Protein AF-0000000079066100 (afdb_homodimer)

InterPro domains:
  IPR000873 AMP-dependent synthetase/ligase domain [PF00501] (44-454)
  IPR020845 AMP-binding, conserved site [PS00455] (218-229)
  IPR025110 AMP-binding enzyme, C-terminal domain [PF13193] (545-597)
  IPR045851 AMP-binding enzyme domain superfamily [G3DSA:3.30.300.30] (495-611)

Nearest PDB structures (foldseek):
  8g0v-assembly1_C  TM=8.282E-01  e=3.725E-36  Cryptococcus neoformans
  8v5g-assembly1_B  TM=8.229E-01  e=1.625E-33  Cryptococcus neoformans
  7mmz-assembly1_A  TM=7.186E-01  e=3.297E-32  Legionella pneumophila subsp. pneumophila str. Philadelphia 1
  8g0s-assembly1_B  TM=8.173E-01  e=3.471E-28  Cryptococcus neoformans
  9c8r-assembly1_A  TM=8.157E-01  e=2.088E-27  Cryptococcus neoformans H99

Sequence (1226 aa):
MSTAVTSPGERTTSAGAGATSEEHAAEYRRRGWWRDETFLDDLHRRAREHPRRLAIAGRRVAESRTDTLDYAELDRLTDRFALALLDLGVRRGDFVAVQLPNRWEMVPLIFASIRVGAVIIPISPICTEVELRHRLGLTAARVCITLPEWSGTPLAEIATRLKDELPTLEHVLVVDGPLPEGAHPFHEHFVAREREEQEGAAARLDGLALGADDPFVVLFTSGTTGLSKGVLHSQNTVHAAVRGYVDAFGAGSGDGGDGDGDGNGWVAAVSTPLVHYSGFAQGVLAGVMLGGTVAFQDVRRNEALLDLVERYGATLLYGPPATLADVAASQRAERRDTSTLRHVVIGSAPVLKELADEVHETLGARAHSLWGMSEAGPVTTTRPEDPEGWAARSNGSSIDAMETRIETSGAYGSPGGEGSEGSSEGSSGSGSPAGPAGSVGRLRIRGASIALGYHRRPEAFAAELDEDGWFDTGDLARDDGAGGIRIIGRARDAVLRDGQVAPMTELEAVIGSHPKAAEAALVGLEPAAGNAAGNAAGSAAGSAAGNVIVAVVVPRDGEGPTLAEVRARVTEAGHGARFLPDRVELVPALPKTLTGKVRKAELRERYATNTPAMSTAVTSPGERTTSAGAGATSEEHAAEYRRRGWWRDETFLDDLHRRAREHPRRLAIAGRRVAESRTDTLDYAELDRLTDRFALALLDLGVRRGDFVAVQLPNRWEMVPLIFASIRVGAVIIPISPICTEVELRHRLGLTAARVCITLPEWSGTPLAEIATRLKDELPTLEHVLVVDGPLPEGAHPFHEHFVAREREEQEGAAARLDGLALGADDPFVVLFTSGTTGLSKGVLHSQNTVHAAVRGYVDAFGAGSGDGGDGDGDGNGWVAAVSTPLVHYSGFAQGVLAGVMLGGTVAFQDVRRNEALLDLVERYGATLLYGPPATLADVAASQRAERRDTSTLRHVVIGSAPVLKELADEVHETLGARAHSLWGMSEAGPVTTTRPEDPEGWAARSNGSSIDAMETRIETSGAYGSPGGEGSEGSSEGSSGSGSPAGPAGSVGRLRIRGASIALGYHRRPEAFAAELDEDGWFDTGDLARDDGAGGIRIIGRARDAVLRDGQVAPMTELEAVIGSHPKAAEAALVGLEPAAGNAAGNAAGSAAGSAAGNVIVAVVVPRDGEGPTLAEVRARVTEAGHGARFLPDRVELVPALPKTLTGKVRKAELRERYATNTPA

pLDDT: mean 86.5, std 20.6, range [24.48, 98.94]

Solvent-accessible surface area (backbone atoms only — not comparable to full-atom values): 64581 Å² total; per-residue (Å²): 136,84,79,75,79,76,75,80,78,79,79,71,76,68,79,52,89,48,52,76,48,69,67,54,48,51,50,32,40,74,71,61,39,28,58,80,66,39,72,62,54,31,39,54,50,32,23,69,75,40,32,59,43,58,32,39,35,25,26,38,66,65,61,48,36,30,44,32,27,27,25,36,33,42,49,49,44,15,48,16,35,21,53,36,41,45,76,72,65,57,41,70,74,36,26,40,34,39,29,51,61,35,44,65,71,55,56,32,49,57,46,9,25,35,42,40,16,18,24,34,30,47,30,55,63,79,58,46,70,70,56,46,52,48,54,42,60,76,60,46,20,34,37,39,36,30,32,32,59,50,95,86,41,54,43,37,55,52,52,42,53,46,34,77,70,35,88,51,30,75,43,36,29,24,51,68,74,66,76,53,86,84,48,42,58,30,52,68,60,39,36,58,50,64,51,56,76,40,89,61,37,67,65,72,48,58,90,36,46,53,57,17,79,35,70,41,38,36,43,67,42,64,47,82,88,54,81,56,49,33,32,25,27,22,48,23,20,48,42,18,20,34,49,36,52,36,67,60,67,58,70,61,45,44,65,72,67,77,74,68,84,62,29,61,60,44,17,36,33,42,71,50,52,47,46,39,61,60,25,36,39,64,32,51,49,38,19,40,66,42,47,16,27,33,34,35,46,42,57,95,43,53,65,59,52,46,48,50,30,38,56,65,42,17,28,32,38,39,39,40,58,71,58,48,54,50,34,40,52,41,37,72,75,54,74,63,65,38,83,51,24,51,38,33,42,26,30,96,53,74,44,48,57,68,56,40,50,41,38,33,73,62,45,60,20,45,52,29,14,37,38,61,44,83,55,32,37,60,39,22,31,40,51,84,85,49,63,88,70,43,22,44,64,24,28,19,30,57,32,86,48,37,46,76,44,69,49,67,42,74,89,41,22,68,82,71,76,75,67,87,78,69,81,81,73,75,83,77,68,87,70,70,74,75,62,84,77,45,63,38,14,44,31,27,36,38,53,53,19,48,35,53,32,30,66,98,33,58,66,66,41,39,70,38,36,50,96,86,54,40,32,58,67,56,31,24,23,23,53,48,82,76,80,25,31,25,76,29,37,45,55,92,63,63,33,52,35,95,62,34,59,47,48,50,47,51,50,20,51,56,50,18,65,35,89,31,25,65,37,42,45,68,40,57,34,78,56,76,76,68,86,74,72,72,90,78,78,80,72,86,72,61,79,76,74,48,53,40,34,36,35,40,29,21,38,34,94,79,54,52,68,50,59,68,52,46,40,48,51,45,43,72,72,66,47,60,78,76,65,48,59,74,42,66,43,80,39,94,65,79,59,55,42,91,78,65,48,69,35,55,69,60,53,37,60,67,58,54,77,73,59,81,134,137,82,79,74,79,77,75,81,77,78,80,71,77,67,80,53,89,49,51,74,49,69,66,56,49,52,49,32,40,74,70,62,39,29,58,80,68,39,71,62,52,31,39,54,49,33,24,71,75,41,31,61,42,58,32,38,35,23,27,37,67,65,61,48,35,32,43,33,26,27,25,37,33,42,49,50,43,15,48,17,34,22,52,36,40,44,75,72,65,56,39,69,73,36,28,40,34,38,29,50,60,35,46,64,69,55,57,33,48,56,45,9,26,35,40,39,17,18,24,33,30,45,31,55,62,82,57,46,70,71,56,46,52,48,54,42,59,77,59,47,19,33,36,38,36,29,31,34,58,52,96,87,41,54,45,37,56,52,52,43,53,45,33,75,70,35,87,50,30,74,44,35,29,23,51,67,74,68,76,53,86,83,48,42,58,30,53,67,61,40,36,59,50,65,49,55,78,41,90,61,35,67,66,74,46,59,90,35,45,53,56,18,79,37,70,39,36,36,44,68,42,64,47,82,86,53,81,56,49,36,31,25,26,22,48,24,20,50,43,18,20,35,49,36,51,39,67,59,67,58,70,64,46,42,67,70,68,77,73,69,85,59,30,59,58,43,18,36,33,41,72,50,54,47,47,38,64,59,24,37,38,64,33,52,49,37,20,40,66,41,47,15,26,33,34,35,46,43,58,96,44,52,64,59,51,46,47,50,29,38,56,64,42,17,27,30,38,40,38,40,57,71,57,49,52,49,34,40,51,42,37,71,74,55,76,63,64,39,83,51,26,50,37,33,41,26,30,98,54,74,45,48,58,68,55,40,51,42,38,33,73,63,43,59,20,45,52,28,15,36,39,61,45,83,54,32,38,60,40,22,32,39,52,85,86,48,64,87,71,44,21,44,64,23,29,18,31,58,31,86,47,38,46,76,43,68,48,66,43,75,89,42,23,68,80,71,76,73,69,86,78,69,80,81,73,75,82,75,66,87,70,73,75,74,60,84,76,44,63,40,13,44,30,29,36,38,53,52,19,48,35,54,32,30,66,98,33,59,65,66,41,39,71,38,37,50,96,86,54,41,32,57,69,55,31,23,23,23,54,48,83,75,77,23,30,25,77,28,35,46,54,93,64,62,34,52,36,94,60,34,60,47,49,50,46,53,50,21,51,55,51,18,65,34,88,31,26,65,36,42,44,66,40,58,34,78,54,77,77,68,86,74,72,72,91,76,77,78,75,86,72,62,79,75,73,49,52,40,33,35,34,39,30,20,39,34,91,79,54,53,68,50,60,68,54,48,41,48,53,44,45,71,71,69,50,61,78,77,65,47,60,75,42,64,44,81,38,94,64,78,60,56,44,91,79,66,49,69,32,54,70,60,52,38,61,65,58,55,76,72,59,81,134

Secondary structure (DSSP, 8-state):
----------------TTS--HHHHHHHHHTTSS-S--HHHHHHHHHHH-TTSEEEEEEEGGGTEEEEEEHHHHHHHHHHHHHHHHHTT--TT-EEEEE-SS-TTHHHHHHHHHHHTPEEEEE-TT--HHHHHHHHHHHT-SEEEE-S-BTTB-HHHHHHHHHHH-TT--EEEESSS---TT-EEHIIIIISS-GGGSTTHHHHHTT-S--TTSEEEEEEE--SSSSPEEEEEEHHHHHHHHHHHHHHHSTTTT-SS----S-TT-EEEE-S-TTSHIIIIIIIIHHHHHT-EEEEESS--HHHHHHHHHHHT-SEEEE-HHHHHHHHHHHHHS----TT--EEEE-SS---HHHHHHIIIII--EEEEEEEETTTEEEEE--TTSPTTGGGT--BEEPTTEEEEEEE-GGG--TT------------------------EEEEEEETT--SEETT-HHHHHTTB-TT--EEEEEEEEE-SSS-EEEEEEGGG--EETTEE--HHHHHHHHHTSTTEEEEEEEEE--------S---S-S-------EEEEEEEESTTPPPPHHHHHHHHHHTT--GGG--SEEEE-SS--B-TTS-B-HHHHHHHHHTT---/----------------TTS--HHHHHHHHHTTSS-S--HHHHHHHHHHH-TTSEEEEEEEGGGTEEEEEEHHHHHHHHHHHHHHHHHTT--TT-EEEEE-SS-TTHHHHHHHHHHHTPEEEEE-TT--HHHHHHHHHHHT-SEEEE-S-BTTB-HHHHHHHHHHH-TT--EEEESSS---TT-EEHIIIIISS-GGGSTTHHHHHTT-S--TTSEEEEEEE--SSSSPEEEEEEHHHHHHHHHHHHHHHSTTTT-SS----S-TT-EEEE-S-TTSHIIIIIIIIHHHHHT-EEEEESS--HHHHHHHHHHHT-SEEEE-HHHHHHHHHHHHHS----TT--EEEE-SS---HHHHHHIIIII--EEEEEEEETTTEEEEE--TTSPTTGGGT--BEEPTTEEEEEEE-GGG--TT------------------------EEEEEEETT--SEETT-HHHHHTTB-TT--EEEEEEEEE-SSS-EEEEEEGGG--EETTEE--HHHHHHHHHTSTTEEEEEEEEE--------S---S-S-------EEEEEEEESTTPPPPHHHHHHHHHHTT--GGG--SEEEE-SS--B-TTS-B-HHHHHHHHHTT---

Organism: Streptomyces microflavus (NCBI:txid1919)

Structure (mmCIF, N/CA/C/O backbone):
data_AF-0000000079066100-model_v1
#
loop_
_entity.id
_entity.type
_entity.pdbx_description
1 polymer 'AMP-binding protein'
#
loop_
_atom_site.group_PDB
_atom_site.id
_atom_site.type_symbol
_atom_site.label_atom_id
_atom_site.label_alt_id
_atom_site.label_comp_id
_atom_site.label_asym_id
_atom_site.label_entity_id
_atom_site.label_seq_id
_atom_site.pdbx_PDB_ins_code
_atom_site.Cartn_x
_atom_site.Cartn_y
_atom_site.Cartn_z
_atom_site.occupancy
_atom_site.B_iso_or_equiv
_atom_site.auth_seq_id
_atom_site.auth_comp_id
_atom_site.auth_asym_id
_atom_site.auth_atom_id
_atom_site.pdbx_PDB_model_num
ATOM 1 N N . MET A 1 1 ? 23.469 46.625 -40.281 1 27.25 1 MET A N 1
ATOM 2 C CA . MET A 1 1 ? 22.766 47.25 -39.156 1 27.25 1 MET A CA 1
ATOM 3 C C . MET A 1 1 ? 22.516 46.25 -38.031 1 27.25 1 MET A C 1
ATOM 5 O O . MET A 1 1 ? 21.719 45.312 -38.219 1 27.25 1 MET A O 1
ATOM 9 N N . SER A 1 2 ? 23.531 45.875 -37.188 1 26.66 2 SER A N 1
ATOM 10 C CA . SER A 1 2 ? 23.891 44.75 -36.344 1 26.66 2 SER A CA 1
ATOM 11 C C . SER A 1 2 ? 23.094 44.75 -35.031 1 26.66 2 SER A C 1
ATOM 13 O O . SER A 1 2 ? 23.297 45.625 -34.188 1 26.66 2 SER A O 1
ATOM 15 N N . THR A 1 3 ? 21.75 44.5 -35.094 1 25.28 3 THR A N 1
ATOM 16 C CA . THR A 1 3 ? 20.812 44.719 -34 1 25.28 3 THR A CA 1
ATOM 17 C C . THR A 1 3 ? 21.219 43.875 -32.781 1 25.28 3 THR A C 1
ATOM 19 O O . THR A 1 3 ? 21.234 42.625 -32.875 1 25.28 3 THR A O 1
ATOM 22 N N . ALA A 1 4 ? 22.094 44.375 -31.938 1 26.08 4 ALA A N 1
ATOM 23 C CA . ALA A 1 4 ? 22.641 43.781 -30.703 1 26.08 4 ALA A CA 1
ATOM 24 C C . ALA A 1 4 ? 21.531 43.281 -29.797 1 26.08 4 ALA A C 1
ATOM 26 O O . ALA A 1 4 ? 20.625 44.031 -29.438 1 26.08 4 ALA A O 1
ATOM 27 N N . VAL A 1 5 ? 21.266 41.969 -29.859 1 29.09 5 VAL A N 1
ATOM 28 C CA . VAL A 1 5 ? 20.328 41.188 -29.062 1 29.09 5 VAL A CA 1
ATOM 29 C C . VAL A 1 5 ? 20.547 41.469 -27.578 1 29.09 5 VAL A C 1
ATOM 31 O O . VAL A 1 5 ? 21.656 41.219 -27.062 1 29.09 5 VAL A O 1
ATOM 34 N N . THR A 1 6 ? 19.953 42.531 -27.016 1 28.02 6 THR A N 1
ATOM 35 C CA . THR A 1 6 ? 20.047 42.969 -25.625 1 28.02 6 THR A CA 1
ATOM 36 C C . THR A 1 6 ? 19.844 41.781 -24.688 1 28.02 6 THR A C 1
ATOM 38 O O . THR A 1 6 ? 18.969 40.938 -24.922 1 28.02 6 THR A O 1
ATOM 41 N N . SER A 1 7 ? 20.875 41.406 -23.938 1 29.34 7 SER A N 1
ATOM 42 C CA . SER A 1 7 ? 21.109 40.344 -22.969 1 29.34 7 SER A CA 1
ATOM 43 C C . SER A 1 7 ? 20.016 40.344 -21.891 1 29.34 7 SER A C 1
ATOM 45 O O . SER A 1 7 ? 19.562 41.406 -21.453 1 29.34 7 SER A O 1
ATOM 47 N N . PRO A 1 8 ? 19.203 39.25 -21.859 1 32.31 8 PRO A N 1
ATOM 48 C CA . PRO A 1 8 ? 18.109 39.062 -20.906 1 32.31 8 PRO A CA 1
ATOM 49 C C . PRO A 1 8 ? 18.484 39.531 -19.5 1 32.31 8 PRO A C 1
ATOM 51 O O . PRO A 1 8 ? 19.672 39.531 -19.141 1 32.31 8 PRO A O 1
ATOM 54 N N . GLY A 1 9 ? 17.656 40.375 -18.844 1 27.77 9 GLY A N 1
ATOM 55 C CA . GLY A 1 9 ? 17.641 41.094 -17.578 1 27.77 9 GLY A CA 1
ATOM 56 C C . GLY A 1 9 ? 18.094 40.219 -16.406 1 27.77 9 GLY A C 1
ATOM 57 O O . GLY A 1 9 ? 17.859 39.031 -16.391 1 27.77 9 GLY A O 1
ATOM 58 N N . GLU A 1 10 ? 19.219 40.594 -15.781 1 28.84 10 GLU A N 1
ATOM 59 C CA . GLU A 1 10 ? 19.766 40.156 -14.5 1 28.84 10 GLU A CA 1
ATOM 60 C C . GLU A 1 10 ? 18.672 40 -13.445 1 28.84 10 GLU A C 1
ATOM 62 O O . GLU A 1 10 ? 18 41 -13.109 1 28.84 10 GLU A O 1
ATOM 67 N N . ARG A 1 11 ? 17.906 38.875 -13.383 1 30.98 11 ARG A N 1
ATOM 68 C CA . ARG A 1 11 ? 16.984 38.562 -12.289 1 30.98 11 ARG A CA 1
ATOM 69 C C . ARG A 1 11 ? 17.609 38.906 -10.938 1 30.98 11 ARG A C 1
ATOM 71 O O . ARG A 1 11 ? 18.531 38.188 -10.492 1 30.98 11 ARG A O 1
ATOM 78 N N . THR A 1 12 ? 17.891 40.188 -10.656 1 28.59 12 THR A N 1
ATOM 79 C CA . THR A 1 12 ? 18.297 40.625 -9.328 1 28.59 12 THR A CA 1
ATOM 80 C C . THR A 1 12 ? 17.5 39.906 -8.242 1 28.59 12 THR A C 1
ATOM 82 O O . THR A 1 12 ? 16.281 40.031 -8.156 1 28.59 12 THR A O 1
ATOM 85 N N . THR A 1 13 ? 17.875 38.781 -7.844 1 36 13 THR A N 1
ATOM 86 C CA . THR A 1 13 ? 17.406 38.188 -6.59 1 36 13 THR A CA 1
ATOM 87 C C . THR A 1 13 ? 17.562 39.188 -5.441 1 36 13 THR A C 1
ATOM 89 O O . THR A 1 13 ? 18.688 39.469 -5 1 36 13 THR A O 1
ATOM 92 N N . SER A 1 14 ? 16.984 40.344 -5.473 1 31.92 14 SER A N 1
ATOM 93 C CA . SER A 1 14 ? 16.984 41.281 -4.359 1 31.92 14 SER A CA 1
ATOM 94 C C . SER A 1 14 ? 16.844 40.562 -3.023 1 31.92 14 SER A C 1
ATOM 96 O O . SER A 1 14 ? 15.906 39.781 -2.838 1 31.92 14 SER A O 1
ATOM 98 N N . ALA A 1 15 ? 17.812 40.344 -2.33 1 41.59 15 ALA A N 1
ATOM 99 C CA . ALA A 1 15 ? 17.781 40 -0.912 1 41.59 15 ALA A CA 1
ATOM 100 C C . ALA A 1 15 ? 16.797 40.875 -0.151 1 41.59 15 ALA A C 1
ATOM 102 O O . ALA A 1 15 ? 17.016 42.062 0.024 1 41.59 15 ALA A O 1
ATOM 103 N N . GLY A 1 16 ? 15.641 40.656 -0.277 1 41.12 16 GLY A N 1
ATOM 104 C CA . GLY A 1 16 ? 14.586 41.406 0.35 1 41.12 16 GLY A CA 1
ATOM 105 C C . GLY A 1 16 ? 14.812 41.656 1.829 1 41.12 16 GLY A C 1
ATOM 106 O O . GLY A 1 16 ? 15.672 41.031 2.441 1 41.12 16 GLY A O 1
ATOM 107 N N . ALA A 1 17 ? 14.391 42.688 2.535 1 44.94 17 ALA A N 1
ATOM 108 C CA . ALA A 1 17 ? 14.445 43.219 3.889 1 44.94 17 ALA A CA 1
ATOM 109 C C . ALA A 1 17 ? 14.32 42.125 4.934 1 44.94 17 ALA A C 1
ATOM 111 O O . ALA A 1 17 ? 14.812 42.25 6.055 1 44.94 17 ALA A O 1
ATOM 112 N N . GLY A 1 18 ? 13.75 41 4.719 1 52.62 18 GLY A N 1
ATOM 113 C CA . GLY A 1 18 ? 13.523 39.938 5.699 1 52.62 18 GLY A CA 1
ATOM 114 C C . GLY A 1 18 ? 14.609 38.875 5.691 1 52.62 18 GLY A C 1
ATOM 115 O O . GLY A 1 18 ? 14.5 37.875 6.402 1 52.62 18 GLY A O 1
ATOM 116 N N . ALA A 1 19 ? 15.68 39.125 4.902 1 61.97 19 ALA A N 1
ATOM 117 C CA . ALA A 1 19 ? 16.734 38.125 4.75 1 61.97 19 ALA A CA 1
ATOM 118 C C . ALA A 1 19 ? 17.656 38.125 5.965 1 61.97 19 ALA A C 1
ATOM 120 O O . ALA A 1 19 ? 18.016 39.188 6.484 1 61.97 19 ALA A O 1
ATOM 121 N N . THR A 1 20 ? 17.781 36.969 6.551 1 74.5 20 THR A N 1
ATOM 122 C CA . THR A 1 20 ? 18.75 36.719 7.613 1 74.5 20 THR A CA 1
ATOM 123 C C . THR A 1 20 ? 20.094 37.375 7.258 1 74.5 20 THR A C 1
ATOM 125 O O . THR A 1 20 ? 20.609 37.156 6.156 1 74.5 20 THR A O 1
ATOM 128 N N . SER A 1 21 ? 20.562 38.281 8.094 1 81.06 21 SER A N 1
ATOM 129 C CA . SER A 1 21 ? 21.875 38.875 7.855 1 81.06 21 SER A CA 1
ATOM 130 C C . SER A 1 21 ? 22.953 37.812 7.672 1 81.06 21 SER A C 1
ATOM 132 O O . SER A 1 21 ? 22.812 36.688 8.133 1 81.06 21 SER A O 1
ATOM 134 N N . GLU A 1 22 ? 23.969 38.156 6.973 1 85.69 22 GLU A N 1
ATOM 135 C CA . GLU A 1 22 ? 25.094 37.25 6.762 1 85.69 22 GLU A CA 1
ATOM 136 C C . GLU A 1 22 ? 25.688 36.781 8.094 1 85.69 22 GLU A C 1
ATOM 138 O O . GLU A 1 22 ? 26.109 35.656 8.227 1 85.69 22 GLU A O 1
ATOM 143 N N . GLU A 1 23 ? 25.719 37.719 8.938 1 87.06 23 GLU A N 1
ATOM 144 C CA . GLU A 1 23 ? 26.25 37.406 10.258 1 87.06 23 GLU A CA 1
ATOM 145 C C . GLU A 1 23 ? 25.391 36.375 10.969 1 87.06 23 GLU A C 1
ATOM 147 O O . GLU A 1 23 ? 25.906 35.406 11.539 1 87.06 23 GLU A O 1
ATOM 152 N N . HIS A 1 24 ? 24.156 36.562 10.961 1 90.56 24 HIS A N 1
ATOM 153 C CA . HIS A 1 24 ? 23.234 35.625 11.586 1 90.56 24 HIS A CA 1
ATOM 154 C C . HIS A 1 24 ? 23.281 34.281 10.875 1 90.56 24 HIS A C 1
ATOM 156 O O . HIS A 1 24 ? 23.281 33.219 11.523 1 90.56 24 HIS A O 1
ATOM 162 N N . ALA A 1 25 ? 23.375 34.312 9.586 1 93.31 25 ALA A N 1
ATOM 163 C CA . ALA A 1 25 ? 23.453 33.062 8.805 1 93.31 25 ALA A CA 1
ATOM 164 C C . ALA A 1 25 ? 24.703 32.281 9.172 1 93.31 25 ALA A C 1
ATOM 166 O O . ALA A 1 25 ? 24.641 31.047 9.305 1 93.31 25 ALA A O 1
ATOM 167 N N . ALA A 1 26 ? 25.812 32.969 9.281 1 94.62 26 ALA A N 1
ATOM 168 C CA . ALA A 1 26 ? 27.062 32.312 9.664 1 94.62 26 ALA A CA 1
ATOM 169 C C . ALA A 1 26 ? 26.953 31.703 11.055 1 94.62 26 ALA A C 1
ATOM 171 O O . ALA A 1 26 ? 27.469 30.609 11.289 1 94.62 26 ALA A O 1
ATOM 172 N N . GLU A 1 27 ? 26.344 32.406 11.906 1 95.19 27 GLU A N 1
ATOM 173 C CA . GLU A 1 27 ? 26.156 31.891 13.258 1 95.19 27 GLU A CA 1
ATOM 174 C C . GLU A 1 27 ? 25.234 30.672 13.258 1 95.19 27 GLU A C 1
ATOM 176 O O . GLU A 1 27 ? 25.5 29.703 13.977 1 95.19 27 GLU A O 1
ATOM 181 N N . TYR A 1 28 ? 24.141 30.719 12.531 1 97.12 28 TYR A N 1
ATOM 182 C CA . TYR A 1 28 ? 23.219 29.609 12.445 1 97.12 28 TYR A CA 1
ATOM 183 C C . TYR A 1 28 ? 23.906 28.359 11.906 1 97.12 28 TYR A C 1
ATOM 185 O O . TYR A 1 28 ? 23.641 27.25 12.375 1 97.12 28 TYR A O 1
ATOM 193 N N . ARG A 1 29 ? 24.812 28.5 10.961 1 96.88 29 ARG A N 1
ATOM 194 C CA . ARG A 1 29 ? 25.562 27.391 10.414 1 96.88 29 ARG A CA 1
ATOM 195 C C . ARG A 1 29 ? 26.562 26.844 11.43 1 96.88 29 ARG A C 1
ATOM 197 O O . ARG A 1 29 ? 26.734 25.625 11.562 1 96.88 29 ARG A O 1
ATOM 204 N N . ARG A 1 30 ? 27.219 27.75 12.109 1 96.38 30 ARG A N 1
ATOM 205 C CA . ARG A 1 30 ? 28.172 27.344 13.133 1 96.38 30 ARG A CA 1
ATOM 206 C C . ARG A 1 30 ? 27.5 26.5 14.211 1 96.38 30 ARG A C 1
ATOM 208 O O . ARG A 1 30 ? 28.078 25.547 14.727 1 96.38 30 ARG A O 1
ATOM 215 N N . ARG A 1 31 ? 26.266 26.828 14.5 1 96.06 31 ARG A N 1
ATOM 216 C CA . ARG A 1 31 ? 25.516 26.172 15.555 1 96.06 31 ARG A CA 1
ATOM 217 C C . ARG A 1 31 ? 24.844 24.906 15.039 1 96.06 31 ARG A C 1
ATOM 219 O O . ARG A 1 31 ? 24.266 24.141 15.812 1 96.06 31 ARG A O 1
ATOM 226 N N . GLY A 1 32 ? 24.859 24.688 13.766 1 95.75 32 GLY A N 1
ATOM 227 C CA . GLY A 1 32 ? 24.266 23.5 13.164 1 95.75 32 GLY A CA 1
ATOM 228 C C . GLY A 1 32 ? 22.766 23.641 12.938 1 95.75 32 GLY A C 1
ATOM 229 O O . GLY A 1 32 ? 22.094 22.656 12.617 1 95.75 32 GLY A O 1
ATOM 230 N N . TRP A 1 33 ? 22.234 24.844 13.164 1 97.19 33 TRP A N 1
ATOM 231 C CA . TRP A 1 33 ? 20.828 25.094 12.906 1 97.19 33 TRP A CA 1
ATOM 232 C C . TRP A 1 33 ? 20.547 25.156 11.406 1 97.19 33 TRP A C 1
ATOM 234 O O . TRP A 1 33 ? 19.469 24.781 10.953 1 97.19 33 TRP A O 1
ATOM 244 N N . TRP A 1 34 ? 21.406 25.734 10.633 1 98 34 TRP A N 1
ATOM 245 C CA . TRP A 1 34 ? 21.438 25.703 9.18 1 98 34 TRP A CA 1
ATOM 246 C C . TRP A 1 34 ? 22.562 24.797 8.672 1 98 34 TRP A C 1
ATOM 248 O O . TRP A 1 34 ? 23.531 24.531 9.391 1 98 34 TRP A O 1
ATOM 258 N N . ARG A 1 35 ? 22.375 24.172 7.562 1 97.75 35 ARG A N 1
ATOM 259 C CA . ARG A 1 35 ? 23.359 23.266 6.996 1 97.75 35 ARG A CA 1
ATOM 260 C C . ARG A 1 35 ? 23.438 23.406 5.48 1 97.75 35 ARG A C 1
ATOM 262 O O . ARG A 1 35 ? 22.594 24.094 4.875 1 97.75 35 ARG A O 1
ATOM 269 N N . ASP A 1 36 ? 24.469 22.828 4.906 1 96.94 36 ASP A N 1
ATOM 270 C CA . ASP A 1 36 ? 24.641 22.844 3.457 1 96.94 36 ASP A CA 1
ATOM 271 C C . ASP A 1 36 ? 23.828 21.75 2.785 1 96.94 36 ASP A C 1
ATOM 273 O O . ASP A 1 36 ? 23.391 21.906 1.644 1 96.94 36 ASP A O 1
ATOM 277 N N . GLU A 1 37 ? 23.594 20.703 3.529 1 97.38 37 GLU A N 1
ATOM 278 C CA . GLU A 1 37 ? 22.797 19.609 3.002 1 97.38 37 GLU A CA 1
ATOM 279 C C . GLU A 1 37 ? 21.328 19.969 2.93 1 97.38 37 GLU A C 1
ATOM 281 O O . GLU A 1 37 ? 20.859 20.859 3.656 1 97.38 37 GLU A O 1
ATOM 286 N N . THR A 1 38 ? 20.609 19.312 2.047 1 98.31 38 THR A N 1
ATOM 287 C CA . THR A 1 38 ? 19.188 19.547 1.844 1 98.31 38 THR A CA 1
ATOM 288 C C . THR A 1 38 ? 18.375 18.344 2.309 1 98.31 38 THR A C 1
ATOM 290 O O . THR A 1 38 ? 18.938 17.297 2.646 1 98.31 38 THR A O 1
ATOM 293 N N . PHE A 1 39 ? 17.078 18.5 2.381 1 98.56 39 PHE A N 1
ATOM 294 C CA . PHE A 1 39 ? 16.219 17.375 2.689 1 98.56 39 PHE A CA 1
ATOM 295 C C . PHE A 1 39 ? 16.297 16.312 1.599 1 98.56 39 PHE A C 1
ATOM 297 O O . PHE A 1 39 ? 16.094 15.125 1.859 1 98.56 39 PHE A O 1
ATOM 304 N N . LEU A 1 40 ? 16.562 16.719 0.375 1 98.75 40 LEU A N 1
ATOM 305 C CA . LEU A 1 40 ? 16.812 15.773 -0.704 1 98.75 40 LEU A CA 1
ATOM 306 C C . LEU A 1 40 ? 18.031 14.922 -0.409 1 98.75 40 LEU A C 1
ATOM 308 O O . LEU A 1 40 ? 18.047 13.711 -0.667 1 98.75 40 LEU A O 1
ATOM 312 N N . ASP A 1 41 ? 19.109 15.562 0.12 1 98.69 41 ASP A N 1
ATOM 313 C CA . ASP A 1 41 ? 20.281 14.812 0.532 1 98.69 41 ASP A CA 1
ATOM 314 C C . ASP A 1 41 ? 19.938 13.789 1.609 1 98.69 41 ASP A C 1
ATOM 316 O O . ASP A 1 41 ? 20.484 12.68 1.61 1 98.69 41 ASP A O 1
ATOM 320 N N . ASP A 1 42 ? 19.078 14.188 2.557 1 98.25 42 ASP A N 1
ATOM 321 C CA . ASP A 1 42 ? 18.625 13.258 3.582 1 98.25 42 ASP A CA 1
ATOM 322 C C . ASP A 1 42 ? 17.953 12.039 2.953 1 98.25 42 ASP A C 1
ATOM 324 O O . ASP A 1 42 ? 18.203 10.898 3.355 1 98.25 42 ASP A O 1
ATOM 328 N N . LEU A 1 43 ? 17.047 12.289 1.997 1 98.62 43 LEU A N 1
ATOM 329 C CA . LEU A 1 43 ? 16.344 11.203 1.326 1 98.62 43 LEU A CA 1
ATOM 330 C C . LEU A 1 43 ? 17.328 10.266 0.635 1 98.62 43 LEU A C 1
ATOM 332 O O . LEU A 1 43 ? 17.234 9.047 0.773 1 98.62 43 LEU A O 1
ATOM 336 N N . HIS A 1 44 ? 18.281 10.836 -0.127 1 98.5 44 HIS A N 1
ATOM 337 C CA . HIS A 1 44 ? 19.281 10.016 -0.812 1 98.5 44 HIS A CA 1
ATOM 338 C C . HIS A 1 44 ? 20.078 9.18 0.179 1 98.5 44 HIS A C 1
ATOM 340 O O . HIS A 1 44 ? 20.359 8.008 -0.08 1 98.5 44 HIS A O 1
ATOM 346 N N . ARG A 1 45 ? 20.422 9.789 1.257 1 98 45 ARG A N 1
ATOM 347 C CA . ARG A 1 45 ? 21.188 9.094 2.283 1 98 45 ARG A CA 1
ATOM 348 C C . ARG A 1 45 ? 20.406 7.93 2.863 1 98 45 ARG A C 1
ATOM 350 O O . ARG A 1 45 ? 20.922 6.82 3 1 98 45 ARG A O 1
ATOM 357 N N . ARG A 1 46 ? 19.125 8.164 3.205 1 97 46 ARG A N 1
ATOM 358 C CA . ARG A 1 46 ? 18.281 7.105 3.766 1 97 46 ARG A CA 1
ATOM 359 C C . ARG A 1 46 ? 18.078 5.98 2.758 1 97 46 ARG A C 1
ATOM 361 O O . ARG A 1 46 ? 18.078 4.801 3.125 1 97 46 ARG A O 1
ATOM 368 N N . ALA A 1 47 ? 17.844 6.309 1.495 1 97.69 47 ALA A N 1
ATOM 369 C CA . ALA A 1 47 ? 17.641 5.316 0.442 1 97.69 47 ALA A CA 1
ATOM 370 C C . ALA A 1 47 ? 18.875 4.434 0.273 1 97.69 47 ALA A C 1
ATOM 372 O O . ALA A 1 47 ? 18.766 3.26 -0.087 1 97.69 47 ALA A O 1
ATOM 373 N N . ARG A 1 48 ? 20.047 4.984 0.515 1 96.5 48 ARG A N 1
ATOM 374 C CA . ARG A 1 48 ? 21.281 4.219 0.428 1 96.5 48 ARG A CA 1
ATOM 375 C C . ARG A 1 48 ? 21.484 3.346 1.662 1 96.5 48 ARG A C 1
ATOM 377 O O . ARG A 1 48 ? 21.859 2.178 1.549 1 96.5 48 ARG A O 1
ATOM 384 N N . GLU A 1 49 ? 21.172 3.912 2.822 1 94.75 49 GLU A N 1
ATOM 385 C CA . GLU A 1 49 ? 21.484 3.244 4.086 1 94.75 49 GLU A CA 1
ATOM 386 C C . GLU A 1 49 ? 20.422 2.193 4.418 1 94.75 49 GLU A C 1
ATOM 388 O O . GLU A 1 49 ? 20.75 1.116 4.922 1 94.75 49 GLU A O 1
ATOM 393 N N . HIS A 1 50 ? 19.25 2.547 4.172 1 93.06 50 HIS A N 1
ATOM 394 C CA . HIS A 1 50 ? 18.141 1.674 4.512 1 93.06 50 HIS A CA 1
ATOM 395 C C . HIS A 1 50 ? 17.094 1.648 3.395 1 93.06 50 HIS A C 1
ATOM 397 O O . HIS A 1 50 ? 15.945 2.047 3.6 1 93.06 50 HIS A O 1
ATOM 403 N N . PRO A 1 51 ? 17.438 1.104 2.264 1 95.94 51 PRO A N 1
ATOM 404 C CA . PRO A 1 51 ? 16.594 1.199 1.072 1 95.94 51 PRO A CA 1
ATOM 405 C C . PRO A 1 51 ? 15.219 0.552 1.271 1 95.94 51 PRO A C 1
ATOM 407 O O . PRO A 1 51 ? 14.227 1.027 0.722 1 95.94 51 PRO A O 1
ATOM 410 N N . ARG A 1 52 ? 15.102 -0.483 2.113 1 94.81 52 ARG A N 1
ATOM 411 C CA . ARG A 1 52 ? 13.867 -1.251 2.193 1 94.81 52 ARG A CA 1
ATOM 412 C C . ARG A 1 52 ? 13.062 -0.873 3.434 1 94.81 52 ARG A C 1
ATOM 414 O O . ARG A 1 52 ? 11.984 -1.424 3.678 1 94.81 52 ARG A O 1
ATOM 421 N N . ARG A 1 53 ? 13.539 0.061 4.16 1 95.5 53 ARG A N 1
ATOM 422 C CA . ARG A 1 53 ? 12.758 0.565 5.289 1 95.5 53 ARG A CA 1
ATOM 423 C C . ARG A 1 53 ? 11.547 1.354 4.809 1 95.5 53 ARG A C 1
ATOM 425 O O . ARG A 1 53 ? 11.641 2.121 3.85 1 95.5 53 ARG A O 1
ATOM 432 N N . LEU A 1 54 ? 10.43 1.114 5.504 1 96.88 54 LEU A N 1
ATOM 433 C CA . LEU A 1 54 ? 9.195 1.811 5.164 1 96.88 54 LEU A CA 1
ATOM 434 C C . LEU A 1 54 ? 9.32 3.307 5.43 1 96.88 54 LEU A C 1
ATOM 436 O O . LEU A 1 54 ? 9.664 3.717 6.543 1 96.88 54 LEU A O 1
ATOM 440 N N . ALA A 1 55 ? 9.078 4.117 4.41 1 98.12 55 ALA A N 1
ATOM 441 C CA . ALA A 1 55 ? 9.133 5.57 4.559 1 98.12 55 ALA A CA 1
ATOM 442 C C . ALA A 1 55 ? 7.738 6.156 4.738 1 98.12 55 ALA A C 1
ATOM 444 O O . ALA A 1 55 ? 7.512 6.977 5.633 1 98.12 55 ALA A O 1
ATOM 445 N N . ILE A 1 56 ? 6.828 5.641 3.855 1 98.38 56 ILE A N 1
ATOM 446 C CA . ILE A 1 56 ? 5.504 6.242 3.789 1 98.38 56 ILE A CA 1
ATOM 447 C C . ILE A 1 56 ? 4.438 5.148 3.826 1 98.38 56 ILE A C 1
ATOM 449 O O . ILE A 1 56 ? 4.559 4.133 3.143 1 98.38 56 ILE A O 1
ATOM 453 N N . ALA A 1 57 ? 3.461 5.344 4.633 1 98.5 57 ALA A N 1
ATOM 454 C CA . ALA A 1 57 ? 2.219 4.574 4.621 1 98.5 57 ALA A CA 1
ATOM 455 C C . ALA A 1 57 ? 1.006 5.492 4.504 1 98.5 57 ALA A C 1
ATOM 457 O O . ALA A 1 57 ? 0.593 6.113 5.484 1 98.5 57 ALA A O 1
ATOM 458 N N . GLY A 1 58 ? 0.44 5.594 3.305 1 98.44 58 GLY A N 1
ATOM 459 C CA . GLY A 1 58 ? -0.717 6.438 3.051 1 98.44 58 GLY A CA 1
ATOM 460 C C . GLY A 1 58 ? -2.016 5.656 2.961 1 98.44 58 GLY A C 1
ATOM 461 O O . GLY A 1 58 ? -2.314 5.059 1.927 1 98.44 58 GLY A O 1
ATOM 462 N N . ARG A 1 59 ? -2.801 5.77 4.008 1 97.75 59 ARG A N 1
ATOM 463 C CA . ARG A 1 59 ? -4.059 5.035 4.102 1 97.75 59 ARG A CA 1
ATOM 464 C C . ARG A 1 59 ? -5.145 5.703 3.268 1 97.75 59 ARG A C 1
ATOM 466 O O . ARG A 1 59 ? -5.355 6.914 3.367 1 97.75 59 ARG A O 1
ATOM 473 N N . ARG A 1 60 ? -5.762 4.926 2.395 1 96.38 60 ARG A N 1
ATOM 474 C CA . ARG A 1 60 ? -7.008 5.301 1.729 1 96.38 60 ARG A CA 1
ATOM 475 C C . ARG A 1 60 ? -8.219 4.777 2.494 1 96.38 60 ARG A C 1
ATOM 477 O O . ARG A 1 60 ? -8.625 3.627 2.314 1 96.38 60 ARG A O 1
ATOM 484 N N . VAL A 1 61 ? -8.836 5.656 3.207 1 95.38 61 VAL A N 1
ATOM 485 C CA . VAL A 1 61 ? -9.836 5.238 4.188 1 95.38 61 VAL A CA 1
ATOM 486 C C . VAL A 1 61 ? -11.023 4.594 3.473 1 95.38 61 VAL A C 1
ATOM 488 O O . VAL A 1 61 ? -11.43 3.479 3.811 1 95.38 61 VAL A O 1
ATOM 491 N N . ALA A 1 62 ? -11.5 5.219 2.436 1 92 62 ALA A N 1
ATOM 492 C CA . ALA A 1 62 ? -12.695 4.742 1.746 1 92 62 ALA A CA 1
ATOM 493 C C . ALA A 1 62 ? -12.414 3.445 0.991 1 92 62 ALA A C 1
ATOM 495 O O . ALA A 1 62 ? -13.32 2.645 0.753 1 92 62 ALA A O 1
ATOM 496 N N . GLU A 1 63 ? -11.172 3.158 0.663 1 94.38 63 GLU A N 1
ATOM 497 C CA . GLU A 1 63 ? -10.82 1.999 -0.15 1 94.38 63 GLU A CA 1
ATOM 498 C C . GLU A 1 63 ? -10.328 0.845 0.72 1 94.38 63 GLU A C 1
ATOM 500 O O . GLU A 1 63 ? -10.039 -0.24 0.213 1 94.38 63 GLU A O 1
ATOM 505 N N . SER A 1 64 ? -10.18 1.069 2 1 95.81 64 SER A N 1
ATOM 506 C CA . SER A 1 64 ? -9.75 0.057 2.959 1 95.81 64 SER A CA 1
ATOM 507 C C . SER A 1 64 ? -8.422 -0.563 2.547 1 95.81 64 SER A C 1
ATOM 509 O O . SER A 1 64 ? -8.281 -1.788 2.527 1 95.81 64 SER A O 1
ATOM 511 N N . ARG A 1 65 ? -7.48 0.292 2.207 1 95.75 65 ARG A N 1
ATOM 512 C CA . ARG A 1 65 ? -6.137 -0.149 1.845 1 95.75 65 ARG A CA 1
ATOM 513 C C . ARG A 1 65 ? -5.105 0.933 2.146 1 95.75 65 ARG A C 1
ATOM 515 O O . ARG A 1 65 ? -5.465 2.08 2.424 1 95.75 65 ARG A O 1
ATOM 522 N N . THR A 1 66 ? -3.822 0.555 2.127 1 97.94 66 THR A N 1
ATOM 523 C CA . THR A 1 66 ? -2.734 1.484 2.406 1 97.94 66 THR A CA 1
ATOM 524 C C . THR A 1 66 ? -1.657 1.396 1.329 1 97.94 66 THR A C 1
ATOM 526 O O . THR A 1 66 ? -1.14 0.314 1.047 1 97.94 66 THR A O 1
ATOM 529 N N . ASP A 1 67 ? -1.365 2.527 0.701 1 97.31 67 ASP A N 1
ATOM 530 C CA . ASP A 1 67 ? -0.224 2.645 -0.202 1 97.31 67 ASP A CA 1
ATOM 531 C C . ASP A 1 67 ? 1.076 2.83 0.577 1 97.31 67 ASP A C 1
ATOM 533 O O . ASP A 1 67 ? 1.14 3.639 1.506 1 97.31 67 ASP A O 1
ATOM 537 N N . THR A 1 68 ? 2.107 2.049 0.189 1 98.44 68 THR A N 1
ATOM 538 C CA . THR A 1 68 ? 3.348 2.188 0.946 1 98.44 68 THR A CA 1
ATOM 539 C C . THR A 1 68 ? 4.527 2.424 0.009 1 98.44 68 THR A C 1
ATOM 541 O O . THR A 1 68 ? 4.531 1.95 -1.129 1 98.44 68 THR A O 1
ATOM 544 N N . LEU A 1 69 ? 5.488 3.188 0.441 1 98.44 69 LEU A N 1
ATOM 545 C CA . LEU A 1 69 ? 6.785 3.426 -0.182 1 98.44 69 LEU A CA 1
ATOM 546 C C . LEU A 1 69 ? 7.918 3.162 0.803 1 98.44 69 LEU A C 1
ATOM 548 O O . LEU A 1 69 ? 7.883 3.639 1.939 1 98.44 69 LEU A O 1
ATOM 552 N N . ASP A 1 70 ? 8.883 2.363 0.408 1 97.88 70 ASP A N 1
ATOM 553 C CA . ASP A 1 70 ? 10.125 2.357 1.165 1 97.88 70 ASP A CA 1
ATOM 554 C C . ASP A 1 70 ? 11.07 3.461 0.683 1 97.88 70 ASP A C 1
ATOM 556 O O . ASP A 1 70 ? 10.719 4.23 -0.217 1 97.88 70 ASP A O 1
ATOM 560 N N . TYR A 1 71 ? 12.195 3.643 1.271 1 98.06 71 TYR A N 1
ATOM 561 C CA . TYR A 1 71 ? 13.055 4.781 0.973 1 98.06 71 TYR A CA 1
ATOM 562 C C . TYR A 1 71 ? 13.625 4.68 -0.437 1 98.06 71 TYR A C 1
ATOM 564 O O . TYR A 1 71 ? 13.789 5.688 -1.125 1 98.06 71 TYR A O 1
ATOM 572 N N . ALA A 1 72 ? 13.969 3.48 -0.92 1 98.06 72 ALA A N 1
ATOM 573 C CA . ALA A 1 72 ? 14.461 3.328 -2.285 1 98.06 72 ALA A CA 1
ATOM 574 C C . ALA A 1 72 ? 13.391 3.699 -3.305 1 98.06 72 ALA A C 1
ATOM 576 O O . ALA A 1 72 ? 13.688 4.336 -4.316 1 98.06 72 ALA A O 1
ATOM 577 N N . GLU A 1 73 ? 12.203 3.221 -3.039 1 98.19 73 GLU A N 1
ATOM 578 C CA . GLU A 1 73 ? 11.086 3.547 -3.92 1 98.19 73 GLU A CA 1
ATOM 579 C C . GLU A 1 73 ? 10.812 5.047 -3.936 1 98.19 73 GLU A C 1
ATOM 581 O O . GLU A 1 73 ? 10.594 5.633 -4.996 1 98.19 73 GLU A O 1
ATOM 586 N N . LEU A 1 74 ? 10.781 5.68 -2.762 1 98.69 74 LEU A N 1
ATOM 587 C CA . LEU A 1 74 ? 10.57 7.121 -2.674 1 98.69 74 LEU A CA 1
ATOM 588 C C . LEU A 1 74 ? 11.656 7.871 -3.447 1 98.69 74 LEU A C 1
ATOM 590 O O . LEU A 1 74 ? 11.359 8.844 -4.148 1 98.69 74 LEU A O 1
ATOM 594 N N . ASP A 1 75 ? 12.852 7.449 -3.344 1 98.62 75 ASP A N 1
ATOM 595 C CA . ASP A 1 75 ? 13.977 8.062 -4.047 1 98.62 75 ASP A CA 1
ATOM 596 C C . ASP A 1 75 ? 13.82 7.922 -5.559 1 98.62 75 ASP A C 1
ATOM 598 O O . ASP A 1 75 ? 14.023 8.891 -6.301 1 98.62 75 ASP A O 1
ATOM 602 N N . ARG A 1 76 ? 13.453 6.734 -6 1 97.75 76 ARG A N 1
ATOM 603 C CA . ARG A 1 76 ? 13.211 6.492 -7.418 1 97.75 76 ARG A CA 1
ATOM 604 C C . ARG A 1 76 ? 12.094 7.383 -7.949 1 97.75 76 ARG A C 1
ATOM 606 O O . ARG A 1 76 ? 12.234 7.988 -9.016 1 97.75 76 ARG A O 1
ATOM 613 N N . LEU A 1 77 ? 11.031 7.426 -7.242 1 98.62 77 LEU A N 1
ATOM 614 C CA . LEU A 1 77 ? 9.883 8.211 -7.668 1 98.62 77 LEU A CA 1
ATOM 615 C C . LEU A 1 77 ? 10.219 9.703 -7.672 1 98.62 77 LEU A C 1
ATOM 617 O O . LEU A 1 77 ? 9.688 10.461 -8.492 1 98.62 77 LEU A O 1
ATOM 621 N N . THR A 1 78 ? 11.062 10.117 -6.715 1 98.75 78 THR A N 1
ATOM 622 C CA . THR A 1 78 ? 11.5 11.508 -6.684 1 98.75 78 THR A CA 1
ATOM 623 C C . THR A 1 78 ? 12.156 11.898 -8.008 1 98.75 78 THR A C 1
ATOM 625 O O . THR A 1 78 ? 11.789 12.914 -8.609 1 98.75 78 THR A O 1
ATOM 628 N N . ASP A 1 79 ? 13.109 11.07 -8.492 1 98.69 79 ASP A N 1
ATOM 629 C CA . ASP A 1 79 ? 13.75 11.336 -9.773 1 98.69 79 ASP A CA 1
ATOM 630 C C . ASP A 1 79 ? 12.758 11.219 -10.93 1 98.69 79 ASP A C 1
ATOM 632 O O . ASP A 1 79 ? 12.781 12.023 -11.859 1 98.69 79 ASP A O 1
ATOM 636 N N . ARG A 1 80 ? 11.938 10.227 -10.875 1 98.62 80 ARG A N 1
ATOM 637 C CA . ARG A 1 80 ? 10.922 10.016 -11.914 1 98.62 80 ARG A CA 1
ATOM 638 C C . ARG A 1 80 ? 10.016 11.234 -12.039 1 98.62 80 ARG A C 1
ATOM 640 O O . ARG A 1 80 ? 9.75 11.703 -13.148 1 98.62 80 ARG A O 1
ATOM 647 N N . PHE A 1 81 ? 9.492 11.742 -10.922 1 98.81 81 PHE A N 1
ATOM 648 C CA . PHE A 1 81 ? 8.609 12.898 -10.906 1 98.81 81 PHE A CA 1
ATOM 649 C C . PHE A 1 81 ? 9.352 14.156 -11.336 1 98.81 81 PHE A C 1
ATOM 651 O O . PHE A 1 81 ? 8.781 15.031 -11.992 1 98.81 81 PHE A O 1
ATOM 658 N N . ALA A 1 82 ? 10.617 14.266 -10.898 1 98.81 82 ALA A N 1
ATOM 659 C CA . ALA A 1 82 ? 11.43 15.406 -11.32 1 98.81 82 ALA A CA 1
ATOM 660 C C . ALA A 1 82 ? 11.547 15.461 -12.844 1 98.81 82 ALA A C 1
ATOM 662 O O . ALA A 1 82 ? 11.352 16.516 -13.453 1 98.81 82 ALA A O 1
ATOM 663 N N . LEU A 1 83 ? 11.875 14.305 -13.445 1 98.81 83 LEU A N 1
ATOM 664 C CA . LEU A 1 83 ? 11.984 14.234 -14.898 1 98.81 83 LEU A CA 1
ATOM 665 C C . LEU A 1 83 ? 10.648 14.539 -15.562 1 98.81 83 LEU A C 1
ATOM 667 O O . LEU A 1 83 ? 10.602 15.188 -16.609 1 98.81 83 LEU A O 1
ATOM 671 N N . ALA A 1 84 ? 9.57 14.078 -14.945 1 98.69 84 ALA A N 1
ATOM 672 C CA . ALA A 1 84 ? 8.234 14.375 -15.453 1 98.69 84 ALA A CA 1
ATOM 673 C C . ALA A 1 84 ? 7.953 15.875 -15.414 1 98.69 84 ALA A C 1
ATOM 675 O O . ALA A 1 84 ? 7.324 16.422 -16.328 1 98.69 84 ALA A O 1
ATOM 676 N N . LEU A 1 85 ? 8.336 16.547 -14.344 1 98.81 85 LEU A N 1
ATOM 677 C CA . LEU A 1 85 ? 8.18 17.984 -14.234 1 98.81 85 LEU A CA 1
ATOM 678 C C . LEU A 1 85 ? 8.977 18.703 -15.32 1 98.81 85 LEU A C 1
ATOM 680 O O . LEU A 1 85 ? 8.5 19.672 -15.922 1 98.81 85 LEU A O 1
ATOM 684 N N . LEU A 1 86 ? 10.227 18.25 -15.578 1 98.56 86 LEU A N 1
ATOM 685 C CA . LEU A 1 86 ? 11.039 18.828 -16.641 1 98.56 86 LEU A CA 1
ATOM 686 C C . LEU A 1 86 ? 10.336 18.703 -17.984 1 98.56 86 LEU A C 1
ATOM 688 O O . LEU A 1 86 ? 10.352 19.641 -18.797 1 98.56 86 LEU A O 1
ATOM 692 N N . ASP A 1 87 ? 9.727 17.547 -18.234 1 98.12 87 ASP A N 1
ATOM 693 C CA . ASP A 1 87 ? 9.023 17.297 -19.484 1 98.12 87 ASP A CA 1
ATOM 694 C C . ASP A 1 87 ? 7.832 18.234 -19.641 1 98.12 87 ASP A C 1
ATOM 696 O O . ASP A 1 87 ? 7.363 18.469 -20.75 1 98.12 87 ASP A O 1
ATOM 700 N N . LEU A 1 88 ? 7.332 18.75 -18.562 1 98.19 88 LEU A N 1
ATOM 701 C CA . LEU A 1 88 ? 6.227 19.703 -18.594 1 98.19 88 LEU A CA 1
ATOM 702 C C . LEU A 1 88 ? 6.746 21.125 -18.75 1 98.19 88 LEU A C 1
ATOM 704 O O . LEU A 1 88 ? 5.965 22.078 -18.75 1 98.19 88 LEU A O 1
ATOM 708 N N . GLY A 1 89 ? 8.047 21.328 -18.734 1 98.12 89 GLY A N 1
ATOM 709 C CA . GLY A 1 89 ? 8.648 22.625 -18.953 1 98.12 89 GLY A CA 1
ATOM 710 C C . GLY A 1 89 ? 9.023 23.344 -17.672 1 98.12 89 GLY A C 1
ATOM 711 O O . GLY A 1 89 ? 9.406 24.516 -17.688 1 98.12 89 GLY A O 1
ATOM 712 N N . VAL A 1 90 ? 8.938 22.688 -16.547 1 98.62 90 VAL A N 1
ATOM 713 C CA . VAL A 1 90 ? 9.297 23.297 -15.273 1 98.62 90 VAL A CA 1
ATOM 714 C C . VAL A 1 90 ? 10.797 23.594 -15.25 1 98.62 90 VAL A C 1
ATOM 716 O O . VAL A 1 90 ? 11.609 22.766 -15.672 1 98.62 90 VAL A O 1
ATOM 719 N N . ARG A 1 91 ? 11.156 24.734 -14.797 1 96.81 91 ARG A N 1
ATOM 720 C CA . ARG A 1 91 ? 12.531 25.188 -14.672 1 96.81 91 ARG A CA 1
ATOM 721 C C . ARG A 1 91 ? 12.805 25.719 -13.266 1 96.81 91 ARG A C 1
ATOM 723 O O . ARG A 1 91 ? 11.875 25.906 -12.477 1 96.81 91 ARG A O 1
ATOM 730 N N . ARG A 1 92 ? 14.086 25.938 -13.062 1 96.69 92 ARG A N 1
ATOM 731 C CA . ARG A 1 92 ? 14.484 26.484 -11.766 1 96.69 92 ARG A CA 1
ATOM 732 C C . ARG A 1 92 ? 13.742 27.781 -11.469 1 96.69 92 ARG A C 1
ATOM 734 O O . ARG A 1 92 ? 13.664 28.672 -12.32 1 96.69 92 ARG A O 1
ATOM 741 N N . GLY A 1 93 ? 13.133 27.797 -10.273 1 95.88 93 GLY A N 1
ATOM 742 C CA . GLY A 1 93 ? 12.422 29 -9.859 1 95.88 93 GLY A CA 1
ATOM 743 C C . GLY A 1 93 ? 10.93 28.938 -10.117 1 95.88 93 GLY A C 1
ATOM 744 O O . GLY A 1 93 ? 10.164 29.734 -9.57 1 95.88 93 GLY A O 1
ATOM 745 N N . ASP A 1 94 ? 10.477 28 -10.969 1 98.19 94 ASP A N 1
ATOM 746 C CA . ASP A 1 94 ? 9.055 27.844 -11.227 1 98.19 94 ASP A CA 1
ATOM 747 C C . ASP A 1 94 ? 8.328 27.328 -9.984 1 98.19 94 ASP A C 1
ATOM 749 O O . ASP A 1 94 ? 8.953 26.781 -9.078 1 98.19 94 ASP A O 1
ATOM 753 N N . PHE A 1 95 ? 7.051 27.641 -9.953 1 98.69 95 PHE A N 1
ATOM 754 C CA . PHE A 1 95 ? 6.207 27.172 -8.859 1 98.69 95 PHE A CA 1
ATOM 755 C C . PHE A 1 95 ? 5.316 26.016 -9.32 1 98.69 95 PHE A C 1
ATOM 757 O O . PHE A 1 95 ? 4.801 26.047 -10.445 1 98.69 95 PHE A O 1
ATOM 764 N N . VAL A 1 96 ? 5.203 24.969 -8.523 1 98.88 96 VAL A N 1
ATOM 765 C CA . VAL A 1 96 ? 4.359 23.812 -8.773 1 98.88 96 VAL A CA 1
ATOM 766 C C . VAL A 1 96 ? 3.289 23.703 -7.688 1 98.88 96 VAL A C 1
ATOM 768 O O . VAL A 1 96 ? 3.6 23.453 -6.52 1 98.88 96 VAL A O 1
ATOM 771 N N . ALA A 1 97 ? 2.008 23.875 -8.07 1 98.88 97 ALA A N 1
ATOM 772 C CA . ALA A 1 97 ? 0.89 23.797 -7.133 1 98.88 97 ALA A CA 1
ATOM 773 C C . ALA A 1 97 ? 0.382 22.359 -7.012 1 98.88 97 ALA A C 1
ATOM 775 O O . ALA A 1 97 ? 0.181 21.672 -8.023 1 98.88 97 ALA A O 1
ATOM 776 N N . VAL A 1 98 ? 0.241 21.891 -5.801 1 98.81 98 VAL A N 1
ATOM 777 C CA . VAL A 1 98 ? -0.238 20.531 -5.531 1 98.81 98 VAL A CA 1
ATOM 778 C C . VAL A 1 98 ? -1.439 20.578 -4.594 1 98.81 98 VAL A C 1
ATOM 780 O O . VAL A 1 98 ? -1.283 20.781 -3.385 1 98.81 98 VAL A O 1
ATOM 783 N N . GLN A 1 99 ? -2.609 20.406 -5.141 1 98.31 99 GLN A N 1
ATOM 784 C CA . GLN A 1 99 ? -3.865 20.375 -4.398 1 98.31 99 GLN A CA 1
ATOM 785 C C . GLN A 1 99 ? -4.344 18.953 -4.172 1 98.31 99 GLN A C 1
ATOM 787 O O . GLN A 1 99 ? -5.164 18.438 -4.934 1 98.31 99 GLN A O 1
ATOM 792 N N . LEU A 1 100 ? -3.846 18.359 -3.086 1 97.88 100 LEU A N 1
ATOM 793 C CA . LEU A 1 100 ? -4.152 16.984 -2.746 1 97.88 100 LEU A CA 1
ATOM 794 C C . LEU A 1 100 ? -4.402 16.828 -1.249 1 97.88 100 LEU A C 1
ATOM 796 O O . LEU A 1 100 ? -3.834 17.562 -0.442 1 97.88 100 LEU A O 1
ATOM 800 N N . PRO A 1 101 ? -5.352 15.922 -0.853 1 96.44 101 PRO A N 1
ATOM 801 C CA . PRO A 1 101 ? -5.332 15.492 0.546 1 96.44 101 PRO A CA 1
ATOM 802 C C . PRO A 1 101 ? -4.078 14.695 0.899 1 96.44 101 PRO A C 1
ATOM 804 O O . PRO A 1 101 ? -3.111 14.688 0.134 1 96.44 101 PRO A O 1
ATOM 807 N N . ASN A 1 102 ? -4.047 14.102 2.137 1 97.44 102 ASN A N 1
ATOM 808 C CA . ASN A 1 102 ? -2.9 13.273 2.5 1 97.44 102 ASN A CA 1
ATOM 809 C C . ASN A 1 102 ? -2.818 12.016 1.639 1 97.44 102 ASN A C 1
ATOM 811 O O . ASN A 1 102 ? -3.453 11 1.947 1 97.44 102 ASN A O 1
ATOM 815 N N . ARG A 1 103 ? -2.021 12.164 0.588 1 97 103 ARG A N 1
ATOM 816 C CA . ARG A 1 103 ? -1.805 11.07 -0.355 1 97 103 ARG A CA 1
ATOM 817 C C . ARG A 1 103 ? -0.316 10.82 -0.571 1 97 103 ARG A C 1
ATOM 819 O O . ARG A 1 103 ? 0.501 11.727 -0.412 1 97 103 ARG A O 1
ATOM 826 N N . TRP A 1 104 ? -0.022 9.523 -0.979 1 97.69 104 TRP A N 1
ATOM 827 C CA . TRP A 1 104 ? 1.388 9.188 -1.147 1 97.69 104 TRP A CA 1
ATOM 828 C C . TRP A 1 104 ? 2.02 10.023 -2.252 1 97.69 104 TRP A C 1
ATOM 830 O O . TRP A 1 104 ? 3.211 10.344 -2.195 1 97.69 104 TRP A O 1
ATOM 840 N N . GLU A 1 105 ? 1.232 10.5 -3.262 1 98.44 105 GLU A N 1
ATOM 841 C CA . GLU A 1 105 ? 1.725 11.25 -4.41 1 98.44 105 GLU A CA 1
ATOM 842 C C . GLU A 1 105 ? 2.354 12.57 -3.979 1 98.44 105 GLU A C 1
ATOM 844 O O . GLU A 1 105 ? 3.309 13.047 -4.598 1 98.44 105 GLU A O 1
ATOM 849 N N . MET A 1 106 ? 1.844 13.07 -2.885 1 98.06 106 MET A N 1
ATOM 850 C CA . MET A 1 106 ? 2.326 14.352 -2.385 1 98.06 106 MET A CA 1
ATOM 851 C C . MET A 1 106 ? 3.795 14.266 -1.988 1 98.06 106 MET A C 1
ATOM 853 O O . MET A 1 106 ? 4.559 15.211 -2.199 1 98.06 106 MET A O 1
ATOM 857 N N . VAL A 1 107 ? 4.223 13.18 -1.513 1 98.75 107 VAL A N 1
ATOM 858 C CA . VAL A 1 107 ? 5.52 13.078 -0.853 1 98.75 107 VAL A CA 1
ATOM 859 C C . VAL A 1 107 ? 6.637 13.117 -1.896 1 98.75 107 VAL A C 1
ATOM 861 O O . VAL A 1 107 ? 7.555 13.938 -1.803 1 98.75 107 VAL A O 1
ATOM 864 N N . PRO A 1 108 ? 6.594 12.266 -2.988 1 98.81 108 PRO A N 1
ATOM 865 C CA . PRO A 1 108 ? 7.645 12.406 -4 1 98.81 108 PRO A CA 1
ATOM 866 C C . PRO A 1 108 ? 7.594 13.758 -4.711 1 98.81 108 PRO A C 1
ATOM 868 O O . PRO A 1 108 ? 8.625 14.258 -5.176 1 98.81 108 PRO A O 1
ATOM 871 N N . LEU A 1 109 ? 6.426 14.406 -4.773 1 98.88 109 LEU A N 1
ATOM 872 C CA . LEU A 1 109 ? 6.316 15.711 -5.418 1 98.88 109 LEU A CA 1
ATOM 873 C C . LEU A 1 109 ? 7.086 16.766 -4.629 1 98.88 109 LEU A C 1
ATOM 875 O O . LEU A 1 109 ? 7.645 17.688 -5.215 1 98.88 109 LEU A O 1
ATOM 879 N N . ILE A 1 110 ? 7.105 16.625 -3.287 1 98.81 110 ILE A N 1
ATOM 880 C CA . ILE A 1 110 ? 7.871 17.547 -2.449 1 98.81 110 ILE A CA 1
ATOM 881 C C . ILE A 1 110 ? 9.352 17.469 -2.826 1 98.81 110 ILE A C 1
ATOM 883 O O . ILE A 1 110 ? 9.969 18.5 -3.125 1 98.81 110 ILE A O 1
ATOM 887 N N . PHE A 1 111 ? 9.859 16.328 -2.93 1 98.88 111 PHE A N 1
ATOM 888 C CA . PHE A 1 111 ? 11.289 16.141 -3.18 1 98.88 111 PHE A CA 1
ATOM 889 C C . PHE A 1 111 ? 11.617 16.375 -4.652 1 98.88 111 PHE A C 1
ATOM 891 O O . PHE A 1 111 ? 12.695 16.859 -4.98 1 98.88 111 PHE A O 1
ATOM 898 N N . ALA A 1 112 ? 10.68 16.016 -5.527 1 98.94 112 ALA A N 1
ATOM 899 C CA . ALA A 1 112 ? 10.883 16.25 -6.953 1 98.94 112 ALA A CA 1
ATOM 900 C C . ALA A 1 112 ? 10.984 17.75 -7.25 1 98.94 112 ALA A C 1
ATOM 902 O O . ALA A 1 112 ? 11.766 18.172 -8.109 1 98.94 112 ALA A O 1
ATOM 903 N N . SER A 1 113 ? 10.164 18.562 -6.598 1 98.88 113 SER A N 1
ATOM 904 C CA . SER A 1 113 ? 10.242 20.016 -6.766 1 98.88 113 SER A CA 1
ATOM 905 C C . SER A 1 113 ? 11.609 20.547 -6.359 1 98.88 113 SER A C 1
ATOM 907 O O . SER A 1 113 ? 12.203 21.359 -7.07 1 98.88 113 SER A O 1
ATOM 909 N N . ILE A 1 114 ? 12.141 20.031 -5.246 1 98.81 114 ILE A N 1
ATOM 910 C CA . ILE A 1 114 ? 13.492 20.391 -4.832 1 98.81 114 ILE A CA 1
ATOM 911 C C . ILE A 1 114 ? 14.492 19.969 -5.902 1 98.81 114 ILE A C 1
ATOM 913 O O . ILE A 1 114 ? 15.383 20.734 -6.262 1 98.81 114 ILE A O 1
ATOM 917 N N . ARG A 1 115 ? 14.289 18.781 -6.418 1 98.81 115 ARG A N 1
ATOM 918 C CA . ARG A 1 115 ? 15.227 18.125 -7.324 1 98.81 115 ARG A CA 1
ATOM 919 C C . ARG A 1 115 ? 15.328 18.875 -8.648 1 98.81 115 ARG A C 1
ATOM 921 O O . ARG A 1 115 ? 16.391 18.891 -9.273 1 98.81 115 ARG A O 1
ATOM 928 N N . VAL A 1 116 ? 14.289 19.531 -9.109 1 98.56 116 VAL A N 1
ATOM 929 C CA . VAL A 1 116 ? 14.297 20.219 -10.398 1 98.56 116 VAL A CA 1
ATOM 930 C C . VAL A 1 116 ? 14.492 21.719 -10.188 1 98.56 116 VAL A C 1
ATOM 932 O O . VAL A 1 116 ? 14.547 22.484 -11.156 1 98.56 116 VAL A O 1
ATOM 935 N N . GLY A 1 117 ? 14.547 22.172 -8.93 1 98.69 117 GLY A N 1
ATOM 936 C CA . GLY A 1 117 ? 14.781 23.578 -8.648 1 98.69 117 GLY A CA 1
ATOM 937 C C . GLY A 1 117 ? 13.5 24.391 -8.578 1 98.69 117 GLY A C 1
ATOM 938 O O . GLY A 1 117 ? 13.531 25.609 -8.711 1 98.69 117 GLY A O 1
ATOM 939 N N . ALA A 1 118 ? 12.398 23.75 -8.344 1 98.81 118 ALA A N 1
ATOM 940 C CA . ALA A 1 118 ? 11.109 24.438 -8.297 1 98.81 118 ALA A CA 1
ATOM 941 C C . ALA A 1 118 ? 10.648 24.641 -6.855 1 98.81 118 ALA A C 1
ATOM 943 O O . ALA A 1 118 ? 11.211 24.047 -5.926 1 98.81 118 ALA A O 1
ATOM 944 N N . VAL A 1 119 ? 9.742 25.531 -6.664 1 98.81 119 VAL A N 1
ATOM 945 C CA . VAL A 1 119 ? 9.117 25.812 -5.371 1 98.81 119 VAL A CA 1
ATOM 946 C C . VAL A 1 119 ? 7.727 25.188 -5.316 1 98.81 119 VAL A C 1
ATOM 948 O O . VAL A 1 119 ? 6.898 25.422 -6.195 1 98.81 119 VAL A O 1
ATOM 951 N N . ILE A 1 120 ? 7.453 24.375 -4.316 1 98.88 120 ILE A N 1
ATOM 952 C CA . ILE A 1 120 ? 6.172 23.688 -4.227 1 98.88 120 ILE A CA 1
ATOM 953 C C . ILE A 1 120 ? 5.168 24.547 -3.469 1 98.88 120 ILE A C 1
ATOM 955 O O . ILE A 1 120 ? 5.535 25.266 -2.525 1 98.88 120 ILE A O 1
ATOM 959 N N . ILE A 1 121 ? 3.885 24.5 -3.904 1 98.56 121 ILE A N 1
ATOM 960 C CA . ILE A 1 121 ? 2.748 25.156 -3.258 1 98.56 121 ILE A CA 1
ATOM 961 C C . ILE A 1 121 ? 1.729 24.094 -2.832 1 98.56 121 ILE A C 1
ATOM 963 O O . ILE A 1 121 ? 0.788 23.797 -3.57 1 98.56 121 ILE A O 1
ATOM 967 N N . PRO A 1 122 ? 1.849 23.594 -1.596 1 97.81 122 PRO A N 1
ATOM 968 C CA . PRO A 1 122 ? 0.806 22.672 -1.127 1 97.81 122 PRO A CA 1
ATOM 969 C C . PRO A 1 122 ? -0.53 23.375 -0.889 1 97.81 122 PRO A C 1
ATOM 971 O O . PRO A 1 122 ? -0.58 24.406 -0.208 1 97.81 122 PRO A O 1
ATOM 974 N N . ILE A 1 123 ? -1.592 22.812 -1.441 1 97 123 ILE A N 1
ATOM 975 C CA . ILE A 1 123 ? -2.908 23.438 -1.339 1 97 123 ILE A CA 1
ATOM 976 C C . ILE A 1 123 ? -3.932 22.406 -0.873 1 97 123 ILE A C 1
ATOM 978 O O . ILE A 1 123 ? -3.998 21.297 -1.417 1 97 123 ILE A O 1
ATOM 982 N N . SER A 1 124 ? -4.727 22.797 0.121 1 95.06 124 SER A N 1
ATOM 983 C CA . SER A 1 124 ? -5.781 21.906 0.605 1 95.06 124 SER A CA 1
ATOM 984 C C . SER A 1 124 ? -6.875 21.734 -0.443 1 95.06 124 SER A C 1
ATOM 986 O O . SER A 1 124 ? -7.242 22.688 -1.135 1 95.06 124 SER A O 1
ATOM 988 N N . PRO A 1 125 ? -7.445 20.547 -0.496 1 95.5 125 PRO A N 1
ATOM 989 C CA . PRO A 1 125 ? -8.555 20.359 -1.431 1 95.5 125 PRO A CA 1
ATOM 990 C C . PRO A 1 125 ? -9.781 21.203 -1.064 1 95.5 125 PRO A C 1
ATOM 992 O O . PRO A 1 125 ? -10.664 21.391 -1.898 1 95.5 125 PRO A O 1
ATOM 995 N N . ILE A 1 126 ? -9.82 21.703 0.09 1 92.12 126 ILE A N 1
ATOM 996 C CA . ILE A 1 126 ? -10.992 22.469 0.509 1 92.12 126 ILE A CA 1
ATOM 997 C C . ILE A 1 126 ? -10.812 23.938 0.124 1 92.12 126 ILE A C 1
ATOM 999 O O . ILE A 1 126 ? -11.703 24.766 0.346 1 92.12 126 ILE A O 1
ATOM 1003 N N . CYS A 1 127 ? -9.719 24.219 -0.43 1 92.75 127 CYS A N 1
ATOM 1004 C CA . CYS A 1 127 ? -9.453 25.578 -0.902 1 92.75 127 CYS A CA 1
ATOM 1005 C C . CYS A 1 127 ? -10.516 26.031 -1.89 1 92.75 127 CYS A C 1
ATOM 1007 O O . CYS A 1 127 ? -10.797 25.344 -2.871 1 92.75 127 CYS A O 1
ATOM 1009 N N . THR A 1 128 ? -11.094 27.234 -1.668 1 90.38 128 THR A N 1
ATOM 1010 C CA . THR A 1 128 ? -12.148 27.75 -2.537 1 90.38 128 THR A CA 1
ATOM 1011 C C . THR A 1 128 ? -11.57 28.188 -3.881 1 90.38 128 THR A C 1
ATOM 1013 O O . THR A 1 128 ? -10.367 28.422 -4 1 90.38 128 THR A O 1
ATOM 1016 N N . GLU A 1 129 ? -12.445 28.312 -4.805 1 94.81 129 GLU A N 1
ATOM 1017 C CA . GLU A 1 129 ? -12.031 28.75 -6.129 1 94.81 129 GLU A CA 1
ATOM 1018 C C . GLU A 1 129 ? -11.359 30.125 -6.062 1 94.81 129 GLU A C 1
ATOM 1020 O O . GLU A 1 129 ? -10.352 30.359 -6.73 1 94.81 129 GLU A O 1
ATOM 1025 N N . VAL A 1 130 ? -11.898 31.062 -5.293 1 92.5 130 VAL A N 1
ATOM 1026 C CA . VAL A 1 130 ? -11.359 32.406 -5.148 1 92.5 130 VAL A CA 1
ATOM 1027 C C . VAL A 1 130 ? -9.945 32.344 -4.578 1 92.5 130 VAL A C 1
ATOM 1029 O O . VAL A 1 130 ? -9.031 33 -5.078 1 92.5 130 VAL A O 1
ATOM 1032 N N . GLU A 1 131 ? -9.773 31.547 -3.553 1 92.5 131 GLU A N 1
ATOM 1033 C CA . GLU A 1 131 ? -8.461 31.406 -2.926 1 92.5 131 GLU A CA 1
ATOM 1034 C C . GLU A 1 131 ? -7.488 30.672 -3.846 1 92.5 131 GLU A C 1
ATOM 1036 O O . GLU A 1 131 ? -6.285 30.953 -3.832 1 92.5 131 GLU A O 1
ATOM 1041 N N . LEU A 1 132 ? -8 29.688 -4.555 1 95.94 132 LEU A N 1
ATOM 1042 C CA . LEU A 1 132 ? -7.145 28.984 -5.496 1 95.94 132 LEU A CA 1
ATOM 1043 C C . LEU A 1 132 ? -6.637 29.906 -6.59 1 95.94 132 LEU A C 1
ATOM 1045 O O . LEU A 1 132 ? -5.453 29.891 -6.93 1 95.94 132 LEU A O 1
ATOM 1049 N N . ARG A 1 133 ? -7.543 30.734 -7.133 1 96.81 133 ARG A N 1
ATOM 1050 C CA . ARG A 1 133 ? -7.172 31.734 -8.133 1 96.81 133 ARG A CA 1
ATOM 1051 C C . ARG A 1 133 ? -6.098 32.656 -7.59 1 96.81 133 ARG A C 1
ATOM 1053 O O . ARG A 1 133 ? -5.121 32.969 -8.281 1 96.81 133 ARG A O 1
ATOM 1060 N N . HIS A 1 134 ? -6.297 33.094 -6.383 1 95 134 HIS A N 1
ATOM 1061 C CA . HIS A 1 134 ? -5.352 34 -5.738 1 95 134 HIS A CA 1
ATOM 1062 C C . HIS A 1 134 ? -3.979 33.344 -5.594 1 95 134 HIS A C 1
ATOM 1064 O O . HIS A 1 134 ? -2.963 33.938 -5.965 1 95 134 HIS A O 1
ATOM 1070 N N . ARG A 1 135 ? -3.916 32.125 -5.113 1 96.38 135 ARG A N 1
ATOM 1071 C CA . ARG A 1 135 ? -2.656 31.422 -4.863 1 96.38 135 ARG A CA 1
ATOM 1072 C C . ARG A 1 135 ? -1.918 31.141 -6.168 1 96.38 135 ARG A C 1
ATOM 1074 O O . ARG A 1 135 ? -0.71 31.375 -6.262 1 96.38 135 ARG A O 1
ATOM 1081 N N . LEU A 1 136 ? -2.654 30.656 -7.141 1 98.19 136 LEU A N 1
ATOM 1082 C CA . LEU A 1 136 ? -2.053 30.359 -8.438 1 98.19 136 LEU A CA 1
ATOM 1083 C C . LEU A 1 136 ? -1.575 31.641 -9.109 1 98.19 136 LEU A C 1
ATOM 1085 O O . LEU A 1 136 ? -0.497 31.672 -9.711 1 98.19 136 LEU A O 1
ATOM 1089 N N . GLY A 1 137 ? -2.387 32.688 -9.039 1 97.56 137 GLY A N 1
ATOM 1090 C CA . GLY A 1 137 ? -2.029 33.969 -9.625 1 97.56 137 GLY A CA 1
ATOM 1091 C C . GLY A 1 137 ? -0.834 34.625 -8.961 1 97.56 137 GLY A C 1
ATOM 1092 O O . GLY A 1 137 ? 0.079 35.094 -9.641 1 97.56 137 GLY A O 1
ATOM 1093 N N . LEU A 1 138 ? -0.855 34.656 -7.629 1 96.25 138 LEU A N 1
ATOM 1094 C CA . LEU A 1 138 ? 0.209 35.312 -6.863 1 96.25 138 LEU A CA 1
ATOM 1095 C C . LEU A 1 138 ? 1.55 34.625 -7.125 1 96.25 138 LEU A C 1
ATOM 1097 O O . LEU A 1 138 ? 2.578 35.312 -7.23 1 96.25 138 LEU A O 1
ATOM 1101 N N . THR A 1 139 ? 1.561 33.25 -7.293 1 97.75 139 THR A N 1
ATOM 1102 C CA . THR A 1 139 ? 2.799 32.5 -7.441 1 97.75 139 THR A CA 1
ATOM 1103 C C . THR A 1 139 ? 3.146 32.312 -8.914 1 97.75 139 THR A C 1
ATOM 1105 O O . THR A 1 139 ? 4.262 31.906 -9.25 1 97.75 139 THR A O 1
ATOM 1108 N N . ALA A 1 140 ? 2.186 32.656 -9.789 1 98.06 140 ALA A N 1
ATOM 1109 C CA . ALA A 1 140 ? 2.354 32.375 -11.211 1 98.06 140 ALA A CA 1
ATOM 1110 C C . ALA A 1 140 ? 2.744 30.938 -11.445 1 98.06 140 ALA A C 1
ATOM 1112 O O . ALA A 1 140 ? 3.691 30.641 -12.18 1 98.06 140 ALA A O 1
ATOM 1113 N N . ALA A 1 141 ? 2.051 30.031 -10.82 1 98.56 141 ALA A N 1
ATOM 1114 C CA . ALA A 1 141 ? 2.348 28.609 -10.914 1 98.56 141 ALA A CA 1
ATOM 1115 C C . ALA A 1 141 ? 2.246 28.125 -12.359 1 98.56 141 ALA A C 1
ATOM 1117 O O . ALA A 1 141 ? 1.349 28.531 -13.094 1 98.56 141 ALA A O 1
ATOM 1118 N N . ARG A 1 142 ? 3.131 27.219 -12.734 1 98.44 142 ARG A N 1
ATOM 1119 C CA . ARG A 1 142 ? 3.158 26.672 -14.086 1 98.44 142 ARG A CA 1
ATOM 1120 C C . ARG A 1 142 ? 2.35 25.391 -14.172 1 98.44 142 ARG A C 1
ATOM 1122 O O . ARG A 1 142 ? 1.766 25.078 -15.219 1 98.44 142 ARG A O 1
ATOM 1129 N N . VAL A 1 143 ? 2.395 24.625 -13.172 1 98.75 143 VAL A N 1
ATOM 1130 C CA . VAL A 1 143 ? 1.743 23.328 -13.094 1 98.75 143 VAL A CA 1
ATOM 1131 C C . VAL A 1 143 ? 0.828 23.281 -11.875 1 98.75 143 VAL A C 1
ATOM 1133 O O . VAL A 1 143 ? 1.181 23.781 -10.805 1 98.75 143 VAL A O 1
ATOM 1136 N N . CYS A 1 144 ? -0.397 22.734 -12.047 1 98.88 144 CYS A N 1
ATOM 1137 C CA . CYS A 1 144 ? -1.317 22.438 -10.953 1 98.88 144 CYS A CA 1
ATOM 1138 C C . CYS A 1 144 ? -1.729 20.984 -10.961 1 98.88 144 CYS A C 1
ATOM 1140 O O . CYS A 1 144 ? -2.254 20.484 -11.961 1 98.88 144 CYS A O 1
ATOM 1142 N N . ILE A 1 145 ? -1.432 20.25 -9.914 1 98.81 145 ILE A N 1
ATOM 1143 C CA . ILE A 1 145 ? -1.842 18.859 -9.727 1 98.81 145 ILE A CA 1
ATOM 1144 C C . ILE A 1 145 ? -3.012 18.797 -8.75 1 98.81 145 ILE A C 1
ATOM 1146 O O . ILE A 1 145 ? -2.939 19.359 -7.648 1 98.81 145 ILE A O 1
ATOM 1150 N N . THR A 1 146 ? -4.07 18.156 -9.109 1 98.56 146 THR A N 1
ATOM 1151 C CA . THR A 1 146 ? -5.273 18.156 -8.281 1 98.56 146 THR A CA 1
ATOM 1152 C C . THR A 1 146 ? -6.047 16.859 -8.438 1 98.56 146 THR A C 1
ATOM 1154 O O . THR A 1 146 ? -5.516 15.875 -8.969 1 98.56 146 THR A O 1
ATOM 1157 N N . LEU A 1 147 ? -7.211 16.75 -7.793 1 97.38 147 LEU A N 1
ATOM 1158 C CA . LEU A 1 147 ? -8.141 15.625 -7.883 1 97.38 147 LEU A CA 1
ATOM 1159 C C . LEU A 1 147 ? -9.32 15.969 -8.797 1 97.38 147 LEU A C 1
ATOM 1161 O O . LEU A 1 147 ? -9.586 17.141 -9.055 1 97.38 147 LEU A O 1
ATOM 1165 N N . PRO A 1 148 ? -9.992 14.938 -9.25 1 95.12 148 PRO A N 1
ATOM 1166 C CA . PRO A 1 148 ? -11.211 15.242 -10 1 95.12 148 PRO A CA 1
ATOM 1167 C C . PRO A 1 148 ? -12.234 16.016 -9.172 1 95.12 148 PRO A C 1
ATOM 1169 O O . PRO A 1 148 ? -12.797 17 -9.641 1 95.12 148 PRO A O 1
ATOM 1172 N N . GLU A 1 149 ? -12.391 15.516 -8 1 94.56 149 GLU A N 1
ATOM 1173 C CA . GLU A 1 149 ? -13.398 16.062 -7.105 1 94.56 149 GLU A CA 1
ATOM 1174 C C . GLU A 1 149 ? -13.031 15.828 -5.645 1 94.56 149 GLU A C 1
ATOM 1176 O O . GLU A 1 149 ? -12.289 14.898 -5.332 1 94.56 149 GLU A O 1
ATOM 1181 N N . TRP A 1 150 ? -13.555 16.703 -4.797 1 94.06 150 TRP A N 1
ATOM 1182 C CA . TRP A 1 150 ? -13.414 16.547 -3.354 1 94.06 150 TRP A CA 1
ATOM 1183 C C . TRP A 1 150 ? -14.641 17.094 -2.629 1 94.06 150 TRP A C 1
ATOM 1185 O O . TRP A 1 150 ? -14.914 18.297 -2.693 1 94.06 150 TRP A O 1
ATOM 1195 N N . SER A 1 151 ? -15.352 16.234 -1.923 1 90.81 151 SER A N 1
ATOM 1196 C CA . SER A 1 151 ? -16.531 16.609 -1.146 1 90.81 151 SER A CA 1
ATOM 1197 C C . SER A 1 151 ? -17.531 17.391 -1.996 1 90.81 151 SER A C 1
ATOM 1199 O O . SER A 1 151 ? -18 18.438 -1.584 1 90.81 151 SER A O 1
ATOM 1201 N N . GLY A 1 152 ? -17.703 17.016 -3.16 1 91.62 152 GLY A N 1
ATOM 1202 C CA . GLY A 1 152 ? -18.703 17.609 -4.031 1 91.62 152 GLY A CA 1
ATOM 1203 C C . GLY A 1 152 ? -18.172 18.75 -4.875 1 91.62 152 GLY A C 1
ATOM 1204 O O . GLY A 1 152 ? -18.844 19.219 -5.793 1 91.62 152 GLY A O 1
ATOM 1205 N N . THR A 1 153 ? -16.984 19.266 -4.59 1 95.44 153 THR A N 1
ATOM 1206 C CA . THR A 1 153 ? -16.375 20.344 -5.363 1 95.44 153 THR A CA 1
ATOM 1207 C C . THR A 1 153 ? -15.594 19.797 -6.547 1 95.44 153 THR A C 1
ATOM 1209 O O . THR A 1 153 ? -14.711 18.953 -6.375 1 95.44 153 THR A O 1
ATOM 1212 N N . PRO A 1 154 ? -15.906 20.203 -7.766 1 96.94 154 PRO A N 1
ATOM 1213 C CA . PRO A 1 154 ? -15.195 19.703 -8.953 1 96.94 154 PRO A CA 1
ATOM 1214 C C . PRO A 1 154 ? -13.828 20.359 -9.133 1 96.94 154 PRO A C 1
ATOM 1216 O O . PRO A 1 154 ? -13.656 21.203 -10.016 1 96.94 154 PRO A O 1
ATOM 1219 N N . LEU A 1 155 ? -12.859 19.906 -8.523 1 98 155 LEU A N 1
ATOM 1220 C CA . LEU A 1 155 ? -11.547 20.531 -8.414 1 98 155 LEU A CA 1
ATOM 1221 C C . LEU A 1 155 ? -10.867 20.625 -9.781 1 98 155 LEU A C 1
ATOM 1223 O O . LEU A 1 155 ? -10.336 21.672 -10.148 1 98 155 LEU A O 1
ATOM 1227 N N . ALA A 1 156 ? -10.859 19.531 -10.5 1 98.12 156 ALA A N 1
ATOM 1228 C CA . ALA A 1 156 ? -10.164 19.5 -11.789 1 98.12 156 ALA A CA 1
ATOM 1229 C C . ALA A 1 156 ? -10.789 20.469 -12.781 1 98.12 156 ALA A C 1
ATOM 1231 O O . ALA A 1 156 ? -10.078 21.141 -13.539 1 98.12 156 ALA A O 1
ATOM 1232 N N . GLU A 1 157 ? -12.047 20.516 -12.812 1 97.88 157 GLU A N 1
ATOM 1233 C CA . GLU A 1 157 ? -12.734 21.453 -13.695 1 97.88 157 GLU A CA 1
ATOM 1234 C C . GLU A 1 157 ? -12.391 22.906 -13.352 1 97.88 157 GLU A C 1
ATOM 1236 O O . GLU A 1 157 ? -12.156 23.719 -14.242 1 97.88 157 GLU A O 1
ATOM 1241 N N . ILE A 1 158 ? -12.406 23.172 -12.047 1 98.19 158 ILE A N 1
ATOM 1242 C CA . ILE A 1 158 ? -12.07 24.5 -11.57 1 98.19 158 ILE A CA 1
ATOM 1243 C C . ILE A 1 158 ? -10.648 24.859 -11.984 1 98.19 158 ILE A C 1
ATOM 1245 O O . ILE A 1 158 ? -10.398 25.922 -12.555 1 98.19 158 ILE A O 1
ATOM 1249 N N . ALA A 1 159 ? -9.703 24 -11.727 1 98.5 159 ALA A N 1
ATOM 1250 C CA . ALA A 1 159 ? -8.297 24.234 -12.055 1 98.5 159 ALA A CA 1
ATOM 1251 C C . ALA A 1 159 ? -8.117 24.438 -13.562 1 98.5 159 ALA A C 1
ATOM 1253 O O . ALA A 1 159 ? -7.316 25.281 -13.992 1 98.5 159 ALA A O 1
ATOM 1254 N N . THR A 1 160 ? -8.812 23.656 -14.375 1 98.12 160 THR A N 1
ATOM 1255 C CA . THR A 1 160 ? -8.703 23.766 -15.828 1 98.12 160 THR A CA 1
ATOM 1256 C C . THR A 1 160 ? -9.266 25.094 -16.312 1 98.12 160 THR A C 1
ATOM 1258 O O . THR A 1 160 ? -8.711 25.703 -17.234 1 98.12 160 THR A O 1
ATOM 1261 N N . ARG A 1 161 ? -10.367 25.469 -15.75 1 97.69 161 ARG A N 1
ATOM 1262 C CA . ARG A 1 161 ? -10.906 26.781 -16.094 1 97.69 161 ARG A CA 1
ATOM 1263 C C . ARG A 1 161 ? -9.914 27.891 -15.742 1 97.69 161 ARG A C 1
ATOM 1265 O O . ARG A 1 161 ? -9.734 28.828 -16.516 1 97.69 161 ARG A O 1
ATOM 1272 N N . LEU A 1 162 ? -9.328 27.812 -14.578 1 98.19 162 LEU A N 1
ATOM 1273 C CA . LEU A 1 162 ? -8.352 28.797 -14.141 1 98.19 162 LEU A CA 1
ATOM 1274 C C . LEU A 1 162 ? -7.148 28.828 -15.07 1 98.19 162 LEU A C 1
ATOM 1276 O O . LEU A 1 162 ? -6.52 29.875 -15.25 1 98.19 162 LEU A O 1
ATOM 1280 N N . LYS A 1 163 ? -6.801 27.672 -15.625 1 97.44 163 LYS A N 1
ATOM 1281 C CA . LYS A 1 163 ? -5.719 27.594 -16.609 1 97.44 163 LYS A CA 1
ATOM 1282 C C . LYS A 1 163 ? -5.988 28.516 -17.781 1 97.44 163 LYS A C 1
ATOM 1284 O O . LYS A 1 163 ? -5.059 29.109 -18.344 1 97.44 163 LYS A O 1
ATOM 1289 N N . ASP A 1 164 ? -7.184 28.656 -18.156 1 95.19 164 ASP A N 1
ATOM 1290 C CA . ASP A 1 164 ? -7.57 29.531 -19.266 1 95.19 164 ASP A CA 1
ATOM 1291 C C . ASP A 1 164 ? -7.492 31 -18.859 1 95.19 164 ASP A C 1
ATOM 1293 O O . ASP A 1 164 ? -7.363 31.891 -19.719 1 95.19 164 ASP A O 1
ATOM 1297 N N . GLU A 1 165 ? -7.539 31.234 -17.594 1 96.81 165 GLU A N 1
ATOM 1298 C CA . GLU A 1 165 ? -7.559 32.594 -17.078 1 96.81 165 GLU A CA 1
ATOM 1299 C C . GLU A 1 165 ? -6.156 33.062 -16.703 1 96.81 165 GLU A C 1
ATOM 1301 O O . GLU A 1 165 ? -5.871 34.25 -16.719 1 96.81 165 GLU A O 1
ATOM 1306 N N . LEU A 1 166 ? -5.402 32.188 -16.234 1 97.94 166 LEU A N 1
ATOM 1307 C CA . LEU A 1 166 ? -4.07 32.5 -15.727 1 97.94 166 LEU A CA 1
ATOM 1308 C C . LEU A 1 166 ? -3.002 32.094 -16.75 1 97.94 166 LEU A C 1
ATOM 1310 O O . LEU A 1 166 ? -2.691 30.922 -16.906 1 97.94 166 LEU A O 1
ATOM 1314 N N . PRO A 1 167 ? -2.322 33.031 -17.375 1 95.69 167 PRO A N 1
ATOM 1315 C CA . PRO A 1 167 ? -1.42 32.75 -18.5 1 95.69 167 PRO A CA 1
ATOM 1316 C C . PRO A 1 167 ? -0.237 31.875 -18.109 1 95.69 167 PRO A C 1
ATOM 1318 O O . PRO A 1 167 ? 0.308 31.156 -18.953 1 95.69 167 PRO A O 1
ATOM 1321 N N . THR A 1 168 ? 0.171 31.891 -16.875 1 97.06 168 THR A N 1
ATOM 1322 C CA . THR A 1 168 ? 1.359 31.156 -16.469 1 97.06 168 THR A CA 1
ATOM 1323 C C . THR A 1 168 ? 1.025 29.688 -16.219 1 97.06 168 THR A C 1
ATOM 1325 O O . THR A 1 168 ? 1.916 28.844 -16.203 1 97.06 168 THR A O 1
ATOM 1328 N N . LEU A 1 169 ? -0.22 29.375 -15.883 1 98.38 169 LEU A N 1
ATOM 1329 C CA . LEU A 1 169 ? -0.623 28 -15.625 1 98.38 169 LEU A CA 1
ATOM 1330 C C . LEU A 1 169 ? -0.74 27.203 -16.922 1 98.38 169 LEU A C 1
ATOM 1332 O O . LEU A 1 169 ? -1.792 27.203 -17.562 1 98.38 169 LEU A O 1
ATOM 1336 N N . GLU A 1 170 ? 0.21 26.422 -17.25 1 98.25 170 GLU A N 1
ATOM 1337 C CA . GLU A 1 170 ? 0.29 25.766 -18.547 1 98.25 170 GLU A CA 1
ATOM 1338 C C . GLU A 1 170 ? -0.322 24.359 -18.484 1 98.25 170 GLU A C 1
ATOM 1340 O O . GLU A 1 170 ? -0.855 23.875 -19.484 1 98.25 170 GLU A O 1
ATOM 1345 N N . HIS A 1 171 ? -0.201 23.719 -17.312 1 98.5 171 HIS A N 1
ATOM 1346 C CA . HIS A 1 171 ? -0.626 22.328 -17.234 1 98.5 171 HIS A CA 1
ATOM 1347 C C . HIS A 1 171 ? -1.474 22.078 -15.992 1 98.5 171 HIS A C 1
ATOM 1349 O O . HIS A 1 171 ? -1.161 22.578 -14.914 1 98.5 171 HIS A O 1
ATOM 1355 N N . VAL A 1 172 ? -2.545 21.375 -16.141 1 98.62 172 VAL A N 1
ATOM 1356 C CA . VAL A 1 172 ? -3.342 20.812 -15.062 1 98.62 172 VAL A CA 1
ATOM 1357 C C . VAL A 1 172 ? -3.312 19.297 -15.133 1 98.62 172 VAL A C 1
ATOM 1359 O O . VAL A 1 172 ? -3.674 18.703 -16.156 1 98.62 172 VAL A O 1
ATOM 1362 N N . LEU A 1 173 ? -2.781 18.656 -14.125 1 98.56 173 LEU A N 1
ATOM 1363 C CA . LEU A 1 173 ? -2.748 17.203 -14.023 1 98.56 173 LEU A CA 1
ATOM 1364 C C . LEU A 1 173 ? -3.725 16.703 -12.969 1 98.56 173 LEU A C 1
ATOM 1366 O O . LEU A 1 173 ? -3.842 17.297 -11.898 1 98.56 173 LEU A O 1
ATOM 1370 N N . VAL A 1 174 ? -4.445 15.648 -13.242 1 97.5 174 VAL A N 1
ATOM 1371 C CA . VAL A 1 174 ? -5.488 15.141 -12.352 1 97.5 174 VAL A CA 1
ATOM 1372 C C . VAL A 1 174 ? -5.133 13.734 -11.883 1 97.5 174 VAL A C 1
ATOM 1374 O O . VAL A 1 174 ? -4.922 12.836 -12.703 1 97.5 174 VAL A O 1
ATOM 1377 N N . VAL A 1 175 ? -4.984 13.641 -10.492 1 95.25 175 VAL A N 1
ATOM 1378 C CA . VAL A 1 175 ? -4.758 12.336 -9.883 1 95.25 175 VAL A CA 1
ATOM 1379 C C . VAL A 1 175 ? -6.043 11.508 -9.945 1 95.25 175 VAL A C 1
ATOM 1381 O O . VAL A 1 175 ? -7.09 11.938 -9.453 1 95.25 175 VAL A O 1
ATOM 1384 N N . ASP A 1 176 ? -5.996 10.336 -10.492 1 84.69 176 ASP A N 1
ATOM 1385 C CA . ASP A 1 176 ? -7.164 9.492 -10.727 1 84.69 176 ASP A CA 1
ATOM 1386 C C . ASP A 1 176 ? -8.086 10.102 -11.781 1 84.69 176 ASP A C 1
ATOM 1388 O O . ASP A 1 176 ? -7.703 11.062 -12.461 1 84.69 176 ASP A O 1
ATOM 1392 N N . GLY A 1 177 ? -9.242 9.539 -12.227 1 80.69 177 GLY A N 1
ATOM 1393 C CA . GLY A 1 177 ? -10.25 10.039 -13.156 1 80.69 177 GLY A CA 1
ATOM 1394 C C . GLY A 1 177 ? -11.609 10.25 -12.508 1 80.69 177 GLY A C 1
ATOM 1395 O O . GLY A 1 177 ? -11.789 9.953 -11.328 1 80.69 177 GLY A O 1
ATOM 1396 N N . PRO A 1 178 ? -12.359 10.898 -13.18 1 81.38 178 PRO A N 1
ATOM 1397 C CA . PRO A 1 178 ? -12.352 11.266 -14.594 1 81.38 178 PRO A CA 1
ATOM 1398 C C . PRO A 1 178 ? -11.555 12.539 -14.867 1 81.38 178 PRO A C 1
ATOM 1400 O O . PRO A 1 178 ? -11.297 13.32 -13.945 1 81.38 178 PRO A O 1
ATOM 1403 N N . LEU A 1 179 ? -11.203 12.711 -16.125 1 89 179 LEU A N 1
ATOM 1404 C CA . LEU A 1 179 ? -10.383 13.82 -16.594 1 89 179 LEU A CA 1
ATOM 1405 C C . LEU A 1 179 ? -11.227 14.82 -17.375 1 89 179 LEU A C 1
ATOM 1407 O O . LEU A 1 179 ? -11.867 14.461 -18.359 1 89 179 LEU A O 1
ATOM 1411 N N . PRO A 1 180 ? -11.273 16.109 -16.953 1 93.06 180 PRO A N 1
ATOM 1412 C CA . PRO A 1 180 ? -11.883 17.094 -17.844 1 93.06 180 PRO A CA 1
ATOM 1413 C C . PRO A 1 180 ? -11.031 17.406 -19.062 1 93.06 180 PRO A C 1
ATOM 1415 O O . PRO A 1 180 ? -9.836 17.094 -19.078 1 93.06 180 PRO A O 1
ATOM 1418 N N . GLU A 1 181 ? -11.688 17.969 -20.078 1 92.94 181 GLU A N 1
ATOM 1419 C CA . GLU A 1 181 ? -10.945 18.375 -21.266 1 92.94 181 GLU A CA 1
ATOM 1420 C C . GLU A 1 181 ? -9.891 19.422 -20.922 1 92.94 181 GLU A C 1
ATOM 1422 O O . GLU A 1 181 ? -10.148 20.359 -20.156 1 92.94 181 GLU A O 1
ATOM 1427 N N . GLY A 1 182 ? -8.75 19.25 -21.406 1 94.44 182 GLY A N 1
ATOM 1428 C CA . GLY A 1 182 ? -7.688 20.219 -21.188 1 94.44 182 GLY A CA 1
ATOM 1429 C C . GLY A 1 182 ? -6.738 19.828 -20.078 1 94.44 182 GLY A C 1
ATOM 1430 O O . GLY A 1 182 ? -5.688 20.438 -19.906 1 94.44 182 GLY A O 1
ATOM 1431 N N . ALA A 1 183 ? -7.094 18.844 -19.297 1 96.62 183 ALA A N 1
ATOM 1432 C CA . ALA A 1 183 ? -6.23 18.344 -18.234 1 96.62 183 ALA A CA 1
ATOM 1433 C C . ALA A 1 183 ? -5.512 17.062 -18.672 1 96.62 183 ALA A C 1
ATOM 1435 O O . ALA A 1 183 ? -5.859 16.469 -19.688 1 96.62 183 ALA A O 1
ATOM 1436 N N . HIS A 1 184 ? -4.473 16.688 -18.016 1 96.12 184 HIS A N 1
ATOM 1437 C CA . HIS A 1 184 ? -3.701 15.484 -18.281 1 96.12 184 HIS A CA 1
ATOM 1438 C C . HIS A 1 184 ? -3.775 14.508 -17.109 1 96.12 184 HIS A C 1
ATOM 1440 O O . HIS A 1 184 ? -3.943 14.922 -15.961 1 96.12 184 HIS A O 1
ATOM 1446 N N . PRO A 1 185 ? -3.695 13.195 -17.406 1 94.38 185 PRO A N 1
ATOM 1447 C CA . PRO A 1 185 ? -3.693 12.211 -16.312 1 94.38 185 PRO A CA 1
ATOM 1448 C C . PRO A 1 185 ? -2.367 12.18 -15.562 1 94.38 185 PRO A C 1
ATOM 1450 O O . PRO A 1 185 ? -1.318 11.922 -16.156 1 94.38 185 PRO A O 1
ATOM 1453 N N . PHE A 1 186 ? -2.426 12.32 -14.32 1 97.19 186 PHE A N 1
ATOM 1454 C CA . PHE A 1 186 ? -1.234 12.383 -13.484 1 97.19 186 PHE A CA 1
ATOM 1455 C C . PHE A 1 186 ? -0.466 11.07 -13.531 1 97.19 186 PHE A C 1
ATOM 1457 O O . PHE A 1 186 ? 0.744 11.055 -13.766 1 97.19 186 PHE A O 1
ATOM 1464 N N . HIS A 1 187 ? -1.104 9.953 -13.289 1 94.62 187 HIS A N 1
ATOM 1465 C CA . HIS A 1 187 ? -0.435 8.664 -13.141 1 94.62 187 HIS A CA 1
ATOM 1466 C C . HIS A 1 187 ? 0.208 8.227 -14.453 1 94.62 187 HIS A C 1
ATOM 1468 O O . HIS A 1 187 ? 1.268 7.594 -14.453 1 94.62 187 HIS A O 1
ATOM 1474 N N . GLU A 1 188 ? -0.37 8.555 -15.578 1 91.56 188 GLU A N 1
ATOM 1475 C CA . GLU A 1 188 ? 0.222 8.242 -16.875 1 91.56 188 GLU A CA 1
ATOM 1476 C C . GLU A 1 188 ? 1.497 9.047 -17.109 1 91.56 188 GLU A C 1
ATOM 1478 O O . GLU A 1 188 ? 2.482 8.523 -17.625 1 91.56 188 GLU A O 1
ATOM 1483 N N . HIS A 1 189 ? 1.454 10.289 -16.625 1 95 189 HIS A N 1
ATOM 1484 C CA . HIS A 1 189 ? 2.57 11.188 -16.906 1 95 189 HIS A CA 1
ATOM 1485 C C . HIS A 1 189 ? 3.689 11.008 -15.891 1 95 189 HIS A C 1
ATOM 1487 O O . HIS A 1 189 ? 4.871 11.023 -16.25 1 95 189 HIS A O 1
ATOM 1493 N N . PHE A 1 190 ? 3.322 10.891 -14.633 1 96.88 190 PHE A N 1
ATOM 1494 C CA . PHE A 1 190 ? 4.312 10.961 -13.57 1 96.88 190 PHE A CA 1
ATOM 1495 C C . PHE A 1 190 ? 4.734 9.562 -13.125 1 96.88 190 PHE A C 1
ATOM 1497 O O . PHE A 1 190 ? 5.867 9.359 -12.688 1 96.88 190 PHE A O 1
ATOM 1504 N N . VAL A 1 191 ? 3.828 8.562 -13.227 1 95.44 191 VAL A N 1
ATOM 1505 C CA . VAL A 1 191 ? 4.047 7.328 -12.477 1 95.44 191 VAL A CA 1
ATOM 1506 C C . VAL A 1 191 ? 4.348 6.184 -13.445 1 95.44 191 VAL A C 1
ATOM 1508 O O . VAL A 1 191 ? 5.281 5.406 -13.219 1 95.44 191 VAL A O 1
ATOM 1511 N N . ALA A 1 192 ? 3.672 6.062 -14.539 1 88.88 192 ALA A N 1
ATOM 1512 C CA . ALA A 1 192 ? 3.598 4.875 -15.383 1 88.88 192 ALA A CA 1
ATOM 1513 C C . ALA A 1 192 ? 4.918 4.633 -16.109 1 88.88 192 ALA A C 1
ATOM 1515 O O . ALA A 1 192 ? 5.266 3.492 -16.422 1 88.88 192 ALA A O 1
ATOM 1516 N N . ARG A 1 193 ? 5.688 5.684 -16.375 1 90.81 193 ARG A N 1
ATOM 1517 C CA . ARG A 1 193 ? 6.918 5.551 -17.156 1 90.81 193 ARG A CA 1
ATOM 1518 C C . ARG A 1 193 ? 8.148 5.652 -16.25 1 90.81 193 ARG A C 1
ATOM 1520 O O . ARG A 1 193 ? 8.32 6.648 -15.539 1 90.81 193 ARG A O 1
ATOM 1527 N N . GLU A 1 194 ? 8.969 4.672 -16.328 1 94.06 194 GLU A N 1
ATOM 1528 C CA . GLU A 1 194 ? 10.188 4.66 -15.523 1 94.06 194 GLU A CA 1
ATOM 1529 C C . GLU A 1 194 ? 11.258 5.559 -16.141 1 94.06 194 GLU A C 1
ATOM 1531 O O . GLU A 1 194 ? 12.336 5.09 -16.5 1 94.06 194 GLU A O 1
ATOM 1536 N N . ARG A 1 195 ? 11.07 6.832 -16.125 1 95.06 195 ARG A N 1
ATOM 1537 C CA . ARG A 1 195 ? 11.938 7.824 -16.75 1 95.06 195 ARG A CA 1
ATOM 1538 C C . ARG A 1 195 ? 13.328 7.816 -16.125 1 95.06 195 ARG A C 1
ATOM 1540 O O . ARG A 1 195 ? 14.32 8.07 -16.812 1 95.06 195 ARG A O 1
ATOM 1547 N N . GLU A 1 196 ? 13.367 7.547 -14.828 1 94.75 196 GLU A N 1
ATOM 1548 C CA . GLU A 1 196 ? 14.625 7.609 -14.094 1 94.75 196 GLU A CA 1
ATOM 1549 C C . GLU A 1 196 ? 15.586 6.523 -14.555 1 94.75 196 GLU A C 1
ATOM 1551 O O . GLU A 1 196 ? 16.797 6.613 -14.32 1 94.75 196 GLU A O 1
ATOM 1556 N N . GLU A 1 197 ? 15.109 5.496 -15.234 1 93.44 197 GLU A N 1
ATOM 1557 C CA . GLU A 1 197 ? 15.93 4.383 -15.703 1 93.44 197 GLU A CA 1
ATOM 1558 C C . GLU A 1 197 ? 16.391 4.609 -17.141 1 93.44 197 GLU A C 1
ATOM 1560 O O . GLU A 1 197 ? 17.25 3.871 -17.641 1 93.44 197 GLU A O 1
ATOM 1565 N N . GLN A 1 198 ? 15.883 5.66 -17.781 1 94.31 198 GLN A N 1
ATOM 1566 C CA . GLN A 1 198 ? 16.25 5.934 -19.156 1 94.31 198 GLN A CA 1
ATOM 1567 C C . GLN A 1 198 ? 17.656 6.496 -19.266 1 94.31 198 GLN A C 1
ATOM 1569 O O . GLN A 1 198 ? 18.141 7.137 -18.328 1 94.31 198 GLN A O 1
ATOM 1574 N N . GLU A 1 199 ? 18.266 6.223 -20.391 1 94.5 199 GLU A N 1
ATOM 1575 C CA . GLU A 1 199 ? 19.609 6.746 -20.641 1 94.5 199 GLU A CA 1
ATOM 1576 C C . GLU A 1 199 ? 19.625 8.273 -20.578 1 94.5 199 GLU A C 1
ATOM 1578 O O . GLU A 1 199 ? 18.781 8.93 -21.172 1 94.5 199 GLU A O 1
ATOM 1583 N N . GLY A 1 200 ? 20.516 8.781 -19.797 1 95.81 200 GLY A N 1
ATOM 1584 C CA . GLY A 1 200 ? 20.703 10.219 -19.734 1 95.81 200 GLY A CA 1
ATOM 1585 C C . GLY A 1 200 ? 19.828 10.875 -18.672 1 95.81 200 GLY A C 1
ATOM 1586 O O . GLY A 1 200 ? 19.922 12.086 -18.453 1 95.81 200 GLY A O 1
ATOM 1587 N N . ALA A 1 201 ? 18.984 10.141 -18.031 1 96.62 201 ALA A N 1
ATOM 1588 C CA . ALA A 1 201 ? 18.062 10.695 -17.047 1 96.62 201 ALA A CA 1
ATOM 1589 C C . ALA A 1 201 ? 18.812 11.438 -15.953 1 96.62 201 ALA A C 1
ATOM 1591 O O . ALA A 1 201 ? 18.453 12.562 -15.594 1 96.62 201 ALA A O 1
ATOM 1592 N N . ALA A 1 202 ? 19.875 10.859 -15.406 1 95.12 202 ALA A N 1
ATOM 1593 C CA . ALA A 1 202 ? 20.672 11.469 -14.336 1 95.12 202 ALA A CA 1
ATOM 1594 C C . ALA A 1 202 ? 21.312 12.773 -14.797 1 95.12 202 ALA A C 1
ATOM 1596 O O . ALA A 1 202 ? 21.375 13.742 -14.031 1 95.12 202 ALA A O 1
ATOM 1597 N N . ALA A 1 203 ? 21.75 12.797 -16.031 1 97.19 203 ALA A N 1
ATOM 1598 C CA . ALA A 1 203 ? 22.406 13.984 -16.578 1 97.19 203 ALA A CA 1
ATOM 1599 C C . ALA A 1 203 ? 21.422 15.141 -16.703 1 97.19 203 ALA A C 1
ATOM 1601 O O . ALA A 1 203 ? 21.781 16.297 -16.531 1 97.19 203 ALA A O 1
ATOM 1602 N N . ARG A 1 204 ? 20.234 14.781 -17.047 1 97.31 204 ARG A N 1
ATOM 1603 C CA . ARG A 1 204 ? 19.203 15.797 -17.188 1 97.31 204 ARG A CA 1
ATOM 1604 C C . ARG A 1 204 ? 18.922 16.484 -15.867 1 97.31 204 ARG A C 1
ATOM 1606 O O . ARG A 1 204 ? 18.516 17.656 -15.844 1 97.31 204 ARG A O 1
ATOM 1613 N N . LEU A 1 205 ? 19.125 15.812 -14.758 1 98.06 205 LEU A N 1
ATOM 1614 C CA . LEU A 1 205 ? 18.797 16.328 -13.43 1 98.06 205 LEU A CA 1
ATOM 1615 C C . LEU A 1 205 ? 20.016 16.984 -12.789 1 98.06 205 LEU A C 1
ATOM 1617 O O . LEU A 1 205 ? 19.875 17.672 -11.766 1 98.06 205 LEU A O 1
ATOM 1621 N N . ASP A 1 206 ? 21.172 16.859 -13.359 1 97.06 206 ASP A N 1
ATOM 1622 C CA . ASP A 1 206 ? 22.422 17.312 -12.758 1 97.06 206 ASP A CA 1
ATOM 1623 C C . ASP A 1 206 ? 22.438 18.828 -12.609 1 97.06 206 ASP A C 1
ATOM 1625 O O . ASP A 1 206 ? 22.125 19.562 -13.555 1 97.06 206 ASP A O 1
ATOM 1629 N N . GLY A 1 207 ? 22.719 19.25 -11.414 1 96.75 207 GLY A N 1
ATOM 1630 C CA . GLY A 1 207 ? 22.938 20.656 -11.148 1 96.75 207 GLY A CA 1
ATOM 1631 C C . GLY A 1 207 ? 21.656 21.453 -11.008 1 96.75 207 GLY A C 1
ATOM 1632 O O . GLY A 1 207 ? 21.688 22.672 -10.836 1 96.75 207 GLY A O 1
ATOM 1633 N N . LEU A 1 208 ? 20.5 20.859 -11.031 1 98.19 208 LEU A N 1
ATOM 1634 C CA . LEU A 1 208 ? 19.234 21.594 -11.031 1 98.19 208 LEU A CA 1
ATOM 1635 C C . LEU A 1 208 ? 18.719 21.797 -9.617 1 98.19 208 LEU A C 1
ATOM 1637 O O . LEU A 1 208 ? 17.984 22.75 -9.352 1 98.19 208 LEU A O 1
ATOM 1641 N N . ALA A 1 209 ? 19.078 20.984 -8.664 1 98.56 209 ALA A N 1
ATOM 1642 C CA . ALA A 1 209 ? 18.469 20.906 -7.336 1 98.56 209 ALA A CA 1
ATOM 1643 C C . ALA A 1 209 ? 18.656 22.219 -6.578 1 98.56 209 ALA A C 1
ATOM 1645 O O . ALA A 1 209 ? 19.688 22.891 -6.711 1 98.56 209 ALA A O 1
ATOM 1646 N N . LEU A 1 210 ? 17.641 22.547 -5.812 1 98.62 210 LEU A N 1
ATOM 1647 C CA . LEU A 1 210 ? 17.703 23.719 -4.934 1 98.62 210 LEU A CA 1
ATOM 1648 C C . LEU A 1 210 ? 18.781 23.531 -3.871 1 98.62 210 LEU A C 1
ATOM 1650 O O . LEU A 1 210 ? 18.984 22.438 -3.361 1 98.62 210 LEU A O 1
ATOM 1654 N N . GLY A 1 211 ? 19.438 24.641 -3.6 1 98 211 GLY A N 1
ATOM 1655 C CA . GLY A 1 211 ? 20.297 24.656 -2.43 1 98 211 GLY A CA 1
ATOM 1656 C C . GLY A 1 211 ? 19.547 24.844 -1.128 1 98 211 GLY A C 1
ATOM 1657 O O . GLY A 1 211 ? 18.344 25.125 -1.138 1 98 211 GLY A O 1
ATOM 1658 N N . ALA A 1 212 ? 20.234 24.781 -0.038 1 98.19 212 ALA A N 1
ATOM 1659 C CA . ALA A 1 212 ? 19.625 24.781 1.29 1 98.19 212 ALA A CA 1
ATOM 1660 C C . ALA A 1 212 ? 19.016 26.125 1.626 1 98.19 212 ALA A C 1
ATOM 1662 O O . ALA A 1 212 ? 18.094 26.219 2.439 1 98.19 212 ALA A O 1
ATOM 1663 N N . ASP A 1 213 ? 19.484 27.234 0.975 1 97.38 213 ASP A N 1
ATOM 1664 C CA . ASP A 1 213 ? 19.031 28.578 1.306 1 97.38 213 ASP A CA 1
ATOM 1665 C C . ASP A 1 213 ? 18 29.078 0.298 1 97.38 213 ASP A C 1
ATOM 1667 O O . ASP A 1 213 ? 17.422 30.156 0.473 1 97.38 213 ASP A O 1
ATOM 1671 N N . ASP A 1 214 ? 17.766 28.266 -0.763 1 97.75 214 ASP A N 1
ATOM 1672 C CA . ASP A 1 214 ? 16.812 28.656 -1.801 1 97.75 214 ASP A CA 1
ATOM 1673 C C . ASP A 1 214 ? 15.375 28.516 -1.313 1 97.75 214 ASP A C 1
ATOM 1675 O O . ASP A 1 214 ? 15.062 27.609 -0.55 1 97.75 214 ASP A O 1
ATOM 1679 N N . PRO A 1 215 ? 14.477 29.484 -1.709 1 97.94 215 PRO A N 1
ATOM 1680 C CA . PRO A 1 215 ? 13.062 29.219 -1.473 1 97.94 215 PRO A CA 1
ATOM 1681 C C . PRO A 1 215 ? 12.609 27.875 -2.045 1 97.94 215 PRO A C 1
ATOM 1683 O O . PRO A 1 215 ? 12.906 27.562 -3.199 1 97.94 215 PRO A O 1
ATOM 1686 N N . PHE A 1 216 ? 11.883 27.031 -1.218 1 98.5 216 PHE A N 1
ATOM 1687 C CA . PHE A 1 216 ? 11.547 25.719 -1.738 1 98.5 216 PHE A CA 1
ATOM 1688 C C . PHE A 1 216 ? 10.07 25.406 -1.519 1 98.5 216 PHE A C 1
ATOM 1690 O O . PHE A 1 216 ? 9.531 24.469 -2.107 1 98.5 216 PHE A O 1
ATOM 1697 N N . VAL A 1 217 ? 9.391 26.203 -0.644 1 98.69 217 VAL A N 1
ATOM 1698 C CA . VAL A 1 217 ? 7.969 25.984 -0.39 1 98.69 217 VAL A CA 1
ATOM 1699 C C . VAL A 1 217 ? 7.297 27.312 -0.046 1 98.69 217 VAL A C 1
ATOM 1701 O O . VAL A 1 217 ? 7.914 28.188 0.567 1 98.69 217 VAL A O 1
ATOM 1704 N N . VAL A 1 218 ? 6.066 27.5 -0.493 1 97.88 218 VAL A N 1
ATOM 1705 C CA . VAL A 1 218 ? 5.188 28.594 -0.072 1 97.88 218 VAL A CA 1
ATOM 1706 C C . VAL A 1 218 ? 3.969 28.031 0.649 1 97.88 218 VAL A C 1
ATOM 1708 O O . VAL A 1 218 ? 3.191 27.266 0.064 1 97.88 218 VAL A O 1
ATOM 1711 N N . LEU A 1 219 ? 3.828 28.312 1.895 1 96.19 219 LEU A N 1
ATOM 1712 C CA . LEU A 1 219 ? 2.676 27.906 2.689 1 96.19 219 LEU A CA 1
ATOM 1713 C C . LEU A 1 219 ? 1.724 29.078 2.906 1 96.19 219 LEU A C 1
ATOM 1715 O O . LEU A 1 219 ? 2.109 30.094 3.479 1 96.19 219 LEU A O 1
ATOM 1719 N N . PHE A 1 220 ? 0.517 28.906 2.455 1 92.69 220 PHE A N 1
ATOM 1720 C CA . PHE A 1 220 ? -0.437 30 2.549 1 92.69 220 PHE A CA 1
ATOM 1721 C C . PHE A 1 220 ? -1.158 29.984 3.891 1 92.69 220 PHE A C 1
ATOM 1723 O O . PHE A 1 220 ? -1.508 28.906 4.395 1 92.69 220 PHE A O 1
ATOM 1730 N N . THR A 1 221 ? -1.307 31.156 4.449 1 83.94 221 THR A N 1
ATOM 1731 C CA . THR A 1 221 ? -2.014 31.328 5.715 1 83.94 221 THR A CA 1
ATOM 1732 C C . THR A 1 221 ? -3.352 32.031 5.5 1 83.94 221 THR A C 1
ATOM 1734 O O . THR A 1 221 ? -3.494 32.844 4.582 1 83.94 221 THR A O 1
ATOM 1737 N N . SER A 1 222 ? -4.465 31.516 6.055 1 70.19 222 SER A N 1
ATOM 1738 C CA . SER A 1 222 ? -5.781 32.094 5.863 1 70.19 222 SER A CA 1
ATOM 1739 C C . SER A 1 222 ? -5.996 33.281 6.805 1 70.19 222 SER A C 1
ATOM 1741 O O . SER A 1 222 ? -5.914 33.125 8.023 1 70.19 222 SER A O 1
ATOM 1743 N N . GLY A 1 223 ? -5.516 34.5 6.461 1 60.38 223 GLY A N 1
ATOM 1744 C CA . GLY A 1 223 ? -5.781 35.625 7.336 1 60.38 223 GLY A CA 1
ATOM 1745 C C . GLY A 1 223 ? -7.262 35.906 7.52 1 60.38 223 GLY A C 1
ATOM 1746 O O . GLY A 1 223 ? -8.078 35.562 6.668 1 60.38 223 GLY A O 1
ATOM 1747 N N . THR A 1 224 ? -7.727 36.125 8.703 1 55.38 224 THR A N 1
ATOM 1748 C CA . THR A 1 224 ? -9.109 36.406 9.07 1 55.38 224 THR A CA 1
ATOM 1749 C C . THR A 1 224 ? -9.648 37.625 8.32 1 55.38 224 THR A C 1
ATOM 1751 O O . THR A 1 224 ? -10.859 37.781 8.18 1 55.38 224 THR A O 1
ATOM 1754 N N . THR A 1 225 ? -8.812 38.531 7.785 1 55.28 225 THR A N 1
ATOM 1755 C CA . THR A 1 225 ? -9.289 39.812 7.297 1 55.28 225 THR A CA 1
ATOM 1756 C C . THR A 1 225 ? -9.078 39.938 5.789 1 55.28 225 THR A C 1
ATOM 1758 O O . THR A 1 225 ? -9.625 40.812 5.148 1 55.28 225 THR A O 1
ATOM 1761 N N . GLY A 1 226 ? -8.5 38.906 5.098 1 68 226 GLY A N 1
ATOM 1762 C CA . GLY A 1 226 ? -8.195 39.094 3.691 1 68 226 GLY A CA 1
ATOM 1763 C C . GLY A 1 226 ? -7.652 37.844 3.023 1 68 226 GLY A C 1
ATOM 1764 O O . GLY A 1 226 ? -7.832 36.75 3.531 1 68 226 GLY A O 1
ATOM 1765 N N . LEU A 1 227 ? -7.129 38.125 1.749 1 79.06 227 LEU A N 1
ATOM 1766 C CA . LEU A 1 227 ? -6.551 37.031 0.996 1 79.06 227 LEU A CA 1
ATOM 1767 C C . LEU A 1 227 ? -5.289 36.5 1.68 1 79.06 227 LEU A C 1
ATOM 1769 O O . LEU A 1 227 ? -4.578 37.281 2.34 1 79.06 227 LEU A O 1
ATOM 1773 N N . SER A 1 228 ? -5.086 35.312 1.5 1 87.38 228 SER A N 1
ATOM 1774 C CA . SER A 1 228 ? -4.012 34.625 2.193 1 87.38 228 SER A CA 1
ATOM 1775 C C . SER A 1 228 ? -2.643 35.125 1.745 1 87.38 228 SER A C 1
ATOM 1777 O O . SER A 1 228 ? -2.492 35.594 0.626 1 87.38 228 SER A O 1
ATOM 1779 N N . LYS A 1 229 ? -1.722 35.156 2.686 1 91.69 229 LYS A N 1
ATOM 1780 C CA . LYS A 1 229 ? -0.323 35.469 2.4 1 91.69 229 LYS A CA 1
ATOM 1781 C C . LYS A 1 229 ? 0.483 34.188 2.182 1 91.69 229 LYS A C 1
ATOM 1783 O O . LYS A 1 229 ? 0.254 33.156 2.854 1 91.69 229 LYS A O 1
ATOM 1788 N N . GLY A 1 230 ? 1.357 34.219 1.181 1 95.62 230 GLY A N 1
ATOM 1789 C CA . GLY A 1 230 ? 2.24 33.094 0.933 1 95.62 230 GLY A CA 1
ATOM 1790 C C . GLY A 1 230 ? 3.545 33.188 1.703 1 95.62 230 GLY A C 1
ATOM 1791 O O . GLY A 1 230 ? 4.449 33.938 1.322 1 95.62 230 GLY A O 1
ATOM 1792 N N . VAL A 1 231 ? 3.695 32.375 2.762 1 97.19 231 VAL A N 1
ATOM 1793 C CA . VAL A 1 231 ? 4.906 32.344 3.576 1 97.19 231 VAL A CA 1
ATOM 1794 C C . VAL A 1 231 ? 5.992 31.547 2.867 1 97.19 231 VAL A C 1
ATOM 1796 O O . VAL A 1 231 ? 5.82 30.344 2.602 1 97.19 231 VAL A O 1
ATOM 1799 N N . LEU A 1 232 ? 7.098 32.188 2.57 1 97.88 232 LEU A N 1
ATOM 1800 C CA . LEU A 1 232 ? 8.195 31.578 1.843 1 97.88 232 LEU A CA 1
ATOM 1801 C C . LEU A 1 232 ? 9.242 31.031 2.807 1 97.88 232 LEU A C 1
ATOM 1803 O O . LEU A 1 232 ? 9.711 31.75 3.691 1 97.88 232 LEU A O 1
ATOM 1807 N N . HIS A 1 233 ? 9.586 29.75 2.611 1 98.44 233 HIS A N 1
ATOM 1808 C CA . HIS A 1 233 ? 10.625 29.125 3.42 1 98.44 233 HIS A CA 1
ATOM 1809 C C . HIS A 1 233 ? 11.742 28.562 2.545 1 98.44 233 HIS A C 1
ATOM 1811 O O . HIS A 1 233 ? 11.492 28.156 1.409 1 98.44 233 HIS A O 1
ATOM 1817 N N . SER A 1 234 ? 12.984 28.625 3.039 1 98.38 234 SER A N 1
ATOM 1818 C CA . SER A 1 234 ? 14.062 27.797 2.531 1 98.38 234 SER A CA 1
ATOM 1819 C C . SER A 1 234 ? 14.133 26.453 3.273 1 98.38 234 SER A C 1
ATOM 1821 O O . SER A 1 234 ? 13.461 26.266 4.289 1 98.38 234 SER A O 1
ATOM 1823 N N . GLN A 1 235 ? 14.914 25.562 2.732 1 98.56 235 GLN A N 1
ATOM 1824 C CA . GLN A 1 235 ? 15.102 24.297 3.439 1 98.56 235 GLN A CA 1
ATOM 1825 C C . GLN A 1 235 ? 15.766 24.516 4.797 1 98.56 235 GLN A C 1
ATOM 1827 O O . GLN A 1 235 ? 15.445 23.844 5.77 1 98.56 235 GLN A O 1
ATOM 1832 N N . ASN A 1 236 ? 16.609 25.484 4.918 1 98.5 236 ASN A N 1
ATOM 1833 C CA . ASN A 1 236 ? 17.312 25.719 6.172 1 98.5 236 ASN A CA 1
ATOM 1834 C C . ASN A 1 236 ? 16.391 26.312 7.234 1 98.5 236 ASN A C 1
ATOM 1836 O O . ASN A 1 236 ? 16.484 25.953 8.406 1 98.5 236 ASN A O 1
ATOM 1840 N N . THR A 1 237 ? 15.516 27.281 6.836 1 98.44 237 THR A N 1
ATOM 1841 C CA . THR A 1 237 ? 14.57 27.797 7.816 1 98.44 237 THR A CA 1
ATOM 1842 C C . THR A 1 237 ? 13.688 26.672 8.359 1 98.44 237 THR A C 1
ATOM 1844 O O . THR A 1 237 ? 13.406 26.609 9.555 1 98.44 237 THR A O 1
ATOM 1847 N N . VAL A 1 238 ? 13.289 25.734 7.512 1 98.62 238 VAL A N 1
ATOM 1848 C CA . VAL A 1 238 ? 12.453 24.609 7.93 1 98.62 238 VAL A CA 1
ATOM 1849 C C . VAL A 1 238 ? 13.289 23.594 8.703 1 98.62 238 VAL A C 1
ATOM 1851 O O . VAL A 1 238 ? 12.828 23.031 9.695 1 98.62 238 VAL A O 1
ATOM 1854 N N . HIS A 1 239 ? 14.508 23.375 8.25 1 98.38 239 HIS A N 1
ATOM 1855 C CA . HIS A 1 239 ? 15.398 22.453 8.93 1 98.38 239 HIS A CA 1
ATOM 1856 C C . HIS A 1 239 ? 15.602 22.844 10.391 1 98.38 239 HIS A C 1
ATOM 1858 O O . HIS A 1 239 ? 15.594 21.984 11.273 1 98.38 239 HIS A O 1
ATOM 1864 N N . ALA A 1 240 ? 15.812 24.125 10.641 1 98.31 240 ALA A N 1
ATOM 1865 C CA . ALA A 1 240 ? 16.031 24.609 12 1 98.31 240 ALA A CA 1
ATOM 1866 C C . ALA A 1 240 ? 14.844 24.266 12.898 1 98.31 240 ALA A C 1
ATOM 1868 O O . ALA A 1 240 ? 15.023 23.812 14.031 1 98.31 240 ALA A O 1
ATOM 1869 N N . ALA A 1 241 ? 13.664 24.438 12.383 1 97.88 241 ALA A N 1
ATOM 1870 C CA . ALA A 1 241 ? 12.453 24.125 13.133 1 97.88 241 ALA A CA 1
ATOM 1871 C C . ALA A 1 241 ? 12.328 22.609 13.344 1 97.88 241 ALA A C 1
ATOM 1873 O O . ALA A 1 241 ? 12.023 22.156 14.453 1 97.88 241 ALA A O 1
ATOM 1874 N N . VAL A 1 242 ? 12.539 21.859 12.32 1 96.62 242 VAL A N 1
ATOM 1875 C CA . VAL A 1 242 ? 12.391 20.406 12.359 1 96.62 242 VAL A CA 1
ATOM 1876 C C . VAL A 1 242 ? 13.43 19.797 13.305 1 96.62 242 VAL A C 1
ATOM 1878 O O . VAL A 1 242 ? 13.125 18.859 14.039 1 96.62 242 VAL A O 1
ATOM 1881 N N . ARG A 1 243 ? 14.602 20.297 13.25 1 95.38 243 ARG A N 1
ATOM 1882 C CA . ARG A 1 243 ? 15.656 19.812 14.141 1 95.38 243 ARG A CA 1
ATOM 1883 C C . ARG A 1 243 ? 15.25 19.984 15.602 1 95.38 243 ARG A C 1
ATOM 1885 O O . ARG A 1 243 ? 15.445 19.078 16.422 1 95.38 243 ARG A O 1
ATOM 1892 N N . GLY A 1 244 ? 14.75 21.188 15.891 1 94.19 244 GLY A N 1
ATOM 1893 C CA . GLY A 1 244 ? 14.258 21.406 17.234 1 94.19 244 GLY A CA 1
ATOM 1894 C C . GLY A 1 244 ? 13.18 20.422 17.656 1 94.19 244 GLY A C 1
ATOM 1895 O O . GLY A 1 244 ? 13.195 19.906 18.766 1 94.19 244 GLY A O 1
ATOM 1896 N N . TYR A 1 245 ? 12.25 20.125 16.828 1 92.38 245 TYR A N 1
ATOM 1897 C CA . TYR A 1 245 ? 11.164 19.188 17.031 1 92.38 245 TYR A CA 1
ATOM 1898 C C . TYR A 1 245 ? 11.703 17.766 17.25 1 92.38 245 TYR A C 1
ATOM 1900 O O . TYR A 1 245 ? 11.266 17.062 18.156 1 92.38 245 TYR A O 1
ATOM 1908 N N . VAL A 1 246 ? 12.648 17.344 16.438 1 91.19 246 VAL A N 1
ATOM 1909 C CA . VAL A 1 246 ? 13.25 16.016 16.484 1 91.19 246 VAL A CA 1
ATOM 1910 C C . VAL A 1 246 ? 14.07 15.867 17.766 1 91.19 246 VAL A C 1
ATOM 1912 O O . VAL A 1 246 ? 14.125 14.781 18.344 1 91.19 246 VAL A O 1
ATOM 1915 N N . ASP A 1 247 ? 14.766 16.891 18.125 1 91.06 247 ASP A N 1
ATOM 1916 C CA . ASP A 1 247 ? 15.539 16.859 19.359 1 91.06 247 ASP A CA 1
ATOM 1917 C C . ASP A 1 247 ? 14.641 16.594 20.562 1 91.06 247 ASP A C 1
ATOM 1919 O O . ASP A 1 247 ? 15.047 15.891 21.5 1 91.06 247 ASP A O 1
ATOM 1923 N N . ALA A 1 248 ? 13.484 17.125 20.469 1 89 248 ALA A N 1
ATOM 1924 C CA . ALA A 1 248 ? 12.539 16.969 21.578 1 89 248 ALA A CA 1
ATOM 1925 C C . ALA A 1 248 ? 11.883 15.586 21.547 1 89 248 ALA A C 1
ATOM 1927 O O . ALA A 1 248 ? 11.672 14.977 22.594 1 89 248 ALA A O 1
ATOM 1928 N N . PHE A 1 249 ? 11.57 15.047 20.391 1 88.25 249 PHE A N 1
ATOM 1929 C CA . PHE A 1 249 ? 10.672 13.898 20.312 1 88.25 249 PHE A CA 1
ATOM 1930 C C . PHE A 1 249 ? 11.297 12.773 19.5 1 88.25 249 PHE A C 1
ATOM 1932 O O . PHE A 1 249 ? 10.703 11.703 19.359 1 88.25 249 PHE A O 1
ATOM 1939 N N . GLY A 1 250 ? 12.406 13.016 18.938 1 72.56 250 GLY A N 1
ATOM 1940 C CA . GLY A 1 250 ? 13.016 12.047 18.047 1 72.56 250 GLY A CA 1
ATOM 1941 C C . GLY A 1 250 ? 13.82 10.984 18.766 1 72.56 250 GLY A C 1
ATOM 1942 O O . GLY A 1 250 ? 14.18 9.961 18.188 1 72.56 250 GLY A O 1
ATOM 1943 N N . ALA A 1 251 ? 14.203 11.516 20.266 1 59.22 251 ALA A N 1
ATOM 1944 C CA . ALA A 1 251 ? 15.109 10.703 21.078 1 59.22 251 ALA A CA 1
ATOM 1945 C C . ALA A 1 251 ? 14.391 9.477 21.625 1 59.22 251 ALA A C 1
ATOM 1947 O O . ALA A 1 251 ? 13.18 9.5 21.844 1 59.22 251 ALA A O 1
ATOM 1948 N N . GLY A 1 252 ? 15 8.07 21.609 1 53.78 252 GLY A N 1
ATOM 1949 C CA . GLY A 1 252 ? 14.617 6.832 22.266 1 53.78 252 GLY A CA 1
ATOM 1950 C C . GLY A 1 252 ? 14.172 5.754 21.297 1 53.78 252 GLY A C 1
ATOM 1951 O O . GLY A 1 252 ? 13.68 4.703 21.703 1 53.78 252 GLY A O 1
ATOM 1952 N N . SER A 1 253 ? 13.852 6.242 20.219 1 43.66 253 SER A N 1
ATOM 1953 C CA . SER A 1 253 ? 13.453 5.086 19.422 1 43.66 253 SER A CA 1
ATOM 1954 C C . SER A 1 253 ? 14.344 3.883 19.719 1 43.66 253 SER A C 1
ATOM 1956 O O . SER A 1 253 ? 14.172 2.814 19.125 1 43.66 253 SER A O 1
ATOM 1958 N N . GLY A 1 254 ? 15.516 4.258 20.203 1 38.62 254 GLY A N 1
ATOM 1959 C CA . GLY A 1 254 ? 16.469 3.193 20.469 1 38.62 254 GLY A CA 1
ATOM 1960 C C . GLY A 1 254 ? 16.188 2.451 21.766 1 38.62 254 GLY A C 1
ATOM 1961 O O . GLY A 1 254 ? 17.062 1.775 22.297 1 38.62 254 GLY A O 1
ATOM 1962 N N . ASP A 1 255 ? 15.266 2.658 22.641 1 34.94 255 ASP A N 1
ATOM 1963 C CA . ASP A 1 255 ? 15.586 1.765 23.75 1 34.94 255 ASP A CA 1
ATOM 1964 C C . ASP A 1 255 ? 16.062 0.406 23.25 1 34.94 255 ASP A C 1
ATOM 1966 O O . ASP A 1 255 ? 16.438 -0.464 24.031 1 34.94 255 ASP A O 1
ATOM 1970 N N . GLY A 1 256 ? 15.266 -0.547 22.688 1 33.72 256 GLY A N 1
ATOM 1971 C CA . GLY A 1 256 ? 16.156 -1.677 22.484 1 33.72 256 GLY A CA 1
ATOM 1972 C C . GLY A 1 256 ? 17.5 -1.277 21.922 1 33.72 256 GLY A C 1
ATOM 1973 O O . GLY A 1 256 ? 17.641 -0.216 21.297 1 33.72 256 GLY A O 1
ATOM 1974 N N . GLY A 1 257 ? 18.672 -1.59 22.641 1 32.75 257 GLY A N 1
ATOM 1975 C CA . GLY A 1 257 ? 20.109 -1.385 22.594 1 32.75 257 GLY A CA 1
ATOM 1976 C C . GLY A 1 257 ? 20.625 -1.096 21.203 1 32.75 257 GLY A C 1
ATOM 1977 O O . GLY A 1 257 ? 21.828 -0.919 21 1 32.75 257 GLY A O 1
ATOM 1978 N N . ASP A 1 258 ? 20.328 -1.849 20.172 1 32.81 258 ASP A N 1
ATOM 1979 C CA . ASP A 1 258 ? 21.422 -1.651 19.219 1 32.81 258 ASP A CA 1
ATOM 1980 C C . ASP A 1 258 ? 21.531 -0.186 18.812 1 32.81 258 ASP A C 1
ATOM 1982 O O . ASP A 1 258 ? 20.531 0.453 18.5 1 32.81 258 ASP A O 1
ATOM 1986 N N . GLY A 1 259 ? 22.109 0.875 19.594 1 34.25 259 GLY A N 1
ATOM 1987 C CA . GLY A 1 259 ? 22.859 2.111 19.438 1 34.25 259 GLY A CA 1
ATOM 1988 C C . GLY A 1 259 ? 22.781 2.684 18.031 1 34.25 259 GLY A C 1
ATOM 1989 O O . GLY A 1 259 ? 23.516 3.617 17.703 1 34.25 259 GLY A O 1
ATOM 1990 N N . ASP A 1 260 ? 22.641 1.921 17.062 1 35.66 260 ASP A N 1
ATOM 1991 C CA . ASP A 1 260 ? 23.031 2.521 15.789 1 35.66 260 ASP A CA 1
ATOM 1992 C C . ASP A 1 260 ? 22.062 3.637 15.391 1 35.66 260 ASP A C 1
ATOM 1994 O O . ASP A 1 260 ? 20.844 3.475 15.484 1 35.66 260 ASP A O 1
ATOM 1998 N N . GLY A 1 261 ? 22.156 4.988 15.922 1 39.34 261 GLY A N 1
ATOM 1999 C CA . GLY A 1 261 ? 21.719 6.254 15.352 1 39.34 261 GLY A CA 1
ATOM 2000 C C . GLY A 1 261 ? 20.734 6.094 14.203 1 39.34 261 GLY A C 1
ATOM 2001 O O . GLY A 1 261 ? 20.5 7.035 13.445 1 39.34 261 GLY A O 1
ATOM 2002 N N . ASP A 1 262 ? 20.406 5.027 13.68 1 42.84 262 ASP A N 1
ATOM 2003 C CA . ASP A 1 262 ? 19.859 4.848 12.336 1 42.84 262 ASP A CA 1
ATOM 2004 C C . ASP A 1 262 ? 18.328 4.984 12.336 1 42.84 262 ASP A C 1
ATOM 2006 O O . ASP A 1 262 ? 17.656 4.535 11.406 1 42.84 262 ASP A O 1
ATOM 2010 N N . GLY A 1 263 ? 17.688 6.145 13.078 1 51.62 263 GLY A N 1
ATOM 2011 C CA . GLY A 1 263 ? 16.281 6.41 12.867 1 51.62 263 GLY A CA 1
ATOM 2012 C C . GLY A 1 263 ? 15.414 5.168 12.984 1 51.62 263 GLY A C 1
ATOM 2013 O O . GLY A 1 263 ? 14.227 5.195 12.641 1 51.62 263 GLY A O 1
ATOM 2014 N N . ASN A 1 264 ? 16.016 4.023 13.453 1 57.62 264 ASN A N 1
ATOM 2015 C CA . ASN A 1 264 ? 15.32 2.746 13.562 1 57.62 264 ASN A CA 1
ATOM 2016 C C . ASN A 1 264 ? 14.289 2.762 14.695 1 57.62 264 ASN A C 1
ATOM 2018 O O . ASN A 1 264 ? 14.555 3.293 15.773 1 57.62 264 ASN A O 1
ATOM 2022 N N . GLY A 1 265 ? 12.922 3.039 14.477 1 79.31 265 GLY A N 1
ATOM 2023 C CA . GLY A 1 265 ? 11.82 2.893 15.422 1 79.31 265 GLY A CA 1
ATOM 2024 C C . GLY A 1 265 ? 10.906 4.098 15.461 1 79.31 265 GLY A C 1
ATOM 2025 O O . GLY A 1 265 ? 9.859 4.07 16.125 1 79.31 265 GLY A O 1
ATOM 2026 N N . TRP A 1 266 ? 11.461 5.363 14.836 1 90.81 266 TRP A N 1
ATOM 2027 C CA . TRP A 1 266 ? 10.547 6.504 14.844 1 90.81 266 TRP A CA 1
ATOM 2028 C C . TRP A 1 266 ? 9.438 6.316 13.82 1 90.81 266 TRP A C 1
ATOM 2030 O O . TRP A 1 266 ? 9.703 6.207 12.617 1 90.81 266 TRP A O 1
ATOM 2040 N N . VAL A 1 267 ? 8.258 6.223 14.289 1 95.94 267 VAL A N 1
ATOM 2041 C CA . VAL A 1 267 ? 7.066 6.113 13.453 1 95.94 267 VAL A CA 1
ATOM 2042 C C . VAL A 1 267 ? 6.055 7.18 13.859 1 95.94 267 VAL A C 1
ATOM 2044 O O . VAL A 1 267 ? 5.598 7.203 15.008 1 95.94 267 VAL A O 1
ATOM 2047 N N . ALA A 1 268 ? 5.742 8.07 12.938 1 96.88 268 ALA A N 1
ATOM 2048 C CA . ALA A 1 268 ? 4.781 9.133 13.211 1 96.88 268 ALA A CA 1
ATOM 2049 C C . ALA A 1 268 ? 3.436 8.844 12.547 1 96.88 268 ALA A C 1
ATOM 2051 O O . ALA A 1 268 ? 3.371 8.594 11.344 1 96.88 268 ALA A O 1
ATOM 2052 N N . ALA A 1 269 ? 2.393 8.82 13.328 1 97.31 269 ALA A N 1
ATOM 2053 C CA . ALA A 1 269 ? 1.032 8.914 12.805 1 97.31 269 ALA A CA 1
ATOM 2054 C C . ALA A 1 269 ? 0.577 10.367 12.711 1 97.31 269 ALA A C 1
ATOM 2056 O O . ALA A 1 269 ? 0.452 11.055 13.734 1 97.31 269 ALA A O 1
ATOM 2057 N N . VAL A 1 270 ? 0.343 10.805 11.5 1 94.94 270 VAL A N 1
ATOM 2058 C CA . VAL A 1 270 ? 0.057 12.211 11.242 1 94.94 270 VAL A CA 1
ATOM 2059 C C . VAL A 1 270 ? -1.437 12.398 10.984 1 94.94 270 VAL A C 1
ATOM 2061 O O . VAL A 1 270 ? -1.973 11.875 10 1 94.94 270 VAL A O 1
ATOM 2064 N N . SER A 1 271 ? -2.049 13.148 11.82 1 93.69 271 SER A N 1
ATOM 2065 C CA . SER A 1 271 ? -3.482 13.367 11.672 1 93.69 271 SER A CA 1
ATOM 2066 C C . SER A 1 271 ? -3.766 14.711 11 1 93.69 271 SER A C 1
ATOM 2068 O O . SER A 1 271 ? -4.918 15.023 10.695 1 93.69 271 SER A O 1
ATOM 2070 N N . THR A 1 272 ? -2.773 15.508 10.727 1 92.81 272 THR A N 1
ATOM 2071 C CA . THR A 1 272 ? -2.943 16.828 10.125 1 92.81 272 THR A CA 1
ATOM 2072 C C . THR A 1 272 ? -2.656 16.766 8.625 1 92.81 272 THR A C 1
ATOM 2074 O O . THR A 1 272 ? -1.935 15.891 8.156 1 92.81 272 THR A O 1
ATOM 2077 N N . PRO A 1 273 ? -3.174 17.719 7.875 1 94.06 273 PRO A N 1
ATOM 2078 C CA . PRO A 1 273 ? -2.906 17.75 6.434 1 94.06 273 PRO A CA 1
ATOM 2079 C C . PRO A 1 273 ? -1.434 17.984 6.113 1 94.06 273 PRO A C 1
ATOM 2081 O O . PRO A 1 273 ? -0.779 18.797 6.77 1 94.06 273 PRO A O 1
ATOM 2084 N N . LEU A 1 274 ? -0.963 17.281 5.105 1 96.06 274 LEU A N 1
ATOM 2085 C CA . LEU A 1 274 ? 0.413 17.438 4.648 1 96.06 274 LEU A CA 1
ATOM 2086 C C . LEU A 1 274 ? 0.623 18.812 4.02 1 96.06 274 LEU A C 1
ATOM 2088 O O . LEU A 1 274 ? 1.762 19.25 3.82 1 96.06 274 LEU A O 1
ATOM 2092 N N . VAL A 1 275 ? -0.453 19.578 3.77 1 95.25 275 VAL A N 1
ATOM 2093 C CA . VAL A 1 275 ? -0.364 20.875 3.102 1 95.25 275 VAL A CA 1
ATOM 2094 C C . VAL A 1 275 ? -0.099 21.969 4.133 1 95.25 275 VAL A C 1
ATOM 2096 O O . VAL A 1 275 ? 0.275 23.094 3.775 1 95.25 275 VAL A O 1
ATOM 2099 N N . HIS A 1 276 ? -0.269 21.578 5.375 1 93.12 276 HIS A N 1
ATOM 2100 C CA . HIS A 1 276 ? 0.061 22.5 6.457 1 93.12 276 HIS A CA 1
ATOM 2101 C C . HIS A 1 276 ? 1.482 22.266 6.961 1 93.12 276 HIS A C 1
ATOM 2103 O O . HIS A 1 276 ? 2.043 21.188 6.781 1 93.12 276 HIS A O 1
ATOM 2109 N N . TYR A 1 277 ? 2.006 23.312 7.625 1 94.88 277 TYR A N 1
ATOM 2110 C CA . TYR A 1 277 ? 3.391 23.25 8.086 1 94.88 277 TYR A CA 1
ATOM 2111 C C . TYR A 1 277 ? 3.645 21.984 8.891 1 94.88 277 TYR A C 1
ATOM 2113 O O . TYR A 1 277 ? 4.656 21.312 8.695 1 94.88 277 TYR A O 1
ATOM 2121 N N . SER A 1 278 ? 2.75 21.625 9.805 1 93.44 278 SER A N 1
ATOM 2122 C CA . SER A 1 278 ? 2.959 20.484 10.703 1 93.44 278 SER A CA 1
ATOM 2123 C C . SER A 1 278 ? 3.08 19.188 9.922 1 93.44 278 SER A C 1
ATOM 2125 O O . SER A 1 278 ? 4.027 18.422 10.125 1 93.44 278 SER A O 1
ATOM 2127 N N . GLY A 1 279 ? 2.102 18.906 9.062 1 95 279 GLY A N 1
ATOM 2128 C CA . GLY A 1 279 ? 2.184 17.703 8.266 1 95 279 GLY A CA 1
ATOM 2129 C C . GLY A 1 279 ? 3.35 17.688 7.297 1 95 279 GLY A C 1
ATOM 2130 O O . GLY A 1 279 ? 4.012 16.672 7.117 1 95 279 GLY A O 1
ATOM 2131 N N . PHE A 1 280 ? 3.605 18.844 6.711 1 97.19 280 PHE A N 1
ATOM 2132 C CA . PHE A 1 280 ? 4.645 19.016 5.703 1 97.19 280 PHE A CA 1
ATOM 2133 C C . PHE A 1 280 ? 6.027 18.844 6.32 1 97.19 280 PHE A C 1
ATOM 2135 O O . PHE A 1 280 ? 6.828 18.031 5.848 1 97.19 280 PHE A O 1
ATOM 2142 N N . ALA A 1 281 ? 6.273 19.516 7.379 1 97.31 281 ALA A N 1
ATOM 2143 C CA . ALA A 1 281 ? 7.617 19.594 7.945 1 97.31 281 ALA A CA 1
ATOM 2144 C C . ALA A 1 281 ? 7.793 18.578 9.078 1 97.31 281 ALA A C 1
ATOM 2146 O O . ALA A 1 281 ? 8.617 17.672 8.984 1 97.31 281 ALA A O 1
ATOM 2147 N N . GLN A 1 282 ? 6.961 18.609 10.117 1 94.5 282 GLN A N 1
ATOM 2148 C CA . GLN A 1 282 ? 7.086 17.719 11.266 1 94.5 282 GLN A CA 1
ATOM 2149 C C . GLN A 1 282 ? 6.723 16.297 10.898 1 94.5 282 GLN A C 1
ATOM 2151 O O . GLN A 1 282 ? 7.211 15.344 11.516 1 94.5 282 GLN A O 1
ATOM 2156 N N . GLY A 1 283 ? 5.914 16.188 9.906 1 95.38 283 GLY A N 1
ATOM 2157 C CA . GLY A 1 283 ? 5.574 14.859 9.422 1 95.38 283 GLY A CA 1
ATOM 2158 C C . GLY A 1 283 ? 6.574 14.32 8.414 1 95.38 283 GLY A C 1
ATOM 2159 O O . GLY A 1 283 ? 7.492 13.586 8.781 1 95.38 283 GLY A O 1
ATOM 2160 N N . VAL A 1 284 ? 6.516 14.812 7.195 1 97.56 284 VAL A N 1
ATOM 2161 C CA . VAL A 1 284 ? 7.223 14.227 6.062 1 97.56 284 VAL A CA 1
ATOM 2162 C C . VAL A 1 284 ? 8.719 14.516 6.176 1 97.56 284 VAL A C 1
ATOM 2164 O O . VAL A 1 284 ? 9.539 13.602 6.164 1 97.56 284 VAL A O 1
ATOM 2167 N N . LEU A 1 285 ? 9.109 15.766 6.332 1 98.06 285 LEU A N 1
ATOM 2168 C CA . LEU A 1 285 ? 10.516 16.125 6.285 1 98.06 285 LEU A CA 1
ATOM 2169 C C . LEU A 1 285 ? 11.25 15.594 7.516 1 98.06 285 LEU A C 1
ATOM 2171 O O . LEU A 1 285 ? 12.391 15.125 7.41 1 98.06 285 LEU A O 1
ATOM 2175 N N . ALA A 1 286 ? 10.609 15.672 8.688 1 96.75 286 ALA A N 1
ATOM 2176 C CA . ALA A 1 286 ? 11.211 15.086 9.883 1 96.75 286 ALA A CA 1
ATOM 2177 C C . ALA A 1 286 ? 11.406 13.586 9.727 1 96.75 286 ALA A C 1
ATOM 2179 O O . ALA A 1 286 ? 12.445 13.039 10.125 1 96.75 286 ALA A O 1
ATOM 2180 N N . GLY A 1 287 ? 10.375 12.93 9.188 1 95.69 287 GLY A N 1
ATOM 2181 C CA . GLY A 1 287 ? 10.469 11.5 8.953 1 95.69 287 GLY A CA 1
ATOM 2182 C C . GLY A 1 287 ? 11.641 11.117 8.07 1 95.69 287 GLY A C 1
ATOM 2183 O O . GLY A 1 287 ? 12.422 10.227 8.414 1 95.69 287 GLY A O 1
ATOM 2184 N N . VAL A 1 288 ? 11.797 11.781 7.004 1 95.38 288 VAL A N 1
ATOM 2185 C CA . VAL A 1 288 ? 12.859 11.484 6.055 1 95.38 288 VAL A CA 1
ATOM 2186 C C . VAL A 1 288 ? 14.219 11.812 6.68 1 95.38 288 VAL A C 1
ATOM 2188 O O . VAL A 1 288 ? 15.18 11.062 6.527 1 95.38 288 VAL A O 1
ATOM 2191 N N . MET A 1 289 ? 14.266 12.945 7.363 1 95 289 MET A N 1
ATOM 2192 C CA . MET A 1 289 ? 15.508 13.336 8.031 1 95 289 MET A CA 1
ATOM 2193 C C . MET A 1 289 ? 15.953 12.258 9.008 1 95 289 MET A C 1
ATOM 2195 O O . MET A 1 289 ? 17.141 11.953 9.102 1 95 289 MET A O 1
ATOM 2199 N N . LEU A 1 290 ? 15.031 11.594 9.719 1 93.56 290 LEU A N 1
ATOM 2200 C CA . LEU A 1 290 ? 15.328 10.617 10.766 1 93.56 290 LEU A CA 1
ATOM 2201 C C . LEU A 1 290 ? 15.438 9.211 10.188 1 93.56 290 LEU A C 1
ATOM 2203 O O . LEU A 1 290 ? 15.922 8.297 10.852 1 93.56 290 LEU A O 1
ATOM 2207 N N . GLY A 1 291 ? 15 9.07 8.953 1 95.19 291 GLY A N 1
ATOM 2208 C CA . GLY A 1 291 ? 14.883 7.723 8.414 1 95.19 291 GLY A CA 1
ATOM 2209 C C . GLY A 1 291 ? 13.742 6.93 9.023 1 95.19 291 GLY A C 1
ATOM 2210 O O . GLY A 1 291 ? 13.812 5.703 9.133 1 95.19 291 GLY A O 1
ATOM 2211 N N . GLY A 1 292 ? 12.766 7.605 9.492 1 95.75 292 GLY A N 1
ATOM 2212 C CA . GLY A 1 292 ? 11.609 6.973 10.117 1 95.75 292 GLY A CA 1
ATOM 2213 C C . GLY A 1 292 ? 10.484 6.691 9.148 1 95.75 292 GLY A C 1
ATOM 2214 O O . GLY A 1 292 ? 10.688 6.695 7.934 1 95.75 292 GLY A O 1
ATOM 2215 N N . THR A 1 293 ? 9.312 6.301 9.703 1 96.88 293 THR A N 1
ATOM 2216 C CA . THR A 1 293 ? 8.109 6.016 8.93 1 96.88 293 THR A CA 1
ATOM 2217 C C . THR A 1 293 ? 7.02 7.043 9.227 1 96.88 293 THR A C 1
ATOM 2219 O O . THR A 1 293 ? 6.805 7.406 10.391 1 96.88 293 THR A O 1
ATOM 2222 N N . VAL A 1 294 ? 6.426 7.531 8.18 1 97.88 294 VAL A N 1
ATOM 2223 C CA . VAL A 1 294 ? 5.305 8.453 8.328 1 97.88 294 VAL A CA 1
ATOM 2224 C C . VAL A 1 294 ? 4.02 7.785 7.832 1 97.88 294 VAL A C 1
ATOM 2226 O O . VAL A 1 294 ? 3.92 7.41 6.664 1 97.88 294 VAL A O 1
ATOM 2229 N N . ALA A 1 295 ? 3.086 7.617 8.758 1 98.25 295 ALA A N 1
ATOM 2230 C CA . ALA A 1 295 ? 1.78 7.047 8.438 1 98.25 295 ALA A CA 1
ATOM 2231 C C . ALA A 1 295 ? 0.683 8.102 8.516 1 98.25 295 ALA A C 1
ATOM 2233 O O . ALA A 1 295 ? 0.62 8.875 9.477 1 98.25 295 ALA A O 1
ATOM 2234 N N . PHE A 1 296 ? -0.137 8.203 7.441 1 98.31 296 PHE A N 1
ATOM 2235 C CA . PHE A 1 296 ? -1.219 9.18 7.426 1 98.31 296 PHE A CA 1
ATOM 2236 C C . PHE A 1 296 ? -2.432 8.625 6.684 1 98.31 296 PHE A C 1
ATOM 2238 O O . PHE A 1 296 ? -2.373 7.539 6.105 1 98.31 296 PHE A O 1
ATOM 2245 N N . GLN A 1 297 ? -3.543 9.312 6.785 1 97.81 297 GLN A N 1
ATOM 2246 C CA . GLN A 1 297 ? -4.789 8.945 6.121 1 97.81 297 GLN A CA 1
ATOM 2247 C C . GLN A 1 297 ? -5.328 10.094 5.277 1 97.81 297 GLN A C 1
ATOM 2249 O O . GLN A 1 297 ? -5.09 11.266 5.59 1 97.81 297 GLN A O 1
ATOM 2254 N N . ASP A 1 298 ? -6.047 9.812 4.234 1 95.88 298 ASP A N 1
ATOM 2255 C CA . ASP A 1 298 ? -6.453 10.82 3.264 1 95.88 298 ASP A CA 1
ATOM 2256 C C . ASP A 1 298 ? -7.656 11.617 3.771 1 95.88 298 ASP A C 1
ATOM 2258 O O . ASP A 1 298 ? -7.859 12.766 3.375 1 95.88 298 ASP A O 1
ATOM 2262 N N . VAL A 1 299 ? -8.523 10.984 4.578 1 94.19 299 VAL A N 1
ATOM 2263 C CA . VAL A 1 299 ? -9.648 11.648 5.227 1 94.19 299 VAL A CA 1
ATOM 2264 C C . VAL A 1 299 ? -9.664 11.305 6.715 1 94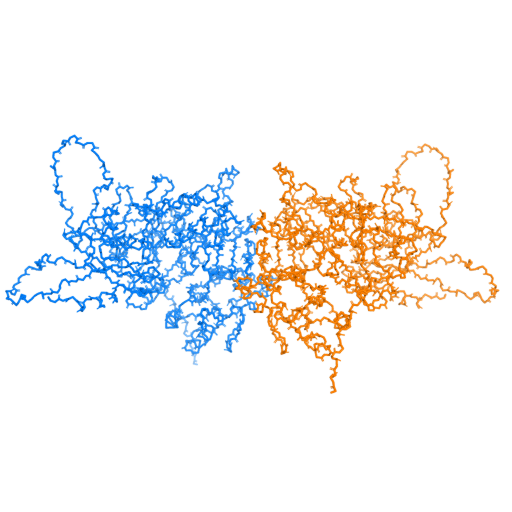.19 299 VAL A C 1
ATOM 2266 O O . VAL A 1 299 ? -9.195 10.234 7.113 1 94.19 299 VAL A O 1
ATOM 2269 N N . ARG A 1 300 ? -10.164 12.188 7.465 1 93.19 300 ARG A N 1
ATOM 2270 C CA . ARG A 1 300 ? -10.188 11.984 8.906 1 93.19 300 ARG A CA 1
ATOM 2271 C C . ARG A 1 300 ? -11.141 10.859 9.289 1 93.19 300 ARG A C 1
ATOM 2273 O O . ARG A 1 300 ? -12.328 10.898 8.953 1 93.19 300 ARG A O 1
ATOM 2280 N N . ARG A 1 301 ? -10.648 9.883 9.891 1 95.06 301 ARG A N 1
ATOM 2281 C CA . ARG A 1 301 ? -11.344 8.781 10.539 1 95.06 301 ARG A CA 1
ATOM 2282 C C . ARG A 1 301 ? -10.562 8.281 11.758 1 95.06 301 ARG A C 1
ATOM 2284 O O . ARG A 1 301 ? -9.492 7.695 11.609 1 95.06 301 ARG A O 1
ATOM 2291 N N . ASN A 1 302 ? -11.141 8.516 12.914 1 96.5 302 ASN A N 1
ATOM 2292 C CA . ASN A 1 302 ? -10.406 8.266 14.148 1 96.5 302 ASN A CA 1
ATOM 2293 C C . ASN A 1 302 ? -10 6.805 14.281 1 96.5 302 ASN A C 1
ATOM 2295 O O . ASN A 1 302 ? -8.875 6.5 14.672 1 96.5 302 ASN A O 1
ATOM 2299 N N . GLU A 1 303 ? -10.906 5.91 13.93 1 96.56 303 GLU A N 1
ATOM 2300 C CA . GLU A 1 303 ? -10.609 4.48 14 1 96.56 303 GLU A CA 1
ATOM 2301 C C . GLU A 1 303 ? -9.469 4.105 13.062 1 96.56 303 GLU A C 1
ATOM 2303 O O . GLU A 1 303 ? -8.586 3.326 13.43 1 96.56 303 GLU A O 1
ATOM 2308 N N . ALA A 1 304 ? -9.5 4.688 11.883 1 96.38 304 ALA A N 1
ATOM 2309 C CA . ALA A 1 304 ? -8.453 4.395 10.906 1 96.38 304 ALA A CA 1
ATOM 2310 C C . ALA A 1 304 ? -7.098 4.891 11.383 1 96.38 304 ALA A C 1
ATOM 2312 O O . ALA A 1 304 ? -6.07 4.262 11.117 1 96.38 304 ALA A O 1
ATOM 2313 N N . LEU A 1 305 ? -7.113 6.027 12 1 97.56 305 LEU A N 1
ATOM 2314 C CA . LEU A 1 305 ? -5.871 6.551 12.555 1 97.56 305 LEU A CA 1
ATOM 2315 C C . LEU A 1 305 ? -5.312 5.609 13.617 1 97.56 305 LEU A C 1
ATOM 2317 O O . LEU A 1 305 ? -4.105 5.348 13.648 1 97.56 305 LEU A O 1
ATOM 2321 N N . LEU A 1 306 ? -6.18 5.133 14.508 1 98.12 306 LEU A N 1
ATOM 2322 C CA . LEU A 1 306 ? -5.766 4.195 15.547 1 98.12 306 LEU A CA 1
ATOM 2323 C C . LEU A 1 306 ? -5.285 2.887 14.938 1 98.12 306 LEU A C 1
ATOM 2325 O O . LEU A 1 306 ? -4.363 2.256 15.461 1 98.12 306 LEU A O 1
ATOM 2329 N N . ASP A 1 307 ? -5.918 2.469 13.82 1 97.69 307 ASP A N 1
ATOM 2330 C CA . ASP A 1 307 ? -5.43 1.305 13.086 1 97.69 307 ASP A CA 1
ATOM 2331 C C . ASP A 1 307 ? -3.98 1.498 12.648 1 97.69 307 ASP A C 1
ATOM 2333 O O . ASP A 1 307 ? -3.176 0.568 12.727 1 97.69 307 ASP A O 1
ATOM 2337 N N . LEU A 1 308 ? -3.658 2.656 12.156 1 97.56 308 LEU A N 1
ATOM 2338 C CA . LEU A 1 308 ? -2.301 2.959 11.711 1 97.56 308 LEU A CA 1
ATOM 2339 C C . LEU A 1 308 ? -1.326 2.932 12.883 1 97.56 308 LEU A C 1
ATOM 2341 O O . LEU A 1 308 ? -0.198 2.453 12.742 1 97.56 308 LEU A O 1
ATOM 2345 N N . VAL A 1 309 ? -1.773 3.484 14.023 1 97.5 309 VAL A N 1
ATOM 2346 C CA . VAL A 1 309 ? -0.943 3.482 15.227 1 97.5 309 VAL A CA 1
ATOM 2347 C C . VAL A 1 309 ? -0.574 2.047 15.594 1 97.5 309 VAL A C 1
ATOM 2349 O O . VAL A 1 309 ? 0.597 1.744 15.836 1 97.5 309 VAL A O 1
ATOM 2352 N N . GLU A 1 310 ? -1.56 1.214 15.617 1 97.38 310 GLU A N 1
ATOM 2353 C CA . GLU A 1 310 ? -1.345 -0.181 15.992 1 97.38 310 GLU A CA 1
ATOM 2354 C C . GLU A 1 310 ? -0.514 -0.913 14.938 1 97.38 310 GLU A C 1
ATOM 2356 O O . GLU A 1 310 ? 0.485 -1.555 15.266 1 97.38 310 GLU A O 1
ATOM 2361 N N . ARG A 1 311 ? -0.847 -0.813 13.711 1 96 311 ARG A N 1
ATOM 2362 C CA . ARG A 1 311 ? -0.265 -1.59 12.625 1 96 311 ARG A CA 1
ATOM 2363 C C . ARG A 1 311 ? 1.223 -1.293 12.469 1 96 311 ARG A C 1
ATOM 2365 O O . ARG A 1 311 ? 2.018 -2.195 12.203 1 96 311 ARG A O 1
ATOM 2372 N N . TYR A 1 312 ? 1.561 -0.048 12.609 1 95.44 312 TYR A N 1
ATOM 2373 C CA . TYR A 1 312 ? 2.932 0.334 12.297 1 95.44 312 TYR A CA 1
ATOM 2374 C C . TYR A 1 312 ? 3.721 0.631 13.57 1 95.44 312 TYR A C 1
ATOM 2376 O O . TYR A 1 312 ? 4.902 0.983 13.508 1 95.44 312 TYR A O 1
ATOM 2384 N N . GLY A 1 313 ? 3.098 0.505 14.688 1 95.44 313 GLY A N 1
ATOM 2385 C CA . GLY A 1 313 ? 3.787 0.792 15.93 1 95.44 313 GLY A CA 1
ATOM 2386 C C . GLY A 1 313 ? 4.234 2.238 16.047 1 95.44 313 GLY A C 1
ATOM 2387 O O . GLY A 1 313 ? 5.418 2.512 16.234 1 95.44 313 GLY A O 1
ATOM 2388 N N . ALA A 1 314 ? 3.254 3.17 15.914 1 96.81 314 ALA A N 1
ATOM 2389 C CA . ALA A 1 314 ? 3.592 4.59 15.961 1 96.81 314 ALA A CA 1
ATOM 2390 C C . ALA A 1 314 ? 4.133 4.977 17.344 1 96.81 314 ALA A C 1
ATOM 2392 O O . ALA A 1 314 ? 3.637 4.508 18.359 1 96.81 314 ALA A O 1
ATOM 2393 N N . THR A 1 315 ? 5.164 5.777 17.344 1 96.38 315 THR A N 1
ATOM 2394 C CA . THR A 1 315 ? 5.754 6.262 18.594 1 96.38 315 THR A CA 1
ATOM 2395 C C . THR A 1 315 ? 5.316 7.695 18.875 1 96.38 315 THR A C 1
ATOM 2397 O O . THR A 1 315 ? 5.465 8.188 19.984 1 96.38 315 THR A O 1
ATOM 2400 N N . LEU A 1 316 ? 4.809 8.32 17.844 1 96.69 316 LEU A N 1
ATOM 2401 C CA . LEU A 1 316 ? 4.395 9.711 17.922 1 96.69 316 LEU A CA 1
ATOM 2402 C C . LEU A 1 316 ? 3.086 9.945 17.172 1 96.69 316 LEU A C 1
ATOM 2404 O O . LEU A 1 316 ? 2.891 9.414 16.078 1 96.69 316 LEU A O 1
ATOM 2408 N N . LEU A 1 317 ? 2.172 10.633 17.797 1 96.94 317 LEU A N 1
ATOM 2409 C CA . LEU A 1 317 ? 0.918 11.086 17.203 1 96.94 317 LEU A CA 1
ATOM 2410 C C . LEU A 1 317 ? 0.775 12.594 17.312 1 96.94 317 LEU A C 1
ATOM 2412 O O . LEU A 1 317 ? 0.948 13.164 18.391 1 96.94 317 LEU A O 1
ATOM 2416 N N . TYR A 1 318 ? 0.513 13.203 16.203 1 94.44 318 TYR A N 1
ATOM 2417 C CA . TYR A 1 318 ? 0.351 14.648 16.172 1 94.44 318 TYR A CA 1
ATOM 2418 C C . TYR A 1 318 ? -1.07 15.031 15.766 1 94.44 318 TYR A C 1
ATOM 2420 O O . TYR A 1 318 ? -1.633 14.461 14.828 1 94.44 318 TYR A O 1
ATOM 2428 N N . GLY A 1 319 ? -1.633 16.031 16.516 1 92.25 319 GLY A N 1
ATOM 2429 C CA . GLY A 1 319 ? -2.941 16.531 16.125 1 92.25 319 GLY A CA 1
ATOM 2430 C C . GLY A 1 319 ? -3.48 17.609 17.047 1 92.25 319 GLY A C 1
ATOM 2431 O O . GLY A 1 319 ? -2.93 17.844 18.125 1 92.25 319 GLY A O 1
ATOM 2432 N N . PRO A 1 320 ? -4.496 18.297 16.609 1 90.5 320 PRO A N 1
ATOM 2433 C CA . PRO A 1 320 ? -5.152 19.312 17.438 1 90.5 320 PRO A CA 1
ATOM 2434 C C . PRO A 1 320 ? -5.965 18.688 18.578 1 90.5 320 PRO A C 1
ATOM 2436 O O . PRO A 1 320 ? -6.293 17.5 18.531 1 90.5 320 PRO A O 1
ATOM 2439 N N . PRO A 1 321 ? -6.332 19.438 19.562 1 90.44 321 PRO A N 1
ATOM 2440 C CA . PRO A 1 321 ? -7.051 18.922 20.734 1 90.44 321 PRO A CA 1
ATOM 2441 C C . PRO A 1 321 ? -8.367 18.234 20.359 1 90.44 321 PRO A C 1
ATOM 2443 O O . PRO A 1 321 ? -8.664 17.156 20.859 1 90.44 321 PRO A O 1
ATOM 2446 N N . ALA A 1 322 ? -9.094 18.875 19.484 1 83.81 322 ALA A N 1
ATOM 2447 C CA . ALA A 1 322 ? -10.391 18.297 19.109 1 83.81 322 ALA A CA 1
ATOM 2448 C C . ALA A 1 322 ? -10.219 16.906 18.5 1 83.81 322 ALA A C 1
ATOM 2450 O O . ALA A 1 322 ? -10.969 15.984 18.828 1 83.81 322 ALA A O 1
ATOM 2451 N N . THR A 1 323 ? -9.281 16.781 17.625 1 89.81 323 THR A N 1
ATOM 2452 C CA . THR A 1 323 ? -8.992 15.5 16.984 1 89.81 323 THR A CA 1
ATOM 2453 C C . THR A 1 323 ? -8.547 14.469 18.016 1 89.81 323 THR A C 1
ATOM 2455 O O . THR A 1 323 ? -9.008 13.32 17.984 1 89.81 323 THR A O 1
ATOM 2458 N N . LEU A 1 324 ? -7.719 14.844 18.922 1 93.75 324 LEU A N 1
ATOM 2459 C CA . LEU A 1 324 ? -7.141 13.906 19.875 1 93.75 324 LEU A CA 1
ATOM 2460 C C . LEU A 1 324 ? -8.172 13.469 20.906 1 93.75 324 LEU A C 1
ATOM 2462 O O . LEU A 1 324 ? -8.141 12.336 21.391 1 93.75 324 LEU A O 1
ATOM 2466 N N . ALA A 1 325 ? -9.078 14.398 21.25 1 91.62 325 ALA A N 1
ATOM 2467 C CA . ALA A 1 325 ? -10.188 14.008 22.109 1 91.62 325 ALA A CA 1
ATOM 2468 C C . ALA A 1 325 ? -11.039 12.93 21.453 1 91.62 325 ALA A C 1
ATOM 2470 O O . ALA A 1 325 ? -11.43 11.961 22.109 1 91.62 325 ALA A O 1
ATOM 2471 N N . ASP A 1 326 ? -11.281 13.156 20.172 1 92.94 326 ASP A N 1
ATOM 2472 C CA . ASP A 1 326 ? -12.062 12.18 19.422 1 92.94 326 ASP A CA 1
ATOM 2473 C C . ASP A 1 326 ? -11.312 10.852 19.297 1 92.94 326 ASP A C 1
ATOM 2475 O O . ASP A 1 326 ? -11.93 9.781 19.344 1 92.94 326 ASP A O 1
ATOM 2479 N N . VAL A 1 327 ? -10.086 10.891 19.094 1 96.62 327 VAL A N 1
ATOM 2480 C CA . VAL A 1 327 ? -9.258 9.703 18.984 1 96.62 327 VAL A CA 1
ATOM 2481 C C . VAL A 1 327 ? -9.273 8.93 20.297 1 96.62 327 VAL A C 1
ATOM 2483 O O . VAL A 1 327 ? -9.398 7.703 20.297 1 96.62 327 VAL A O 1
ATOM 2486 N N . ALA A 1 328 ? -9.125 9.602 21.406 1 96.06 328 ALA A N 1
ATOM 2487 C CA . ALA A 1 328 ? -9.18 8.969 22.719 1 96.06 328 ALA A CA 1
ATOM 2488 C C . ALA A 1 328 ? -10.531 8.297 22.953 1 96.06 328 ALA A C 1
ATOM 2490 O O . ALA A 1 328 ? -10.602 7.188 23.484 1 96.06 328 ALA A O 1
ATOM 2491 N N . ALA A 1 329 ? -11.547 9.023 22.578 1 94.5 329 ALA A N 1
ATOM 2492 C CA . ALA A 1 329 ? -12.883 8.445 22.703 1 94.5 329 ALA A CA 1
ATOM 2493 C C . ALA A 1 329 ? -13.016 7.172 21.875 1 94.5 329 ALA A C 1
ATOM 2495 O O . ALA A 1 329 ? -13.602 6.188 22.328 1 94.5 329 ALA A O 1
ATOM 2496 N N . SER A 1 330 ? -12.531 7.223 20.688 1 96.94 330 SER A N 1
ATOM 2497 C CA . SER A 1 330 ? -12.555 6.055 19.812 1 96.94 330 SER A CA 1
ATOM 2498 C C . SER A 1 330 ? -11.766 4.898 20.422 1 96.94 330 SER A C 1
ATOM 2500 O O . SER A 1 330 ? -12.188 3.742 20.328 1 96.94 330 SER A O 1
ATOM 2502 N N . GLN A 1 331 ? -10.648 5.18 20.984 1 97.94 331 GLN A N 1
ATOM 2503 C CA . GLN A 1 331 ? -9.828 4.18 21.656 1 97.94 331 GLN A CA 1
ATOM 2504 C C . GLN A 1 331 ? -10.586 3.527 22.812 1 97.94 331 GLN A C 1
ATOM 2506 O O . GLN A 1 331 ? -10.453 2.324 23.047 1 97.94 331 GLN A O 1
ATOM 2511 N N . ARG A 1 332 ? -11.367 4.25 23.547 1 96.56 332 ARG A N 1
ATOM 2512 C CA . ARG A 1 332 ? -12.172 3.709 24.641 1 96.56 332 ARG A CA 1
ATOM 2513 C C . ARG A 1 332 ? -13.266 2.787 24.109 1 96.56 332 ARG A C 1
ATOM 2515 O O . ARG A 1 332 ? -13.586 1.776 24.734 1 96.56 332 ARG A O 1
ATOM 2522 N N . ALA A 1 333 ? -13.805 3.211 23.016 1 95.81 333 ALA A N 1
ATOM 2523 C CA . ALA A 1 333 ? -14.906 2.447 22.422 1 95.81 333 ALA A CA 1
ATOM 2524 C C . ALA A 1 333 ? -14.414 1.109 21.891 1 95.81 333 ALA A C 1
ATOM 2526 O O . ALA A 1 333 ? -15.078 0.083 22.047 1 95.81 333 ALA A O 1
ATOM 2527 N N . GLU A 1 334 ? -13.336 1.116 21.156 1 95.31 334 GLU A N 1
ATOM 2528 C CA . GLU A 1 334 ? -12.695 -0.067 20.594 1 95.31 334 GLU A CA 1
ATOM 2529 C C . GLU A 1 334 ? -11.18 0.018 20.719 1 95.31 334 GLU A C 1
ATOM 2531 O O . GLU A 1 334 ? -10.516 0.622 19.875 1 95.31 334 GLU A O 1
ATOM 2536 N N . ARG A 1 335 ? -10.688 -0.74 21.578 1 96.06 335 ARG A N 1
ATOM 2537 C CA . ARG A 1 335 ? -9.289 -0.592 21.969 1 96.06 335 ARG A CA 1
ATOM 2538 C C . ARG A 1 335 ? -8.359 -1.128 20.891 1 96.06 335 ARG A C 1
ATOM 2540 O O . ARG A 1 335 ? -8.609 -2.193 20.328 1 96.06 335 ARG A O 1
ATOM 2547 N N . ARG A 1 336 ? -7.418 -0.377 20.516 1 97.31 336 ARG A N 1
ATOM 2548 C CA . ARG A 1 336 ? -6.262 -0.769 19.719 1 97.31 336 ARG A CA 1
ATOM 2549 C C . ARG A 1 336 ? -5 -0.832 20.578 1 97.31 336 ARG A C 1
ATOM 2551 O O . ARG A 1 336 ? -4.965 -0.283 21.672 1 97.31 336 ARG A O 1
ATOM 2558 N N . ASP A 1 337 ? -3.986 -1.591 20.109 1 96.88 337 ASP A N 1
ATOM 2559 C CA . ASP A 1 337 ? -2.701 -1.593 20.812 1 96.88 337 ASP A CA 1
ATOM 2560 C C . ASP A 1 337 ? -1.943 -0.29 20.562 1 96.88 337 ASP A C 1
ATOM 2562 O O . ASP A 1 337 ? -1.408 -0.071 19.469 1 96.88 337 ASP A O 1
ATOM 2566 N N . THR A 1 338 ? -1.889 0.594 21.531 1 97.5 338 THR A N 1
ATOM 2567 C CA . THR A 1 338 ? -1.184 1.866 21.422 1 97.5 338 THR A CA 1
ATOM 2568 C C . THR A 1 338 ? 0.062 1.867 22.312 1 97.5 338 THR A C 1
ATOM 2570 O O . THR A 1 338 ? 0.545 2.928 22.703 1 97.5 338 THR A O 1
ATOM 2573 N N . SER A 1 339 ? 0.62 0.688 22.641 1 96.25 339 SER A N 1
ATOM 2574 C CA . SER A 1 339 ? 1.687 0.552 23.625 1 96.25 339 SER A CA 1
ATOM 2575 C C . SER A 1 339 ? 2.992 1.151 23.109 1 96.25 339 SER A C 1
ATOM 2577 O O . SER A 1 339 ? 3.893 1.455 23.891 1 96.25 339 SER A O 1
ATOM 2579 N N . THR A 1 340 ? 3.059 1.341 21.797 1 95.12 340 THR A N 1
ATOM 2580 C CA . THR A 1 340 ? 4.281 1.891 21.234 1 95.12 340 THR A CA 1
ATOM 2581 C C . THR A 1 340 ? 4.262 3.416 21.281 1 95.12 340 THR A C 1
ATOM 2583 O O . THR A 1 340 ? 5.297 4.059 21.078 1 95.12 340 THR A O 1
ATOM 2586 N N . LEU A 1 341 ? 3.127 4.047 21.516 1 96.06 341 LEU A N 1
ATOM 2587 C CA . LEU A 1 341 ? 3.008 5.5 21.547 1 96.06 341 LEU A CA 1
ATOM 2588 C C . LEU A 1 341 ? 3.732 6.086 22.75 1 96.06 341 LEU A C 1
ATOM 2590 O O . LEU A 1 341 ? 3.48 5.68 23.891 1 96.06 341 LEU A O 1
ATOM 2594 N N . ARG A 1 342 ? 4.586 6.988 22.5 1 95.25 342 ARG A N 1
ATOM 2595 C CA . ARG A 1 342 ? 5.309 7.676 23.562 1 95.25 342 ARG A CA 1
ATOM 2596 C C . ARG A 1 342 ? 4.828 9.117 23.703 1 95.25 342 ARG A C 1
ATOM 2598 O O . ARG A 1 342 ? 4.641 9.609 24.812 1 95.25 342 ARG A O 1
ATOM 2605 N N . HIS A 1 343 ? 4.668 9.727 22.531 1 96.12 343 HIS A N 1
ATOM 2606 C CA . HIS A 1 343 ? 4.387 11.156 22.531 1 96.12 343 HIS A CA 1
ATOM 2607 C C . HIS A 1 343 ? 3.119 11.469 21.75 1 96.12 343 HIS A C 1
ATOM 2609 O O . HIS A 1 343 ? 2.936 10.969 20.641 1 96.12 343 HIS A O 1
ATOM 2615 N N . VAL A 1 344 ? 2.271 12.25 22.344 1 97.25 344 VAL A N 1
ATOM 2616 C CA . VAL A 1 344 ? 1.189 12.922 21.641 1 97.25 344 VAL A CA 1
ATOM 2617 C C . VAL A 1 344 ? 1.425 14.43 21.641 1 97.25 344 VAL A C 1
ATOM 2619 O O . VAL A 1 344 ? 1.305 15.07 22.688 1 97.25 344 VAL A O 1
ATOM 2622 N N . VAL A 1 345 ? 1.738 14.945 20.5 1 97.06 345 VAL A N 1
ATOM 2623 C CA . VAL A 1 345 ? 2.07 16.359 20.406 1 97.06 345 VAL A CA 1
ATOM 2624 C C . VAL A 1 345 ? 0.85 17.156 19.922 1 97.06 345 VAL A C 1
ATOM 2626 O O . VAL A 1 345 ? 0.275 16.844 18.875 1 97.06 345 VAL A O 1
ATOM 2629 N N . ILE A 1 346 ? 0.498 18.156 20.672 1 95.44 346 ILE A N 1
ATOM 2630 C CA . ILE A 1 346 ? -0.732 18.906 20.438 1 95.44 346 ILE A CA 1
ATOM 2631 C C . ILE A 1 346 ? -0.4 20.359 20.125 1 95.44 346 ILE A C 1
ATOM 2633 O O . ILE A 1 346 ? 0.301 21.031 20.891 1 95.44 346 ILE A O 1
ATOM 2637 N N . GLY A 1 347 ? -0.878 20.781 18.984 1 91.31 347 GLY A N 1
ATOM 2638 C CA . GLY A 1 347 ? -0.716 22.172 18.562 1 91.31 347 GLY A CA 1
ATOM 2639 C C . GLY A 1 347 ? -2.027 22.844 18.219 1 91.31 347 GLY A C 1
ATOM 2640 O O . GLY A 1 347 ? -3.098 22.25 18.375 1 91.31 347 GLY A O 1
ATOM 2641 N N . SER A 1 348 ? -1.981 24.078 17.906 1 84 348 SER A N 1
ATOM 2642 C CA . SER A 1 348 ? -3.059 24.859 17.312 1 84 348 SER A CA 1
ATOM 2643 C C . SER A 1 348 ? -4.016 25.375 18.391 1 84 348 SER A C 1
ATOM 2645 O O . SER A 1 348 ? -4.82 26.281 18.125 1 84 348 SER A O 1
ATOM 2647 N N . ALA A 1 349 ? -4.016 24.797 19.578 1 85.19 349 ALA A N 1
ATOM 2648 C CA . ALA A 1 349 ? -4.859 25.219 20.703 1 85.19 349 ALA A CA 1
ATOM 2649 C C . ALA A 1 349 ? -4.246 24.812 22.031 1 85.19 349 ALA A C 1
ATOM 2651 O O . ALA A 1 349 ? -3.326 23.984 22.078 1 85.19 349 ALA A O 1
ATOM 2652 N N . PRO A 1 350 ? -4.762 25.453 23.062 1 89.81 350 PRO A N 1
ATOM 2653 C CA . PRO A 1 350 ? -4.242 25.062 24.375 1 89.81 350 PRO A CA 1
ATOM 2654 C C . PRO A 1 350 ? -4.602 23.625 24.75 1 89.81 350 PRO A C 1
ATOM 2656 O O . PRO A 1 350 ? -5.684 23.141 24.391 1 89.81 350 PRO A O 1
ATOM 2659 N N . VAL A 1 351 ? -3.711 23.031 25.5 1 94 351 VAL A N 1
ATOM 2660 C CA . VAL A 1 351 ? -3.953 21.703 26.047 1 94 351 VAL A CA 1
ATOM 2661 C C . VAL A 1 351 ? -4.605 21.828 27.422 1 94 351 VAL A C 1
ATOM 2663 O O . VAL A 1 351 ? -4 22.344 28.359 1 94 351 VAL A O 1
ATOM 2666 N N . LEU A 1 352 ? -5.805 21.391 27.547 1 92.94 352 LEU A N 1
ATOM 2667 C CA . LEU A 1 352 ? -6.453 21.344 28.844 1 92.94 352 LEU A CA 1
ATOM 2668 C C . LEU A 1 352 ? -5.992 20.125 29.641 1 92.94 352 LEU A C 1
ATOM 2670 O O . LEU A 1 352 ? -5.59 19.109 29.062 1 92.94 352 LEU A O 1
ATOM 2674 N N . LYS A 1 353 ? -6.066 20.281 30.953 1 93.81 353 LYS A N 1
ATOM 2675 C CA . LYS A 1 353 ? -5.648 19.203 31.844 1 93.81 353 LYS A CA 1
ATOM 2676 C C . LYS A 1 353 ? -6.43 17.922 31.547 1 93.81 353 LYS A C 1
ATOM 2678 O O . LYS A 1 353 ? -5.859 16.828 31.562 1 93.81 353 LYS A O 1
ATOM 2683 N N . GLU A 1 354 ? -7.676 18.062 31.312 1 92.81 354 GLU A N 1
ATOM 2684 C CA . GLU A 1 354 ? -8.531 16.906 31.062 1 92.81 354 GLU A CA 1
ATOM 2685 C C . GLU A 1 354 ? -8.062 16.109 29.844 1 92.81 354 GLU A C 1
ATOM 2687 O O . GLU A 1 354 ? -8.047 14.883 29.859 1 92.81 354 GLU A O 1
ATOM 2692 N N . LEU A 1 355 ? -7.727 16.828 28.828 1 93.69 355 LEU A N 1
ATOM 2693 C CA . LEU A 1 355 ? -7.262 16.172 27.625 1 93.69 355 LEU A CA 1
ATOM 2694 C C . LEU A 1 355 ? -5.914 15.492 27.859 1 93.69 355 LEU A C 1
ATOM 2696 O O . LEU A 1 355 ? -5.691 14.367 27.391 1 93.69 355 LEU A O 1
ATOM 2700 N N . ALA A 1 356 ? -5.027 16.156 28.516 1 96.06 356 ALA A N 1
ATOM 2701 C CA . ALA A 1 356 ? -3.727 15.57 28.828 1 96.06 356 ALA A CA 1
ATOM 2702 C C . ALA A 1 356 ? -3.889 14.273 29.625 1 96.06 356 ALA A C 1
ATOM 2704 O O . ALA A 1 356 ? -3.217 13.281 29.344 1 96.06 356 ALA A O 1
ATOM 2705 N N . ASP A 1 357 ? -4.746 14.297 30.594 1 95.75 357 ASP A N 1
ATOM 2706 C CA . ASP A 1 357 ? -5.02 13.109 31.391 1 95.75 357 ASP A CA 1
ATOM 2707 C C . ASP A 1 357 ? -5.605 11.984 30.547 1 95.75 357 ASP A C 1
ATOM 2709 O O . ASP A 1 357 ? -5.227 10.82 30.688 1 95.75 357 ASP A O 1
ATOM 2713 N N . GLU A 1 358 ? -6.492 12.414 29.703 1 94.94 358 GLU A N 1
ATOM 2714 C CA . GLU A 1 358 ? -7.137 11.43 28.828 1 94.94 358 GLU A CA 1
ATOM 2715 C C . GLU A 1 358 ? -6.125 10.766 27.906 1 94.94 358 GLU A C 1
ATOM 2717 O O . GLU A 1 358 ? -6.195 9.562 27.656 1 94.94 358 GLU A O 1
ATOM 2722 N N . VAL A 1 359 ? -5.297 11.516 27.344 1 96.19 359 VAL A N 1
ATOM 2723 C CA . VAL A 1 359 ? -4.25 11 26.469 1 96.19 359 VAL A CA 1
ATOM 2724 C C . VAL A 1 359 ? -3.404 9.977 27.219 1 96.19 359 VAL A C 1
ATOM 2726 O O . VAL A 1 359 ? -3.111 8.898 26.688 1 96.19 359 VAL A O 1
ATOM 2729 N N . HIS A 1 360 ? -3.053 10.273 28.406 1 96.31 360 HIS A N 1
ATOM 2730 C CA . HIS A 1 360 ? -2.236 9.367 29.203 1 96.31 360 HIS A CA 1
ATOM 2731 C C . HIS A 1 360 ? -3.004 8.102 29.562 1 96.31 360 HIS A C 1
ATOM 2733 O O . HIS A 1 360 ? -2.486 6.992 29.406 1 96.31 360 HIS A O 1
ATOM 2739 N N . GLU A 1 361 ? -4.203 8.25 29.938 1 96.75 361 GLU A N 1
ATOM 2740 C CA . GLU A 1 361 ? -4.996 7.133 30.453 1 96.75 361 GLU A CA 1
ATOM 2741 C C . GLU A 1 361 ? -5.438 6.203 29.328 1 96.75 361 GLU A C 1
ATOM 2743 O O . GLU A 1 361 ? -5.469 4.984 29.5 1 96.75 361 GLU A O 1
ATOM 2748 N N . THR A 1 362 ? -5.727 6.816 28.234 1 97.56 362 THR A N 1
ATOM 2749 C CA . THR A 1 362 ? -6.391 6.051 27.188 1 97.56 362 THR A CA 1
ATOM 2750 C C . THR A 1 362 ? -5.383 5.605 26.125 1 97.56 362 THR A C 1
ATOM 2752 O O . THR A 1 362 ? -5.504 4.512 25.578 1 97.56 362 THR A O 1
ATOM 2755 N N . LEU A 1 363 ? -4.41 6.402 25.812 1 97.69 363 LEU A N 1
ATOM 2756 C CA . LEU A 1 363 ? -3.467 6.098 24.75 1 97.69 363 LEU A CA 1
ATOM 2757 C C . LEU A 1 363 ? -2.127 5.645 25.312 1 97.69 363 LEU A C 1
ATOM 2759 O O . LEU A 1 363 ? -1.281 5.121 24.594 1 97.69 363 LEU A O 1
ATOM 2763 N N . GLY A 1 364 ? -1.95 5.84 26.578 1 96.44 364 GLY A N 1
ATOM 2764 C CA . GLY A 1 364 ? -0.718 5.426 27.219 1 96.44 364 GLY A CA 1
ATOM 2765 C C . GLY A 1 364 ? 0.472 6.293 26.859 1 96.44 364 GLY A C 1
ATOM 2766 O O . GLY A 1 364 ? 1.621 5.863 26.984 1 96.44 364 GLY A O 1
ATOM 2767 N N . ALA A 1 365 ? 0.25 7.516 26.375 1 96.5 365 ALA A N 1
ATOM 2768 C CA . ALA A 1 365 ? 1.307 8.406 25.906 1 96.5 365 ALA A CA 1
ATOM 2769 C C . ALA A 1 365 ? 1.329 9.703 26.703 1 96.5 365 ALA A C 1
ATOM 2771 O O . ALA A 1 365 ? 0.412 9.969 27.484 1 96.5 365 ALA A O 1
ATOM 2772 N N . ARG A 1 366 ? 2.355 10.375 26.578 1 96.5 366 ARG A N 1
ATOM 2773 C CA . ARG A 1 366 ? 2.459 11.688 27.219 1 96.5 366 ARG A CA 1
ATOM 2774 C C . ARG A 1 366 ? 2.021 12.797 26.266 1 96.5 366 ARG A C 1
ATOM 2776 O O . ARG A 1 366 ? 2.412 12.805 25.094 1 96.5 366 ARG A O 1
ATOM 2783 N N . ALA A 1 367 ? 1.228 13.703 26.766 1 97.38 367 ALA A N 1
ATOM 2784 C CA . ALA A 1 367 ? 0.794 14.852 25.969 1 97.38 367 ALA A CA 1
ATOM 2785 C C . ALA A 1 367 ? 1.823 15.977 26.031 1 97.38 367 ALA A C 1
ATOM 2787 O O . ALA A 1 367 ? 2.396 16.25 27.078 1 97.38 367 ALA A O 1
ATOM 2788 N N . HIS A 1 368 ? 2.072 16.562 24.922 1 97.56 368 HIS A N 1
ATOM 2789 C CA . HIS A 1 368 ? 2.963 17.719 24.797 1 97.56 368 HIS A CA 1
ATOM 2790 C C . HIS A 1 368 ? 2.26 18.891 24.125 1 97.56 368 HIS A C 1
ATOM 2792 O O . HIS A 1 368 ? 1.455 18.688 23.219 1 97.56 368 HIS A O 1
ATOM 2798 N N . SER A 1 369 ? 2.545 20.078 24.594 1 97.44 369 SER A N 1
ATOM 2799 C CA . SER A 1 369 ? 2.061 21.312 23.984 1 97.44 369 SER A CA 1
ATOM 2800 C C . SER A 1 369 ? 3.111 21.922 23.078 1 97.44 369 SER A C 1
ATOM 2802 O O . SER A 1 369 ? 4.285 22.031 23.438 1 97.44 369 SER A O 1
ATOM 2804 N N . LEU A 1 370 ? 2.666 22.266 21.891 1 97.06 370 LEU A N 1
ATOM 2805 C CA . LEU A 1 370 ? 3.557 22.891 20.906 1 97.06 370 LEU A CA 1
ATOM 2806 C C . LEU A 1 370 ? 2.932 24.141 20.328 1 97.06 370 LEU A C 1
ATOM 2808 O O . LEU A 1 370 ? 1.753 24.141 19.969 1 97.06 370 LEU A O 1
ATOM 2812 N N . TRP A 1 371 ? 3.691 25.25 20.344 1 96.81 371 TRP A N 1
ATOM 2813 C CA . TRP A 1 371 ? 3.244 26.469 19.703 1 96.81 371 TRP A CA 1
ATOM 2814 C C . TRP A 1 371 ? 4.164 26.844 18.531 1 96.81 371 TRP A C 1
ATOM 2816 O O . TRP A 1 371 ? 5.387 26.719 18.641 1 96.81 371 TRP A O 1
ATOM 2826 N N . GLY A 1 372 ? 3.557 27.203 17.516 1 96.06 372 GLY A N 1
ATOM 2827 C CA . GLY A 1 372 ? 4.238 27.656 16.312 1 96.06 372 GLY A CA 1
ATOM 2828 C C . GLY A 1 372 ? 3.318 28.359 15.336 1 96.06 372 GLY A C 1
ATOM 2829 O O . GLY A 1 372 ? 2.178 28.688 15.672 1 96.06 372 GLY A O 1
ATOM 2830 N N . MET A 1 373 ? 3.797 28.734 14.242 1 94.38 373 MET A N 1
ATOM 2831 C CA . MET A 1 373 ? 3.074 29.406 13.164 1 94.38 373 MET A CA 1
ATOM 2832 C C . MET A 1 373 ? 3.746 29.156 11.82 1 94.38 373 MET A C 1
ATOM 2834 O O . MET A 1 373 ? 4.883 28.672 11.766 1 94.38 373 MET A O 1
ATOM 2838 N N . SER A 1 374 ? 3.072 29.422 10.766 1 94.75 374 SER A N 1
ATOM 2839 C CA . SER A 1 374 ? 3.586 29.141 9.422 1 94.75 374 SER A CA 1
ATOM 2840 C C . SER A 1 374 ? 4.871 29.922 9.156 1 94.75 374 SER A C 1
ATOM 2842 O O . SER A 1 374 ? 5.742 29.453 8.422 1 94.75 374 SER A O 1
ATOM 2844 N N . GLU A 1 375 ? 5.043 31.094 9.789 1 96.38 375 GLU A N 1
ATOM 2845 C CA . GLU A 1 375 ? 6.184 31.969 9.555 1 96.38 375 GLU A CA 1
ATOM 2846 C C . GLU A 1 375 ? 7.453 31.422 10.203 1 96.38 375 GLU A C 1
ATOM 2848 O O . GLU A 1 375 ? 8.562 31.859 9.883 1 96.38 375 GLU A O 1
ATOM 2853 N N . ALA A 1 376 ? 7.277 30.406 11.148 1 97.19 376 ALA A N 1
ATOM 2854 C CA . ALA A 1 376 ? 8.484 29.984 11.852 1 97.19 376 ALA A CA 1
ATOM 2855 C C . ALA A 1 376 ? 8.477 28.484 12.117 1 97.19 376 ALA A C 1
ATOM 2857 O O . ALA A 1 376 ? 9.5 27.906 12.477 1 97.19 376 ALA A O 1
ATOM 2858 N N . GLY A 1 377 ? 7.309 27.812 11.891 1 96.38 377 GLY A N 1
ATOM 2859 C CA . GLY A 1 377 ? 7.188 26.438 12.375 1 96.38 377 GLY A CA 1
ATOM 2860 C C . GLY A 1 377 ? 7.051 26.359 13.883 1 96.38 377 GLY A C 1
ATOM 2861 O O . GLY A 1 377 ? 6.598 27.297 14.523 1 96.38 377 GLY A O 1
ATOM 2862 N N . PRO A 1 378 ? 7.367 25.188 14.438 1 96.88 378 PRO A N 1
ATOM 2863 C CA . PRO A 1 378 ? 7.367 25.078 15.898 1 96.88 378 PRO A CA 1
ATOM 2864 C C . PRO A 1 378 ? 8.414 25.969 16.562 1 96.88 378 PRO A C 1
ATOM 2866 O O . PRO A 1 378 ? 9.578 25.969 16.141 1 96.88 378 PRO A O 1
ATOM 2869 N N . VAL A 1 379 ? 8.016 26.688 17.578 1 98.06 379 VAL A N 1
ATOM 2870 C CA . VAL A 1 379 ? 8.922 27.609 18.266 1 98.06 379 VAL A CA 1
ATOM 2871 C C . VAL A 1 379 ? 9.133 27.141 19.703 1 98.06 379 VAL A C 1
ATOM 2873 O O . VAL A 1 379 ? 10.258 27.141 20.203 1 98.06 379 VAL A O 1
ATOM 2876 N N . THR A 1 380 ? 8.016 26.844 20.359 1 98 380 THR A N 1
ATOM 2877 C CA . THR A 1 380 ? 8.102 26.344 21.734 1 98 380 THR A CA 1
ATOM 2878 C C . THR A 1 380 ? 7.375 25.016 21.875 1 98 380 THR A C 1
ATOM 2880 O O . THR A 1 380 ? 6.453 24.719 21.109 1 98 380 THR A O 1
ATOM 2883 N N . THR A 1 381 ? 7.844 24.219 22.766 1 97.5 381 THR A N 1
ATOM 2884 C CA . THR A 1 381 ? 7.184 22.953 23.078 1 97.5 381 THR A CA 1
ATOM 2885 C C . THR A 1 381 ? 7.527 22.516 24.5 1 97.5 381 THR A C 1
ATOM 2887 O O . THR A 1 381 ? 8.578 22.859 25.031 1 97.5 381 THR A O 1
ATOM 2890 N N . THR A 1 382 ? 6.574 21.875 25.109 1 97 382 THR A N 1
ATOM 2891 C CA . THR A 1 382 ? 6.949 21.125 26.297 1 97 382 THR A CA 1
ATOM 2892 C C . THR A 1 382 ? 7.773 19.891 25.922 1 97 382 THR A C 1
ATOM 2894 O O . THR A 1 382 ? 7.785 19.469 24.766 1 97 382 THR A O 1
ATOM 2897 N N . ARG A 1 383 ? 8.484 19.328 26.922 1 95.12 383 ARG A N 1
ATOM 2898 C CA . ARG A 1 383 ? 9.438 18.25 26.672 1 95.12 383 ARG A CA 1
ATOM 2899 C C . ARG A 1 383 ? 9.195 17.078 27.594 1 95.12 383 ARG A C 1
ATOM 2901 O O . ARG A 1 383 ? 8.531 17.219 28.625 1 95.12 383 ARG A O 1
ATOM 2908 N N . PRO A 1 384 ? 9.766 15.922 27.141 1 92.31 384 PRO A N 1
ATOM 2909 C CA . PRO A 1 384 ? 9.617 14.734 27.984 1 92.31 384 PRO A CA 1
ATOM 2910 C C . PRO A 1 384 ? 10.219 14.922 29.375 1 92.31 384 PRO A C 1
ATOM 2912 O O . PRO A 1 384 ? 9.781 14.281 30.328 1 92.31 384 PRO A O 1
ATOM 2915 N N . GLU A 1 385 ? 11.117 15.797 29.531 1 91.69 385 GLU A N 1
ATOM 2916 C CA . GLU A 1 385 ? 11.812 16 30.797 1 91.69 385 GLU A CA 1
ATOM 2917 C C . GLU A 1 385 ? 11.008 16.922 31.734 1 91.69 385 GLU A C 1
ATOM 2919 O O . GLU A 1 385 ? 11.312 17.016 32.906 1 91.69 385 GLU A O 1
ATOM 2924 N N . ASP A 1 386 ? 10.023 17.609 31.172 1 94.19 386 ASP A N 1
ATOM 2925 C CA . ASP A 1 386 ? 9.188 18.469 32 1 94.19 386 ASP A CA 1
ATOM 2926 C C . ASP A 1 386 ? 8.328 17.656 32.938 1 94.19 386 ASP A C 1
ATOM 2928 O O . ASP A 1 386 ? 8.141 16.453 32.75 1 94.19 386 ASP A O 1
ATOM 2932 N N . PRO A 1 387 ? 7.832 18.297 34 1 92.06 387 PRO A N 1
ATOM 2933 C CA . PRO A 1 387 ? 6.945 17.562 34.906 1 92.06 387 PRO A CA 1
ATOM 2934 C C . PRO A 1 387 ? 5.715 17 34.188 1 92.06 387 PRO A C 1
ATOM 2936 O O . PRO A 1 387 ? 5.27 17.562 33.188 1 92.06 387 PRO A O 1
ATOM 2939 N N . GLU A 1 388 ? 5.211 15.992 34.781 1 89 388 GLU A N 1
ATOM 2940 C CA . GLU A 1 388 ? 4 15.398 34.219 1 89 388 GLU A CA 1
ATOM 2941 C C . GLU A 1 388 ? 2.854 16.406 34.188 1 89 388 GLU A C 1
ATOM 2943 O O . GLU A 1 388 ? 2.67 17.172 35.156 1 89 388 GLU A O 1
ATOM 2948 N N . GLY A 1 389 ? 2.182 16.453 33.125 1 89.56 389 GLY A N 1
ATOM 2949 C CA . GLY A 1 389 ? 1.021 17.312 33.031 1 89.56 389 GLY A CA 1
ATOM 2950 C C . GLY A 1 389 ? 1.379 18.75 32.656 1 89.56 389 GLY A C 1
ATOM 2951 O O . GLY A 1 389 ? 0.5 19.594 32.531 1 89.56 389 GLY A O 1
ATOM 2952 N N . TRP A 1 390 ? 2.605 19.047 32.406 1 93.12 390 TRP A N 1
ATOM 2953 C CA . TRP A 1 390 ? 3.09 20.406 32.188 1 93.12 390 TRP A CA 1
ATOM 2954 C C . TRP A 1 390 ? 2.441 21 30.938 1 93.12 390 TRP A C 1
ATOM 2956 O O . TRP A 1 390 ? 2.266 22.219 30.859 1 93.12 390 TRP A O 1
ATOM 2966 N N . ALA A 1 391 ? 2.055 20.141 30.062 1 95.5 391 ALA A N 1
ATOM 2967 C CA . ALA A 1 391 ? 1.461 20.594 28.812 1 95.5 391 ALA A CA 1
ATOM 2968 C C . ALA A 1 391 ? 0.186 21.391 29.062 1 95.5 391 ALA A C 1
ATOM 2970 O O . ALA A 1 391 ? -0.183 22.25 28.266 1 95.5 391 ALA A O 1
ATOM 2971 N N . ALA A 1 392 ? -0.476 21.156 30.188 1 93.44 392 ALA A N 1
ATOM 2972 C CA . ALA A 1 392 ? -1.724 21.844 30.516 1 93.44 392 ALA A CA 1
ATOM 2973 C C . ALA A 1 392 ? -1.456 23.25 31.031 1 93.44 392 ALA A C 1
ATOM 2975 O O . ALA A 1 392 ? -2.361 24.078 31.078 1 93.44 392 ALA A O 1
ATOM 2976 N N . ARG A 1 393 ? -0.219 23.547 31.297 1 91 393 ARG A N 1
ATOM 2977 C CA . ARG A 1 393 ? 0.077 24.812 31.969 1 91 393 ARG A CA 1
ATOM 2978 C C . ARG A 1 393 ? 1.024 25.656 31.125 1 91 393 ARG A C 1
ATOM 2980 O O . ARG A 1 393 ? 1.188 26.859 31.391 1 91 393 ARG A O 1
ATOM 2987 N N . SER A 1 394 ? 1.604 25.047 30.219 1 95.31 394 SER A N 1
ATOM 2988 C CA . SER A 1 394 ? 2.678 25.703 29.484 1 95.31 394 SER A CA 1
ATOM 2989 C C . SER A 1 394 ? 2.648 25.312 28 1 95.31 394 SER A C 1
ATOM 2991 O O . SER A 1 394 ? 2.195 24.234 27.656 1 95.31 394 SER A O 1
ATOM 2993 N N . ASN A 1 395 ? 3.047 26.234 27.203 1 97.06 395 ASN A N 1
ATOM 2994 C CA . ASN A 1 395 ? 3.361 25.906 25.812 1 97.06 395 ASN A CA 1
ATOM 2995 C C . ASN A 1 395 ? 4.84 25.562 25.641 1 97.06 395 ASN A C 1
ATOM 2997 O O . ASN A 1 395 ? 5.312 25.422 24.516 1 97.06 395 ASN A O 1
ATOM 3001 N N . GLY A 1 396 ? 5.523 25.516 26.734 1 96.88 396 GLY A N 1
ATOM 3002 C CA . GLY A 1 396 ? 6.895 25.047 26.734 1 96.88 396 GLY A CA 1
ATOM 3003 C C . GLY A 1 396 ? 7.91 26.141 26.469 1 96.88 396 GLY A C 1
ATOM 3004 O O . GLY A 1 396 ? 7.551 27.312 26.359 1 96.88 396 GLY A O 1
ATOM 3005 N N . SER A 1 397 ? 9.188 25.734 26.453 1 96.94 397 SER A N 1
ATOM 3006 C CA . SER A 1 397 ? 10.305 26.625 26.188 1 96.94 397 SER A CA 1
ATOM 3007 C C . SER A 1 397 ? 10.703 26.594 24.719 1 96.94 397 SER A C 1
ATOM 3009 O O . SER A 1 397 ? 10.32 25.672 23.984 1 96.94 397 SER A O 1
ATOM 3011 N N . SER A 1 398 ? 11.406 27.594 24.312 1 97.81 398 SER A N 1
ATOM 3012 C CA . SER A 1 398 ? 11.82 27.719 22.922 1 97.81 398 SER A CA 1
ATOM 3013 C C . SER A 1 398 ? 12.734 26.562 22.5 1 97.81 398 SER A C 1
ATOM 3015 O O . SER A 1 398 ? 13.539 26.094 23.312 1 97.81 398 SER A O 1
ATOM 3017 N N . ILE A 1 399 ? 12.594 26.125 21.281 1 96.81 399 ILE A N 1
ATOM 3018 C CA . ILE A 1 399 ? 13.594 25.219 20.719 1 96.81 399 ILE A CA 1
ATOM 3019 C C . ILE A 1 399 ? 14.945 25.938 20.641 1 96.81 399 ILE A C 1
ATOM 3021 O O . ILE A 1 399 ? 15 27.172 20.688 1 96.81 399 ILE A O 1
ATOM 3025 N N . ASP A 1 400 ? 15.977 25.203 20.406 1 95.56 400 ASP A N 1
ATOM 3026 C CA . ASP A 1 400 ? 17.328 25.719 20.516 1 95.56 400 ASP A CA 1
ATOM 3027 C C . ASP A 1 400 ? 17.562 26.828 19.484 1 95.56 400 ASP A C 1
ATOM 3029 O O . ASP A 1 400 ? 18.266 27.812 19.766 1 95.56 400 ASP A O 1
ATOM 3033 N N . ALA A 1 401 ? 16.953 26.766 18.359 1 97.5 401 ALA A N 1
ATOM 3034 C CA . ALA A 1 401 ? 17.234 27.656 17.234 1 97.5 401 ALA A CA 1
ATOM 3035 C C . ALA A 1 401 ? 16.391 28.938 17.312 1 97.5 401 ALA A C 1
ATOM 3037 O O . ALA A 1 401 ? 16.516 29.812 16.453 1 97.5 401 ALA A O 1
ATOM 3038 N N . MET A 1 402 ? 15.609 29.047 18.359 1 98 402 MET A N 1
ATOM 3039 C CA . MET A 1 402 ? 14.68 30.172 18.438 1 98 402 MET A CA 1
ATOM 3040 C C . MET A 1 402 ? 14.773 30.859 19.797 1 98 402 MET A C 1
ATOM 3042 O O . MET A 1 402 ? 15.156 30.234 20.781 1 98 402 MET A O 1
ATOM 3046 N N . GLU A 1 403 ? 14.406 32.125 19.797 1 97.44 403 GLU A N 1
ATOM 3047 C CA . GLU A 1 403 ? 14.25 32.938 21 1 97.44 403 GLU A CA 1
ATOM 3048 C C . GLU A 1 403 ? 12.836 33.531 21.094 1 97.44 403 GLU A C 1
ATOM 3050 O O . GLU A 1 403 ? 12.211 33.812 20.078 1 97.44 403 GLU A O 1
ATOM 3055 N N . THR A 1 404 ? 12.398 33.625 22.328 1 97.75 404 THR A N 1
ATOM 3056 C CA . THR A 1 404 ? 11.117 34.281 22.594 1 97.75 404 THR A CA 1
ATOM 3057 C C . THR A 1 404 ? 11.297 35.5 23.516 1 97.75 404 THR A C 1
ATOM 3059 O O . THR A 1 404 ? 12.188 35.5 24.375 1 97.75 404 THR A O 1
ATOM 3062 N N . ARG A 1 405 ? 10.477 36.5 23.281 1 96.5 405 ARG A N 1
ATOM 3063 C CA . ARG A 1 405 ? 10.422 37.688 24.125 1 96.5 405 ARG A CA 1
ATOM 3064 C C . ARG A 1 405 ? 8.984 38.156 24.344 1 96.5 405 ARG A C 1
ATOM 3066 O O . ARG A 1 405 ? 8.203 38.219 23.391 1 96.5 405 ARG A O 1
ATOM 3073 N N . ILE A 1 406 ? 8.664 38.375 25.594 1 95.75 406 ILE A N 1
ATOM 3074 C CA . ILE A 1 406 ? 7.352 38.906 25.953 1 95.75 406 ILE A CA 1
ATOM 3075 C C . ILE A 1 406 ? 7.465 40.406 26.234 1 95.75 406 ILE A C 1
ATOM 3077 O O . ILE A 1 406 ? 8.117 40.812 27.203 1 95.75 406 ILE A O 1
ATOM 3081 N N . GLU A 1 407 ? 6.82 41.188 25.422 1 93.81 407 GLU A N 1
ATOM 3082 C CA . GLU A 1 407 ? 6.852 42.625 25.609 1 93.81 407 GLU A CA 1
ATOM 3083 C C . GLU A 1 407 ? 5.617 43.125 26.359 1 93.81 407 GLU A C 1
ATOM 3085 O O . GLU A 1 407 ? 4.547 43.281 25.766 1 93.81 407 GLU A O 1
ATOM 3090 N N . THR A 1 408 ? 5.906 43.406 27.547 1 89.75 408 THR A N 1
ATOM 3091 C CA . THR A 1 408 ? 4.812 43.906 28.391 1 89.75 408 THR A CA 1
ATOM 3092 C C . THR A 1 408 ? 4.574 45.375 28.172 1 89.75 408 THR A C 1
ATOM 3094 O O . THR A 1 408 ? 5.5 46.125 27.828 1 89.75 408 THR A O 1
ATOM 3097 N N . SER A 1 409 ? 3.301 45.75 28.141 1 82.62 409 SER A N 1
ATOM 3098 C CA . SER A 1 409 ? 2.906 47.156 28.047 1 82.62 409 SER A CA 1
ATOM 3099 C C . SER A 1 409 ? 1.654 47.438 28.875 1 82.62 409 SER A C 1
ATOM 3101 O O . SER A 1 409 ? 0.987 46.5 29.328 1 82.62 409 SER A O 1
ATOM 3103 N N . GLY A 1 410 ? 1.401 48.656 29.188 1 77 410 GLY A N 1
ATOM 3104 C CA . GLY A 1 410 ? 0.199 49.062 29.906 1 77 410 GLY A CA 1
ATOM 3105 C C . GLY A 1 410 ? -1.079 48.688 29.188 1 77 410 GLY A C 1
ATOM 3106 O O . GLY A 1 410 ? -2.146 48.625 29.797 1 77 410 GLY A O 1
ATOM 3107 N N . ALA A 1 411 ? -0.877 48.406 27.938 1 77.38 411 ALA A N 1
ATOM 3108 C CA . ALA A 1 411 ? -2.047 48.062 27.125 1 77.38 411 ALA A CA 1
ATOM 3109 C C . ALA A 1 411 ? -2.619 46.719 27.531 1 77.38 411 ALA A C 1
ATOM 3111 O O . ALA A 1 411 ? -3.807 46.438 27.328 1 77.38 411 ALA A O 1
ATOM 3112 N N . TYR A 1 412 ? -1.792 46 28.156 1 79.31 412 TYR A N 1
ATOM 3113 C CA . TYR A 1 412 ? -2.24 44.656 28.531 1 79.31 412 TYR A CA 1
ATOM 3114 C C . TYR A 1 412 ? -2.152 44.438 30.031 1 79.31 412 TYR A C 1
ATOM 3116 O O . TYR A 1 412 ? -1.854 43.344 30.484 1 79.31 412 TYR A O 1
ATOM 3124 N N . GLY A 1 413 ? -2.275 45.406 30.812 1 66.06 413 GLY A N 1
ATOM 3125 C CA . GLY A 1 413 ? -2.342 45.375 32.281 1 66.06 413 GLY A CA 1
ATOM 3126 C C . GLY A 1 413 ? -1.078 45.875 32.938 1 66.06 413 GLY A C 1
ATOM 3127 O O . GLY A 1 413 ? -0.033 46 32.281 1 66.06 413 GLY A O 1
ATOM 3128 N N . SER A 1 414 ? -1.181 46.562 34.125 1 54.72 414 SER A N 1
ATOM 3129 C CA . SER A 1 414 ? -0.076 47.188 34.844 1 54.72 414 SER A CA 1
ATOM 3130 C C . SER A 1 414 ? 0.911 46.125 35.344 1 54.72 414 SER A C 1
ATOM 3132 O O . SER A 1 414 ? 0.508 45.125 35.906 1 54.72 414 SER A O 1
ATOM 3134 N N . PRO A 1 415 ? 2.166 46.094 34.875 1 49.47 415 PRO A N 1
ATOM 3135 C CA . PRO A 1 415 ? 3.113 45.156 35.469 1 49.47 415 PRO A CA 1
ATOM 3136 C C . PRO A 1 415 ? 2.941 45 36.969 1 49.47 415 PRO A C 1
ATOM 3138 O O . PRO A 1 415 ? 3.293 43.969 37.531 1 49.47 415 PRO A O 1
ATOM 3141 N N . GLY A 1 416 ? 3.035 46.188 37.781 1 40.81 416 GLY A N 1
ATOM 3142 C CA . GLY A 1 416 ? 3.291 46.375 39.188 1 40.81 416 GLY A CA 1
ATOM 3143 C C . GLY A 1 416 ? 2.156 45.906 40.062 1 40.81 416 GLY A C 1
ATOM 3144 O O . GLY A 1 416 ? 2.088 46.25 41.25 1 40.81 416 GLY A O 1
ATOM 3145 N N . GLY A 1 417 ? 0.98 45.594 39.719 1 35.62 417 GLY A N 1
ATOM 3146 C CA . GLY A 1 417 ? 0.11 45.406 40.875 1 35.62 417 GLY A CA 1
ATOM 3147 C C . GLY A 1 417 ? 0.556 44.281 41.781 1 35.62 417 GLY A C 1
ATOM 3148 O O . GLY A 1 417 ? 0.337 43.125 41.5 1 35.62 417 GLY A O 1
ATOM 3149 N N . GLU A 1 418 ? 1.722 44.438 42.438 1 34.06 418 GLU A N 1
ATOM 3150 C CA . GLU A 1 418 ? 2.045 43.75 43.719 1 34.06 418 GLU A CA 1
ATOM 3151 C C . GLU A 1 418 ? 0.882 43.812 44.688 1 34.06 418 GLU A C 1
ATOM 3153 O O . GLU A 1 418 ? 0.73 44.812 45.406 1 34.06 418 GLU A O 1
ATOM 3158 N N . GLY A 1 419 ? -0.346 43.781 44.469 1 30.53 419 GLY A N 1
ATOM 3159 C CA . GLY A 1 419 ? -1.177 43.875 45.656 1 30.53 419 GLY A CA 1
ATOM 3160 C C . GLY A 1 419 ? -0.635 43.062 46.844 1 30.53 419 GLY A C 1
ATOM 3161 O O . GLY A 1 419 ? -0.187 43.656 47.844 1 30.53 419 GLY A O 1
ATOM 3162 N N . SER A 1 420 ? -1.303 41.906 47.438 1 28.94 420 SER A N 1
ATOM 3163 C CA . SER A 1 420 ? -1.414 41.469 48.812 1 28.94 420 SER A CA 1
ATOM 3164 C C . SER A 1 420 ? -0.073 41 49.375 1 28.94 420 SER A C 1
ATOM 3166 O O . SER A 1 420 ? 0.486 40 48.875 1 28.94 420 SER A O 1
ATOM 3168 N N . GLU A 1 421 ? 0.746 41.781 49.906 1 28.17 421 GLU A N 1
ATOM 3169 C CA . GLU A 1 421 ? 1.627 41.469 51 1 28.17 421 GLU A CA 1
ATOM 3170 C C . GLU A 1 421 ? 0.854 40.781 52.125 1 28.17 421 GLU A C 1
ATOM 3172 O O . GLU A 1 421 ? 0.559 41.406 53.156 1 28.17 421 GLU A O 1
ATOM 3177 N N . GLY A 1 422 ? -0.419 40.312 52.031 1 26.17 422 GLY A N 1
ATOM 3178 C CA . GLY A 1 422 ? -0.88 39.781 53.312 1 26.17 422 GLY A CA 1
ATOM 3179 C C . GLY A 1 422 ? 0.145 38.875 54 1 26.17 422 GLY A C 1
ATOM 3180 O O . GLY A 1 422 ? 1.11 38.438 53.375 1 26.17 422 GLY A O 1
ATOM 3181 N N . SER A 1 423 ? 0.056 38.938 55.5 1 26.52 423 SER A N 1
ATOM 3182 C CA . SER A 1 423 ? 0.66 38.25 56.625 1 26.52 423 SER A CA 1
ATOM 3183 C C . SER A 1 423 ? 0.813 36.75 56.344 1 26.52 423 SER A C 1
ATOM 3185 O O . SER A 1 423 ? -0.022 36.156 55.656 1 26.52 423 SER A O 1
ATOM 3187 N N . SER A 1 424 ? 2.008 36.219 56.531 1 25.52 424 SER A N 1
ATOM 3188 C CA . SER A 1 424 ? 2.57 34.875 56.531 1 25.52 424 SER A CA 1
ATOM 3189 C C . SER A 1 424 ? 1.72 33.938 57.375 1 25.52 424 SER A C 1
ATOM 3191 O O . SER A 1 424 ? 2.168 32.844 57.75 1 25.52 424 SER A O 1
ATOM 3193 N N . GLU A 1 425 ? 0.598 34.375 58.031 1 25.14 425 GLU A N 1
ATOM 3194 C CA . GLU A 1 425 ? 0.225 33.281 58.906 1 25.14 425 GLU A CA 1
ATOM 3195 C C . GLU A 1 425 ? 0.054 31.984 58.156 1 25.14 425 GLU A C 1
ATOM 3197 O O . GLU A 1 425 ? -0.14 31.984 56.938 1 25.14 425 GLU A O 1
ATOM 3202 N N . GLY A 1 426 ? -0.067 30.812 58.938 1 25.31 426 GLY A N 1
ATOM 3203 C CA . GLY A 1 426 ? 0.115 29.375 58.906 1 25.31 426 GLY A CA 1
ATOM 3204 C C . GLY A 1 426 ? -0.749 28.703 57.844 1 25.31 426 GLY A C 1
ATOM 3205 O O . GLY A 1 426 ? -0.701 27.484 57.688 1 25.31 426 GLY A O 1
ATOM 3206 N N . SER A 1 427 ? -2.014 29.219 57.531 1 24.48 427 SER A N 1
ATOM 3207 C CA . SER A 1 427 ? -2.811 28.047 57.25 1 24.48 427 SER A CA 1
ATOM 3208 C C . SER A 1 427 ? -2.342 27.391 55.938 1 24.48 427 SER A C 1
ATOM 3210 O O . SER A 1 427 ? -2.062 28.078 54.969 1 24.48 427 SER A O 1
ATOM 3212 N N . SER A 1 428 ? -1.879 26.188 55.906 1 27.09 428 SER A N 1
ATOM 3213 C CA . SER A 1 428 ? -1.404 25.062 55.125 1 27.09 428 SER A CA 1
ATOM 3214 C C . SER A 1 428 ? -2.27 24.875 53.875 1 27.09 428 SER A C 1
ATOM 3216 O O . SER A 1 428 ? -2.084 23.922 53.125 1 27.09 428 SER A O 1
ATOM 3218 N N . GLY A 1 429 ? -3.52 25.484 53.906 1 25.88 429 GLY A N 1
ATOM 3219 C CA . GLY A 1 429 ? -4.355 24.656 53.062 1 25.88 429 GLY A CA 1
ATOM 3220 C C . GLY A 1 429 ? -3.881 24.609 51.625 1 25.88 429 GLY A C 1
ATOM 3221 O O . GLY A 1 429 ? -2.922 25.297 51.25 1 25.88 429 GLY A O 1
ATOM 3222 N N . SER A 1 430 ? -4.844 24.297 50.719 1 29.23 430 SER A N 1
ATOM 3223 C CA . SER A 1 430 ? -4.828 23.719 49.375 1 29.23 430 SER A CA 1
ATOM 3224 C C . SER A 1 430 ? -4.246 24.703 48.344 1 29.23 430 SER A C 1
ATOM 3226 O O . SER A 1 430 ? -4.711 25.844 48.25 1 29.23 430 SER A O 1
ATOM 3228 N N . GLY A 1 431 ? -2.947 24.844 48.219 1 29.58 431 GLY A N 1
ATOM 3229 C CA . GLY A 1 431 ? -2.08 25.531 47.281 1 29.58 431 GLY A CA 1
ATOM 3230 C C . GLY A 1 431 ? -2.66 25.609 45.875 1 29.58 431 GLY A C 1
ATOM 3231 O O . GLY A 1 431 ? -2.83 24.578 45.219 1 29.58 431 GLY A O 1
ATOM 3232 N N . SER A 1 432 ? -3.686 26.422 45.75 1 32.81 432 SER A N 1
ATOM 3233 C CA . SER A 1 432 ? -4.008 26.547 44.344 1 32.81 432 SER A CA 1
ATOM 3234 C C . SER A 1 432 ? -2.756 26.812 43.5 1 32.81 432 SER A C 1
ATOM 3236 O O . SER A 1 432 ? -1.992 27.734 43.781 1 32.81 432 SER A O 1
ATOM 3238 N N . PRO A 1 433 ? -2.133 25.891 42.969 1 34.06 433 PRO A N 1
ATOM 3239 C CA . PRO A 1 433 ? -0.875 25.859 42.25 1 34.06 433 PRO A CA 1
ATOM 3240 C C . PRO A 1 433 ? -0.745 27.016 41.25 1 34.06 433 PRO A C 1
ATOM 3242 O O . PRO A 1 433 ? 0.148 27.016 40.406 1 34.06 433 PRO A O 1
ATOM 3245 N N . ALA A 1 434 ? -1.805 27.844 41 1 36.69 434 ALA A N 1
ATOM 3246 C CA . ALA A 1 434 ? -1.533 28.797 39.938 1 36.69 434 ALA A CA 1
ATOM 3247 C C . ALA A 1 434 ? -0.455 29.797 40.344 1 36.69 434 ALA A C 1
ATOM 3249 O O . ALA A 1 434 ? -0.585 30.469 41.375 1 36.69 434 ALA A O 1
ATOM 3250 N N . GLY A 1 435 ? 0.762 29.562 40.281 1 37.59 435 GLY A N 1
ATOM 3251 C CA . GLY A 1 435 ? 1.835 30.531 40.469 1 37.59 435 GLY A CA 1
ATOM 3252 C C . GLY A 1 435 ? 1.472 31.922 40.031 1 37.59 435 GLY A C 1
ATOM 3253 O O . GLY A 1 435 ? 0.461 32.125 39.344 1 37.59 435 GLY A O 1
ATOM 3254 N N . PRO A 1 436 ? 2.029 33 40.625 1 41.59 436 PRO A N 1
ATOM 3255 C CA . PRO A 1 436 ? 1.759 34.375 40.25 1 41.59 436 PRO A CA 1
ATOM 3256 C C . PRO A 1 436 ? 1.765 34.594 38.75 1 41.59 436 PRO A C 1
ATOM 3258 O O . PRO A 1 436 ? 2.682 34.156 38.062 1 41.59 436 PRO A O 1
ATOM 3261 N N . ALA A 1 437 ? 0.67 34.562 38.094 1 54.38 437 ALA A N 1
ATOM 3262 C CA . ALA A 1 437 ? 0.465 34.75 36.656 1 54.38 437 ALA A CA 1
ATOM 3263 C C . ALA A 1 437 ? 1.346 35.875 36.125 1 54.38 437 ALA A C 1
ATOM 3265 O O . ALA A 1 437 ? 1.28 37 36.625 1 54.38 437 ALA A O 1
ATOM 3266 N N . GLY A 1 438 ? 2.566 35.625 35.594 1 65 438 GLY A N 1
ATOM 3267 C CA . GLY A 1 438 ? 3.418 36.625 34.969 1 65 438 GLY A CA 1
ATOM 3268 C C . GLY A 1 438 ? 2.645 37.625 34.125 1 65 438 GLY A C 1
ATOM 3269 O O . GLY A 1 438 ? 1.481 37.375 33.812 1 65 438 GLY A O 1
ATOM 3270 N N . SER A 1 439 ? 3.162 38.844 34 1 83.75 439 SER A N 1
ATOM 3271 C CA . SER A 1 439 ? 2.6 39.906 33.188 1 83.75 439 SER A CA 1
ATOM 3272 C C . SER A 1 439 ? 2.42 39.469 31.734 1 83.75 439 SER A C 1
ATOM 3274 O O . SER A 1 439 ? 3.26 38.75 31.203 1 83.75 439 SER A O 1
ATOM 3276 N N . VAL A 1 440 ? 1.27 39.781 31.234 1 92.19 440 VAL A N 1
ATOM 3277 C CA . VAL A 1 440 ? 0.93 39.438 29.859 1 92.19 440 VAL A CA 1
ATOM 3278 C C . VAL A 1 440 ? 1.546 40.5 28.922 1 92.19 440 VAL A C 1
ATOM 3280 O O . VAL A 1 440 ? 1.588 41.688 29.25 1 92.19 440 VAL A O 1
ATOM 3283 N N . GLY A 1 441 ? 2.059 40.062 27.828 1 94.44 441 GLY A N 1
ATOM 3284 C CA . GLY A 1 441 ? 2.627 40.938 26.812 1 94.44 441 GLY A CA 1
ATOM 3285 C C . GLY A 1 441 ? 2.59 40.344 25.422 1 94.44 441 GLY A C 1
ATOM 3286 O O . GLY A 1 441 ? 2.17 39.219 25.234 1 94.44 441 GLY A O 1
ATOM 3287 N N . ARG A 1 442 ? 2.979 41.188 24.484 1 96.12 442 ARG A N 1
ATOM 3288 C CA . ARG A 1 442 ? 3.08 40.75 23.109 1 96.12 442 ARG A CA 1
ATOM 3289 C C . ARG A 1 442 ? 4.254 39.781 22.922 1 96.12 442 ARG A C 1
ATOM 3291 O O . ARG A 1 442 ? 5.359 40.062 23.406 1 96.12 442 ARG A O 1
ATOM 3298 N N . LEU A 1 443 ? 3.984 38.656 22.266 1 97.38 443 LEU A N 1
ATOM 3299 C CA . LEU A 1 443 ? 5.023 37.688 22.031 1 97.38 443 LEU A CA 1
ATOM 3300 C C . LEU A 1 443 ? 5.801 37.969 20.75 1 97.38 443 LEU A C 1
ATOM 3302 O O . LEU A 1 443 ? 5.215 38.094 19.672 1 97.38 443 LEU A O 1
ATOM 3306 N N . ARG A 1 444 ? 7.059 38.188 20.859 1 97.75 444 ARG A N 1
ATOM 3307 C CA . ARG A 1 444 ? 7.98 38.344 19.734 1 97.75 444 ARG A CA 1
ATOM 3308 C C . ARG A 1 444 ? 8.953 37.156 19.672 1 97.75 444 ARG A C 1
ATOM 3310 O O . ARG A 1 444 ? 9.305 36.594 20.703 1 97.75 444 ARG A O 1
ATOM 3317 N N . ILE A 1 445 ? 9.312 36.781 18.5 1 98.38 445 ILE A N 1
ATOM 3318 C CA . ILE A 1 445 ? 10.219 35.625 18.328 1 98.38 445 ILE A CA 1
ATOM 3319 C C . ILE A 1 445 ? 11.344 36 17.375 1 98.38 445 ILE A C 1
ATOM 3321 O O . ILE A 1 445 ? 11.195 36.938 16.562 1 98.38 445 ILE A O 1
ATOM 3325 N N . ARG A 1 446 ? 12.438 35.406 17.484 1 97.38 446 ARG A N 1
ATOM 3326 C CA . ARG A 1 446 ? 13.609 35.562 16.625 1 97.38 446 ARG A CA 1
ATOM 3327 C C . ARG A 1 446 ? 14.414 34.25 16.547 1 97.38 446 ARG A C 1
ATOM 3329 O O . ARG A 1 446 ? 14.5 33.531 17.516 1 97.38 446 ARG A O 1
ATOM 3336 N N . GLY A 1 447 ? 14.953 33.969 15.398 1 97.69 447 GLY A N 1
ATOM 3337 C CA . GLY A 1 447 ? 15.805 32.812 15.305 1 97.69 447 GLY A CA 1
ATOM 3338 C C . GLY A 1 447 ? 15.93 32.25 13.891 1 97.69 447 GLY A C 1
ATOM 3339 O O . GLY A 1 447 ? 15.57 32.938 12.93 1 97.69 447 GLY A O 1
ATOM 3340 N N . ALA A 1 448 ? 16.453 31.047 13.789 1 98.12 448 ALA A N 1
ATOM 3341 C CA . ALA A 1 448 ? 16.922 30.469 12.531 1 98.12 448 ALA A CA 1
ATOM 3342 C C . ALA A 1 448 ? 15.758 29.922 11.711 1 98.12 448 ALA A C 1
ATOM 3344 O O . ALA A 1 448 ? 15.906 29.625 10.523 1 98.12 448 ALA A O 1
ATOM 3345 N N . SER A 1 449 ? 14.578 29.812 12.328 1 98.25 449 SER A N 1
ATOM 3346 C CA . SER A 1 449 ? 13.461 29.172 11.648 1 98.25 449 SER A CA 1
ATOM 3347 C C . SER A 1 449 ? 12.531 30.203 11.023 1 98.25 449 SER A C 1
ATOM 3349 O O . SER A 1 449 ? 11.531 29.844 10.391 1 98.25 449 SER A O 1
ATOM 3351 N N . ILE A 1 450 ? 12.836 31.5 11.172 1 98.06 450 ILE A N 1
ATOM 3352 C CA . ILE A 1 450 ? 11.977 32.562 10.633 1 98.06 450 ILE A CA 1
ATOM 3353 C C . ILE A 1 450 ? 11.961 32.469 9.109 1 98.06 450 ILE A C 1
ATOM 3355 O O . ILE A 1 450 ? 13 32.312 8.477 1 98.06 450 ILE A O 1
ATOM 3359 N N . ALA A 1 451 ? 10.82 32.625 8.555 1 98 451 ALA A N 1
ATOM 3360 C CA . ALA A 1 451 ? 10.602 32.531 7.109 1 98 451 ALA A CA 1
ATOM 3361 C C . ALA A 1 451 ? 11.438 33.562 6.367 1 98 451 ALA A C 1
ATOM 3363 O O . ALA A 1 451 ? 11.93 34.531 6.965 1 98 451 ALA A O 1
ATOM 3364 N N . LEU A 1 452 ? 11.539 33.344 5.047 1 97.06 452 LEU A N 1
ATOM 3365 C CA . LEU A 1 452 ? 12.25 34.281 4.176 1 97.06 452 LEU A CA 1
ATOM 3366 C C . LEU A 1 452 ? 11.43 35.562 3.955 1 97.06 452 LEU A C 1
ATOM 3368 O O . LEU A 1 452 ? 11.977 36.625 3.648 1 97.06 452 LEU A O 1
ATOM 3372 N N . GLY A 1 453 ? 10.141 35.438 4.039 1 96.88 453 GLY A N 1
ATOM 3373 C CA . GLY A 1 453 ? 9.211 36.531 3.809 1 96.88 453 GLY A CA 1
ATOM 3374 C C . GLY A 1 453 ? 7.879 36.062 3.238 1 96.88 453 GLY A C 1
ATOM 3375 O O . GLY A 1 453 ? 7.609 34.875 3.166 1 96.88 453 GLY A O 1
ATOM 3376 N N . TYR A 1 454 ? 7.047 37.094 2.977 1 96.19 454 TYR A N 1
ATOM 3377 C CA . TYR A 1 454 ? 5.82 36.844 2.234 1 96.19 454 TYR A CA 1
ATOM 3378 C C . TYR A 1 454 ? 6.047 37 0.735 1 96.19 454 TYR A C 1
ATOM 3380 O O . TYR A 1 454 ? 6.555 38 0.272 1 96.19 454 TYR A O 1
ATOM 3388 N N . HIS A 1 455 ? 5.688 35.969 -0.002 1 96.38 455 HIS A N 1
ATOM 3389 C CA . HIS A 1 455 ? 5.895 36 -1.445 1 96.38 455 HIS A CA 1
ATOM 3390 C C . HIS A 1 455 ? 5.234 37.219 -2.074 1 96.38 455 HIS A C 1
ATOM 3392 O O . HIS A 1 455 ? 4.031 37.438 -1.906 1 96.38 455 HIS A O 1
ATOM 3398 N N . ARG A 1 456 ? 5.961 38.125 -2.744 1 95.12 456 ARG A N 1
ATOM 3399 C CA . ARG A 1 456 ? 5.559 39.344 -3.473 1 95.12 456 ARG A CA 1
ATOM 3400 C C . ARG A 1 456 ? 4.934 40.375 -2.535 1 95.12 456 ARG A C 1
ATOM 3402 O O . ARG A 1 456 ? 4.152 41.219 -2.967 1 95.12 456 ARG A O 1
ATOM 3409 N N . ARG A 1 457 ? 5.227 40.219 -1.247 1 93.44 457 ARG A N 1
ATOM 3410 C CA . ARG A 1 457 ? 4.797 41.188 -0.248 1 93.44 457 ARG A CA 1
ATOM 3411 C C . ARG A 1 457 ? 5.898 41.469 0.776 1 93.44 457 ARG A C 1
ATOM 3413 O O . ARG A 1 457 ? 5.676 41.312 1.98 1 93.44 457 ARG A O 1
ATOM 3420 N N . PRO A 1 458 ? 7.035 41.844 0.31 1 93.5 458 PRO A N 1
ATOM 3421 C CA . PRO A 1 458 ? 8.172 42.031 1.217 1 93.5 458 PRO A CA 1
ATOM 3422 C C . PRO A 1 458 ? 7.922 43.094 2.275 1 93.5 458 PRO A C 1
ATOM 3424 O O . PRO A 1 458 ? 8.383 42.969 3.414 1 93.5 458 PRO A O 1
ATOM 3427 N N . GLU A 1 459 ? 7.137 44.094 1.928 1 94.56 459 GLU A N 1
ATOM 3428 C CA . GLU A 1 459 ? 6.879 45.188 2.873 1 94.56 459 GLU A CA 1
ATOM 3429 C C . GLU A 1 459 ? 6.008 44.688 4.031 1 94.56 459 GLU A C 1
ATOM 3431 O O . GLU A 1 459 ? 6.199 45.125 5.176 1 94.56 459 GLU A O 1
ATOM 3436 N N . ALA A 1 460 ? 5.105 43.906 3.664 1 92.25 460 ALA A N 1
ATOM 3437 C CA . ALA A 1 460 ? 4.23 43.375 4.703 1 92.25 460 ALA A CA 1
ATOM 3438 C C . ALA A 1 460 ? 5.023 42.531 5.711 1 92.25 460 ALA A C 1
ATOM 3440 O O . ALA A 1 460 ? 4.746 42.594 6.914 1 92.25 460 ALA A O 1
ATOM 3441 N N . PHE A 1 461 ? 6.016 41.812 5.258 1 94.31 461 PHE A N 1
ATOM 3442 C CA . PHE A 1 461 ? 6.836 41 6.152 1 94.31 461 PHE A CA 1
ATOM 3443 C C . PHE A 1 461 ? 7.773 41.875 6.973 1 94.31 461 PHE A C 1
ATOM 3445 O O . PHE A 1 461 ? 7.945 41.656 8.172 1 94.31 461 PHE A O 1
ATOM 3452 N N . ALA A 1 462 ? 8.305 42.844 6.336 1 94.62 462 ALA A N 1
ATOM 3453 C CA . ALA A 1 462 ? 9.211 43.75 7.012 1 94.62 462 ALA A CA 1
ATOM 3454 C C . ALA A 1 462 ? 8.5 44.5 8.141 1 94.62 462 ALA A C 1
ATOM 3456 O O . ALA A 1 462 ? 9.109 44.812 9.172 1 94.62 462 ALA A O 1
ATOM 3457 N N . ALA A 1 463 ? 7.266 44.781 7.926 1 94.62 463 ALA A N 1
ATOM 3458 C CA . ALA A 1 463 ? 6.473 45.5 8.906 1 94.62 463 ALA A CA 1
ATOM 3459 C C . ALA A 1 463 ? 6.285 44.688 10.188 1 94.62 463 ALA A C 1
ATOM 3461 O O . ALA A 1 463 ? 5.992 45.25 11.242 1 94.62 463 ALA A O 1
ATOM 3462 N N . GLU A 1 464 ? 6.469 43.438 10.102 1 94.88 464 GLU A N 1
ATOM 3463 C CA . GLU A 1 464 ? 6.309 42.562 11.258 1 94.88 464 GLU A CA 1
ATOM 3464 C C . GLU A 1 464 ? 7.609 42.469 12.055 1 94.88 464 GLU A C 1
ATOM 3466 O O . GLU A 1 464 ? 7.609 41.969 13.188 1 94.88 464 GLU A O 1
ATOM 3471 N N . LEU A 1 465 ? 8.688 42.938 11.516 1 95.44 465 LEU A N 1
ATOM 3472 C CA . LEU A 1 465 ? 10 42.875 12.156 1 95.44 465 LEU A CA 1
ATOM 3473 C C . LEU A 1 465 ? 10.383 44.219 12.742 1 95.44 465 LEU A C 1
ATOM 3475 O O . LEU A 1 465 ? 10.156 45.281 12.109 1 95.44 465 LEU A O 1
ATOM 3479 N N . ASP A 1 466 ? 10.977 44.219 13.891 1 94.44 466 ASP A N 1
ATOM 3480 C CA . ASP A 1 466 ? 11.5 45.469 14.438 1 94.44 466 ASP A CA 1
ATOM 3481 C C . ASP A 1 466 ? 12.977 45.656 14.078 1 94.44 466 ASP A C 1
ATOM 3483 O O . ASP A 1 466 ? 13.523 44.875 13.289 1 94.44 466 ASP A O 1
ATOM 3487 N N . GLU A 1 467 ? 13.594 46.625 14.633 1 91.31 467 GLU A N 1
ATOM 3488 C CA . GLU A 1 467 ? 14.945 47 14.25 1 91.31 467 GLU A CA 1
ATOM 3489 C C . GLU A 1 467 ? 15.961 45.938 14.672 1 91.31 467 GLU A C 1
ATOM 3491 O O . GLU A 1 467 ? 17 45.781 14.023 1 91.31 467 GLU A O 1
ATOM 3496 N N . ASP A 1 468 ? 15.609 45.156 15.672 1 91.56 468 ASP A N 1
ATOM 3497 C CA . ASP A 1 468 ? 16.516 44.156 16.188 1 91.56 468 ASP A CA 1
ATOM 3498 C C . ASP A 1 468 ? 16.203 42.781 15.586 1 91.56 468 ASP A C 1
ATOM 3500 O O . ASP A 1 468 ? 16.812 41.781 15.961 1 91.56 468 ASP A O 1
ATOM 3504 N N . GLY A 1 469 ? 15.242 42.75 14.766 1 92.75 469 GLY A N 1
ATOM 3505 C CA . GLY A 1 469 ? 14.938 41.5 14.07 1 92.75 469 GLY A CA 1
ATOM 3506 C C . GLY A 1 469 ? 13.906 40.656 14.789 1 92.75 469 GLY A C 1
ATOM 3507 O O . GLY A 1 469 ? 13.727 39.5 14.469 1 92.75 469 GLY A O 1
ATOM 3508 N N . TRP A 1 470 ? 13.289 41.188 15.805 1 96.62 470 TRP A N 1
ATOM 3509 C CA . TRP A 1 470 ? 12.227 40.469 16.5 1 96.62 470 TRP A CA 1
ATOM 3510 C C . TRP A 1 470 ? 10.938 40.5 15.688 1 96.62 470 TRP A C 1
ATOM 3512 O O . TRP A 1 470 ? 10.461 41.562 15.297 1 96.62 470 TRP A O 1
ATOM 3522 N N . PHE A 1 471 ? 10.414 39.312 15.352 1 97.56 471 PHE A N 1
ATOM 3523 C CA . PHE A 1 471 ? 9.172 39.156 14.609 1 97.56 471 PHE A CA 1
ATOM 3524 C C . PHE A 1 471 ? 7.969 39.25 15.547 1 97.56 471 PHE A C 1
ATOM 3526 O O . PHE A 1 471 ? 7.895 38.5 16.531 1 97.56 471 PHE A O 1
ATOM 3533 N N . ASP A 1 472 ? 7.008 40.062 15.258 1 97.31 472 ASP A N 1
ATOM 3534 C CA . ASP A 1 472 ? 5.77 40.188 16.016 1 97.31 472 ASP A CA 1
ATOM 3535 C C . ASP A 1 472 ? 4.789 39.062 15.648 1 97.31 472 ASP A C 1
ATOM 3537 O O . ASP A 1 472 ? 4.234 39.062 14.547 1 97.31 472 ASP A O 1
ATOM 3541 N N . THR A 1 473 ? 4.492 38.219 16.594 1 96.56 473 THR A N 1
ATOM 3542 C CA . THR A 1 473 ? 3.67 37.031 16.297 1 96.56 473 THR A CA 1
ATOM 3543 C C . THR A 1 473 ? 2.191 37.406 16.266 1 96.56 473 THR A C 1
ATOM 3545 O O . THR A 1 473 ? 1.362 36.656 15.766 1 96.56 473 THR A O 1
ATOM 3548 N N . GLY A 1 474 ? 1.886 38.531 16.844 1 94.19 474 GLY A N 1
ATOM 3549 C CA . GLY A 1 474 ? 0.494 38.938 17.016 1 94.19 474 GLY A CA 1
ATOM 3550 C C . GLY A 1 474 ? -0.194 38.219 18.156 1 94.19 474 GLY A C 1
ATOM 3551 O O . GLY A 1 474 ? -1.366 38.469 18.438 1 94.19 474 GLY A O 1
ATOM 3552 N N . ASP A 1 475 ? 0.511 37.406 18.922 1 95.38 475 ASP A N 1
ATOM 3553 C CA . ASP A 1 475 ? -0.032 36.688 20.062 1 95.38 475 ASP A CA 1
ATOM 3554 C C . ASP A 1 475 ? 0.37 37.344 21.375 1 95.38 475 ASP A C 1
ATOM 3556 O O . ASP A 1 475 ? 1.386 38.031 21.438 1 95.38 475 ASP A O 1
ATOM 3560 N N . LEU A 1 476 ? -0.507 37.125 22.297 1 95.5 476 LEU A N 1
ATOM 3561 C CA . LEU A 1 476 ? -0.19 37.5 23.688 1 95.5 476 LEU A CA 1
ATOM 3562 C C . LEU A 1 476 ? 0.253 36.281 24.484 1 95.5 476 LEU A C 1
ATOM 3564 O O . LEU A 1 476 ? -0.297 35.188 24.312 1 95.5 476 LEU A O 1
ATOM 3568 N N . ALA A 1 477 ? 1.307 36.469 25.297 1 96.19 477 ALA A N 1
ATOM 3569 C CA . ALA A 1 477 ? 1.808 35.375 26.125 1 96.19 477 ALA A CA 1
ATOM 3570 C C . ALA A 1 477 ? 2.248 35.906 27.5 1 96.19 477 ALA A C 1
ATOM 3572 O O . ALA A 1 477 ? 2.373 37.094 27.703 1 96.19 477 ALA A O 1
ATOM 3573 N N . ARG A 1 478 ? 2.332 35.062 28.438 1 94 478 ARG A N 1
ATOM 3574 C CA . ARG A 1 478 ? 2.969 35.281 29.734 1 94 478 ARG A CA 1
ATOM 3575 C C . ARG A 1 478 ? 4.031 34.219 30.016 1 94 478 ARG A C 1
ATOM 3577 O O . ARG A 1 478 ? 4.059 33.188 29.359 1 94 478 ARG A O 1
ATOM 3584 N N . ASP A 1 479 ? 4.898 34.594 30.859 1 93.38 479 ASP A N 1
ATOM 3585 C CA . ASP A 1 479 ? 5.859 33.625 31.359 1 93.38 479 ASP A CA 1
ATOM 3586 C C . ASP A 1 479 ? 5.16 32.5 32.125 1 93.38 479 ASP A C 1
ATOM 3588 O O . ASP A 1 479 ? 4.23 32.75 32.875 1 93.38 479 ASP A O 1
ATOM 3592 N N . ASP A 1 480 ? 5.625 31.25 31.844 1 91.38 480 ASP A N 1
ATOM 3593 C CA . ASP A 1 480 ? 4.949 30.125 32.5 1 91.38 480 ASP A CA 1
ATOM 3594 C C . ASP A 1 480 ? 5.57 29.844 33.875 1 91.38 480 ASP A C 1
ATOM 3596 O O . ASP A 1 480 ? 5.145 28.922 34.562 1 91.38 480 ASP A O 1
ATOM 3600 N N . GLY A 1 481 ? 6.637 30.531 34.219 1 89.94 481 GLY A N 1
ATOM 3601 C CA . GLY A 1 481 ? 7.273 30.391 35.531 1 89.94 481 GLY A CA 1
ATOM 3602 C C . GLY A 1 481 ? 8.391 29.359 35.531 1 89.94 481 GLY A C 1
ATOM 3603 O O . GLY A 1 481 ? 9.062 29.188 36.562 1 89.94 481 GLY A O 1
ATOM 3604 N N . ALA A 1 482 ? 8.625 28.719 34.469 1 90.75 482 ALA A N 1
ATOM 3605 C CA . ALA A 1 482 ? 9.648 27.672 34.406 1 90.75 482 ALA A CA 1
ATOM 3606 C C . ALA A 1 482 ? 10.461 27.766 33.125 1 90.75 482 ALA A C 1
ATOM 3608 O O . ALA A 1 482 ? 10.867 26.75 32.562 1 90.75 482 ALA A O 1
ATOM 3609 N N . GLY A 1 483 ? 10.602 28.953 32.625 1 90.81 483 GLY A N 1
ATOM 3610 C CA . GLY A 1 483 ? 11.461 29.172 31.484 1 90.81 483 GLY A CA 1
ATOM 3611 C C . GLY A 1 483 ? 10.727 29.062 30.156 1 90.81 483 GLY A C 1
ATOM 3612 O O . GLY A 1 483 ? 11.32 29.219 29.094 1 90.81 483 GLY A O 1
ATOM 3613 N N . GLY A 1 484 ? 9.422 28.812 30.234 1 95.12 484 GLY A N 1
ATOM 3614 C CA . GLY A 1 484 ? 8.594 28.734 29.047 1 95.12 484 GLY A CA 1
ATOM 3615 C C . GLY A 1 484 ? 7.527 29.812 29 1 95.12 484 GLY A C 1
ATOM 3616 O O . GLY A 1 484 ? 7.637 30.844 29.672 1 95.12 484 GLY A O 1
ATOM 3617 N N . ILE A 1 485 ? 6.617 29.578 28.031 1 96.38 485 ILE A N 1
ATOM 3618 C CA . ILE A 1 485 ? 5.578 30.578 27.859 1 96.38 485 ILE A CA 1
ATOM 3619 C C . ILE A 1 485 ? 4.203 29.922 27.922 1 96.38 485 ILE A C 1
ATOM 3621 O O . ILE A 1 485 ? 4.09 28.703 27.859 1 96.38 485 ILE A O 1
ATOM 3625 N N . ARG A 1 486 ? 3.256 30.703 28.109 1 95.31 486 ARG A N 1
ATOM 3626 C CA . ARG A 1 486 ? 1.855 30.328 27.953 1 95.31 486 ARG A CA 1
ATOM 3627 C C . ARG A 1 486 ? 1.118 31.328 27.062 1 95.31 486 ARG A C 1
ATOM 3629 O O . ARG A 1 486 ? 1.046 32.5 27.391 1 95.31 486 ARG A O 1
ATOM 3636 N N . ILE A 1 487 ? 0.548 30.859 26 1 95.69 487 ILE A N 1
ATOM 3637 C CA . ILE A 1 487 ? -0.196 31.703 25.078 1 95.69 487 ILE A CA 1
ATOM 3638 C C . ILE A 1 487 ? -1.536 32.094 25.703 1 95.69 487 ILE A C 1
ATOM 3640 O O . ILE A 1 487 ? -2.264 31.234 26.203 1 95.69 487 ILE A O 1
ATOM 3644 N N . ILE A 1 488 ? -1.876 33.312 25.594 1 92.25 488 ILE A N 1
ATOM 3645 C CA . ILE A 1 488 ? -3.09 33.875 26.188 1 92.25 488 ILE A CA 1
ATOM 3646 C C . ILE A 1 488 ? -4.148 34.062 25.109 1 92.25 488 ILE A C 1
ATOM 3648 O O . ILE A 1 488 ? -5.34 33.875 25.344 1 92.25 488 ILE A O 1
ATOM 3652 N N . GLY A 1 489 ? -3.777 34.531 23.984 1 92.56 489 GLY A N 1
ATOM 3653 C CA . GLY A 1 489 ? -4.652 34.844 22.875 1 92.56 489 GLY A CA 1
ATOM 3654 C C . GLY A 1 489 ? -4.008 35.75 21.844 1 92.56 489 GLY A C 1
ATOM 3655 O O . GLY A 1 489 ? -2.801 35.969 21.891 1 92.56 489 GLY A O 1
ATOM 3656 N N . ARG A 1 490 ? -4.879 36.219 20.922 1 92.06 490 ARG A N 1
ATOM 3657 C CA . ARG A 1 490 ? -4.418 37.156 19.922 1 92.06 490 ARG A CA 1
ATOM 3658 C C . ARG A 1 490 ? -4.473 38.594 20.453 1 92.06 490 ARG A C 1
ATOM 3660 O O . ARG A 1 490 ? -5.43 38.969 21.141 1 92.06 490 ARG A O 1
ATOM 3667 N N . ALA A 1 491 ? -3.5 39.344 20.109 1 91.94 491 ALA A N 1
ATOM 3668 C CA . ALA A 1 491 ? -3.441 40.719 20.562 1 91.94 491 ALA A CA 1
ATOM 3669 C C . ALA A 1 491 ? -4.641 41.5 20.062 1 91.94 491 ALA A C 1
ATOM 3671 O O . ALA A 1 491 ? -5.207 42.344 20.797 1 91.94 491 ALA A O 1
ATOM 3672 N N . ARG A 1 492 ? -5.047 41.25 18.859 1 87.88 492 ARG A N 1
ATOM 3673 C CA . ARG A 1 492 ? -6.129 42 18.25 1 87.88 492 ARG A CA 1
ATOM 3674 C C . ARG A 1 492 ? -7.473 41.656 18.875 1 87.88 492 ARG A C 1
ATOM 3676 O O . ARG A 1 492 ? -8.445 42.375 18.734 1 87.88 492 ARG A O 1
ATOM 3683 N N . ASP A 1 493 ? -7.48 40.562 19.609 1 89.31 493 ASP A N 1
ATOM 3684 C CA . ASP A 1 493 ? -8.727 40.094 20.219 1 89.31 493 ASP A CA 1
ATOM 3685 C C . ASP A 1 493 ? -8.664 40.219 21.734 1 89.31 493 ASP A C 1
ATOM 3687 O O . ASP A 1 493 ? -9.492 39.625 22.438 1 89.31 493 ASP A O 1
ATOM 3691 N N . ALA A 1 494 ? -7.766 40.938 22.203 1 91.44 494 ALA A N 1
ATOM 3692 C CA . ALA A 1 494 ? -7.57 41.062 23.641 1 91.44 494 ALA A CA 1
ATOM 3693 C C . ALA A 1 494 ? -8.758 41.75 24.297 1 91.44 494 ALA A C 1
ATOM 3695 O O . ALA A 1 494 ? -9.297 42.719 23.75 1 91.44 494 ALA A O 1
ATOM 3696 N N . VAL A 1 495 ? -9.141 41.219 25.406 1 90.44 495 VAL A N 1
ATOM 3697 C CA . VAL A 1 495 ? -10.18 41.812 26.234 1 90.44 495 VAL A CA 1
ATOM 3698 C C . VAL A 1 495 ? -9.641 42.062 27.641 1 90.44 495 VAL A C 1
ATOM 3700 O O . VAL A 1 495 ? -9.133 41.156 28.297 1 90.44 495 VAL A O 1
ATOM 3703 N N . LEU A 1 496 ? -9.781 43.281 28.062 1 88 496 LEU A N 1
ATOM 3704 C CA . LEU A 1 496 ? -9.352 43.625 29.406 1 88 496 LEU A CA 1
ATOM 3705 C C . LEU A 1 496 ? -10.539 43.688 30.359 1 88 496 LEU A C 1
ATOM 3707 O O . LEU A 1 496 ? -11.555 44.312 30.062 1 88 496 LEU A O 1
ATOM 3711 N N . ARG A 1 497 ? -10.391 42.938 31.375 1 87.31 497 ARG A N 1
ATOM 3712 C CA . ARG A 1 497 ? -11.352 43 32.469 1 87.31 497 ARG A CA 1
ATOM 3713 C C . ARG A 1 497 ? -10.656 43.312 33.781 1 87.31 497 ARG A C 1
ATOM 3715 O O . ARG A 1 497 ? -9.789 42.594 34.25 1 87.31 497 ARG A O 1
ATOM 3722 N N . ASP A 1 498 ? -11.094 44.406 34.406 1 82.19 498 ASP A N 1
ATOM 3723 C CA . ASP A 1 498 ? -10.531 44.875 35.688 1 82.19 498 ASP A CA 1
ATOM 3724 C C . ASP A 1 498 ? -9.008 44.969 35.594 1 82.19 498 ASP A C 1
ATOM 3726 O O . ASP A 1 498 ? -8.305 44.469 36.5 1 82.19 498 ASP A O 1
ATOM 3730 N N . GLY A 1 499 ? -8.539 45.406 34.438 1 81.12 499 GLY A N 1
ATOM 3731 C CA . GLY A 1 499 ? -7.129 45.719 34.25 1 81.12 499 GLY A CA 1
ATOM 3732 C C . GLY A 1 499 ? -6.316 44.469 33.906 1 81.12 499 GLY A C 1
ATOM 3733 O O . GLY A 1 499 ? -5.09 44.562 33.781 1 81.12 499 GLY A O 1
ATOM 3734 N N . GLN A 1 500 ? -6.961 43.406 33.719 1 87.56 500 GLN A N 1
ATOM 3735 C CA . GLN A 1 500 ? -6.266 42.156 33.375 1 87.56 500 GLN A CA 1
ATOM 3736 C C . GLN A 1 500 ? -6.762 41.625 32.031 1 87.56 500 GLN A C 1
ATOM 3738 O O . GLN A 1 500 ? -7.957 41.688 31.734 1 87.56 500 GLN A O 1
ATOM 3743 N N . VAL A 1 501 ? -5.824 41.094 31.297 1 91.19 501 VAL A N 1
ATOM 3744 C CA . VAL A 1 501 ? -6.195 40.531 30.016 1 91.19 501 VAL A CA 1
ATOM 3745 C C . VAL A 1 501 ? -6.867 39.188 30.219 1 91.19 501 VAL A C 1
ATOM 3747 O O . VAL A 1 501 ? -6.312 38.281 30.891 1 91.19 501 VAL A O 1
ATOM 3750 N N . ALA A 1 502 ? -8.023 39.031 29.672 1 92.5 502 ALA A N 1
ATOM 3751 C CA . ALA A 1 502 ? -8.727 37.75 29.75 1 92.5 502 ALA A CA 1
ATOM 3752 C C . ALA A 1 502 ? -8.008 36.688 28.922 1 92.5 502 ALA A C 1
ATOM 3754 O O . ALA A 1 502 ? -7.617 36.938 27.781 1 92.5 502 ALA A O 1
ATOM 3755 N N . PRO A 1 503 ? -7.766 35.531 29.484 1 92.69 503 PRO A N 1
ATOM 3756 C CA . PRO A 1 503 ? -7.168 34.438 28.703 1 92.69 503 PRO A CA 1
ATOM 3757 C C . PRO A 1 503 ? -8.141 33.812 27.719 1 92.69 503 PRO A C 1
ATOM 3759 O O . PRO A 1 503 ? -8.547 32.656 27.891 1 92.69 503 PRO A O 1
ATOM 3762 N N . MET A 1 504 ? -8.352 34.438 26.641 1 92.25 504 MET A N 1
ATOM 3763 C CA . MET A 1 504 ? -9.414 34.125 25.688 1 92.25 504 MET A CA 1
ATOM 3764 C C . MET A 1 504 ? -9.258 32.719 25.125 1 92.25 504 MET A C 1
ATOM 3766 O O . MET A 1 504 ? -10.234 31.984 25.016 1 92.25 504 MET A O 1
ATOM 3770 N N . THR A 1 505 ? -8.055 32.344 24.797 1 91.75 505 THR A N 1
ATOM 3771 C CA . THR A 1 505 ? -7.797 31.031 24.172 1 91.75 505 THR A CA 1
ATOM 3772 C C . THR A 1 505 ? -8.133 29.891 25.125 1 91.75 505 THR A C 1
ATOM 3774 O O . THR A 1 505 ? -8.758 28.906 24.734 1 91.75 505 THR A O 1
ATOM 3777 N N . GLU A 1 506 ? -7.699 30.047 26.281 1 91.62 506 GLU A N 1
ATOM 3778 C CA . GLU A 1 506 ? -7.988 29.016 27.281 1 91.62 506 GLU A CA 1
ATOM 3779 C C . GLU A 1 506 ? -9.477 28.953 27.609 1 91.62 506 GLU A C 1
ATOM 3781 O O . GLU A 1 506 ? -10.047 27.875 27.766 1 91.62 506 GLU A O 1
ATOM 3786 N N . LEU A 1 507 ? -10.078 30.109 27.75 1 94.44 507 LEU A N 1
ATOM 3787 C CA . LEU A 1 507 ? -11.516 30.172 28.016 1 94.44 507 LEU A CA 1
ATOM 3788 C C . LEU A 1 507 ? -12.305 29.484 26.906 1 94.44 507 LEU A C 1
ATOM 3790 O O . LEU A 1 507 ? -13.266 28.766 27.188 1 94.44 507 LEU A O 1
ATOM 3794 N N . GLU A 1 508 ? -11.93 29.734 25.703 1 95 508 GLU A N 1
ATOM 3795 C CA . GLU A 1 508 ? -12.578 29.078 24.578 1 95 508 GLU A CA 1
ATOM 3796 C C . GLU A 1 508 ? -12.461 27.562 24.672 1 95 508 GLU A C 1
ATOM 3798 O O . GLU A 1 508 ? -13.43 26.844 24.438 1 95 508 GLU A O 1
ATOM 3803 N N . ALA A 1 509 ? -11.266 27.125 24.984 1 92.62 509 ALA A N 1
ATOM 3804 C CA . ALA A 1 509 ? -11.031 25.688 25.125 1 92.62 509 ALA A CA 1
ATOM 3805 C C . ALA A 1 509 ? -11.883 25.094 26.234 1 92.62 509 ALA A C 1
ATOM 3807 O O . ALA A 1 509 ? -12.461 24.016 26.078 1 92.62 509 ALA A O 1
ATOM 3808 N N . VAL A 1 510 ? -11.977 25.781 27.375 1 94.25 510 VAL A N 1
ATOM 3809 C CA . VAL A 1 510 ? -12.727 25.328 28.547 1 94.25 510 VAL A CA 1
ATOM 3810 C C . VAL A 1 510 ? -14.211 25.25 28.188 1 94.25 510 VAL A C 1
ATOM 3812 O O . VAL A 1 510 ? -14.859 24.234 28.438 1 94.25 510 VAL A O 1
ATOM 3815 N N . ILE A 1 511 ? -14.688 26.25 27.578 1 95.88 511 ILE A N 1
ATOM 3816 C CA . ILE A 1 511 ? -16.094 26.297 27.234 1 95.88 511 ILE A CA 1
ATOM 3817 C C . ILE A 1 511 ? -16.391 25.25 26.156 1 95.88 511 ILE A C 1
ATOM 3819 O O . ILE A 1 511 ? -17.406 24.547 26.219 1 95.88 511 ILE A O 1
ATOM 3823 N N . GLY A 1 512 ? -15.492 25.141 25.25 1 92.94 512 GLY A N 1
ATOM 3824 C CA . GLY A 1 512 ? -15.641 24.156 24.188 1 92.94 512 GLY A CA 1
ATOM 3825 C C . GLY A 1 512 ? -15.617 22.734 24.672 1 92.94 512 GLY A C 1
ATOM 3826 O O . GLY A 1 512 ? -16.141 21.828 24.016 1 92.94 512 GLY A O 1
ATOM 3827 N N . SER A 1 513 ? -15.047 22.484 25.797 1 90.69 513 SER A N 1
ATOM 3828 C CA . SER A 1 513 ? -14.945 21.141 26.359 1 90.69 513 SER A CA 1
ATOM 3829 C C . SER A 1 513 ? -16.203 20.766 27.141 1 90.69 513 SER A C 1
ATOM 3831 O O . SER A 1 513 ? -16.344 19.641 27.609 1 90.69 513 SER A O 1
ATOM 3833 N N . HIS A 1 514 ? -17.141 21.719 27.281 1 93.06 514 HIS A N 1
ATOM 3834 C CA . HIS A 1 514 ? -18.406 21.422 27.938 1 93.06 514 HIS A CA 1
ATOM 3835 C C . HIS A 1 514 ? -19.156 20.312 27.219 1 93.06 514 HIS A C 1
ATOM 3837 O O . HIS A 1 514 ? -19.172 20.266 25.984 1 93.06 514 HIS A O 1
ATOM 3843 N N . PRO A 1 515 ? -19.828 19.438 27.906 1 90.38 515 PRO A N 1
ATOM 3844 C CA . PRO A 1 515 ? -20.516 18.312 27.281 1 90.38 515 PRO A CA 1
ATOM 3845 C C . PRO A 1 515 ? -21.562 18.734 26.266 1 90.38 515 PRO A C 1
ATOM 3847 O O . PRO A 1 515 ? -21.859 17.984 25.312 1 90.38 515 PRO A O 1
ATOM 3850 N N . LYS A 1 516 ? -22.094 19.953 26.438 1 94.94 516 LYS A N 1
ATOM 3851 C CA . LYS A 1 516 ? -23.156 20.422 25.547 1 94.94 516 LYS A CA 1
ATOM 3852 C C . LYS A 1 516 ? -22.578 21.297 24.438 1 94.94 516 LYS A C 1
ATOM 3854 O O . LYS A 1 516 ? -23.344 21.875 23.641 1 94.94 516 LYS A O 1
ATOM 3859 N N . ALA A 1 517 ? -21.312 21.469 24.391 1 94.69 517 ALA A N 1
ATOM 3860 C CA . ALA A 1 517 ? -20.656 22.312 23.391 1 94.69 517 ALA A CA 1
ATOM 3861 C C . ALA A 1 517 ? -19.797 21.484 22.453 1 94.69 517 ALA A C 1
ATOM 3863 O O . ALA A 1 517 ? -19.094 20.562 22.891 1 94.69 517 ALA A O 1
ATOM 3864 N N . ALA A 1 518 ? -19.891 21.766 21.172 1 90.19 518 ALA A N 1
ATOM 3865 C CA . ALA A 1 518 ? -18.984 21.172 20.188 1 90.19 518 ALA A CA 1
ATOM 3866 C C . ALA A 1 518 ? -17.734 22.031 20.016 1 90.19 518 ALA A C 1
ATOM 3868 O O . ALA A 1 518 ? -16.625 21.516 19.812 1 90.19 518 ALA A O 1
ATOM 3869 N N . GLU A 1 519 ? -17.906 23.312 20.047 1 91.88 519 GLU A N 1
ATOM 3870 C CA . GLU A 1 519 ? -16.844 24.297 19.969 1 91.88 519 GLU A CA 1
ATOM 3871 C C . GLU A 1 519 ? -17.297 25.641 20.531 1 91.88 519 GLU A C 1
ATOM 3873 O O . GLU A 1 519 ? -18.5 25.859 20.734 1 91.88 519 GLU A O 1
ATOM 3878 N N . ALA A 1 520 ? -16.359 26.484 20.828 1 95.38 520 ALA A N 1
ATOM 3879 C CA . ALA A 1 520 ? -16.688 27.797 21.359 1 95.38 520 ALA A CA 1
ATOM 3880 C C . ALA A 1 520 ? -15.664 28.844 20.922 1 95.38 520 ALA A C 1
ATOM 3882 O O . ALA A 1 520 ? -14.484 28.516 20.734 1 95.38 520 ALA A O 1
ATOM 3883 N N . ALA A 1 521 ? -16.125 30.016 20.719 1 95.75 521 ALA A N 1
ATOM 3884 C CA . ALA A 1 521 ? -15.289 31.188 20.5 1 95.75 521 ALA A CA 1
ATOM 3885 C C . ALA A 1 521 ? -15.719 32.344 21.406 1 95.75 521 ALA A C 1
ATOM 3887 O O . ALA A 1 521 ? -16.891 32.438 21.781 1 95.75 521 ALA A O 1
ATOM 3888 N N . LEU A 1 522 ? -14.812 33.188 21.781 1 96.06 522 LEU A N 1
ATOM 3889 C CA . LEU A 1 522 ? -15.109 34.375 22.609 1 96.06 522 LEU A CA 1
ATOM 3890 C C . LEU A 1 522 ? -14.758 35.656 21.891 1 96.06 522 LEU A C 1
ATOM 3892 O O . LEU A 1 522 ? -13.727 35.719 21.203 1 96.06 522 LEU A O 1
ATOM 3896 N N . VAL A 1 523 ? -15.625 36.625 22.047 1 95.12 523 VAL A N 1
ATOM 3897 C CA . VAL A 1 523 ? -15.336 37.938 21.516 1 95.12 523 VAL A CA 1
ATOM 3898 C C . VAL A 1 523 ? -15.641 39 22.578 1 95.12 523 VAL A C 1
ATOM 3900 O O . VAL A 1 523 ? -16.531 38.812 23.406 1 95.12 523 VAL A O 1
ATOM 3903 N N . GLY A 1 524 ? -14.867 40.031 22.578 1 92.94 524 GLY A N 1
ATOM 3904 C CA . GLY A 1 524 ? -15.109 41.188 23.422 1 92.94 524 GLY A CA 1
ATOM 3905 C C . GLY A 1 524 ? -15.852 42.312 22.703 1 92.94 524 GLY A C 1
ATOM 3906 O O . GLY A 1 524 ? -15.586 42.562 21.531 1 92.94 524 GLY A O 1
ATOM 3907 N N . LEU A 1 525 ? -16.828 42.812 23.422 1 89.81 525 LEU A N 1
ATOM 3908 C CA . LEU A 1 525 ? -17.578 43.938 22.875 1 89.81 525 LEU A CA 1
ATOM 3909 C C . LEU A 1 525 ? -17.391 45.188 23.75 1 89.81 525 LEU A C 1
ATOM 3911 O O . LEU A 1 525 ? -17.312 45.062 24.969 1 89.81 525 LEU A O 1
ATOM 3915 N N . GLU A 1 526 ? -17.219 46.281 23.109 1 78.25 526 GLU A N 1
ATOM 3916 C CA . GLU A 1 526 ? -17.172 47.531 23.859 1 78.25 526 GLU A CA 1
ATOM 3917 C C . GLU A 1 526 ? -18.547 47.906 24.406 1 78.25 526 GLU A C 1
ATOM 3919 O O . GLU A 1 526 ? -19.562 47.688 23.766 1 78.25 526 GLU A O 1
ATOM 3924 N N . PRO A 1 527 ? -18.578 48.219 25.703 1 65.19 527 PRO A N 1
ATOM 3925 C CA . PRO A 1 527 ? -19.875 48.594 26.281 1 65.19 527 PRO A CA 1
ATOM 3926 C C . PRO A 1 527 ? -20.562 49.719 25.516 1 65.19 527 PRO A C 1
ATOM 3928 O O . PRO A 1 527 ? -19.891 50.562 24.891 1 65.19 527 PRO A O 1
ATOM 3931 N N . ALA A 1 528 ? -21.812 49.562 25.109 1 49.97 528 ALA A N 1
ATOM 3932 C CA . ALA A 1 528 ? -22.578 50.656 24.484 1 49.97 528 ALA A CA 1
ATOM 3933 C C . ALA A 1 528 ? -22.344 51.969 25.188 1 49.97 528 ALA A C 1
ATOM 3935 O O . ALA A 1 528 ? -22.328 52.031 26.422 1 49.97 528 ALA A O 1
ATOM 3936 N N . ALA A 1 529 ? -21.75 53 24.578 1 44.94 529 ALA A N 1
ATOM 3937 C CA . ALA A 1 529 ? -21.672 54.375 25.094 1 44.94 529 ALA A CA 1
ATOM 3938 C C . ALA A 1 529 ? -22.969 54.781 25.781 1 44.94 529 ALA A C 1
ATOM 3940 O O . ALA A 1 529 ? -24.016 54.844 25.125 1 44.94 529 ALA A O 1
ATOM 3941 N N . GLY A 1 530 ? -23.406 54.438 26.828 1 37.72 530 GLY A N 1
ATOM 3942 C CA . GLY A 1 530 ? -24.453 55.281 27.344 1 37.72 530 GLY A CA 1
ATOM 3943 C C . GLY A 1 530 ? -24.219 56.75 27.031 1 37.72 530 GLY A C 1
ATOM 3944 O O . GLY A 1 530 ? -23.109 57.156 26.641 1 37.72 530 GLY A O 1
ATOM 3945 N N . ASN A 1 531 ? -25.438 57.625 26.938 1 34.81 531 ASN A N 1
ATOM 3946 C CA . ASN A 1 531 ? -25.641 59.031 26.641 1 34.81 531 ASN A CA 1
ATOM 3947 C C . ASN A 1 531 ? -24.688 59.906 27.438 1 34.81 531 ASN A C 1
ATOM 3949 O O . ASN A 1 531 ? -25.062 60.469 28.484 1 34.81 531 ASN A O 1
ATOM 3953 N N . ALA A 1 532 ? -23.562 59.688 27.828 1 34.75 532 ALA A N 1
ATOM 3954 C CA . ALA A 1 532 ? -22.906 60.844 28.406 1 34.75 532 ALA A CA 1
ATOM 3955 C C . ALA A 1 532 ? -22.734 61.969 27.375 1 34.75 532 ALA A C 1
ATOM 3957 O O . ALA A 1 532 ? -21.891 61.844 26.469 1 34.75 532 ALA A O 1
ATOM 3958 N N . ALA A 1 533 ? -23.719 62.656 26.891 1 30.36 533 ALA A N 1
ATOM 3959 C CA . ALA A 1 533 ? -23.5 63.938 26.219 1 30.36 533 ALA A CA 1
ATOM 3960 C C . ALA A 1 533 ? -22.422 64.75 26.938 1 30.36 533 ALA A C 1
ATOM 3962 O O . ALA A 1 533 ? -22.016 65.812 26.469 1 30.36 533 ALA A O 1
ATOM 3963 N N . GLY A 1 534 ? -22.594 65 28.328 1 28.36 534 GLY A N 1
ATOM 3964 C CA . GLY A 1 534 ? -21.969 66.25 28.703 1 28.36 534 GLY A CA 1
ATOM 3965 C C . GLY A 1 534 ? -20.5 66.312 28.344 1 28.36 534 GLY A C 1
ATOM 3966 O O . GLY A 1 534 ? -20.094 67 27.438 1 28.36 534 GLY A O 1
ATOM 3967 N N . ASN A 1 535 ? -19.562 66.375 29.438 1 27.06 535 ASN A N 1
ATOM 3968 C CA . ASN A 1 535 ? -18.297 67.125 29.375 1 27.06 535 ASN A CA 1
ATOM 3969 C C . ASN A 1 535 ? -17.297 66.438 28.469 1 27.06 535 ASN A C 1
ATOM 3971 O O . ASN A 1 535 ? -17.141 65.188 28.547 1 27.06 535 ASN A O 1
ATOM 3975 N N . ALA A 1 536 ? -16.859 66.938 27.359 1 28.31 536 ALA A N 1
ATOM 3976 C CA . ALA A 1 536 ? -15.922 66.812 26.266 1 28.31 536 ALA A CA 1
ATOM 3977 C C . ALA A 1 536 ? -14.609 66.188 26.766 1 28.31 536 ALA A C 1
ATOM 3979 O O . ALA A 1 536 ? -13.742 65.812 25.953 1 28.31 536 ALA A O 1
ATOM 3980 N N . ALA A 1 537 ? -14.07 66.875 27.859 1 26.42 537 ALA A N 1
ATOM 3981 C CA . ALA A 1 537 ? -12.609 66.938 27.812 1 26.42 537 ALA A CA 1
ATOM 3982 C C . ALA A 1 537 ? -12 65.562 27.734 1 26.42 537 ALA A C 1
ATOM 3984 O O . ALA A 1 537 ? -12.695 64.562 27.891 1 26.42 537 ALA A O 1
ATOM 3985 N N . GLY A 1 538 ? -10.852 65.375 28.562 1 26.23 538 GLY A N 1
ATOM 3986 C CA . GLY A 1 538 ? -9.523 64.75 28.438 1 26.23 538 GLY A CA 1
ATOM 3987 C C . GLY A 1 538 ? -9.539 63.25 28.406 1 26.23 538 GLY A C 1
ATOM 3988 O O . GLY A 1 538 ? -8.984 62.625 27.5 1 26.23 538 GLY A O 1
ATOM 3989 N N . SER A 1 539 ? -9.438 62.625 29.625 1 28.56 539 SER A N 1
ATOM 3990 C CA . SER A 1 539 ? -8.594 61.438 29.797 1 28.56 539 SER A CA 1
ATOM 3991 C C . SER A 1 539 ? -9.266 60.188 29.219 1 28.56 539 SER A C 1
ATOM 3993 O O . SER A 1 539 ? -10.484 60.031 29.312 1 28.56 539 SER A O 1
ATOM 3995 N N . ALA A 1 540 ? -8.805 59.688 28.125 1 32.56 540 ALA A N 1
ATOM 3996 C CA . ALA A 1 540 ? -8.984 58.375 27.531 1 32.56 540 ALA A CA 1
ATOM 3997 C C . ALA A 1 540 ? -9.375 57.344 28.594 1 32.56 540 ALA A C 1
ATOM 3999 O O . ALA A 1 540 ? -9.391 56.125 28.328 1 32.56 540 ALA A O 1
ATOM 4000 N N . ALA A 1 541 ? -9.148 57.656 29.938 1 33.03 541 ALA A N 1
ATOM 4001 C CA . ALA A 1 541 ? -9.5 56.656 30.922 1 33.03 541 ALA A CA 1
ATOM 4002 C C . ALA A 1 541 ? -11.008 56.438 30.953 1 33.03 541 ALA A C 1
ATOM 4004 O O . ALA A 1 541 ? -11.727 57.125 31.688 1 33.03 541 ALA A O 1
ATOM 4005 N N . GLY A 1 542 ? -11.68 56.5 29.922 1 33.38 542 GLY A N 1
ATOM 4006 C CA . GLY A 1 542 ? -13.109 56.25 30 1 33.38 542 GLY A CA 1
ATOM 4007 C C . GLY A 1 542 ? -13.484 55.219 31.031 1 33.38 542 GLY A C 1
ATOM 4008 O O . GLY A 1 542 ? -12.633 54.438 31.484 1 33.38 542 GLY A O 1
ATOM 4009 N N . SER A 1 543 ? -14.703 55.438 31.641 1 33.84 543 SER A N 1
ATOM 4010 C CA . SER A 1 543 ? -15.32 54.656 32.719 1 33.84 543 SER A CA 1
ATOM 4011 C C . SER A 1 543 ? -15.117 53.156 32.531 1 33.84 543 SER A C 1
ATOM 4013 O O . SER A 1 543 ? -14.953 52.688 31.406 1 33.84 543 SER A O 1
ATOM 4015 N N . ALA A 1 544 ? -14.828 52.438 33.562 1 39.62 544 ALA A N 1
ATOM 4016 C CA . ALA A 1 544 ? -14.703 51 33.906 1 39.62 544 ALA A CA 1
ATOM 4017 C C . ALA A 1 544 ? -15.812 50.188 33.281 1 39.62 544 ALA A C 1
ATOM 4019 O O . ALA A 1 544 ? -16.062 49.062 33.688 1 39.62 544 ALA A O 1
ATOM 4020 N N . ALA A 1 545 ? -16.797 50.688 32.812 1 47.53 545 ALA A N 1
ATOM 4021 C CA . ALA A 1 545 ? -17.859 49.781 32.406 1 47.53 545 ALA A CA 1
ATOM 4022 C C . ALA A 1 545 ? -17.312 48.75 31.406 1 47.53 545 ALA A C 1
ATOM 4024 O O . ALA A 1 545 ? -16.844 49.094 30.328 1 47.53 545 ALA A O 1
ATOM 4025 N N . GLY A 1 546 ? -16.578 47.688 31.891 1 59.38 546 GLY A N 1
ATOM 4026 C CA . GLY A 1 546 ? -15.703 46.594 31.453 1 59.38 546 GLY A CA 1
ATOM 4027 C C . GLY A 1 546 ? -16.188 45.906 30.188 1 59.38 546 GLY A C 1
ATOM 4028 O O . GLY A 1 546 ? -17.359 46.031 29.828 1 59.38 546 GLY A O 1
ATOM 4029 N N . ASN A 1 547 ? -15.367 45.562 29.203 1 80.19 547 ASN A N 1
ATOM 4030 C CA . ASN A 1 547 ? -15.602 44.781 28 1 80.19 547 ASN A CA 1
ATOM 4031 C C . ASN A 1 547 ? -16.547 43.594 28.281 1 80.19 547 ASN A C 1
ATOM 4033 O O . ASN A 1 547 ? -16.516 43.031 29.375 1 80.19 547 ASN A O 1
ATOM 4037 N N . VAL A 1 548 ? -17.625 43.656 27.438 1 89.56 548 VAL A N 1
ATOM 4038 C CA . VAL A 1 548 ? -18.516 42.5 27.516 1 89.56 548 VAL A CA 1
ATOM 4039 C C . VAL A 1 548 ? -17.891 41.312 26.797 1 89.56 548 VAL A C 1
ATOM 4041 O O . VAL A 1 548 ? -17.422 41.438 25.672 1 89.56 548 VAL A O 1
ATOM 4044 N N . ILE A 1 549 ? -17.828 40.188 27.484 1 94.94 549 ILE A N 1
ATOM 4045 C CA . ILE A 1 549 ? -17.359 38.938 26.875 1 94.94 549 ILE A CA 1
ATOM 4046 C C . ILE A 1 549 ? -18.547 38.125 26.406 1 94.94 549 ILE A C 1
ATOM 4048 O O . ILE A 1 549 ? -19.406 37.75 27.219 1 94.94 549 ILE A O 1
ATOM 4052 N N . VAL A 1 550 ? -18.625 37.844 25.141 1 96.06 550 VAL A N 1
ATOM 4053 C CA . VAL A 1 550 ? -19.672 37 24.562 1 96.06 550 VAL A CA 1
ATOM 4054 C C . VAL A 1 550 ? -19.094 35.656 24.188 1 96.06 550 VAL A C 1
ATOM 4056 O O . VAL A 1 550 ? -18.125 35.562 23.438 1 96.06 550 VAL A O 1
ATOM 4059 N N . ALA A 1 551 ? -19.672 34.625 24.766 1 97.62 551 ALA A N 1
ATOM 4060 C CA . ALA A 1 551 ? -19.328 33.25 24.344 1 97.62 551 ALA A CA 1
ATOM 4061 C C . ALA A 1 551 ? -20.25 32.781 23.219 1 97.62 551 ALA A C 1
ATOM 4063 O O . ALA A 1 551 ? -21.453 32.688 23.391 1 97.62 551 ALA A O 1
ATOM 4064 N N . VAL A 1 552 ? -19.688 32.5 22.109 1 97.44 552 VAL A N 1
ATOM 4065 C CA . VAL A 1 552 ? -20.406 31.953 20.969 1 97.44 552 VAL A CA 1
ATOM 4066 C C . VAL A 1 552 ? -20.172 30.438 20.906 1 97.44 552 VAL A C 1
ATOM 4068 O O . VAL A 1 552 ? -19.047 29.984 20.688 1 97.44 552 VAL A O 1
ATOM 4071 N N . VAL A 1 553 ? -21.25 29.688 21.062 1 97.25 553 VAL A N 1
ATOM 4072 C CA . VAL A 1 553 ? -21.109 28.25 21.281 1 97.25 553 VAL A CA 1
ATOM 4073 C C . VAL A 1 553 ? -21.875 27.484 20.203 1 97.25 553 VAL A C 1
ATOM 4075 O O . VAL A 1 553 ? -23 27.859 19.828 1 97.25 553 VAL A O 1
ATOM 4078 N N . VAL A 1 554 ? -21.219 26.516 19.609 1 96.06 554 VAL A N 1
ATOM 4079 C CA . VAL A 1 554 ? -21.906 25.531 18.766 1 96.06 554 VAL A CA 1
ATOM 4080 C C . VAL A 1 554 ? -22.406 24.375 19.625 1 96.06 554 VAL A C 1
ATOM 4082 O O . VAL A 1 554 ? -21.609 23.641 20.219 1 96.06 554 VAL A O 1
ATOM 4085 N N . PRO A 1 555 ? -23.719 24.203 19.781 1 95.12 555 PRO A N 1
ATOM 4086 C CA . PRO A 1 555 ? -24.266 23.141 20.625 1 95.12 555 PRO A CA 1
ATOM 4087 C C . PRO A 1 555 ? -23.938 21.75 20.094 1 95.12 555 PRO A C 1
ATOM 4089 O O . PRO A 1 555 ? -23.875 21.547 18.875 1 95.12 555 PRO A O 1
ATOM 4092 N N . ARG A 1 556 ? -23.656 20.953 21.141 1 88.94 556 ARG A N 1
ATOM 4093 C CA . ARG A 1 556 ? -23.562 19.547 20.812 1 88.94 556 ARG A CA 1
ATOM 4094 C C . ARG A 1 556 ? -24.953 18.906 20.734 1 88.94 556 ARG A C 1
ATOM 4096 O O . ARG A 1 556 ? -25.75 19 21.672 1 88.94 556 ARG A O 1
ATOM 4103 N N . ASP A 1 557 ? -25.484 18.328 19.703 1 84.62 557 ASP A N 1
ATOM 4104 C CA . ASP A 1 557 ? -26.734 17.609 19.516 1 84.62 557 ASP A CA 1
ATOM 4105 C C . ASP A 1 557 ? -27.938 18.547 19.641 1 84.62 557 ASP A C 1
ATOM 4107 O O . ASP A 1 557 ? -28.953 18.203 20.25 1 84.62 557 ASP A O 1
ATOM 4111 N N . GLY A 1 558 ? -27.844 19.859 19.438 1 84.44 558 GLY A N 1
ATOM 4112 C CA . GLY A 1 558 ? -28.969 20.781 19.297 1 84.44 558 GLY A CA 1
ATOM 4113 C C . GLY A 1 558 ? -29.172 21.641 20.531 1 84.44 558 GLY A C 1
ATOM 4114 O O . GLY A 1 558 ? -29.672 22.766 20.422 1 84.44 558 GLY A O 1
ATOM 4115 N N . GLU A 1 559 ? -28.953 21.094 21.734 1 89.44 559 GLU A N 1
ATOM 4116 C CA . GLU A 1 559 ? -29.141 21.906 22.938 1 89.44 559 GLU A CA 1
ATOM 4117 C C . GLU A 1 559 ? -27.797 22.344 23.5 1 89.44 559 GLU A C 1
ATOM 4119 O O . GLU A 1 559 ? -26.969 21.516 23.875 1 89.44 559 GLU A O 1
ATOM 4124 N N . GLY A 1 560 ? -27.578 23.641 23.531 1 93.56 560 GLY A N 1
ATOM 4125 C CA . GLY A 1 560 ? -26.312 24.172 24.031 1 93.56 560 GLY A CA 1
ATOM 4126 C C . GLY A 1 560 ? -26.375 24.562 25.5 1 93.56 560 GLY A C 1
ATOM 4127 O O . GLY A 1 560 ? -27.453 24.547 26.109 1 93.56 560 GLY A O 1
ATOM 4128 N N . PRO A 1 561 ? -25.25 24.797 26.109 1 96.31 561 PRO A N 1
ATOM 4129 C CA . PRO A 1 561 ? -25.203 25.219 27.516 1 96.31 561 PRO A CA 1
ATOM 4130 C C . PRO A 1 561 ? -25.781 26.609 27.734 1 96.31 561 PRO A C 1
ATOM 4132 O O . PRO A 1 561 ? -25.703 27.469 26.844 1 96.31 561 PRO A O 1
ATOM 4135 N N . THR A 1 562 ? -26.391 26.766 28.906 1 96.44 562 THR A N 1
ATOM 4136 C CA . THR A 1 562 ? -26.859 28.094 29.328 1 96.44 562 THR A CA 1
ATOM 4137 C C . THR A 1 562 ? -25.688 28.938 29.812 1 96.44 562 THR A C 1
ATOM 4139 O O . THR A 1 562 ? -24.578 28.438 30.031 1 96.44 562 THR A O 1
ATOM 4142 N N . LEU A 1 563 ? -25.984 30.25 29.938 1 97.12 563 LEU A N 1
ATOM 4143 C CA . LEU A 1 563 ? -24.984 31.141 30.484 1 97.12 563 LEU A CA 1
ATOM 4144 C C . LEU A 1 563 ? -24.516 30.656 31.859 1 97.12 563 LEU A C 1
ATOM 4146 O O . LEU A 1 563 ? -23.312 30.672 32.156 1 97.12 563 LEU A O 1
ATOM 4150 N N . ALA A 1 564 ? -25.438 30.188 32.656 1 97.5 564 ALA A N 1
ATOM 4151 C CA . ALA A 1 564 ? -25.109 29.703 34 1 97.5 564 ALA A CA 1
ATOM 4152 C C . ALA A 1 564 ? -24.188 28.484 33.906 1 97.5 564 ALA A C 1
ATOM 4154 O O . ALA A 1 564 ? -23.25 28.359 34.688 1 97.5 564 ALA A O 1
ATOM 4155 N N . GLU A 1 565 ? -24.469 27.625 33 1 97.31 565 GLU A N 1
ATOM 4156 C CA . GLU A 1 565 ? -23.672 26.406 32.844 1 97.31 565 GLU A CA 1
ATOM 4157 C C . GLU A 1 565 ? -22.266 26.734 32.344 1 97.31 565 GLU A C 1
ATOM 4159 O O . GLU A 1 565 ? -21.297 26.141 32.781 1 97.31 565 GLU A O 1
ATOM 4164 N N . VAL A 1 566 ? -22.203 27.688 31.422 1 97.5 566 VAL A N 1
ATOM 4165 C CA . VAL A 1 566 ? -20.906 28.109 30.891 1 97.5 566 VAL A CA 1
ATOM 4166 C C . VAL A 1 566 ? -20.078 28.75 32 1 97.5 566 VAL A C 1
ATOM 4168 O O . VAL A 1 566 ? -18.891 28.453 32.156 1 97.5 566 VAL A O 1
ATOM 4171 N N . ARG A 1 567 ? -20.688 29.594 32.781 1 97.38 567 ARG A N 1
ATOM 4172 C CA . ARG A 1 567 ? -20 30.266 33.875 1 97.38 567 ARG A CA 1
ATOM 4173 C C . ARG A 1 567 ? -19.531 29.266 34.938 1 97.38 567 ARG A C 1
ATOM 4175 O O . ARG A 1 567 ? -18.422 29.391 35.469 1 97.38 567 ARG A O 1
ATOM 4182 N N . ALA A 1 568 ? -20.328 28.281 35.188 1 97.25 568 ALA A N 1
ATOM 4183 C CA . ALA A 1 568 ? -19.953 27.234 36.125 1 97.25 568 ALA A CA 1
ATOM 4184 C C . ALA A 1 568 ? -18.734 26.453 35.625 1 97.25 568 ALA A C 1
ATOM 4186 O O . ALA A 1 568 ? -17.828 26.141 36.375 1 97.25 568 ALA A O 1
ATOM 4187 N N . ARG A 1 569 ? -18.75 26.141 34.344 1 95.81 569 ARG A N 1
ATOM 4188 C CA . ARG A 1 569 ? -17.641 25.406 33.75 1 95.81 569 ARG A CA 1
ATOM 4189 C C . ARG A 1 569 ? -16.344 26.219 33.844 1 95.81 569 ARG A C 1
ATOM 4191 O O . ARG A 1 569 ? -15.281 25.656 34.125 1 95.81 569 ARG A O 1
ATOM 4198 N N . VAL A 1 570 ? -16.391 27.484 33.562 1 96.19 570 VAL A N 1
ATOM 4199 C CA . VAL A 1 570 ? -15.242 28.391 33.594 1 96.19 570 VAL A CA 1
ATOM 4200 C C . VAL A 1 570 ? -14.727 28.484 35.031 1 96.19 570 VAL A C 1
ATOM 4202 O O . VAL A 1 570 ? -13.516 28.406 35.281 1 96.19 570 VAL A O 1
ATOM 4205 N N . THR A 1 571 ? -15.656 28.547 36 1 95.75 571 THR A N 1
ATOM 4206 C CA . THR A 1 571 ? -15.297 28.609 37.406 1 95.75 571 THR A CA 1
ATOM 4207 C C . THR A 1 571 ? -14.648 27.312 37.875 1 95.75 571 THR A C 1
ATOM 4209 O O . THR A 1 571 ? -13.641 27.328 38.562 1 95.75 571 THR A O 1
ATOM 4212 N N . GLU A 1 572 ? -15.203 26.281 37.469 1 93.94 572 GLU A N 1
ATOM 4213 C CA . GLU A 1 572 ? -14.695 24.969 37.812 1 93.94 572 GLU A CA 1
ATOM 4214 C C . GLU A 1 572 ? -13.281 24.766 37.281 1 93.94 572 GLU A C 1
ATOM 4216 O O . GLU A 1 572 ? -12.469 24.062 37.906 1 93.94 572 GLU A O 1
ATOM 4221 N N . ALA A 1 573 ? -13.062 25.391 36.188 1 91 573 ALA A N 1
ATOM 4222 C CA . ALA A 1 573 ? -11.75 25.25 35.562 1 91 573 ALA A CA 1
ATOM 4223 C C . ALA A 1 573 ? -10.711 26.125 36.25 1 91 573 ALA A C 1
ATOM 4225 O O . ALA A 1 573 ? -9.523 26.094 35.906 1 91 573 ALA A O 1
ATOM 4226 N N . GLY A 1 574 ? -11.141 26.953 37.219 1 88.56 574 GLY A N 1
ATOM 4227 C CA . GLY A 1 574 ? -10.211 27.703 38.031 1 88.56 574 GLY A CA 1
ATOM 4228 C C . GLY A 1 574 ? -10.031 29.141 37.594 1 88.56 574 GLY A C 1
ATOM 4229 O O . GLY A 1 574 ? -9.141 29.844 38.094 1 88.56 574 GLY A O 1
ATOM 4230 N N . HIS A 1 575 ? -10.883 29.609 36.688 1 91.44 575 HIS A N 1
ATOM 4231 C CA . HIS A 1 575 ? -10.75 30.984 36.25 1 91.44 575 HIS A CA 1
ATOM 4232 C C . HIS A 1 575 ? -11.484 31.953 37.156 1 91.44 575 HIS A C 1
ATOM 4234 O O . HIS A 1 575 ? -12.484 31.594 37.781 1 91.44 575 HIS A O 1
ATOM 4240 N N . GLY A 1 576 ? -11.008 33.125 37.25 1 89.94 576 GLY A N 1
ATOM 4241 C CA . GLY A 1 576 ? -11.594 34.156 38.125 1 89.94 576 GLY A CA 1
ATOM 4242 C C . GLY A 1 576 ? -12.945 34.625 37.625 1 89.94 576 GLY A C 1
ATOM 4243 O O . GLY A 1 576 ? -13.234 34.562 36.406 1 89.94 576 GLY A O 1
ATOM 4244 N N . ALA A 1 577 ? -13.695 35.219 38.5 1 92.12 577 ALA A N 1
ATOM 4245 C CA . ALA A 1 577 ? -15.039 35.688 38.188 1 92.12 577 ALA A CA 1
ATOM 4246 C C . ALA A 1 577 ? -15 36.812 37.156 1 92.12 577 ALA A C 1
ATOM 4248 O O . ALA A 1 577 ? -15.93 36.969 36.375 1 92.12 577 ALA A O 1
ATOM 4249 N N . ARG A 1 578 ? -13.953 37.531 37.094 1 91.19 578 ARG A N 1
ATOM 4250 C CA . ARG A 1 578 ? -13.82 38.656 36.188 1 91.19 578 ARG A CA 1
ATOM 4251 C C . ARG A 1 578 ? -13.812 38.219 34.75 1 91.19 578 ARG A C 1
ATOM 4253 O O . ARG A 1 578 ? -14.07 39.031 33.844 1 91.19 578 ARG A O 1
ATOM 4260 N N . PHE A 1 579 ? -13.523 36.969 34.531 1 93.31 579 PHE A N 1
ATOM 4261 C CA . PHE A 1 579 ? -13.375 36.5 33.156 1 93.31 579 PHE A CA 1
ATOM 4262 C C . PHE A 1 579 ? -14.617 35.719 32.719 1 93.31 579 PHE A C 1
ATOM 4264 O O . PHE A 1 579 ? -14.641 35.156 31.609 1 93.31 579 PHE A O 1
ATOM 4271 N N . LEU A 1 580 ? -15.641 35.719 33.531 1 95.88 580 LEU A N 1
ATOM 4272 C CA . LEU A 1 580 ? -16.875 35.031 33.188 1 95.88 580 LEU A CA 1
ATOM 4273 C C . LEU A 1 580 ? -17.562 35.719 32 1 95.88 580 LEU A C 1
ATOM 4275 O O . LEU A 1 580 ? -17.625 36.938 31.953 1 95.88 580 LEU A O 1
ATOM 4279 N N . PRO A 1 581 ? -18.016 34.906 31.078 1 96.31 581 PRO A N 1
ATOM 4280 C CA . PRO A 1 581 ? -18.75 35.531 29.984 1 96.31 581 PRO A CA 1
ATOM 4281 C C . PRO A 1 581 ? -20.031 36.25 30.453 1 96.31 581 PRO A C 1
ATOM 4283 O O . PRO A 1 581 ? -20.672 35.781 31.391 1 96.31 581 PRO A O 1
ATOM 4286 N N . ASP A 1 582 ? -20.406 37.188 29.719 1 94.69 582 ASP A N 1
ATOM 4287 C CA . ASP A 1 582 ? -21.609 37.969 30.047 1 94.69 582 ASP A CA 1
ATOM 4288 C C . ASP A 1 582 ? -22.812 37.5 29.266 1 94.69 582 ASP A C 1
ATOM 4290 O O . ASP A 1 582 ? -23.953 37.688 29.672 1 94.69 582 ASP A O 1
ATOM 4294 N N . ARG A 1 583 ? -22.5 36.969 28.094 1 95.25 583 ARG A N 1
ATOM 4295 C CA . ARG A 1 583 ? -23.531 36.469 27.188 1 95.25 583 ARG A CA 1
ATOM 4296 C C . ARG A 1 583 ? -23.094 35.156 26.531 1 95.25 583 ARG A C 1
ATOM 4298 O O . ARG A 1 583 ? -21.891 34.906 26.359 1 95.25 583 ARG A O 1
ATOM 4305 N N . VAL A 1 584 ? -24.125 34.312 26.234 1 96.94 584 VAL A N 1
ATOM 4306 C CA . VAL A 1 584 ? -23.891 33.125 25.438 1 96.94 584 VAL A CA 1
ATOM 4307 C C . VAL A 1 584 ? -24.781 33.125 24.188 1 96.94 584 VAL A C 1
ATOM 4309 O O . VAL A 1 584 ? -25.984 33.406 24.281 1 96.94 584 VAL A O 1
ATOM 4312 N N . GLU A 1 585 ? -24.156 33.031 23.078 1 96.06 585 GLU A N 1
ATOM 4313 C CA . GLU A 1 585 ? -24.859 32.906 21.797 1 96.06 585 GLU A CA 1
ATOM 4314 C C . GLU A 1 585 ? -24.672 31.531 21.188 1 96.06 585 GLU A C 1
ATOM 4316 O O . GLU A 1 585 ? -23.562 31.016 21.141 1 96.06 585 GLU A O 1
ATOM 4321 N N . LEU A 1 586 ? -25.781 30.938 20.781 1 96.06 586 LEU A N 1
ATOM 4322 C CA . LEU A 1 586 ? -25.719 29.625 20.141 1 96.06 586 LEU A CA 1
ATOM 4323 C C . LEU A 1 586 ? -25.797 29.766 18.625 1 96.06 586 LEU A C 1
ATOM 4325 O O . LEU A 1 586 ? -26.672 30.469 18.109 1 96.06 586 LEU A O 1
ATOM 4329 N N . VAL A 1 587 ? -24.828 29.203 17.984 1 95.69 587 VAL A N 1
ATOM 4330 C CA . VAL A 1 587 ? -24.812 29.219 16.516 1 95.69 587 VAL A CA 1
ATOM 4331 C C . VAL A 1 587 ? -24.641 27.812 15.977 1 95.69 587 VAL A C 1
ATOM 4333 O O . VAL A 1 587 ? -24.094 26.938 16.656 1 95.69 587 VAL A O 1
ATOM 4336 N N . PRO A 1 588 ? -25.172 27.562 14.812 1 93.38 588 PRO A N 1
ATOM 4337 C CA . PRO A 1 588 ? -25.016 26.219 14.242 1 93.38 588 PRO A CA 1
ATOM 4338 C C . PRO A 1 588 ? -23.578 25.891 13.883 1 93.38 588 PRO A C 1
ATOM 4340 O O . PRO A 1 588 ? -23.172 24.719 13.891 1 93.38 588 PRO A O 1
ATOM 4343 N N . ALA A 1 589 ? -22.828 26.906 13.453 1 92.12 589 ALA A N 1
ATOM 4344 C CA . ALA A 1 589 ? -21.422 26.766 13.109 1 92.12 589 ALA A CA 1
ATOM 4345 C C . ALA A 1 589 ? -20.672 28.078 13.305 1 92.12 589 ALA A C 1
ATOM 4347 O O . ALA A 1 589 ? -21.25 29.156 13.141 1 92.12 589 ALA A O 1
ATOM 4348 N N . LEU A 1 590 ? -19.391 27.938 13.703 1 93.19 590 LEU A N 1
ATOM 4349 C CA . LEU A 1 590 ? -18.547 29.125 13.773 1 93.19 590 LEU A CA 1
ATOM 4350 C C . LEU A 1 590 ? -17.984 29.469 12.398 1 93.19 590 LEU A C 1
ATOM 4352 O O . LEU A 1 590 ? -17.625 28.578 11.625 1 93.19 590 LEU A O 1
ATOM 4356 N N . PRO A 1 591 ? -17.969 30.703 12.062 1 89.44 591 PRO A N 1
ATOM 4357 C CA . PRO A 1 591 ? -17.281 31.078 10.836 1 89.44 591 PRO A CA 1
ATOM 4358 C C . PRO A 1 591 ? -15.766 30.828 10.914 1 89.44 591 PRO A C 1
ATOM 4360 O O . PRO A 1 591 ? -15.109 31.312 11.836 1 89.44 591 PRO A O 1
ATOM 4363 N N . LYS A 1 592 ? -15.312 30.047 9.984 1 85.19 592 LYS A N 1
ATOM 4364 C CA . LYS A 1 592 ? -13.898 29.672 10.039 1 85.19 592 LYS A CA 1
ATOM 4365 C C . LYS A 1 592 ? -13.203 29.953 8.711 1 85.19 592 LYS A C 1
ATOM 4367 O O . LYS A 1 592 ? -13.852 29.984 7.66 1 85.19 592 LYS A O 1
ATOM 4372 N N . THR A 1 593 ? -11.914 30.156 8.898 1 74.62 593 THR A N 1
ATOM 4373 C CA . THR A 1 593 ? -11.062 30.234 7.715 1 74.62 593 THR A CA 1
ATOM 4374 C C . THR A 1 593 ? -10.805 28.828 7.152 1 74.62 593 THR A C 1
ATOM 4376 O O . THR A 1 593 ? -11.227 27.828 7.742 1 74.62 593 THR A O 1
ATOM 4379 N N . LEU A 1 594 ? -10.086 28.766 6.07 1 67.19 594 LEU A N 1
ATOM 4380 C CA . LEU A 1 594 ? -9.75 27.516 5.41 1 67.19 594 LEU A CA 1
ATOM 4381 C C . LEU A 1 594 ? -8.82 26.672 6.277 1 67.19 594 LEU A C 1
ATOM 4383 O O . LEU A 1 594 ? -8.789 25.438 6.152 1 67.19 594 LEU A O 1
ATOM 4387 N N . THR A 1 595 ? -8.094 27.328 7.113 1 67.19 595 THR A N 1
ATOM 4388 C CA . THR A 1 595 ? -7.168 26.594 7.969 1 67.19 595 THR A CA 1
ATOM 4389 C C . THR A 1 595 ? -7.828 26.25 9.305 1 67.19 595 THR A C 1
ATOM 4391 O O . THR A 1 595 ? -7.176 25.719 10.203 1 67.19 595 THR A O 1
ATOM 4394 N N . GLY A 1 596 ? -9.102 26.625 9.469 1 73.44 596 GLY A N 1
ATOM 4395 C CA . GLY A 1 596 ? -9.852 26.203 10.633 1 73.44 596 GLY A CA 1
ATOM 4396 C C . GLY A 1 596 ? -9.883 27.25 11.734 1 73.44 596 GLY A C 1
ATOM 4397 O O . GLY A 1 596 ? -10.477 27.016 12.789 1 73.44 596 GLY A O 1
ATOM 4398 N N . LYS A 1 597 ? -9.359 28.406 11.453 1 76.94 597 LYS A N 1
ATOM 4399 C CA . LYS A 1 597 ? -9.359 29.469 12.453 1 76.94 597 LYS A CA 1
ATOM 4400 C C . LYS A 1 597 ? -10.695 30.203 12.477 1 76.94 597 LYS A C 1
ATOM 4402 O O . LYS A 1 597 ? -11.281 30.469 11.43 1 76.94 597 LYS A O 1
ATOM 4407 N N . VAL A 1 598 ? -11.211 30.562 13.609 1 86.88 598 VAL A N 1
ATOM 4408 C CA . VAL A 1 598 ? -12.484 31.25 13.758 1 86.88 598 VAL A CA 1
ATOM 4409 C C . VAL A 1 598 ? -12.328 32.719 13.336 1 86.88 598 VAL A C 1
ATOM 4411 O O . VAL A 1 598 ? -11.375 33.375 13.734 1 86.88 598 VAL A O 1
ATOM 4414 N N . ARG A 1 599 ? -13.219 33.25 12.523 1 87.5 599 ARG A N 1
ATOM 4415 C CA . ARG A 1 599 ? -13.266 34.656 12.133 1 87.5 599 ARG A CA 1
ATOM 4416 C C . ARG A 1 599 ? -13.922 35.5 13.211 1 87.5 599 ARG A C 1
ATOM 4418 O O . ARG A 1 599 ? -15.078 35.906 13.062 1 87.5 599 ARG A O 1
ATOM 4425 N N . LYS A 1 600 ? -13.211 35.969 14.133 1 90.44 600 LYS A N 1
ATOM 4426 C CA . LYS A 1 600 ? -13.75 36.656 15.312 1 90.44 600 LYS A CA 1
ATOM 4427 C C . LYS A 1 600 ? -14.25 38.062 14.969 1 90.44 600 LYS A C 1
ATOM 4429 O O . LYS A 1 600 ? -15.172 38.562 15.602 1 90.44 600 LYS A O 1
ATOM 4434 N N . ALA A 1 601 ? -13.641 38.656 13.969 1 87.38 601 ALA A N 1
ATOM 4435 C CA . ALA A 1 601 ? -14.117 39.969 13.531 1 87.38 601 ALA A CA 1
ATOM 4436 C C . ALA A 1 601 ? -15.57 39.906 13.086 1 87.38 601 ALA A C 1
ATOM 4438 O O . ALA A 1 601 ? -16.359 40.812 13.367 1 87.38 601 ALA A O 1
ATOM 4439 N N . GLU A 1 602 ? -15.812 38.844 12.398 1 89.25 602 GLU A N 1
ATOM 4440 C CA . GLU A 1 602 ? -17.188 38.656 11.945 1 89.25 602 GLU A CA 1
ATOM 4441 C C . GLU A 1 602 ? -18.141 38.469 13.125 1 89.25 602 GLU A C 1
ATOM 4443 O O . GLU A 1 602 ? -19.266 38.969 13.109 1 89.25 602 GLU A O 1
ATOM 4448 N N . LEU A 1 603 ? -17.719 37.75 14.102 1 92.5 603 LEU A N 1
ATOM 4449 C CA . LEU A 1 603 ? -18.531 37.531 15.289 1 92.5 603 LEU A CA 1
ATOM 4450 C C . LEU A 1 603 ? -18.734 38.812 16.078 1 92.5 603 LEU A C 1
ATOM 4452 O O . LEU A 1 603 ? -19.828 39.062 16.578 1 92.5 603 LEU A O 1
ATOM 4456 N N . ARG A 1 604 ? -17.75 39.656 16.203 1 90.62 604 ARG A N 1
ATOM 4457 C CA . ARG A 1 604 ? -17.859 40.938 16.891 1 90.62 604 ARG A CA 1
ATOM 4458 C C . ARG A 1 604 ? -18.891 41.844 16.219 1 90.62 604 ARG A C 1
ATOM 4460 O O . ARG A 1 604 ? -19.688 42.469 16.891 1 90.62 604 ARG A O 1
ATOM 4467 N N . GLU A 1 605 ? -18.781 41.812 14.906 1 89.44 605 GLU A N 1
ATOM 4468 C CA . GLU A 1 605 ? -19.719 42.656 14.148 1 89.44 605 GLU A CA 1
ATOM 4469 C C . GLU A 1 605 ? -21.156 42.156 14.336 1 89.44 605 GLU A C 1
ATOM 4471 O O . GLU A 1 605 ? -22.078 42.938 14.5 1 89.44 605 GLU A O 1
ATOM 4476 N N . ARG A 1 606 ? -21.297 40.938 14.344 1 91.69 606 ARG A N 1
ATOM 4477 C CA . ARG A 1 606 ? -22.609 40.312 14.453 1 91.69 606 ARG A CA 1
ATOM 4478 C C . ARG A 1 606 ? -23.25 40.594 15.805 1 91.69 606 ARG A C 1
ATOM 4480 O O . ARG A 1 606 ? -24.453 40.844 15.891 1 91.69 606 ARG A O 1
ATOM 4487 N N . TYR A 1 607 ? -22.531 40.625 16.844 1 90.69 607 TYR A N 1
ATOM 4488 C CA . TYR A 1 607 ? -23.125 40.656 18.172 1 90.69 607 TYR A CA 1
ATOM 4489 C C . TYR A 1 607 ? -22.922 42 18.828 1 90.69 607 TYR A C 1
ATOM 4491 O O . TYR A 1 607 ? -23.391 42.25 19.938 1 90.69 607 TYR A O 1
ATOM 4499 N N . ALA A 1 608 ? -22.188 42.906 18.203 1 83.38 608 ALA A N 1
ATOM 4500 C CA . ALA A 1 608 ? -22.062 44.281 18.703 1 83.38 608 ALA A CA 1
ATOM 4501 C C . ALA A 1 608 ? -23.406 45 18.625 1 83.38 608 ALA A C 1
ATOM 4503 O O . ALA A 1 608 ? -23.703 45.844 19.484 1 83.38 608 ALA A O 1
ATOM 4504 N N . THR A 1 609 ? -24.312 44.906 17.531 1 64.38 609 THR A N 1
ATOM 4505 C CA . THR A 1 609 ? -25.531 45.688 17.297 1 64.38 609 THR A CA 1
ATOM 4506 C C . THR A 1 609 ? -26.594 45.344 18.328 1 64.38 609 THR A C 1
ATOM 4508 O O . THR A 1 609 ? -27.484 46.156 18.594 1 64.38 609 THR A O 1
ATOM 4511 N N . ASN A 1 610 ? -26.672 44.219 18.953 1 51.97 610 ASN A N 1
ATOM 4512 C CA . ASN A 1 610 ? -27.812 43.844 19.797 1 51.97 610 ASN A CA 1
ATOM 4513 C C . ASN A 1 610 ? -27.531 44.156 21.266 1 51.97 610 ASN A C 1
ATOM 4515 O O . ASN A 1 610 ? -28.109 43.562 22.156 1 51.97 610 ASN A O 1
ATOM 4519 N N . THR A 1 611 ? -26.547 44.844 21.594 1 45.88 611 THR A N 1
ATOM 4520 C CA . THR A 1 611 ? -26.375 45.219 23 1 45.88 611 THR A CA 1
ATOM 4521 C C . THR A 1 611 ? -27.391 46.281 23.422 1 45.88 611 THR A C 1
ATOM 4523 O O . THR A 1 611 ? -27.406 47.375 22.859 1 45.88 611 THR A O 1
ATOM 4526 N N . PRO A 1 612 ? -28.562 45.875 24.062 1 40.41 612 PRO A N 1
ATOM 4527 C CA . PRO A 1 612 ? -29.484 46.938 24.5 1 40.41 612 PRO A CA 1
ATOM 4528 C C . PRO A 1 612 ? -28.766 48.062 25.219 1 40.41 612 PRO A C 1
ATOM 4530 O O . PRO A 1 612 ? -27.75 47.844 25.891 1 40.41 612 PRO A O 1
ATOM 4533 N N . ALA A 1 613 ? -29.25 49.438 24.938 1 38.53 613 ALA A N 1
ATOM 4534 C CA . ALA A 1 613 ? -28.969 50.562 25.812 1 38.53 613 ALA A CA 1
ATOM 4535 C C . ALA A 1 613 ? -29.422 50.281 27.234 1 38.53 613 ALA A C 1
ATOM 4537 O O . ALA A 1 613 ? -30.531 49.781 27.453 1 38.53 613 ALA A O 1
ATOM 4538 N N . MET B 1 1 ? -59.938 -21.656 -16.672 1 27.27 1 MET B N 1
ATOM 4539 C CA . MET B 1 1 ? -58.938 -22.516 -17.281 1 27.27 1 MET B CA 1
ATOM 4540 C C . MET B 1 1 ? -57.531 -22.234 -16.719 1 27.27 1 MET B C 1
ATOM 4542 O O . MET B 1 1 ? -56.969 -21.188 -16.984 1 27.27 1 MET B O 1
ATOM 4546 N N . SER B 1 2 ? -57.219 -22.656 -15.422 1 26.89 2 SER B N 1
ATOM 4547 C CA . SER B 1 2 ? -56.312 -22.328 -14.336 1 26.89 2 SER B CA 1
ATOM 4548 C C . SER B 1 2 ? -54.906 -22.812 -14.648 1 26.89 2 SER B C 1
ATOM 4550 O O . SER B 1 2 ? -54.625 -24.016 -14.672 1 26.89 2 SER B O 1
ATOM 4552 N N . THR B 1 3 ? -54.219 -22.172 -15.672 1 24.88 3 THR B N 1
ATOM 4553 C CA . THR B 1 3 ? -52.969 -22.641 -16.234 1 24.88 3 THR B CA 1
ATOM 4554 C C . THR B 1 3 ? -51.875 -22.75 -15.164 1 24.88 3 THR B C 1
ATOM 4556 O O . THR B 1 3 ? -51.5 -21.75 -14.562 1 24.88 3 THR B O 1
ATOM 4559 N N . ALA B 1 4 ? -51.812 -23.875 -14.438 1 26.8 4 ALA B N 1
ATOM 4560 C CA . ALA B 1 4 ? -50.906 -24.266 -13.367 1 26.8 4 ALA B CA 1
ATOM 4561 C C . ALA B 1 4 ? -49.469 -24.031 -13.789 1 26.8 4 ALA B C 1
ATOM 4563 O O . ALA B 1 4 ? -49 -24.547 -14.805 1 26.8 4 ALA B O 1
ATOM 4564 N N . VAL B 1 5 ? -48.875 -22.906 -13.414 1 29.64 5 VAL B N 1
ATOM 4565 C CA . VAL B 1 5 ? -47.5 -22.469 -13.609 1 29.64 5 VAL B CA 1
ATOM 4566 C C . VAL B 1 5 ? -46.531 -23.547 -13.125 1 29.64 5 VAL B C 1
ATOM 4568 O O . VAL B 1 5 ? -46.594 -23.953 -11.961 1 29.64 5 VAL B O 1
ATOM 4571 N N . THR B 1 6 ? -46.188 -24.531 -13.992 1 28.03 6 THR B N 1
ATOM 4572 C CA . THR B 1 6 ? -45.281 -25.656 -13.75 1 28.03 6 THR B CA 1
ATOM 4573 C C . THR B 1 6 ? -44 -25.188 -13.078 1 28.03 6 THR B C 1
ATOM 4575 O O . THR B 1 6 ? -43.438 -24.141 -13.43 1 28.03 6 THR B O 1
ATOM 4578 N N . SER B 1 7 ? -43.781 -25.594 -11.852 1 29.81 7 SER B N 1
ATOM 4579 C CA . SER B 1 7 ? -42.719 -25.375 -10.867 1 29.81 7 SER B CA 1
ATOM 4580 C C . SER B 1 7 ? -41.344 -25.625 -11.477 1 29.81 7 SER B C 1
ATOM 4582 O O . SER B 1 7 ? -41.156 -26.547 -12.273 1 29.81 7 SER B O 1
ATOM 4584 N N . PRO B 1 8 ? -40.531 -24.531 -11.578 1 32.16 8 PRO B N 1
ATOM 4585 C CA . PRO B 1 8 ? -39.188 -24.594 -12.164 1 32.16 8 PRO B CA 1
ATOM 4586 C C . PRO B 1 8 ? -38.406 -25.828 -11.727 1 32.16 8 PRO B C 1
ATOM 4588 O O . PRO B 1 8 ? -38.688 -26.422 -10.68 1 32.16 8 PRO B O 1
ATOM 4591 N N . GLY B 1 9 ? -37.75 -26.578 -12.68 1 28.19 9 GLY B N 1
ATOM 4592 C CA . GLY B 1 9 ? -36.969 -27.812 -12.758 1 28.19 9 GLY B CA 1
ATOM 4593 C C . GLY B 1 9 ? -35.969 -27.953 -11.648 1 28.19 9 GLY B C 1
ATOM 4594 O O . GLY B 1 9 ? -35.406 -26.953 -11.188 1 28.19 9 GLY B O 1
ATOM 4595 N N . GLU B 1 10 ? -36.125 -28.938 -10.789 1 29.5 10 GLU B N 1
ATOM 4596 C CA . GLU B 1 10 ? -35.188 -29.5 -9.812 1 29.5 10 GLU B CA 1
ATOM 4597 C C . GLU B 1 10 ? -33.781 -29.609 -10.383 1 29.5 10 GLU B C 1
ATOM 4599 O O . GLU B 1 10 ? -33.562 -30.328 -11.359 1 29.5 10 GLU B O 1
ATOM 4604 N N . ARG B 1 11 ? -32.938 -28.516 -10.422 1 30.64 11 ARG B N 1
ATOM 4605 C CA . ARG B 1 11 ? -31.531 -28.578 -10.773 1 30.64 11 ARG B CA 1
ATOM 4606 C C . ARG B 1 11 ? -30.844 -29.75 -10.062 1 30.64 11 ARG B C 1
ATOM 4608 O O . ARG B 1 11 ? -30.641 -29.719 -8.852 1 30.64 11 ARG B O 1
ATOM 4615 N N . THR B 1 12 ? -31.219 -31 -10.406 1 28.75 12 THR B N 1
ATOM 4616 C CA . THR B 1 12 ? -30.5 -32.188 -9.984 1 28.75 12 THR B CA 1
ATOM 4617 C C . THR B 1 12 ? -28.984 -31.969 -10.047 1 28.75 12 THR B C 1
ATOM 4619 O O . THR B 1 12 ? -28.438 -31.719 -11.117 1 28.75 12 THR B O 1
ATOM 4622 N N . THR B 1 13 ? -28.406 -31.422 -9.078 1 35.94 13 THR B N 1
ATOM 4623 C CA . THR B 1 13 ? -26.953 -31.484 -8.93 1 35.94 13 THR B CA 1
ATOM 4624 C C . THR B 1 13 ? -26.469 -32.938 -9.055 1 35.94 13 THR B C 1
ATOM 4626 O O . THR B 1 13 ? -26.734 -33.75 -8.172 1 35.94 13 THR B O 1
ATOM 4629 N N . SER B 1 14 ? -26.641 -33.594 -10.156 1 31.98 14 SER B N 1
ATOM 4630 C CA . SER B 1 14 ? -26.094 -34.906 -10.406 1 31.98 14 SER B CA 1
ATOM 4631 C C . SER B 1 14 ? -24.688 -35.062 -9.812 1 31.98 14 SER B C 1
ATOM 4633 O O . SER B 1 14 ? -23.812 -34.219 -10.094 1 31.98 14 SER B O 1
ATOM 4635 N N . ALA B 1 15 ? -24.516 -35.594 -8.75 1 41.66 15 ALA B N 1
ATOM 4636 C CA . ALA B 1 15 ? -23.25 -36.125 -8.25 1 41.66 15 ALA B CA 1
ATOM 4637 C C . ALA B 1 15 ? -22.484 -36.844 -9.352 1 41.66 15 ALA B C 1
ATOM 4639 O O . ALA B 1 15 ? -22.875 -37.906 -9.789 1 41.66 15 ALA B O 1
ATOM 4640 N N . GLY B 1 16 ? -21.938 -36.188 -10.195 1 41.34 16 GLY B N 1
ATOM 4641 C CA . GLY B 1 16 ? -21.219 -36.719 -11.328 1 41.34 16 GLY B CA 1
ATOM 4642 C C . GLY B 1 16 ? -20.219 -37.812 -10.922 1 41.34 16 GLY B C 1
ATOM 4643 O O . GLY B 1 16 ? -19.891 -37.938 -9.742 1 41.34 16 GLY B O 1
ATOM 4644 N N . ALA B 1 17 ? -19.844 -38.812 -11.664 1 44.91 17 ALA B N 1
ATOM 4645 C CA . ALA B 1 17 ? -18.984 -40 -11.602 1 44.91 17 ALA B CA 1
ATOM 4646 C C . ALA B 1 17 ? -17.672 -39.688 -10.875 1 44.91 17 ALA B C 1
ATOM 4648 O O . ALA B 1 17 ? -17.031 -40.594 -10.328 1 44.91 17 ALA B O 1
ATOM 4649 N N . GLY B 1 18 ? -17.172 -38.5 -10.742 1 52.66 18 GLY B N 1
ATOM 4650 C CA . GLY B 1 18 ? -15.891 -38.188 -10.133 1 52.66 18 GLY B CA 1
ATOM 4651 C C . GLY B 1 18 ? -16.016 -37.75 -8.68 1 52.66 18 GLY B C 1
ATOM 4652 O O . GLY B 1 18 ? -15.039 -37.344 -8.055 1 52.66 18 GLY B O 1
ATOM 4653 N N . ALA B 1 19 ? -17.25 -37.906 -8.133 1 62.03 19 ALA B N 1
ATOM 4654 C CA . ALA B 1 19 ? -17.5 -37.438 -6.773 1 62.03 19 ALA B CA 1
ATOM 4655 C C . ALA B 1 19 ? -16.969 -38.438 -5.75 1 62.03 19 ALA B C 1
ATOM 4657 O O . ALA B 1 19 ? -17.094 -39.656 -5.918 1 62.03 19 ALA B O 1
ATOM 4658 N N . THR B 1 20 ? -16.125 -37.938 -4.883 1 74.62 20 THR B N 1
ATOM 4659 C CA . THR B 1 20 ? -15.656 -38.719 -3.736 1 74.62 20 THR B CA 1
ATOM 4660 C C . THR B 1 20 ? -16.812 -39.469 -3.088 1 74.62 20 THR B C 1
ATOM 4662 O O . THR B 1 20 ? -17.859 -38.875 -2.811 1 74.62 20 THR B O 1
ATOM 4665 N N . SER B 1 21 ? -16.688 -40.781 -3.018 1 80.94 21 SER B N 1
ATOM 4666 C CA . SER B 1 21 ? -17.719 -41.594 -2.363 1 80.94 21 SER B CA 1
ATOM 4667 C C . SER B 1 21 ? -18 -41.062 -0.955 1 80.94 21 SER B C 1
ATOM 4669 O O . SER B 1 21 ? -17.156 -40.406 -0.345 1 80.94 21 SER B O 1
ATOM 4671 N N . GLU B 1 22 ? -19.172 -41.312 -0.491 1 86 22 GLU B N 1
ATOM 4672 C CA . GLU B 1 22 ? -19.547 -40.906 0.862 1 86 22 GLU B CA 1
ATOM 4673 C C . GLU B 1 22 ? -18.594 -41.5 1.898 1 86 22 GLU B C 1
ATOM 4675 O O . GLU B 1 22 ? -18.281 -40.875 2.902 1 86 22 GLU B O 1
ATOM 4680 N N . GLU B 1 23 ? -18.281 -42.688 1.604 1 87.12 23 GLU B N 1
ATOM 4681 C CA . GLU B 1 23 ? -17.359 -43.375 2.512 1 87.12 23 GLU B CA 1
ATOM 4682 C C . GLU B 1 23 ? -16 -42.688 2.555 1 87.12 23 GLU B C 1
ATOM 4684 O O . GLU B 1 23 ? -15.445 -42.469 3.633 1 87.12 23 GLU B O 1
ATOM 4689 N N . HIS B 1 24 ? -15.484 -42.375 1.44 1 90.56 24 HIS B N 1
ATOM 4690 C CA . HIS B 1 24 ? -14.203 -41.688 1.379 1 90.56 24 HIS B CA 1
ATOM 4691 C C . HIS B 1 24 ? -14.312 -40.281 1.996 1 90.56 24 HIS B C 1
ATOM 4693 O O . HIS B 1 24 ? -13.414 -39.844 2.715 1 90.56 24 HIS B O 1
ATOM 4699 N N . ALA B 1 25 ? -15.398 -39.625 1.741 1 93.25 25 ALA B N 1
ATOM 4700 C CA . ALA B 1 25 ? -15.617 -38.312 2.307 1 93.25 25 ALA B CA 1
ATOM 4701 C C . ALA B 1 25 ? -15.625 -38.344 3.832 1 93.25 25 ALA B C 1
ATOM 4703 O O . ALA B 1 25 ? -15.047 -37.5 4.492 1 93.25 25 ALA B O 1
ATOM 4704 N N . ALA B 1 26 ? -16.312 -39.344 4.363 1 94.62 26 ALA B N 1
ATOM 4705 C CA . ALA B 1 26 ? -16.375 -39.5 5.812 1 94.62 26 ALA B CA 1
ATOM 4706 C C . ALA B 1 26 ? -14.984 -39.781 6.391 1 94.62 26 ALA B C 1
ATOM 4708 O O . ALA B 1 26 ? -14.641 -39.25 7.457 1 94.62 26 ALA B O 1
ATOM 4709 N N . GLU B 1 27 ? -14.266 -40.562 5.711 1 95.12 27 GLU B N 1
ATOM 4710 C CA . GLU B 1 27 ? -12.898 -40.844 6.145 1 95.12 27 GLU B CA 1
ATOM 4711 C C . GLU B 1 27 ? -12.023 -39.594 6.09 1 95.12 27 GLU B C 1
ATOM 4713 O O . GLU B 1 27 ? -11.227 -39.344 6.996 1 95.12 27 GLU B O 1
ATOM 4718 N N . TYR B 1 28 ? -12.117 -38.844 5.016 1 97.06 28 TYR B N 1
ATOM 4719 C CA . TYR B 1 28 ? -11.336 -37.594 4.867 1 97.06 28 TYR B CA 1
ATOM 4720 C C . TYR B 1 28 ? -11.648 -36.625 5.988 1 97.06 28 TYR B C 1
ATOM 4722 O O . TYR B 1 28 ? -10.758 -35.969 6.504 1 97.06 28 TYR B O 1
ATOM 4730 N N . ARG B 1 29 ? -12.898 -36.562 6.426 1 96.94 29 ARG B N 1
ATOM 4731 C CA . ARG B 1 29 ? -13.297 -35.688 7.52 1 96.94 29 ARG B CA 1
ATOM 4732 C C . ARG B 1 29 ? -12.758 -36.188 8.852 1 96.94 29 ARG B C 1
ATOM 4734 O O . ARG B 1 29 ? -12.289 -35.406 9.68 1 96.94 29 ARG B O 1
ATOM 4741 N N . ARG B 1 30 ? -12.844 -37.469 9.039 1 96.31 30 ARG B N 1
ATOM 4742 C CA . ARG B 1 30 ? -12.328 -38.062 10.266 1 96.31 30 ARG B CA 1
ATOM 4743 C C . ARG B 1 30 ? -10.836 -37.781 10.422 1 96.31 30 ARG B C 1
ATOM 4745 O O . ARG B 1 30 ? -10.359 -37.562 11.539 1 96.31 30 ARG B O 1
ATOM 4752 N N . ARG B 1 31 ? -10.148 -37.75 9.312 1 96.12 31 ARG B N 1
ATOM 4753 C CA . ARG B 1 31 ? -8.695 -37.562 9.32 1 96.12 31 ARG B CA 1
ATOM 4754 C C . ARG B 1 31 ? -8.344 -36.094 9.359 1 96.12 31 ARG B C 1
ATOM 4756 O O . ARG B 1 31 ? -7.168 -35.719 9.484 1 96.12 31 ARG B O 1
ATOM 4763 N N . GLY B 1 32 ? -9.297 -35.219 9.211 1 95.75 32 GLY B N 1
ATOM 4764 C CA . GLY B 1 32 ? -9.055 -33.781 9.25 1 95.75 32 GLY B CA 1
ATOM 4765 C C . GLY B 1 32 ? -8.586 -33.219 7.922 1 95.75 32 GLY B C 1
ATOM 4766 O O . GLY B 1 32 ? -8.156 -32.062 7.848 1 95.75 32 GLY B O 1
ATOM 4767 N N . TRP B 1 33 ? -8.602 -34.062 6.879 1 97.19 33 TRP B N 1
ATOM 4768 C CA . TRP B 1 33 ? -8.219 -33.594 5.551 1 97.19 33 TRP B CA 1
ATOM 4769 C C . TRP B 1 33 ? -9.32 -32.719 4.945 1 97.19 33 TRP B C 1
ATOM 4771 O O . TRP B 1 33 ? -9.031 -31.812 4.18 1 97.19 33 TRP B O 1
ATOM 4781 N N . TRP B 1 34 ? -10.539 -33.062 5.152 1 98 34 TRP B N 1
ATOM 4782 C CA . TRP B 1 34 ? -11.719 -32.219 4.855 1 98 34 TRP B CA 1
ATOM 4783 C C . TRP B 1 34 ? -12.328 -31.672 6.137 1 98 34 TRP B C 1
ATOM 4785 O O . TRP B 1 34 ? -12.141 -32.219 7.219 1 98 34 TRP B O 1
ATOM 4795 N N . ARG B 1 35 ? -12.891 -30.516 6.078 1 97.75 35 ARG B N 1
ATOM 4796 C CA . ARG B 1 35 ? -13.484 -29.875 7.242 1 97.75 35 ARG B CA 1
ATOM 4797 C C . ARG B 1 35 ? -14.797 -29.172 6.875 1 97.75 35 ARG B C 1
ATOM 4799 O O . ARG B 1 35 ? -15.125 -29.062 5.691 1 97.75 35 ARG B O 1
ATOM 4806 N N . ASP B 1 36 ? -15.539 -28.797 7.887 1 96.88 36 ASP B N 1
ATOM 4807 C CA . ASP B 1 36 ? -16.797 -28.078 7.68 1 96.88 36 ASP B CA 1
ATOM 4808 C C . ASP B 1 36 ? -16.531 -26.578 7.465 1 96.88 36 ASP B C 1
ATOM 4810 O O . ASP B 1 36 ? -17.297 -25.906 6.766 1 96.88 36 ASP B O 1
ATOM 4814 N N . GLU B 1 37 ? -15.461 -26.125 8.023 1 97.31 37 GLU B N 1
ATOM 4815 C CA . GLU B 1 37 ? -15.109 -24.719 7.867 1 97.31 37 GLU B CA 1
ATOM 4816 C C . GLU B 1 37 ? -14.586 -24.422 6.465 1 97.31 37 GLU B C 1
ATOM 4818 O O . GLU B 1 37 ? -14.102 -25.328 5.777 1 97.31 37 GLU B O 1
ATOM 4823 N N . THR B 1 38 ? -14.734 -23.188 6.047 1 98.31 38 THR B N 1
ATOM 4824 C CA . THR B 1 38 ? -14.297 -22.734 4.73 1 98.31 38 THR B CA 1
ATOM 4825 C C . THR B 1 38 ? -13.102 -21.781 4.855 1 98.31 38 THR B C 1
ATOM 4827 O O . THR B 1 38 ? -12.734 -21.391 5.961 1 98.31 38 THR B O 1
ATOM 4830 N N . PHE B 1 39 ? -12.484 -21.484 3.74 1 98.56 39 PHE B N 1
ATOM 4831 C CA . PHE B 1 39 ? -11.414 -20.5 3.74 1 98.56 39 PHE B CA 1
ATOM 4832 C C . PHE B 1 39 ? -11.953 -19.125 4.145 1 98.56 39 PHE B C 1
ATOM 4834 O O . PHE B 1 39 ? -11.211 -18.297 4.688 1 98.56 39 PHE B O 1
ATOM 4841 N N . LEU B 1 40 ? -13.211 -18.859 3.85 1 98.75 40 LEU B N 1
ATOM 4842 C CA . LEU B 1 40 ? -13.859 -17.625 4.32 1 98.75 40 LEU B CA 1
ATOM 4843 C C . LEU B 1 40 ? -13.906 -17.594 5.844 1 98.75 40 LEU B C 1
ATOM 4845 O O . LEU B 1 40 ? -13.68 -16.547 6.453 1 98.75 40 LEU B O 1
ATOM 4849 N N . ASP B 1 41 ? -14.211 -18.75 6.465 1 98.62 41 ASP B N 1
ATOM 4850 C CA . ASP B 1 41 ? -14.172 -18.844 7.922 1 98.62 41 ASP B CA 1
ATOM 4851 C C . ASP B 1 41 ? -12.781 -18.547 8.461 1 98.62 41 ASP B C 1
ATOM 4853 O O . ASP B 1 41 ? -12.641 -17.891 9.5 1 98.62 41 ASP B O 1
ATOM 4857 N N . ASP B 1 42 ? -11.75 -19.062 7.77 1 98.25 42 ASP B N 1
ATOM 4858 C CA . ASP B 1 42 ? -10.375 -18.75 8.148 1 98.25 42 ASP B CA 1
ATOM 4859 C C . ASP B 1 42 ? -10.125 -17.25 8.141 1 98.25 42 ASP B C 1
ATOM 4861 O O . ASP B 1 42 ? -9.516 -16.703 9.07 1 98.25 42 ASP B O 1
ATOM 4865 N N . LEU B 1 43 ? -10.547 -16.594 7.051 1 98.62 43 LEU B N 1
ATOM 4866 C CA . LEU B 1 43 ? -10.359 -15.156 6.934 1 98.62 43 LEU B CA 1
ATOM 4867 C C . LEU B 1 43 ? -11.047 -14.414 8.078 1 98.62 43 LEU B C 1
ATOM 4869 O O . LEU B 1 43 ? -10.445 -13.547 8.711 1 98.62 43 LEU B O 1
ATOM 4873 N N . HIS B 1 44 ? -12.312 -14.758 8.359 1 98.5 44 HIS B N 1
ATOM 4874 C CA . HIS B 1 44 ? -13.047 -14.125 9.445 1 98.5 44 HIS B CA 1
ATOM 4875 C C . HIS B 1 44 ? -12.328 -14.32 10.781 1 98.5 44 HIS B C 1
ATOM 4877 O O . HIS B 1 44 ? -12.25 -13.398 11.586 1 98.5 44 HIS B O 1
ATOM 4883 N N . ARG B 1 45 ? -11.867 -15.508 10.969 1 98 45 ARG B N 1
ATOM 4884 C CA . ARG B 1 45 ? -11.156 -15.828 12.203 1 98 45 ARG B CA 1
ATOM 4885 C C . ARG B 1 45 ? -9.898 -14.984 12.352 1 98 45 ARG B C 1
ATOM 4887 O O . ARG B 1 45 ? -9.641 -14.414 13.414 1 98 45 ARG B O 1
ATOM 4894 N N . ARG B 1 46 ? -9.094 -14.898 11.273 1 97 46 ARG B N 1
ATOM 4895 C CA . ARG B 1 46 ? -7.863 -14.117 11.312 1 97 46 ARG B CA 1
ATOM 4896 C C . ARG B 1 46 ? -8.164 -12.641 11.539 1 97 46 ARG B C 1
ATOM 4898 O O . ARG B 1 46 ? -7.445 -11.953 12.266 1 97 46 ARG B O 1
ATOM 4905 N N . ALA B 1 47 ? -9.188 -12.102 10.875 1 97.69 47 ALA B N 1
ATOM 4906 C CA . ALA B 1 47 ? -9.57 -10.695 11.008 1 97.69 47 ALA B CA 1
ATOM 4907 C C . ALA B 1 47 ? -9.984 -10.383 12.445 1 97.69 47 ALA B C 1
ATOM 4909 O O . ALA B 1 47 ? -9.797 -9.258 12.914 1 97.69 47 ALA B O 1
ATOM 4910 N N . ARG B 1 48 ? -10.539 -11.336 13.141 1 96.5 48 ARG B N 1
ATOM 4911 C CA . ARG B 1 48 ? -10.93 -11.156 14.531 1 96.5 48 ARG B CA 1
ATOM 4912 C C . ARG B 1 48 ? -9.719 -11.25 15.453 1 96.5 48 ARG B C 1
ATOM 4914 O O . ARG B 1 48 ? -9.57 -10.438 16.375 1 96.5 48 ARG B O 1
ATOM 4921 N N . GLU B 1 49 ? -8.852 -12.219 15.172 1 94.75 49 GLU B N 1
ATOM 4922 C CA . GLU B 1 49 ? -7.738 -12.516 16.062 1 94.75 49 GLU B CA 1
ATOM 4923 C C . GLU B 1 49 ? -6.59 -11.531 15.883 1 94.75 49 GLU B C 1
ATOM 4925 O O . GLU B 1 49 ? -5.953 -11.117 16.844 1 94.75 49 GLU B O 1
ATOM 4930 N N . HIS B 1 50 ? -6.359 -11.242 14.688 1 93.06 50 HIS B N 1
ATOM 4931 C CA . HIS B 1 50 ? -5.238 -10.375 14.344 1 93.06 50 HIS B CA 1
ATOM 4932 C C . HIS B 1 50 ? -5.629 -9.367 13.273 1 93.06 50 HIS B C 1
ATOM 4934 O O . HIS B 1 50 ? -5.055 -9.359 12.18 1 93.06 50 HIS B O 1
ATOM 4940 N N . PRO B 1 51 ? -6.5 -8.453 13.586 1 95.94 51 PRO B N 1
ATOM 4941 C CA . PRO B 1 51 ? -7.086 -7.562 12.578 1 95.94 51 PRO B CA 1
ATOM 4942 C C . PRO B 1 51 ? -6.039 -6.691 11.891 1 95.94 51 PRO B C 1
ATOM 4944 O O . PRO B 1 51 ? -6.172 -6.387 10.695 1 95.94 51 PRO B O 1
ATOM 4947 N N . ARG B 1 52 ? -4.93 -6.332 12.555 1 94.81 52 ARG B N 1
ATOM 4948 C CA . ARG B 1 52 ? -4 -5.352 12.008 1 94.81 52 ARG B CA 1
ATOM 4949 C C . ARG B 1 52 ? -2.758 -6.031 11.438 1 94.81 52 ARG B C 1
ATOM 4951 O O . ARG B 1 52 ? -1.852 -5.363 10.938 1 94.81 52 ARG B O 1
ATOM 4958 N N . ARG B 1 53 ? -2.734 -7.305 11.469 1 95.56 53 ARG B N 1
ATOM 4959 C CA . ARG B 1 53 ? -1.639 -8.023 10.828 1 95.56 53 ARG B CA 1
ATOM 4960 C C . ARG B 1 53 ? -1.729 -7.918 9.312 1 95.56 53 ARG B C 1
ATOM 4962 O O . ARG B 1 53 ? -2.818 -8 8.742 1 95.56 53 ARG B O 1
ATOM 4969 N N . LEU B 1 54 ? -0.556 -7.734 8.711 1 96.88 54 LEU B N 1
ATOM 4970 C CA . LEU B 1 54 ? -0.492 -7.629 7.254 1 96.88 54 LEU B CA 1
ATOM 4971 C C . LEU B 1 54 ? -0.881 -8.953 6.598 1 96.88 54 LEU B C 1
ATOM 4973 O O . LEU B 1 54 ? -0.307 -9.992 6.906 1 96.88 54 LEU B O 1
ATOM 4977 N N . ALA B 1 55 ? -1.869 -8.906 5.715 1 98.12 55 ALA B N 1
ATOM 4978 C CA . ALA B 1 55 ? -2.303 -10.102 4.992 1 98.12 55 ALA B CA 1
ATOM 4979 C C . ALA B 1 55 ? -1.702 -10.141 3.592 1 98.12 55 ALA B C 1
ATOM 4981 O O . ALA B 1 55 ? -1.177 -11.172 3.166 1 98.12 55 ALA B O 1
ATOM 4982 N N . ILE B 1 56 ? -1.79 -8.945 2.943 1 98.38 56 ILE B N 1
ATOM 4983 C CA . ILE B 1 56 ? -1.428 -8.883 1.532 1 98.38 56 ILE B CA 1
ATOM 4984 C C . ILE B 1 56 ? -0.495 -7.695 1.29 1 98.38 56 ILE B C 1
ATOM 4986 O O . ILE B 1 56 ? -0.733 -6.598 1.796 1 98.38 56 ILE B O 1
ATOM 4990 N N . ALA B 1 57 ? 0.549 -7.938 0.587 1 98.5 57 ALA B N 1
ATOM 4991 C CA . ALA B 1 57 ? 1.41 -6.906 0.015 1 98.5 57 ALA B CA 1
ATOM 4992 C C . ALA B 1 57 ? 1.565 -7.094 -1.491 1 98.5 57 ALA B C 1
ATOM 4994 O O . ALA B 1 57 ? 2.326 -7.957 -1.939 1 98.5 57 ALA B O 1
ATOM 4995 N N . GLY B 1 58 ? 0.831 -6.305 -2.279 1 98.44 58 GLY B N 1
ATOM 4996 C CA . GLY B 1 58 ? 0.874 -6.387 -3.73 1 98.44 58 GLY B CA 1
ATOM 4997 C C . GLY B 1 58 ? 1.704 -5.285 -4.363 1 98.44 58 GLY B C 1
ATOM 4998 O O . GLY B 1 58 ? 1.234 -4.152 -4.512 1 98.44 58 GLY B O 1
ATOM 4999 N N . ARG B 1 59 ? 2.883 -5.664 -4.812 1 97.75 59 ARG B N 1
ATOM 5000 C CA . ARG B 1 59 ? 3.822 -4.711 -5.398 1 97.75 59 ARG B CA 1
ATOM 5001 C C . ARG B 1 59 ? 3.432 -4.363 -6.828 1 97.75 59 ARG B C 1
ATOM 5003 O O . ARG B 1 59 ? 3.17 -5.254 -7.641 1 97.75 59 ARG B O 1
ATOM 5010 N N . ARG B 1 60 ? 3.309 -3.078 -7.098 1 96.44 60 ARG B N 1
ATOM 5011 C CA . ARG B 1 60 ? 3.232 -2.547 -8.453 1 96.44 60 ARG B CA 1
ATOM 5012 C C . ARG B 1 60 ? 4.613 -2.143 -8.961 1 96.44 60 ARG B C 1
ATOM 5014 O O . ARG B 1 60 ? 5.078 -1.033 -8.695 1 96.44 60 ARG B O 1
ATOM 5021 N N . VAL B 1 61 ? 5.168 -2.969 -9.773 1 95.44 61 VAL B N 1
ATOM 5022 C CA . VAL B 1 61 ? 6.578 -2.838 -10.117 1 95.44 61 VAL B CA 1
ATOM 5023 C C . VAL B 1 61 ? 6.805 -1.534 -10.883 1 95.44 61 VAL B C 1
ATOM 5025 O O . VAL B 1 61 ? 7.672 -0.735 -10.523 1 95.44 61 VAL B O 1
ATOM 5028 N N . ALA B 1 62 ? 5.98 -1.262 -11.859 1 92.12 62 ALA B N 1
ATOM 5029 C CA . ALA B 1 62 ? 6.168 -0.092 -12.711 1 92.12 62 ALA B CA 1
ATOM 5030 C C . ALA B 1 62 ? 5.895 1.198 -11.938 1 92.12 62 ALA B C 1
ATOM 5032 O O . ALA B 1 62 ? 6.426 2.256 -12.281 1 92.12 62 ALA B O 1
ATOM 5033 N N . GLU B 1 63 ? 5.145 1.146 -10.867 1 94.44 63 GLU B N 1
ATOM 5034 C CA . GLU B 1 63 ? 4.742 2.342 -10.133 1 94.44 63 GLU B CA 1
ATOM 5035 C C . GLU B 1 63 ? 5.621 2.557 -8.898 1 94.44 63 GLU B C 1
ATOM 5037 O O . GLU B 1 63 ? 5.469 3.549 -8.188 1 94.44 63 GLU B O 1
ATOM 5042 N N . SER B 1 64 ? 6.492 1.639 -8.617 1 95.94 64 SER B N 1
ATOM 5043 C CA . SER B 1 64 ? 7.422 1.721 -7.496 1 95.94 64 SER B CA 1
ATOM 5044 C C . SER B 1 64 ? 6.68 1.937 -6.18 1 95.94 64 SER B C 1
ATOM 5046 O O . SER B 1 64 ? 7.035 2.82 -5.398 1 95.94 64 SER B O 1
ATOM 5048 N N . ARG B 1 65 ? 5.648 1.139 -5.973 1 95.81 65 ARG B N 1
ATOM 5049 C CA . ARG B 1 65 ? 4.875 1.187 -4.734 1 95.81 65 ARG B CA 1
ATOM 5050 C C . ARG B 1 65 ? 4.238 -0.166 -4.434 1 95.81 65 ARG B C 1
ATOM 5052 O O . ARG B 1 65 ? 4.215 -1.052 -5.293 1 95.81 65 ARG B O 1
ATOM 5059 N N . THR B 1 66 ? 3.744 -0.329 -3.197 1 97.94 66 THR B N 1
ATOM 5060 C CA . THR B 1 66 ? 3.113 -1.573 -2.773 1 97.94 66 THR B CA 1
ATOM 5061 C C . THR B 1 66 ? 1.768 -1.299 -2.109 1 97.94 66 THR B C 1
ATOM 5063 O O . THR B 1 66 ? 1.684 -0.509 -1.166 1 97.94 66 THR B O 1
ATOM 5066 N N . ASP B 1 67 ? 0.711 -1.915 -2.641 1 97.31 67 ASP B N 1
ATOM 5067 C CA . ASP B 1 67 ? -0.6 -1.914 -1.998 1 97.31 67 ASP B CA 1
ATOM 5068 C C . ASP B 1 67 ? -0.662 -2.949 -0.877 1 97.31 67 ASP B C 1
ATOM 5070 O O . ASP B 1 67 ? -0.245 -4.094 -1.06 1 97.31 67 ASP B O 1
ATOM 5074 N N . THR B 1 68 ? -1.176 -2.514 0.295 1 98.44 68 THR B N 1
ATOM 5075 C CA . THR B 1 68 ? -1.213 -3.48 1.387 1 98.44 68 THR B CA 1
ATOM 5076 C C . THR B 1 68 ? -2.613 -3.566 1.987 1 98.44 68 THR B C 1
ATOM 5078 O O . THR B 1 68 ? -3.355 -2.582 1.988 1 98.44 68 THR B O 1
ATOM 5081 N N . LEU B 1 69 ? -3.004 -4.723 2.438 1 98.44 69 LEU B N 1
ATOM 5082 C CA . LEU B 1 69 ? -4.211 -5.023 3.203 1 98.44 69 LEU B CA 1
ATOM 5083 C C . LEU B 1 69 ? -3.865 -5.777 4.484 1 98.44 69 LEU B C 1
ATOM 5085 O O . LEU B 1 69 ? -3.105 -6.746 4.457 1 98.44 69 LEU B O 1
ATOM 5089 N N . ASP B 1 70 ? -4.355 -5.301 5.602 1 97.88 70 ASP B N 1
ATOM 5090 C CA . ASP B 1 70 ? -4.344 -6.16 6.781 1 97.88 70 ASP B CA 1
ATOM 5091 C C . ASP B 1 70 ? -5.574 -7.066 6.816 1 97.88 70 ASP B C 1
ATOM 5093 O O . ASP B 1 70 ? -6.406 -7.023 5.906 1 97.88 70 ASP B O 1
ATOM 5097 N N . TYR B 1 71 ? -5.699 -7.938 7.758 1 98.12 71 TYR B N 1
ATOM 5098 C CA . TYR B 1 71 ? -6.758 -8.938 7.754 1 98.12 71 TYR B CA 1
ATOM 5099 C C . TYR B 1 71 ? -8.125 -8.297 7.941 1 98.12 71 TYR B C 1
ATOM 5101 O O . TYR B 1 71 ? -9.117 -8.734 7.352 1 98.12 71 TYR B O 1
ATOM 5109 N N . ALA B 1 72 ? -8.242 -7.242 8.766 1 98.06 72 ALA B N 1
ATOM 5110 C CA . ALA B 1 72 ? -9.516 -6.555 8.93 1 98.06 72 ALA B CA 1
ATOM 5111 C C . ALA B 1 72 ? -9.961 -5.891 7.633 1 98.06 72 ALA B C 1
ATOM 5113 O O . ALA B 1 72 ? -11.141 -5.922 7.277 1 98.06 72 ALA B O 1
ATOM 5114 N N . GLU B 1 73 ? -9.008 -5.246 7 1 98.25 73 GLU B N 1
ATOM 5115 C CA . GLU B 1 73 ? -9.297 -4.602 5.719 1 98.25 73 GLU B CA 1
ATOM 5116 C C . GLU B 1 73 ? -9.719 -5.629 4.672 1 98.25 73 GLU B C 1
ATOM 5118 O O . GLU B 1 73 ? -10.68 -5.406 3.93 1 98.25 73 GLU B O 1
ATOM 5123 N N . LEU B 1 74 ? -8.992 -6.738 4.562 1 98.69 74 LEU B N 1
ATOM 5124 C CA . LEU B 1 74 ? -9.344 -7.797 3.625 1 98.69 74 LEU B CA 1
ATOM 5125 C C . LEU B 1 74 ? -10.742 -8.328 3.9 1 98.69 74 LEU B C 1
ATOM 5127 O O . LEU B 1 74 ? -11.516 -8.562 2.969 1 98.69 74 LEU B O 1
ATOM 5131 N N . ASP B 1 75 ? -11.078 -8.5 5.125 1 98.62 75 ASP B N 1
ATOM 5132 C CA . ASP B 1 75 ? -12.398 -8.977 5.527 1 98.62 75 ASP B CA 1
ATOM 5133 C C . ASP B 1 75 ? -13.484 -7.98 5.129 1 98.62 75 ASP B C 1
ATOM 5135 O O . ASP B 1 75 ? -14.523 -8.367 4.586 1 98.62 75 ASP B O 1
ATOM 5139 N N . ARG B 1 76 ? -13.242 -6.707 5.387 1 97.81 76 ARG B N 1
ATOM 5140 C CA . ARG B 1 76 ? -14.18 -5.656 5.004 1 97.81 76 ARG B CA 1
ATOM 5141 C C . ARG B 1 76 ? -14.391 -5.633 3.494 1 97.81 76 ARG B C 1
ATOM 5143 O O . ARG B 1 76 ? -15.523 -5.551 3.021 1 97.81 76 ARG B O 1
ATOM 5150 N N . LEU B 1 77 ? -13.336 -5.668 2.777 1 98.62 77 LEU B N 1
ATOM 5151 C CA . LEU B 1 77 ? -13.406 -5.617 1.321 1 98.62 77 LEU B CA 1
ATOM 5152 C C . LEU B 1 77 ? -14.109 -6.855 0.769 1 98.62 77 LEU B C 1
ATOM 5154 O O . LEU B 1 77 ? -14.781 -6.785 -0.258 1 98.62 77 LEU B O 1
ATOM 5158 N N . THR B 1 78 ? -13.891 -8.008 1.44 1 98.75 78 THR B N 1
ATOM 5159 C CA . THR B 1 78 ? -14.578 -9.227 1.033 1 98.75 78 THR B CA 1
ATOM 5160 C C . THR B 1 78 ? -16.094 -9.023 1.033 1 98.75 78 THR B C 1
ATOM 5162 O O . THR B 1 78 ? -16.766 -9.32 0.043 1 98.75 78 THR B O 1
ATOM 5165 N N . ASP B 1 79 ? -16.641 -8.477 2.148 1 98.69 79 ASP B N 1
ATOM 5166 C CA . ASP B 1 79 ? -18.078 -8.211 2.225 1 98.69 79 ASP B CA 1
ATOM 5167 C C . ASP B 1 79 ? -18.484 -7.121 1.23 1 98.69 79 ASP B C 1
ATOM 5169 O O . ASP B 1 79 ? -19.531 -7.223 0.59 1 98.69 79 ASP B O 1
ATOM 5173 N N . ARG B 1 80 ? -17.688 -6.109 1.127 1 98.62 80 ARG B N 1
ATOM 5174 C CA . ARG B 1 80 ? -17.953 -5.02 0.195 1 98.62 80 ARG B CA 1
ATOM 5175 C C . ARG B 1 80 ? -18.062 -5.535 -1.236 1 98.62 80 ARG B C 1
ATOM 5177 O O . ARG B 1 80 ? -19 -5.188 -1.961 1 98.62 80 ARG B O 1
ATOM 5184 N N . PHE B 1 81 ? -17.109 -6.348 -1.675 1 98.81 81 PHE B N 1
ATOM 5185 C CA . PHE B 1 81 ? -17.094 -6.91 -3.021 1 98.81 81 PHE B CA 1
ATOM 5186 C C . PHE B 1 81 ? -18.234 -7.887 -3.217 1 98.81 81 PHE B C 1
ATOM 5188 O O . PHE B 1 81 ? -18.812 -7.977 -4.309 1 98.81 81 PHE B O 1
ATOM 5195 N N . ALA B 1 82 ? -18.531 -8.664 -2.162 1 98.81 82 ALA B N 1
ATOM 5196 C CA . ALA B 1 82 ? -19.672 -9.586 -2.238 1 98.81 82 ALA B CA 1
ATOM 5197 C C . ALA B 1 82 ? -20.969 -8.828 -2.521 1 98.81 82 ALA B C 1
ATOM 5199 O O . ALA B 1 82 ? -21.734 -9.219 -3.396 1 98.81 82 ALA B O 1
ATOM 5200 N N . LEU B 1 83 ? -21.188 -7.746 -1.76 1 98.81 83 LEU B N 1
ATOM 5201 C CA . LEU B 1 83 ? -22.375 -6.934 -1.965 1 98.81 83 LEU B CA 1
ATOM 5202 C C . LEU B 1 83 ? -22.391 -6.316 -3.361 1 98.81 83 LEU B C 1
ATOM 5204 O O . LEU B 1 83 ? -23.438 -6.215 -3.994 1 98.81 83 LEU B O 1
ATOM 5208 N N . ALA B 1 84 ? -21.203 -5.914 -3.83 1 98.69 84 ALA B N 1
ATOM 5209 C CA . ALA B 1 84 ? -21.094 -5.379 -5.184 1 98.69 84 ALA B CA 1
ATOM 5210 C C . ALA B 1 84 ? -21.469 -6.43 -6.223 1 98.69 84 ALA B C 1
ATOM 5212 O O . ALA B 1 84 ? -22.094 -6.113 -7.238 1 98.69 84 ALA B O 1
ATOM 5213 N N . LEU B 1 85 ? -21.031 -7.66 -6.039 1 98.81 85 LEU B N 1
ATOM 5214 C CA . LEU B 1 85 ? -21.375 -8.758 -6.938 1 98.81 85 LEU B CA 1
ATOM 5215 C C . LEU B 1 85 ? -22.891 -8.992 -6.934 1 98.81 85 LEU B C 1
ATOM 5217 O O . LEU B 1 85 ? -23.484 -9.211 -7.988 1 98.81 85 LEU B O 1
ATOM 5221 N N . LEU B 1 86 ? -23.531 -8.945 -5.734 1 98.56 86 LEU B N 1
ATOM 5222 C CA . LEU B 1 86 ? -24.984 -9.086 -5.645 1 98.56 86 LEU B CA 1
ATOM 5223 C C . LEU B 1 86 ? -25.672 -7.996 -6.457 1 98.56 86 LEU B C 1
ATOM 5225 O O . LEU B 1 86 ? -26.656 -8.266 -7.145 1 98.56 86 LEU B O 1
ATOM 5229 N N . ASP B 1 87 ? -25.172 -6.781 -6.367 1 98.12 87 ASP B N 1
ATOM 5230 C CA . ASP B 1 87 ? -25.75 -5.652 -7.078 1 98.12 87 ASP B CA 1
ATOM 5231 C C . ASP B 1 87 ? -25.656 -5.84 -8.594 1 98.12 87 ASP B C 1
ATOM 5233 O O . ASP B 1 87 ? -26.406 -5.242 -9.352 1 98.12 87 ASP B O 1
ATOM 5237 N N . LEU B 1 88 ? -24.719 -6.652 -9.023 1 98.19 88 LEU B N 1
ATOM 5238 C CA . LEU B 1 88 ? -24.562 -6.953 -10.445 1 98.19 88 LEU B CA 1
ATOM 5239 C C . LEU B 1 88 ? -25.438 -8.133 -10.852 1 98.19 88 LEU B C 1
ATOM 5241 O O . LEU B 1 88 ? -25.422 -8.562 -12 1 98.19 88 LEU B O 1
ATOM 5245 N N . GLY B 1 89 ? -26.125 -8.742 -9.914 1 98.12 89 GLY B N 1
ATOM 5246 C CA . GLY B 1 89 ? -27.047 -9.82 -10.203 1 98.12 89 GLY B CA 1
ATOM 5247 C C . GLY B 1 89 ? -26.453 -11.203 -10 1 98.12 89 GLY B C 1
ATOM 5248 O O . GLY B 1 89 ? -27.078 -12.211 -10.336 1 98.12 89 GLY B O 1
ATOM 5249 N N . VAL B 1 90 ? -25.281 -11.297 -9.461 1 98.62 90 VAL B N 1
ATOM 5250 C CA . VAL B 1 90 ? -24.656 -12.586 -9.211 1 98.62 90 VAL B CA 1
ATOM 5251 C C . VAL B 1 90 ? -25.438 -13.359 -8.156 1 98.62 90 VAL B C 1
ATOM 5253 O O . VAL B 1 90 ? -25.859 -12.789 -7.148 1 98.62 90 VAL B O 1
ATOM 5256 N N . ARG B 1 91 ? -25.672 -14.594 -8.391 1 96.69 91 ARG B N 1
ATOM 5257 C CA . ARG B 1 91 ? -26.375 -15.5 -7.504 1 96.69 91 ARG B CA 1
ATOM 5258 C C . ARG B 1 91 ? -25.578 -16.766 -7.25 1 96.69 91 ARG B C 1
ATOM 5260 O O . ARG B 1 91 ? -24.562 -17.016 -7.918 1 96.69 91 ARG B O 1
ATOM 5267 N N . ARG B 1 92 ? -26.109 -17.516 -6.293 1 96.62 92 ARG B N 1
ATOM 5268 C CA . ARG B 1 92 ? -25.453 -18.781 -5.977 1 96.62 92 ARG B CA 1
ATOM 5269 C C . ARG B 1 92 ? -25.328 -19.656 -7.219 1 96.62 92 ARG B C 1
ATOM 5271 O O . ARG B 1 92 ? -26.297 -19.812 -7.969 1 96.62 92 ARG B O 1
ATOM 5278 N N . GLY B 1 93 ? -24.094 -20.109 -7.449 1 95.75 93 GLY B N 1
ATOM 5279 C CA . GLY B 1 93 ? -23.859 -20.984 -8.586 1 95.75 93 GLY B CA 1
ATOM 5280 C C . GLY B 1 93 ? -23.328 -20.25 -9.805 1 95.75 93 GLY B C 1
ATOM 5281 O O . GLY B 1 93 ? -22.812 -20.875 -10.734 1 95.75 93 GLY B O 1
ATOM 5282 N N . ASP B 1 94 ? -23.469 -18.922 -9.844 1 98.19 94 ASP B N 1
ATOM 5283 C CA . ASP B 1 94 ? -22.922 -18.141 -10.961 1 98.19 94 ASP B CA 1
ATOM 5284 C C . ASP B 1 94 ? -21.406 -18.188 -10.977 1 98.19 94 ASP B C 1
ATOM 5286 O O . ASP B 1 94 ? -20.766 -18.5 -9.969 1 98.19 94 ASP B O 1
ATOM 5290 N N . PHE B 1 95 ? -20.875 -17.984 -12.164 1 98.62 95 PHE B N 1
ATOM 5291 C CA . PHE B 1 95 ? -19.438 -17.922 -12.336 1 98.62 95 PHE B CA 1
ATOM 5292 C C . PHE B 1 95 ? -18.969 -16.484 -12.516 1 98.62 95 PHE B C 1
ATOM 5294 O O . PHE B 1 95 ? -19.625 -15.688 -13.203 1 98.62 95 PHE B O 1
ATOM 5301 N N . VAL B 1 96 ? -17.906 -16.094 -11.852 1 98.88 96 VAL B N 1
ATOM 5302 C CA . VAL B 1 96 ? -17.281 -14.781 -11.938 1 98.88 96 VAL B CA 1
ATOM 5303 C C . VAL B 1 96 ? -15.859 -14.914 -12.492 1 98.88 96 VAL B C 1
ATOM 5305 O O . VAL B 1 96 ? -14.984 -15.477 -11.836 1 98.88 96 VAL B O 1
ATOM 5308 N N . ALA B 1 97 ? -15.617 -14.367 -13.695 1 98.88 97 ALA B N 1
ATOM 5309 C CA . ALA B 1 97 ? -14.305 -14.422 -14.328 1 98.88 97 ALA B CA 1
ATOM 5310 C C . ALA B 1 97 ? -13.445 -13.227 -13.922 1 98.88 97 ALA B C 1
ATOM 5312 O O . ALA B 1 97 ? -13.914 -12.086 -13.93 1 98.88 97 ALA B O 1
ATOM 5313 N N . VAL B 1 98 ? -12.234 -13.492 -13.5 1 98.81 98 VAL B N 1
ATOM 5314 C CA . VAL B 1 98 ? -11.305 -12.445 -13.078 1 98.81 98 VAL B CA 1
ATOM 5315 C C . VAL B 1 98 ? -10 -12.578 -13.859 1 98.81 98 VAL B C 1
ATOM 5317 O O . VAL B 1 98 ? -9.172 -13.445 -13.562 1 98.81 98 VAL B O 1
ATOM 5320 N N . GLN B 1 99 ? -9.805 -11.719 -14.828 1 98.38 99 GLN B N 1
ATOM 5321 C CA . GLN B 1 99 ? -8.602 -11.664 -15.648 1 98.38 99 GLN B CA 1
ATOM 5322 C C . GLN B 1 99 ? -7.676 -10.539 -15.195 1 98.38 99 GLN B C 1
ATOM 5324 O O . GLN B 1 99 ? -7.715 -9.438 -15.734 1 98.38 99 GLN B O 1
ATOM 5329 N N . LEU B 1 100 ? -6.832 -10.875 -14.227 1 97.88 100 LEU B N 1
ATOM 5330 C CA . LEU B 1 100 ? -5.914 -9.906 -13.625 1 97.88 100 LEU B CA 1
ATOM 5331 C C . LEU B 1 100 ? -4.543 -10.531 -13.398 1 97.88 100 LEU B C 1
ATOM 5333 O O . LEU B 1 100 ? -4.434 -11.734 -13.164 1 97.88 100 LEU B O 1
ATOM 5337 N N . PRO B 1 101 ? -3.445 -9.727 -13.57 1 96.44 101 PRO B N 1
ATOM 5338 C CA . PRO B 1 101 ? -2.178 -10.18 -12.992 1 96.44 101 PRO B CA 1
ATOM 5339 C C . PRO B 1 101 ? -2.211 -10.227 -11.469 1 96.44 101 PRO B C 1
ATOM 5341 O O . PRO B 1 101 ? -3.285 -10.148 -10.867 1 96.44 101 PRO B O 1
ATOM 5344 N N . ASN B 1 102 ? -1.021 -10.461 -10.828 1 97.44 102 ASN B N 1
ATOM 5345 C CA . ASN B 1 102 ? -0.982 -10.453 -9.375 1 97.44 102 ASN B CA 1
ATOM 5346 C C . ASN B 1 102 ? -1.262 -9.055 -8.812 1 97.44 102 ASN B C 1
ATOM 5348 O O . ASN B 1 102 ? -0.349 -8.234 -8.688 1 97.44 102 ASN B O 1
ATOM 5352 N N . ARG B 1 103 ? -2.537 -8.867 -8.5 1 97 103 ARG B N 1
ATOM 5353 C CA . ARG B 1 103 ? -3.006 -7.605 -7.945 1 97 103 ARG B CA 1
ATOM 5354 C C . ARG B 1 103 ? -3.797 -7.832 -6.66 1 97 103 ARG B C 1
ATOM 5356 O O . ARG B 1 103 ? -4.383 -8.898 -6.469 1 97 103 ARG B O 1
ATOM 5363 N N . TRP B 1 104 ? -3.799 -6.734 -5.809 1 97.69 104 TRP B N 1
ATOM 5364 C CA . TRP B 1 104 ? -4.484 -6.895 -4.527 1 97.69 104 TRP B CA 1
ATOM 5365 C C . TRP B 1 104 ? -5.973 -7.148 -4.738 1 97.69 104 TRP B C 1
ATOM 5367 O O . TRP B 1 104 ? -6.605 -7.848 -3.943 1 97.69 104 TRP B O 1
ATOM 5377 N N . GLU B 1 105 ? -6.574 -6.664 -5.859 1 98.44 105 GLU B N 1
ATOM 5378 C CA . GLU B 1 105 ? -8 -6.777 -6.141 1 98.44 105 GLU B CA 1
ATOM 5379 C C . GLU B 1 105 ? -8.43 -8.234 -6.262 1 98.44 105 GLU B C 1
ATOM 5381 O O . GLU B 1 105 ? -9.555 -8.594 -5.895 1 98.44 105 GLU B O 1
ATOM 5386 N N . MET B 1 106 ? -7.496 -9.031 -6.695 1 98 106 MET B N 1
ATOM 5387 C CA . MET B 1 106 ? -7.785 -10.445 -6.898 1 98 106 MET B CA 1
ATOM 5388 C C . MET B 1 106 ? -8.141 -11.125 -5.578 1 98 106 MET B C 1
ATOM 5390 O O . MET B 1 106 ? -9.008 -12 -5.539 1 98 106 MET B O 1
ATOM 5394 N N . VAL B 1 107 ? -7.562 -10.719 -4.527 1 98.75 107 VAL B N 1
ATOM 5395 C CA . VAL B 1 107 ? -7.617 -11.477 -3.277 1 98.75 107 VAL B CA 1
ATOM 5396 C C . VAL B 1 107 ? -9 -11.328 -2.645 1 98.75 107 VAL B C 1
ATOM 5398 O O . VAL B 1 107 ? -9.664 -12.32 -2.34 1 98.75 107 VAL B O 1
ATOM 5401 N N . PRO B 1 108 ? -9.547 -10.062 -2.459 1 98.81 108 PRO B N 1
ATOM 5402 C CA . PRO B 1 108 ? -10.906 -9.992 -1.934 1 98.81 108 PRO B CA 1
ATOM 5403 C C . PRO B 1 108 ? -11.938 -10.602 -2.885 1 98.81 108 PRO B C 1
ATOM 5405 O O . PRO B 1 108 ? -12.984 -11.086 -2.439 1 98.81 108 PRO B O 1
ATOM 5408 N N . LEU B 1 109 ? -11.672 -10.633 -4.191 1 98.88 109 LEU B N 1
ATOM 5409 C CA . LEU B 1 109 ? -12.602 -11.227 -5.148 1 98.88 109 LEU B CA 1
ATOM 5410 C C . LEU B 1 109 ? -12.719 -12.727 -4.934 1 98.88 109 LEU B C 1
ATOM 5412 O O . LEU B 1 109 ? -13.789 -13.305 -5.125 1 98.88 109 LEU B O 1
ATOM 5416 N N . ILE B 1 110 ? -11.602 -13.383 -4.539 1 98.81 110 ILE B N 1
ATOM 5417 C CA . ILE B 1 110 ? -11.625 -14.805 -4.23 1 98.81 110 ILE B CA 1
ATOM 5418 C C . ILE B 1 110 ? -12.609 -15.078 -3.096 1 98.81 110 ILE B C 1
ATOM 5420 O O . ILE B 1 110 ? -13.516 -15.906 -3.232 1 98.81 110 ILE B O 1
ATOM 5424 N N . PHE B 1 111 ? -12.523 -14.336 -2.066 1 98.88 111 PHE B N 1
ATOM 5425 C CA . PHE B 1 111 ? -13.336 -14.57 -0.881 1 98.88 111 PHE B CA 1
ATOM 5426 C C . PHE B 1 111 ? -14.75 -14.055 -1.087 1 98.88 111 PHE B C 1
ATOM 5428 O O . PHE B 1 111 ? -15.711 -14.625 -0.564 1 98.88 111 PHE B O 1
ATOM 5435 N N . ALA B 1 112 ? -14.883 -12.961 -1.843 1 98.94 112 ALA B N 1
ATOM 5436 C CA . ALA B 1 112 ? -16.203 -12.43 -2.143 1 98.94 112 ALA B CA 1
ATOM 5437 C C . ALA B 1 112 ? -17.031 -13.43 -2.951 1 98.94 112 ALA B C 1
ATOM 5439 O O . ALA B 1 112 ? -18.25 -13.547 -2.752 1 98.94 112 ALA B O 1
ATOM 5440 N N . SER B 1 113 ? -16.422 -14.109 -3.91 1 98.88 113 SER B N 1
ATOM 5441 C CA . SER B 1 113 ? -17.109 -15.133 -4.684 1 98.88 113 SER B CA 1
ATOM 5442 C C . SER B 1 113 ? -17.625 -16.25 -3.783 1 98.88 113 SER B C 1
ATOM 5444 O O . SER B 1 113 ? -18.781 -16.672 -3.912 1 98.88 113 SER B O 1
ATOM 5446 N N . ILE B 1 114 ? -16.797 -16.656 -2.816 1 98.81 114 ILE B N 1
ATOM 5447 C CA . ILE B 1 114 ? -17.234 -17.656 -1.837 1 98.81 114 ILE B CA 1
ATOM 5448 C C . ILE B 1 114 ? -18.422 -17.109 -1.049 1 98.81 114 ILE B C 1
ATOM 5450 O O . ILE B 1 114 ? -19.422 -17.797 -0.842 1 98.81 114 ILE B O 1
ATOM 5454 N N . ARG B 1 115 ? -18.312 -15.852 -0.68 1 98.81 115 ARG B N 1
ATOM 5455 C CA . ARG B 1 115 ? -19.25 -15.195 0.227 1 98.81 115 ARG B CA 1
ATOM 5456 C C . ARG B 1 115 ? -20.625 -15.062 -0.405 1 98.81 115 ARG B C 1
ATOM 5458 O O . ARG B 1 115 ? -21.641 -15.125 0.292 1 98.81 115 ARG B O 1
ATOM 5465 N N . VAL B 1 116 ? -20.75 -14.938 -1.717 1 98.56 116 VAL B N 1
ATOM 5466 C CA . VAL B 1 116 ? -22.031 -14.742 -2.381 1 98.56 116 VAL B CA 1
ATOM 5467 C C . VAL B 1 116 ? -22.5 -16.062 -2.996 1 98.56 116 VAL B C 1
ATOM 5469 O O . VAL B 1 116 ? -23.562 -16.125 -3.6 1 98.56 116 VAL B O 1
ATOM 5472 N N . GLY B 1 117 ? -21.672 -17.109 -2.912 1 98.62 117 GLY B N 1
ATOM 5473 C CA . GLY B 1 117 ? -22.062 -18.406 -3.434 1 98.62 117 GLY B CA 1
ATOM 5474 C C . GLY B 1 117 ? -21.688 -18.609 -4.891 1 98.62 117 GLY B C 1
ATOM 5475 O O . GLY B 1 117 ? -22.234 -19.469 -5.57 1 98.62 117 GLY B O 1
ATOM 5476 N N . ALA B 1 118 ? -20.75 -17.859 -5.371 1 98.81 118 ALA B N 1
ATOM 5477 C CA . ALA B 1 118 ? -20.328 -17.922 -6.773 1 98.81 118 ALA B CA 1
ATOM 5478 C C . ALA B 1 118 ? -19.031 -18.719 -6.922 1 98.81 118 ALA B C 1
ATOM 5480 O O . ALA B 1 118 ? -18.344 -18.969 -5.934 1 98.81 118 ALA B O 1
ATOM 5481 N N . VAL B 1 119 ? -18.766 -19.172 -8.102 1 98.81 119 VAL B N 1
ATOM 5482 C CA . VAL B 1 119 ? -17.531 -19.859 -8.453 1 98.81 119 VAL B CA 1
ATOM 5483 C C . VAL B 1 119 ? -16.594 -18.922 -9.211 1 98.81 119 VAL B C 1
ATOM 5485 O O . VAL B 1 119 ? -17 -18.312 -10.211 1 98.81 119 VAL B O 1
ATOM 5488 N N . ILE B 1 120 ? -15.383 -18.766 -8.75 1 98.88 120 ILE B N 1
ATOM 5489 C CA . ILE B 1 120 ? -14.453 -17.844 -9.375 1 98.88 120 ILE B CA 1
ATOM 5490 C C . ILE B 1 120 ? -13.68 -18.547 -10.484 1 98.88 120 ILE B C 1
ATOM 5492 O O . ILE B 1 120 ? -13.352 -19.734 -10.359 1 98.88 120 ILE B O 1
ATOM 5496 N N . ILE B 1 121 ? -13.391 -17.812 -11.586 1 98.56 121 ILE B N 1
ATOM 5497 C CA . ILE B 1 121 ? -12.57 -18.25 -12.703 1 98.56 121 ILE B CA 1
ATOM 5498 C C . ILE B 1 121 ? -11.359 -17.328 -12.844 1 98.56 121 ILE B C 1
ATOM 5500 O O . ILE B 1 121 ? -11.398 -16.359 -13.602 1 98.56 121 ILE B O 1
ATOM 5504 N N . PRO B 1 122 ? -10.242 -17.672 -12.188 1 97.88 122 PRO B N 1
ATOM 5505 C CA . PRO B 1 122 ? -9.039 -16.859 -12.414 1 97.88 122 PRO B CA 1
ATOM 5506 C C . PRO B 1 122 ? -8.461 -17.047 -13.812 1 97.88 122 PRO B C 1
ATOM 5508 O O . PRO B 1 122 ? -8.266 -18.172 -14.266 1 97.88 122 PRO B O 1
ATOM 5511 N N . ILE B 1 123 ? -8.195 -15.938 -14.492 1 96.94 123 ILE B N 1
ATOM 5512 C CA . ILE B 1 123 ? -7.707 -15.992 -15.867 1 96.94 123 ILE B CA 1
ATOM 5513 C C . ILE B 1 123 ? -6.473 -15.102 -16 1 96.94 123 ILE B C 1
ATOM 5515 O O . ILE B 1 123 ? -6.477 -13.945 -15.57 1 96.94 123 ILE B O 1
ATOM 5519 N N . SER B 1 124 ? -5.434 -15.664 -16.625 1 95.12 124 SER B N 1
ATOM 5520 C CA . SER B 1 124 ? -4.223 -14.883 -16.875 1 95.12 124 SER B CA 1
ATOM 5521 C C . SER B 1 124 ? -4.477 -13.781 -17.891 1 95.12 124 SER B C 1
ATOM 5523 O O . SER B 1 124 ? -5.199 -13.984 -18.875 1 95.12 124 SER B O 1
ATOM 5525 N N . PRO B 1 125 ? -3.822 -12.656 -17.719 1 95.56 125 PRO B N 1
ATOM 5526 C CA . PRO B 1 125 ? -3.977 -11.602 -18.719 1 95.56 125 PRO B CA 1
ATOM 5527 C C . PRO B 1 125 ? -3.404 -11.992 -20.078 1 95.56 125 PRO B C 1
ATOM 5529 O O . PRO B 1 125 ? -3.725 -11.359 -21.094 1 95.56 125 PRO B O 1
ATOM 5532 N N . ILE B 1 126 ? -2.641 -13 -20.141 1 92.06 126 ILE B N 1
ATOM 5533 C CA . ILE B 1 126 ? -2.027 -13.391 -21.406 1 92.06 126 ILE B CA 1
ATOM 5534 C C . ILE B 1 126 ? -2.951 -14.344 -22.156 1 92.06 126 ILE B C 1
ATOM 5536 O O . ILE B 1 126 ? -2.646 -14.758 -23.266 1 92.06 126 ILE B O 1
ATOM 5540 N N . CYS B 1 127 ? -4.02 -14.633 -21.562 1 92.69 127 CYS B N 1
ATOM 5541 C CA . CYS B 1 127 ? -5.02 -15.484 -22.188 1 92.69 127 CYS B CA 1
ATOM 5542 C C . CYS B 1 127 ? -5.465 -14.898 -23.531 1 92.69 127 CYS B C 1
ATOM 5544 O O . CYS B 1 127 ? -5.867 -13.742 -23.594 1 92.69 127 CYS B O 1
ATOM 5546 N N . THR B 1 128 ? -5.449 -15.719 -24.609 1 90.38 128 THR B N 1
ATOM 5547 C CA . THR B 1 128 ? -5.832 -15.25 -25.938 1 90.38 128 THR B CA 1
ATOM 5548 C C . THR B 1 128 ? -7.34 -15.047 -26.016 1 90.38 128 THR B C 1
ATOM 5550 O O . THR B 1 128 ? -8.094 -15.586 -25.203 1 90.38 128 THR B O 1
ATOM 5553 N N . GLU B 1 129 ? -7.711 -14.32 -27 1 94.75 129 GLU B N 1
ATOM 5554 C CA . GLU B 1 129 ? -9.133 -14.07 -27.219 1 94.75 129 GLU B CA 1
ATOM 5555 C C . GLU B 1 129 ? -9.891 -15.383 -27.406 1 94.75 129 GLU B C 1
ATOM 5557 O O . GLU B 1 129 ? -10.992 -15.555 -26.891 1 94.75 129 GLU B O 1
ATOM 5562 N N . VAL B 1 130 ? -9.352 -16.328 -28.188 1 92.56 130 VAL B N 1
ATOM 5563 C CA . VAL B 1 130 ? -9.984 -17.609 -28.469 1 92.56 130 VAL B CA 1
ATOM 5564 C C . VAL B 1 130 ? -10.172 -18.375 -27.156 1 92.56 130 VAL B C 1
ATOM 5566 O O . VAL B 1 130 ? -11.25 -18.938 -26.906 1 92.56 130 VAL B O 1
ATOM 5569 N N . GLU B 1 131 ? -9.141 -18.406 -26.359 1 92.44 131 GLU B N 1
ATOM 5570 C CA . GLU B 1 131 ? -9.211 -19.125 -25.078 1 92.44 131 GLU B CA 1
ATOM 5571 C C . GLU B 1 131 ? -10.148 -18.406 -24.109 1 92.44 131 GLU B C 1
ATOM 5573 O O . GLU B 1 131 ? -10.836 -19.062 -23.312 1 92.44 131 GLU B O 1
ATOM 5578 N N . LEU B 1 132 ? -10.125 -17.094 -24.141 1 95.94 132 LEU B N 1
ATOM 5579 C CA . LEU B 1 132 ? -11.031 -16.344 -23.266 1 95.94 132 LEU B CA 1
ATOM 5580 C C . LEU B 1 132 ? -12.484 -16.641 -23.625 1 95.94 132 LEU B C 1
ATOM 5582 O O . LEU B 1 132 ? -13.312 -16.859 -22.734 1 95.94 132 LEU B O 1
ATOM 5586 N N . ARG B 1 133 ? -12.781 -16.625 -24.938 1 96.75 133 ARG B N 1
ATOM 5587 C CA . ARG B 1 133 ? -14.117 -16.953 -25.422 1 96.75 133 ARG B CA 1
ATOM 5588 C C . ARG B 1 133 ? -14.539 -18.344 -24.938 1 96.75 133 ARG B C 1
ATOM 5590 O O . ARG B 1 133 ? -15.664 -18.531 -24.469 1 96.75 133 ARG B O 1
ATOM 5597 N N . HIS B 1 134 ? -13.633 -19.266 -25.062 1 95 134 HIS B N 1
ATOM 5598 C CA . HIS B 1 134 ? -13.891 -20.641 -24.656 1 95 134 HIS B CA 1
ATOM 5599 C C . HIS B 1 134 ? -14.188 -20.719 -23.156 1 95 134 HIS B C 1
ATOM 5601 O O . HIS B 1 134 ? -15.188 -21.328 -22.75 1 95 134 HIS B O 1
ATOM 5607 N N . ARG B 1 135 ? -13.383 -20.094 -22.328 1 96.38 135 ARG B N 1
ATOM 5608 C CA . ARG B 1 135 ? -13.531 -20.156 -20.875 1 96.38 135 ARG B CA 1
ATOM 5609 C C . ARG B 1 135 ? -14.828 -19.5 -20.422 1 96.38 135 ARG B C 1
ATOM 5611 O O . ARG B 1 135 ? -15.57 -20.047 -19.609 1 96.38 135 ARG B O 1
ATOM 5618 N N . LEU B 1 136 ? -15.086 -18.312 -20.969 1 98.19 136 LEU B N 1
ATOM 5619 C CA . LEU B 1 136 ? -16.312 -17.594 -20.625 1 98.19 136 LEU B CA 1
ATOM 5620 C C . LEU B 1 136 ? -17.531 -18.359 -21.094 1 98.19 136 LEU B C 1
ATOM 5622 O O . LEU B 1 136 ? -18.547 -18.453 -20.391 1 98.19 136 LEU B O 1
ATOM 5626 N N . GLY B 1 137 ? -17.469 -18.891 -22.297 1 97.5 137 GLY B N 1
ATOM 5627 C CA . GLY B 1 137 ? -18.562 -19.656 -22.859 1 97.5 137 GLY B CA 1
ATOM 5628 C C . GLY B 1 137 ? -18.844 -20.953 -22.109 1 97.5 137 GLY B C 1
ATOM 5629 O O . GLY B 1 137 ? -19.984 -21.266 -21.797 1 97.5 137 GLY B O 1
ATOM 5630 N N . LEU B 1 138 ? -17.781 -21.719 -21.844 1 96.25 138 LEU B N 1
ATOM 5631 C CA . LEU B 1 138 ? -17.906 -23 -21.172 1 96.25 138 LEU B CA 1
ATOM 5632 C C . LEU B 1 138 ? -18.516 -22.828 -19.781 1 96.25 138 LEU B C 1
ATOM 5634 O O . LEU B 1 138 ? -19.344 -23.641 -19.359 1 96.25 138 LEU B O 1
ATOM 5638 N N . THR B 1 139 ? -18.156 -21.719 -19.062 1 97.75 139 THR B N 1
ATOM 5639 C CA . THR B 1 139 ? -18.594 -21.5 -17.688 1 97.75 139 THR B CA 1
ATOM 5640 C C . THR B 1 139 ? -19.891 -20.672 -17.641 1 97.75 139 THR B C 1
ATOM 5642 O O . THR B 1 139 ? -20.531 -20.594 -16.594 1 97.75 139 THR B O 1
ATOM 5645 N N . ALA B 1 140 ? -20.25 -20.094 -18.797 1 98.06 140 ALA B N 1
ATOM 5646 C CA . ALA B 1 140 ? -21.359 -19.172 -18.844 1 98.06 140 ALA B CA 1
ATOM 5647 C C . ALA B 1 140 ? -21.219 -18.078 -17.781 1 98.06 140 ALA B C 1
ATOM 5649 O O . ALA B 1 140 ? -22.156 -17.797 -17.031 1 98.06 140 ALA B O 1
ATOM 5650 N N . ALA B 1 141 ? -20.062 -17.516 -17.688 1 98.56 141 ALA B N 1
ATOM 5651 C CA . ALA B 1 141 ? -19.766 -16.5 -16.688 1 98.56 141 ALA B CA 1
ATOM 5652 C C . ALA B 1 141 ? -20.703 -15.297 -16.844 1 98.56 141 ALA B C 1
ATOM 5654 O O . ALA B 1 141 ? -21.016 -14.875 -17.953 1 98.56 141 ALA B O 1
ATOM 5655 N N . ARG B 1 142 ? -21.094 -14.719 -15.719 1 98.44 142 ARG B N 1
ATOM 5656 C CA . ARG B 1 142 ? -22 -13.57 -15.711 1 98.44 142 ARG B CA 1
ATOM 5657 C C . ARG B 1 142 ? -21.219 -12.258 -15.664 1 98.44 142 ARG B C 1
ATOM 5659 O O . ARG B 1 142 ? -21.656 -11.25 -16.203 1 98.44 142 ARG B O 1
ATOM 5666 N N . VAL B 1 143 ? -20.156 -12.266 -14.984 1 98.75 143 VAL B N 1
ATOM 5667 C CA . VAL B 1 143 ? -19.312 -11.094 -14.773 1 98.75 143 VAL B CA 1
ATOM 5668 C C . VAL B 1 143 ? -17.875 -11.406 -15.203 1 98.75 143 VAL B C 1
ATOM 5670 O O . VAL B 1 143 ? -17.375 -12.5 -14.953 1 98.75 143 VAL B O 1
ATOM 5673 N N . CYS B 1 144 ? -17.234 -10.461 -15.922 1 98.88 144 CYS B N 1
ATOM 5674 C CA . CYS B 1 144 ? -15.82 -10.516 -16.25 1 98.88 144 CYS B CA 1
ATOM 5675 C C . CYS B 1 144 ? -15.102 -9.258 -15.773 1 98.88 144 CYS B C 1
ATOM 5677 O O . CYS B 1 144 ? -15.477 -8.148 -16.156 1 98.88 144 CYS B O 1
ATOM 5679 N N . ILE B 1 145 ? -14.141 -9.391 -14.891 1 98.81 145 ILE B N 1
ATOM 5680 C CA . ILE B 1 145 ? -13.297 -8.305 -14.422 1 98.81 145 ILE B CA 1
ATOM 5681 C C . ILE B 1 145 ? -11.93 -8.375 -15.102 1 98.81 145 ILE B C 1
ATOM 5683 O O . ILE B 1 145 ? -11.289 -9.422 -15.102 1 98.81 145 ILE B O 1
ATOM 5687 N N . THR B 1 146 ? -11.484 -7.309 -15.68 1 98.56 146 THR B N 1
ATOM 5688 C CA . THR B 1 146 ? -10.25 -7.336 -16.469 1 98.56 146 THR B CA 1
ATOM 5689 C C . THR B 1 146 ? -9.539 -5.988 -16.391 1 98.56 146 THR B C 1
ATOM 5691 O O . THR B 1 146 ? -9.867 -5.148 -15.555 1 98.56 146 THR B O 1
ATOM 5694 N N . LEU B 1 147 ? -8.43 -5.848 -17.125 1 97.44 147 LEU B N 1
ATOM 5695 C CA . LEU B 1 147 ? -7.656 -4.621 -17.281 1 97.44 147 LEU B CA 1
ATOM 5696 C C . LEU B 1 147 ? -7.949 -3.955 -18.625 1 97.44 147 LEU B C 1
ATOM 5698 O O . LEU B 1 147 ? -8.445 -4.602 -19.547 1 97.44 147 LEU B O 1
ATOM 5702 N N . PRO B 1 148 ? -7.617 -2.686 -18.688 1 95.12 148 PRO B N 1
ATOM 5703 C CA . PRO B 1 148 ? -7.742 -2.062 -20.016 1 95.12 148 PRO B CA 1
ATOM 5704 C C . PRO B 1 148 ? -6.863 -2.732 -21.062 1 95.12 148 PRO B C 1
ATOM 5706 O O . PRO B 1 148 ? -7.328 -3.02 -22.172 1 95.12 148 PRO B O 1
ATOM 5709 N N . GLU B 1 149 ? -5.68 -2.941 -20.641 1 94.56 149 GLU B N 1
ATOM 5710 C CA . GLU B 1 149 ? -4.676 -3.49 -21.547 1 94.56 149 GLU B CA 1
ATOM 5711 C C . GLU B 1 149 ? -3.598 -4.254 -20.781 1 94.56 149 GLU B C 1
ATOM 5713 O O . GLU B 1 149 ? -3.367 -3.996 -19.594 1 94.56 149 GLU B O 1
ATOM 5718 N N . TRP B 1 150 ? -2.984 -5.191 -21.484 1 94.06 150 TRP B N 1
ATOM 5719 C CA . TRP B 1 150 ? -1.833 -5.918 -20.969 1 94.06 150 TRP B CA 1
ATOM 5720 C C . TRP B 1 150 ? -0.87 -6.293 -22.094 1 94.06 150 TRP B C 1
ATOM 5722 O O . TRP B 1 150 ? -1.225 -7.059 -22.984 1 94.06 150 TRP B O 1
ATOM 5732 N N . SER B 1 151 ? 0.344 -5.77 -22.016 1 90.75 151 SER B N 1
ATOM 5733 C CA . SER B 1 151 ? 1.395 -6.051 -22.984 1 90.75 151 SER B CA 1
ATOM 5734 C C . SER B 1 151 ? 0.909 -5.809 -24.406 1 90.75 151 SER B C 1
ATOM 5736 O O . SER B 1 151 ? 1.09 -6.656 -25.281 1 90.75 151 SER B O 1
ATOM 5738 N N . GLY B 1 152 ? 0.191 -4.836 -24.625 1 91.62 152 GLY B N 1
ATOM 5739 C CA . GLY B 1 152 ? -0.242 -4.434 -25.953 1 91.62 152 GLY B CA 1
ATOM 5740 C C . GLY B 1 152 ? -1.584 -5.02 -26.344 1 91.62 152 GLY B C 1
ATOM 5741 O O . GLY B 1 152 ? -2.168 -4.625 -27.359 1 91.62 152 GLY B O 1
ATOM 5742 N N . THR B 1 153 ? -2.109 -6.004 -25.609 1 95.44 153 THR B N 1
ATOM 5743 C CA . THR B 1 153 ? -3.404 -6.609 -25.906 1 95.44 153 THR B CA 1
ATOM 5744 C C . THR B 1 153 ? -4.531 -5.82 -25.234 1 95.44 153 THR B C 1
ATOM 5746 O O . THR B 1 153 ? -4.512 -5.602 -24.031 1 95.44 153 THR B O 1
ATOM 5749 N N . PRO B 1 154 ? -5.504 -5.348 -26 1 96.94 154 PRO B N 1
ATOM 5750 C CA . PRO B 1 154 ? -6.617 -4.574 -25.422 1 96.94 154 PRO B CA 1
ATOM 5751 C C . PRO B 1 154 ? -7.648 -5.457 -24.734 1 96.94 154 PRO B C 1
ATOM 5753 O O . PRO B 1 154 ? -8.734 -5.684 -25.266 1 96.94 154 PRO B O 1
ATOM 5756 N N . LEU B 1 155 ? -7.457 -5.809 -23.562 1 98 155 LEU B N 1
ATOM 5757 C CA . LEU B 1 155 ? -8.227 -6.809 -22.828 1 98 155 LEU B CA 1
ATOM 5758 C C . LEU B 1 155 ? -9.672 -6.359 -22.641 1 98 155 LEU B C 1
ATOM 5760 O O . LEU B 1 155 ? -10.602 -7.133 -22.875 1 98 155 LEU B O 1
ATOM 5764 N N . ALA B 1 156 ? -9.867 -5.145 -22.203 1 98.12 156 ALA B N 1
ATOM 5765 C CA . ALA B 1 156 ? -11.211 -4.652 -21.922 1 98.12 156 ALA B CA 1
ATOM 5766 C C . ALA B 1 156 ? -12.062 -4.621 -23.188 1 98.12 156 ALA B C 1
ATOM 5768 O O . ALA B 1 156 ? -13.25 -4.957 -23.156 1 98.12 156 ALA B O 1
ATOM 5769 N N . GLU B 1 157 ? -11.508 -4.188 -24.219 1 97.88 157 GLU B N 1
ATOM 5770 C CA . GLU B 1 157 ? -12.227 -4.16 -25.5 1 97.88 157 GLU B CA 1
ATOM 5771 C C . GLU B 1 157 ? -12.633 -5.562 -25.938 1 97.88 157 GLU B C 1
ATOM 5773 O O . GLU B 1 157 ? -13.758 -5.773 -26.406 1 97.88 157 GLU B O 1
ATOM 5778 N N . ILE B 1 158 ? -11.68 -6.477 -25.797 1 98.19 158 ILE B N 1
ATOM 5779 C CA . ILE B 1 158 ? -11.938 -7.863 -26.156 1 98.19 158 ILE B CA 1
ATOM 5780 C C . ILE B 1 158 ? -13.078 -8.414 -25.297 1 98.19 158 ILE B C 1
ATOM 5782 O O . ILE B 1 158 ? -14.031 -8.992 -25.828 1 98.19 158 ILE B O 1
ATOM 5786 N N . ALA B 1 159 ? -13.008 -8.25 -24.016 1 98.5 159 ALA B N 1
ATOM 5787 C CA . ALA B 1 159 ? -14.031 -8.758 -23.094 1 98.5 159 ALA B CA 1
ATOM 5788 C C . ALA B 1 159 ? -15.391 -8.141 -23.406 1 98.5 159 ALA B C 1
ATOM 5790 O O . ALA B 1 159 ? -16.422 -8.82 -23.328 1 98.5 159 ALA B O 1
ATOM 5791 N N . THR B 1 160 ? -15.43 -6.855 -23.719 1 98.06 160 THR B N 1
ATOM 5792 C CA . THR B 1 160 ? -16.672 -6.168 -24.031 1 98.06 160 THR B CA 1
ATOM 5793 C C . THR B 1 160 ? -17.281 -6.699 -25.312 1 98.06 160 THR B C 1
ATOM 5795 O O . THR B 1 160 ? -18.5 -6.855 -25.422 1 98.06 160 THR B O 1
ATOM 5798 N N . ARG B 1 161 ? -16.453 -6.902 -26.281 1 97.75 161 ARG B N 1
ATOM 5799 C CA . ARG B 1 161 ? -16.938 -7.504 -27.516 1 97.75 161 ARG B CA 1
ATOM 5800 C C . ARG B 1 161 ? -17.531 -8.883 -27.25 1 97.75 161 ARG B C 1
ATOM 5802 O O . ARG B 1 161 ? -18.578 -9.234 -27.797 1 97.75 161 ARG B O 1
ATOM 5809 N N . LEU B 1 162 ? -16.844 -9.672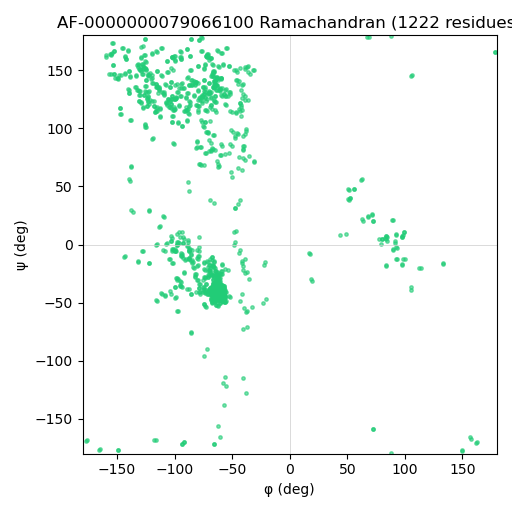 -26.453 1 98.19 162 LEU B N 1
ATOM 5810 C CA . LEU B 1 162 ? -17.312 -11.008 -26.125 1 98.19 162 LEU B CA 1
ATOM 5811 C C . LEU B 1 162 ? -18.656 -10.953 -25.391 1 98.19 162 LEU B C 1
ATOM 5813 O O . LEU B 1 162 ? -19.469 -11.867 -25.5 1 98.19 162 LEU B O 1
ATOM 5817 N N . LYS B 1 163 ? -18.844 -9.898 -24.594 1 97.44 163 LYS B N 1
ATOM 5818 C CA . LYS B 1 163 ? -20.109 -9.695 -23.906 1 97.44 163 LYS B CA 1
ATOM 5819 C C . LYS B 1 163 ? -21.266 -9.641 -24.906 1 97.44 163 LYS B C 1
ATOM 5821 O O . LYS B 1 163 ? -22.359 -10.117 -24.625 1 97.44 163 LYS B O 1
ATOM 5826 N N . ASP B 1 164 ? -21.047 -9.102 -26.031 1 95.19 164 ASP B N 1
ATOM 5827 C CA . ASP B 1 164 ? -22.062 -9.016 -27.078 1 95.19 164 ASP B CA 1
ATOM 5828 C C . ASP B 1 164 ? -22.312 -10.375 -27.734 1 95.19 164 ASP B C 1
ATOM 5830 O O . ASP B 1 164 ? -23.375 -10.609 -28.297 1 95.19 164 ASP B O 1
ATOM 5834 N N . GLU B 1 165 ? -21.359 -11.227 -27.609 1 96.81 165 GLU B N 1
ATOM 5835 C CA . GLU B 1 165 ? -21.422 -12.531 -28.25 1 96.81 165 GLU B CA 1
ATOM 5836 C C . GLU B 1 165 ? -21.953 -13.594 -27.297 1 96.81 165 GLU B C 1
ATOM 5838 O O . GLU B 1 165 ? -22.547 -14.586 -27.734 1 96.81 165 GLU B O 1
ATOM 5843 N N . LEU B 1 166 ? -21.609 -13.461 -26.094 1 97.88 166 LEU B N 1
ATOM 5844 C CA . LEU B 1 166 ? -21.953 -14.453 -25.078 1 97.88 166 LEU B CA 1
ATOM 5845 C C . LEU B 1 166 ? -23.141 -13.977 -24.25 1 97.88 166 LEU B C 1
ATOM 5847 O O . LEU B 1 166 ? -23 -13.109 -23.391 1 97.88 166 LEU B O 1
ATOM 5851 N N . PRO B 1 167 ? -24.312 -14.57 -24.359 1 95.69 167 PRO B N 1
ATOM 5852 C CA . PRO B 1 167 ? -25.547 -14.07 -23.734 1 95.69 167 PRO B CA 1
ATOM 5853 C C . PRO B 1 167 ? -25.469 -14.047 -22.219 1 95.69 167 PRO B C 1
ATOM 5855 O O . PRO B 1 167 ? -26.156 -13.242 -21.578 1 95.69 167 PRO B O 1
ATOM 5858 N N . THR B 1 168 ? -24.688 -14.898 -21.625 1 97 168 THR B N 1
ATOM 5859 C CA . THR B 1 168 ? -24.656 -15 -20.156 1 97 168 THR B CA 1
ATOM 5860 C C . THR B 1 168 ? -23.766 -13.914 -19.562 1 97 168 THR B C 1
ATOM 5862 O O . THR B 1 168 ? -23.875 -13.594 -18.375 1 97 168 THR B O 1
ATOM 5865 N N . LEU B 1 169 ? -22.797 -13.406 -20.312 1 98.38 169 LEU B N 1
ATOM 5866 C CA . LEU B 1 169 ? -21.906 -12.367 -19.812 1 98.38 169 LEU B CA 1
ATOM 5867 C C . LEU B 1 169 ? -22.609 -11.016 -19.781 1 98.38 169 LEU B C 1
ATOM 5869 O O . LEU B 1 169 ? -22.625 -10.297 -20.781 1 98.38 169 LEU B O 1
ATOM 5873 N N . GLU B 1 170 ? -23.031 -10.586 -18.656 1 98.25 170 GLU B N 1
ATOM 5874 C CA . GLU B 1 170 ? -23.875 -9.398 -18.531 1 98.25 170 GLU B CA 1
ATOM 5875 C C . GLU B 1 170 ? -23.031 -8.156 -18.234 1 98.25 170 GLU B C 1
ATOM 5877 O O . GLU B 1 170 ? -23.391 -7.047 -18.625 1 98.25 170 GLU B O 1
ATOM 5882 N N . HIS B 1 171 ? -21.906 -8.367 -17.516 1 98.5 171 HIS B N 1
ATOM 5883 C CA . HIS B 1 171 ? -21.156 -7.203 -17.078 1 98.5 171 HIS B CA 1
ATOM 5884 C C . HIS B 1 171 ? -19.656 -7.395 -17.328 1 98.5 171 HIS B C 1
ATOM 5886 O O . HIS B 1 171 ? -19.125 -8.484 -17.109 1 98.5 171 HIS B O 1
ATOM 5892 N N . VAL B 1 172 ? -19.016 -6.41 -17.844 1 98.62 172 VAL B N 1
ATOM 5893 C CA . VAL B 1 172 ? -17.562 -6.301 -17.922 1 98.62 172 VAL B CA 1
ATOM 5894 C C . VAL B 1 172 ? -17.094 -5.125 -17.078 1 98.62 172 VAL B C 1
ATOM 5896 O O . VAL B 1 172 ? -17.531 -3.988 -17.266 1 98.62 172 VAL B O 1
ATOM 5899 N N . LEU B 1 173 ? -16.297 -5.387 -16.062 1 98.56 173 LEU B N 1
ATOM 5900 C CA . LEU B 1 173 ? -15.719 -4.359 -15.211 1 98.56 173 LEU B CA 1
ATOM 5901 C C . LEU B 1 173 ? -14.219 -4.215 -15.484 1 98.56 173 LEU B C 1
ATOM 5903 O O . LEU B 1 173 ? -13.516 -5.211 -15.656 1 98.56 173 LEU B O 1
ATOM 5907 N N . VAL B 1 174 ? -13.719 -3.01 -15.539 1 97.5 174 VAL B N 1
ATOM 5908 C CA . VAL B 1 174 ? -12.328 -2.742 -15.891 1 97.5 174 VAL B CA 1
ATOM 5909 C C . VAL B 1 174 ? -11.617 -2.07 -14.727 1 97.5 174 VAL B C 1
ATOM 5911 O O . VAL B 1 174 ? -12.047 -1.019 -14.242 1 97.5 174 VAL B O 1
ATOM 5914 N N . VAL B 1 175 ? -10.523 -2.818 -14.242 1 95.25 175 VAL B N 1
ATOM 5915 C CA . VAL B 1 175 ? -9.68 -2.254 -13.203 1 95.25 175 VAL B CA 1
ATOM 5916 C C . VAL B 1 175 ? -8.812 -1.138 -13.781 1 95.25 175 VAL B C 1
ATOM 5918 O O . VAL B 1 175 ? -8.062 -1.359 -14.734 1 95.25 175 VAL B O 1
ATOM 5921 N N . ASP B 1 176 ? -8.859 0.055 -13.25 1 84.94 176 ASP B N 1
ATOM 5922 C CA . ASP B 1 176 ? -8.18 1.238 -13.773 1 84.94 176 ASP B CA 1
ATOM 5923 C C . ASP B 1 176 ? -8.812 1.692 -15.094 1 84.94 176 ASP B C 1
ATOM 5925 O O . ASP B 1 176 ? -9.875 1.201 -15.477 1 84.94 176 ASP B O 1
ATOM 5929 N N . GLY B 1 177 ? -8.406 2.789 -15.797 1 80.94 177 GLY B N 1
ATOM 5930 C CA . GLY B 1 177 ? -8.852 3.283 -17.094 1 80.94 177 GLY B CA 1
ATOM 5931 C C . GLY B 1 177 ? -7.766 3.242 -18.156 1 80.94 177 GLY B C 1
ATOM 5932 O O . GLY B 1 177 ? -6.629 2.869 -17.859 1 80.94 177 GLY B O 1
ATOM 5933 N N . PRO B 1 178 ? -8.18 3.387 -19.266 1 81.44 178 PRO B N 1
ATOM 5934 C CA . PRO B 1 178 ? -9.453 3.885 -19.797 1 81.44 178 PRO B CA 1
ATOM 5935 C C . PRO B 1 178 ? -10.508 2.787 -19.906 1 81.44 178 PRO B C 1
ATOM 5937 O O . PRO B 1 178 ? -10.172 1.602 -19.938 1 81.44 178 PRO B O 1
ATOM 5940 N N . LEU B 1 179 ? -11.75 3.223 -20.016 1 89 179 LEU B N 1
ATOM 5941 C CA . LEU B 1 179 ? -12.914 2.344 -20.078 1 89 179 LEU B CA 1
ATOM 5942 C C . LEU B 1 179 ? -13.5 2.326 -21.484 1 89 179 LEU B C 1
ATOM 5944 O O . LEU B 1 179 ? -13.852 3.375 -22.031 1 89 179 LEU B O 1
ATOM 5948 N N . PRO B 1 180 ? -13.609 1.136 -22.125 1 93.19 180 PRO B N 1
ATOM 5949 C CA . PRO B 1 180 ? -14.391 1.097 -23.375 1 93.19 180 PRO B CA 1
ATOM 5950 C C . PRO B 1 180 ? -15.891 1.238 -23.125 1 93.19 180 PRO B C 1
ATOM 5952 O O . PRO B 1 180 ? -16.359 1.059 -22 1 93.19 180 PRO B O 1
ATOM 5955 N N . GLU B 1 181 ? -16.594 1.604 -24.203 1 92.94 181 GLU B N 1
ATOM 5956 C CA . GLU B 1 181 ? -18.047 1.681 -24.109 1 92.94 181 GLU B CA 1
ATOM 5957 C C . GLU B 1 181 ? -18.656 0.323 -23.766 1 92.94 181 GLU B C 1
ATOM 5959 O O . GLU B 1 181 ? -18.25 -0.702 -24.312 1 92.94 181 GLU B O 1
ATOM 5964 N N . GLY B 1 182 ? -19.5 0.321 -22.859 1 94.44 182 GLY B N 1
ATOM 5965 C CA . GLY B 1 182 ? -20.188 -0.908 -22.484 1 94.44 182 GLY B CA 1
ATOM 5966 C C . GLY B 1 182 ? -19.609 -1.57 -21.25 1 94.44 182 GLY B C 1
ATOM 5967 O O . GLY B 1 182 ? -20.203 -2.504 -20.703 1 94.44 182 GLY B O 1
ATOM 5968 N N . ALA B 1 183 ? -18.453 -1.139 -20.828 1 96.62 183 ALA B N 1
ATOM 5969 C CA . ALA B 1 183 ? -17.844 -1.656 -19.609 1 96.62 183 ALA B CA 1
ATOM 5970 C C . ALA B 1 183 ? -18.078 -0.715 -18.438 1 96.62 183 ALA B C 1
ATOM 5972 O O . ALA B 1 183 ? -18.516 0.42 -18.625 1 96.62 183 ALA B O 1
ATOM 5973 N N . HIS B 1 184 ? -17.922 -1.158 -17.234 1 96.12 184 HIS B N 1
ATOM 5974 C CA . HIS B 1 184 ? -18.062 -0.375 -16.016 1 96.12 184 HIS B CA 1
ATOM 5975 C C . HIS B 1 184 ? -16.734 -0.26 -15.266 1 96.12 184 HIS B C 1
ATOM 5977 O O . HIS B 1 184 ? -15.891 -1.146 -15.367 1 96.12 184 HIS B O 1
ATOM 5983 N N . PRO B 1 185 ? -16.547 0.859 -14.555 1 94.38 185 PRO B N 1
ATOM 5984 C CA . PRO B 1 185 ? -15.32 0.999 -13.758 1 94.38 185 PRO B CA 1
ATOM 5985 C C . PRO B 1 185 ? -15.328 0.135 -12.5 1 94.38 185 PRO B C 1
ATOM 5987 O O . PRO B 1 185 ? -16.219 0.274 -11.656 1 94.38 185 PRO B O 1
ATOM 5990 N N . PHE B 1 186 ? -14.359 -0.634 -12.336 1 97.25 186 PHE B N 1
ATOM 5991 C CA . PHE B 1 186 ? -14.273 -1.571 -11.219 1 97.25 186 PHE B CA 1
ATOM 5992 C C . PHE B 1 186 ? -14.203 -0.828 -9.891 1 97.25 186 PHE B C 1
ATOM 5994 O O . PHE B 1 186 ? -14.969 -1.124 -8.969 1 97.25 186 PHE B O 1
ATOM 6001 N N . HIS B 1 187 ? -13.305 0.109 -9.742 1 94.62 187 HIS B N 1
ATOM 6002 C CA . HIS B 1 187 ? -13.047 0.762 -8.461 1 94.62 187 HIS B CA 1
ATOM 6003 C C . HIS B 1 187 ? -14.25 1.584 -8.016 1 94.62 187 HIS B C 1
ATOM 6005 O O . HIS B 1 187 ? -14.523 1.684 -6.812 1 94.62 187 HIS B O 1
ATOM 6011 N N . GLU B 1 188 ? -15 2.16 -8.914 1 91.5 188 GLU B N 1
ATOM 6012 C CA . GLU B 1 188 ? -16.203 2.896 -8.562 1 91.5 188 GLU B CA 1
ATOM 6013 C C . GLU B 1 188 ? -17.297 1.958 -8.039 1 91.5 188 GLU B C 1
ATOM 6015 O O . GLU B 1 188 ? -17.984 2.287 -7.074 1 91.5 188 GLU B O 1
ATOM 6020 N N . HIS B 1 189 ? -17.344 0.775 -8.648 1 94.94 189 HIS B N 1
ATOM 6021 C CA . HIS B 1 189 ? -18.422 -0.145 -8.312 1 94.94 189 HIS B CA 1
ATOM 6022 C C . HIS B 1 189 ? -18.062 -0.978 -7.082 1 94.94 189 HIS B C 1
ATOM 6024 O O . HIS B 1 189 ? -18.922 -1.213 -6.223 1 94.94 189 HIS B O 1
ATOM 6030 N N . PHE B 1 190 ? -16.844 -1.443 -7.016 1 96.81 190 PHE B N 1
ATOM 6031 C CA . PHE B 1 190 ? -16.484 -2.439 -6.016 1 96.81 190 PHE B CA 1
ATOM 6032 C C . PHE B 1 190 ? -15.82 -1.779 -4.809 1 96.81 190 PHE B C 1
ATOM 6034 O O . PHE B 1 190 ? -15.93 -2.279 -3.686 1 96.81 190 PHE B O 1
ATOM 6041 N N . VAL B 1 191 ? -15.109 -0.646 -5.008 1 95.5 191 VAL B N 1
ATOM 6042 C CA . VAL B 1 191 ? -14.172 -0.206 -3.98 1 95.5 191 VAL B CA 1
ATOM 6043 C C . VAL B 1 191 ? -14.688 1.077 -3.33 1 95.5 191 VAL B C 1
ATOM 6045 O O . VAL B 1 191 ? -14.68 1.205 -2.104 1 95.5 191 VAL B O 1
ATOM 6048 N N . ALA B 1 192 ? -15.203 2.016 -4.051 1 88.88 192 ALA B N 1
ATOM 6049 C CA . ALA B 1 192 ? -15.422 3.402 -3.65 1 88.88 192 ALA B CA 1
ATOM 6050 C C . ALA B 1 192 ? -16.547 3.508 -2.627 1 88.88 192 ALA B C 1
ATOM 6052 O O . ALA B 1 192 ? -16.562 4.418 -1.797 1 88.88 192 ALA B O 1
ATOM 6053 N N . ARG B 1 193 ? -17.5 2.582 -2.65 1 90.88 193 ARG B N 1
ATOM 6054 C CA . ARG B 1 193 ? -18.656 2.664 -1.768 1 90.88 193 ARG B CA 1
ATOM 6055 C C . ARG B 1 193 ? -18.562 1.649 -0.634 1 90.88 193 ARG B C 1
ATOM 6057 O O . ARG B 1 193 ? -18.422 0.448 -0.878 1 90.88 193 ARG B O 1
ATOM 6064 N N . GLU B 1 194 ? -18.656 2.129 0.548 1 94.19 194 GLU B N 1
ATOM 6065 C CA . GLU B 1 194 ? -18.578 1.259 1.719 1 94.19 194 GLU B CA 1
ATOM 6066 C C . GLU B 1 194 ? -19.906 0.53 1.943 1 94.19 194 GLU B C 1
ATOM 6068 O O . GLU B 1 194 ? -20.547 0.696 2.984 1 94.19 194 GLU B O 1
ATOM 6073 N N . ARG B 1 195 ? -20.266 -0.367 1.101 1 95.12 195 ARG B N 1
ATOM 6074 C CA . ARG B 1 195 ? -21.531 -1.077 1.102 1 95.12 195 ARG B CA 1
ATOM 6075 C C . ARG B 1 195 ? -21.688 -1.915 2.365 1 95.12 195 ARG B C 1
ATOM 6077 O O . ARG B 1 195 ? -22.812 -2.086 2.867 1 95.12 195 ARG B O 1
ATOM 6084 N N . GLU B 1 196 ? -20.562 -2.436 2.844 1 94.88 196 GLU B N 1
ATOM 6085 C CA . GLU B 1 196 ? -20.594 -3.338 3.99 1 94.88 196 GLU B CA 1
ATOM 6086 C C . GLU B 1 196 ? -21.047 -2.609 5.258 1 94.88 196 GLU B C 1
ATOM 6088 O O . GLU B 1 196 ? -21.453 -3.24 6.23 1 94.88 196 GLU B O 1
ATOM 6093 N N . GLU B 1 197 ? -20.984 -1.292 5.273 1 93.5 197 GLU B N 1
ATOM 6094 C CA . GLU B 1 197 ? -21.344 -0.488 6.434 1 93.5 197 GLU B CA 1
ATOM 6095 C C . GLU B 1 197 ? -22.812 -0.036 6.355 1 93.5 197 GLU B C 1
ATOM 6097 O O . GLU B 1 197 ? -23.344 0.498 7.324 1 93.5 197 GLU B O 1
ATOM 6102 N N . GLN B 1 198 ? -23.453 -0.294 5.215 1 94.38 198 GLN B N 1
ATOM 6103 C CA . GLN B 1 198 ? -24.844 0.132 5.039 1 94.38 198 GLN B CA 1
ATOM 6104 C C . GLN B 1 198 ? -25.797 -0.748 5.844 1 94.38 198 GLN B C 1
ATOM 6106 O O . GLN B 1 198 ? -25.5 -1.919 6.094 1 94.38 198 GLN B O 1
ATOM 6111 N N . GLU B 1 199 ? -26.906 -0.137 6.215 1 94.56 199 GLU B N 1
ATOM 6112 C CA 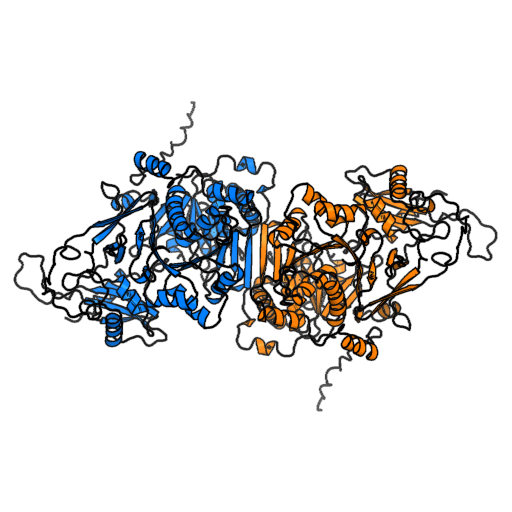. GLU B 1 199 ? -27.922 -0.878 6.949 1 94.56 199 GLU B CA 1
ATOM 6113 C C . GLU B 1 199 ? -28.438 -2.068 6.137 1 94.56 199 GLU B C 1
ATOM 6115 O O . GLU B 1 199 ? -28.734 -1.933 4.949 1 94.56 199 GLU B O 1
ATOM 6120 N N . GLY B 1 200 ? -28.422 -3.193 6.738 1 95.75 200 GLY B N 1
ATOM 6121 C CA . GLY B 1 200 ? -28.969 -4.387 6.109 1 95.75 200 GLY B CA 1
ATOM 6122 C C . GLY B 1 200 ? -27.938 -5.152 5.293 1 95.75 200 GLY B C 1
ATOM 6123 O O . GLY B 1 200 ? -28.25 -6.219 4.754 1 95.75 200 GLY B O 1
ATOM 6124 N N . ALA B 1 201 ? -26.766 -4.645 5.176 1 96.62 201 ALA B N 1
ATOM 6125 C CA . ALA B 1 201 ? -25.719 -5.277 4.363 1 96.62 201 ALA B CA 1
ATOM 6126 C C . ALA B 1 201 ? -25.484 -6.715 4.809 1 96.62 201 ALA B C 1
ATOM 6128 O O . ALA B 1 201 ? -25.422 -7.629 3.982 1 96.62 201 ALA B O 1
ATOM 6129 N N . ALA B 1 202 ? -25.328 -6.957 6.102 1 95.06 202 ALA B N 1
ATOM 6130 C CA . ALA B 1 202 ? -25.062 -8.289 6.645 1 95.06 202 ALA B CA 1
ATOM 6131 C C . ALA B 1 202 ? -26.219 -9.242 6.332 1 95.06 202 ALA B C 1
ATOM 6133 O O . ALA B 1 202 ? -25.984 -10.414 6.023 1 95.06 202 ALA B O 1
ATOM 6134 N N . ALA B 1 203 ? -27.438 -8.742 6.406 1 97.19 203 ALA B N 1
ATOM 6135 C CA . ALA B 1 203 ? -28.609 -9.555 6.141 1 97.19 203 ALA B CA 1
ATOM 6136 C C . ALA B 1 203 ? -28.656 -10 4.684 1 97.19 203 ALA B C 1
ATOM 6138 O O . ALA B 1 203 ? -29.094 -11.109 4.383 1 97.19 203 ALA B O 1
ATOM 6139 N N . ARG B 1 204 ? -28.234 -9.125 3.855 1 97.38 204 ARG B N 1
ATOM 6140 C CA . ARG B 1 204 ? -28.219 -9.438 2.43 1 97.38 204 ARG B CA 1
ATOM 6141 C C . ARG B 1 204 ? -27.266 -10.594 2.125 1 97.38 204 ARG B C 1
ATOM 6143 O O . ARG B 1 204 ? -27.484 -11.336 1.163 1 97.38 204 ARG B O 1
ATOM 6150 N N . LEU B 1 205 ? -26.234 -10.758 2.93 1 98.06 205 LEU B N 1
ATOM 6151 C CA . LEU B 1 205 ? -25.203 -11.758 2.682 1 98.06 205 LEU B CA 1
ATOM 6152 C C . LEU B 1 205 ? -25.5 -13.047 3.441 1 98.06 205 LEU B C 1
ATOM 6154 O O . LEU B 1 205 ? -24.875 -14.078 3.199 1 98.06 205 LEU B O 1
ATOM 6158 N N . ASP B 1 206 ? -26.469 -13.047 4.328 1 97.12 206 ASP B N 1
ATOM 6159 C CA . ASP B 1 206 ? -26.734 -14.172 5.215 1 97.12 206 ASP B CA 1
ATOM 6160 C C . ASP B 1 206 ? -27.172 -15.406 4.422 1 97.12 206 ASP B C 1
ATOM 6162 O O . ASP B 1 206 ? -28.047 -15.32 3.555 1 97.12 206 ASP B O 1
ATOM 6166 N N . GLY B 1 207 ? -26.5 -16.469 4.691 1 96.75 207 GLY B N 1
ATOM 6167 C CA . GLY B 1 207 ? -26.891 -17.766 4.156 1 96.75 207 GLY B CA 1
ATOM 6168 C C . GLY B 1 207 ? -26.453 -17.984 2.721 1 96.75 207 GLY B C 1
ATOM 6169 O O . GLY B 1 207 ? -26.766 -19 2.115 1 96.75 207 GLY B O 1
ATOM 6170 N N . LEU B 1 208 ? -25.719 -17.109 2.109 1 98.19 208 LEU B N 1
ATOM 6171 C CA . LEU B 1 208 ? -25.375 -17.188 0.692 1 98.19 208 LEU B CA 1
ATOM 6172 C C . LEU B 1 208 ? -24.062 -17.938 0.49 1 98.19 208 LEU B C 1
ATOM 6174 O O . LEU B 1 208 ? -23.844 -18.531 -0.566 1 98.19 208 LEU B O 1
ATOM 6178 N N . ALA B 1 209 ? -23.188 -18 1.452 1 98.56 209 ALA B N 1
ATOM 6179 C CA . ALA B 1 209 ? -21.797 -18.453 1.308 1 98.56 209 ALA B CA 1
ATOM 6180 C C . ALA B 1 209 ? -21.75 -19.922 0.898 1 98.56 209 ALA B C 1
ATOM 6182 O O . ALA B 1 209 ? -22.594 -20.719 1.328 1 98.56 209 ALA B O 1
ATOM 6183 N N . LEU B 1 210 ? -20.781 -20.234 0.079 1 98.62 210 LEU B N 1
ATOM 6184 C CA . LEU B 1 210 ? -20.516 -21.609 -0.31 1 98.62 210 LEU B CA 1
ATOM 6185 C C . LEU B 1 210 ? -20.125 -22.453 0.899 1 98.62 210 LEU B C 1
ATOM 6187 O O . LEU B 1 210 ? -19.406 -21.969 1.784 1 98.62 210 LEU B O 1
ATOM 6191 N N . GLY B 1 211 ? -20.609 -23.672 0.876 1 98 211 GLY B N 1
ATOM 6192 C CA . GLY B 1 211 ? -20.094 -24.641 1.828 1 98 211 GLY B CA 1
ATOM 6193 C C . GLY B 1 211 ? -18.75 -25.219 1.423 1 98 211 GLY B C 1
ATOM 6194 O O . GLY B 1 211 ? -18.281 -24.984 0.303 1 98 211 GLY B O 1
ATOM 6195 N N . ALA B 1 212 ? -18.188 -26.031 2.258 1 98.12 212 ALA B N 1
ATOM 6196 C CA . ALA B 1 212 ? -16.828 -26.531 2.086 1 98.12 212 ALA B CA 1
ATOM 6197 C C . ALA B 1 212 ? -16.75 -27.516 0.923 1 98.12 212 ALA B C 1
ATOM 6199 O O . ALA B 1 212 ? -15.688 -27.703 0.327 1 98.12 212 ALA B O 1
ATOM 6200 N N . ASP B 1 213 ? -17.891 -28.141 0.542 1 97.38 213 ASP B N 1
ATOM 6201 C CA . ASP B 1 213 ? -17.891 -29.188 -0.483 1 97.38 213 ASP B CA 1
ATOM 6202 C C . ASP B 1 213 ? -18.391 -28.625 -1.818 1 97.38 213 ASP B C 1
ATOM 6204 O O . ASP B 1 213 ? -18.359 -29.328 -2.834 1 97.38 213 ASP B O 1
ATOM 6208 N N . ASP B 1 214 ? -18.844 -27.359 -1.809 1 97.75 214 ASP B N 1
ATOM 6209 C CA . ASP B 1 214 ? -19.375 -26.75 -3.025 1 97.75 214 ASP B CA 1
ATOM 6210 C C . ASP B 1 214 ? -18.25 -26.391 -3.99 1 97.75 214 ASP B C 1
ATOM 6212 O O . ASP B 1 214 ? -17.156 -26 -3.564 1 97.75 214 ASP B O 1
ATOM 6216 N N . PRO B 1 215 ? -18.469 -26.578 -5.328 1 97.94 215 PRO B N 1
ATOM 6217 C CA . PRO B 1 215 ? -17.516 -25.984 -6.266 1 97.94 215 PRO B CA 1
ATOM 6218 C C . PRO B 1 215 ? -17.266 -24.5 -6.02 1 97.94 215 PRO B C 1
ATOM 6220 O O . PRO B 1 215 ? -18.234 -23.734 -5.867 1 97.94 215 PRO B O 1
ATOM 6223 N N . PHE B 1 216 ? -15.961 -24.078 -5.961 1 98.5 216 PHE B N 1
ATOM 6224 C CA . PHE B 1 216 ? -15.742 -22.672 -5.625 1 98.5 216 PHE B CA 1
ATOM 6225 C C . PHE B 1 216 ? -14.75 -22.031 -6.59 1 98.5 216 PHE B C 1
ATOM 6227 O O . PHE B 1 216 ? -14.633 -20.812 -6.637 1 98.5 216 PHE B O 1
ATOM 6234 N N . VAL B 1 217 ? -14.016 -22.875 -7.363 1 98.69 217 VAL B N 1
ATOM 6235 C CA . VAL B 1 217 ? -13.055 -22.344 -8.32 1 98.69 217 VAL B CA 1
ATOM 6236 C C . VAL B 1 217 ? -12.93 -23.281 -9.516 1 98.69 217 VAL B C 1
ATOM 6238 O O . VAL B 1 217 ? -13.039 -24.5 -9.359 1 98.69 217 VAL B O 1
ATOM 6241 N N . VAL B 1 218 ? -12.773 -22.734 -10.711 1 97.88 218 VAL B N 1
ATOM 6242 C CA . VAL B 1 218 ? -12.406 -23.469 -11.922 1 97.88 218 VAL B CA 1
ATOM 6243 C C . VAL B 1 218 ? -11.047 -23 -12.414 1 97.88 218 VAL B C 1
ATOM 6245 O O . VAL B 1 218 ? -10.867 -21.828 -12.758 1 97.88 218 VAL B O 1
ATOM 6248 N N . LEU B 1 219 ? -10.086 -23.859 -12.398 1 96.19 219 LEU B N 1
ATOM 6249 C CA . LEU B 1 219 ? -8.75 -23.578 -12.922 1 96.19 219 LEU B CA 1
ATOM 6250 C C . LEU B 1 219 ? -8.547 -24.234 -14.281 1 96.19 219 LEU B C 1
ATOM 6252 O O . LEU B 1 219 ? -8.656 -25.453 -14.406 1 96.19 219 LEU B O 1
ATOM 6256 N N . PHE B 1 220 ? -8.266 -23.422 -15.258 1 92.69 220 PHE B N 1
ATOM 6257 C CA . PHE B 1 220 ? -8.133 -23.953 -16.609 1 92.69 220 PHE B CA 1
ATOM 6258 C C . PHE B 1 220 ? -6.707 -24.422 -16.875 1 92.69 220 PHE B C 1
ATOM 6260 O O . PHE B 1 220 ? -5.75 -23.766 -16.453 1 92.69 220 PHE B O 1
ATOM 6267 N N . THR B 1 221 ? -6.609 -25.562 -17.5 1 84.06 221 THR B N 1
ATOM 6268 C CA . THR B 1 221 ? -5.316 -26.141 -17.875 1 84.06 221 THR B CA 1
ATOM 6269 C C . THR B 1 221 ? -5.117 -26.094 -19.391 1 84.06 221 THR B C 1
ATOM 6271 O O . THR B 1 221 ? -6.082 -26.172 -20.141 1 84.06 221 THR B O 1
ATOM 6274 N N . SER B 1 222 ? -3.959 -25.594 -19.875 1 69.94 222 SER B N 1
ATOM 6275 C CA . SER B 1 222 ? -3.711 -25.469 -21.297 1 69.94 222 SER B CA 1
ATOM 6276 C C . SER B 1 222 ? -3.283 -26.812 -21.906 1 69.94 222 SER B C 1
ATOM 6278 O O . SER B 1 222 ? -2.301 -27.406 -21.453 1 69.94 222 SER B O 1
ATOM 6280 N N . GLY B 1 223 ? -4.234 -27.703 -22.281 1 60.12 223 GLY B N 1
ATOM 6281 C CA . GLY B 1 223 ? -3.818 -28.953 -22.922 1 60.12 223 GLY B CA 1
ATOM 6282 C C . GLY B 1 223 ? -3.062 -28.734 -24.219 1 60.12 223 GLY B C 1
ATOM 6283 O O . GLY B 1 223 ? -3.227 -27.703 -24.875 1 60.12 223 GLY B O 1
ATOM 6284 N N . THR B 1 224 ? -1.942 -29.359 -24.438 1 55.09 224 THR B N 1
ATOM 6285 C CA . THR B 1 224 ? -1.085 -29.281 -25.609 1 55.09 224 THR B CA 1
ATOM 6286 C C . THR B 1 224 ? -1.876 -29.578 -26.891 1 55.09 224 THR B C 1
ATOM 6288 O O . THR B 1 224 ? -1.469 -29.203 -27.984 1 55.09 224 THR B O 1
ATOM 6291 N N . THR B 1 225 ? -3.043 -30.281 -26.844 1 55.22 225 THR B N 1
ATOM 6292 C CA . THR B 1 225 ? -3.682 -30.812 -28.047 1 55.22 225 THR B CA 1
ATOM 6293 C C . THR B 1 225 ? -5.031 -30.141 -28.281 1 55.22 225 THR B C 1
ATOM 6295 O O . THR B 1 225 ? -5.617 -30.266 -29.344 1 55.22 225 THR B O 1
ATOM 6298 N N . GLY B 1 226 ? -5.48 -29.172 -27.422 1 67.81 226 GLY B N 1
ATOM 6299 C CA . GLY B 1 226 ? -6.828 -28.656 -27.594 1 67.81 226 GLY B CA 1
ATOM 6300 C C . GLY B 1 226 ? -7.172 -27.547 -26.625 1 67.81 226 GLY B C 1
ATOM 6301 O O . GLY B 1 226 ? -6.281 -26.938 -26.031 1 67.81 226 GLY B O 1
ATOM 6302 N N . LEU B 1 227 ? -8.547 -27.234 -26.641 1 79 227 LEU B N 1
ATOM 6303 C CA . LEU B 1 227 ? -9.031 -26.203 -25.75 1 79 227 LEU B CA 1
ATOM 6304 C C . LEU B 1 227 ? -8.898 -26.641 -24.297 1 79 227 LEU B C 1
ATOM 6306 O O . LEU B 1 227 ? -8.984 -27.828 -23.984 1 79 227 LEU B O 1
ATOM 6310 N N . SER B 1 228 ? -8.688 -25.719 -23.5 1 87.38 228 SER B N 1
ATOM 6311 C CA . SER B 1 228 ? -8.391 -25.953 -22.094 1 87.38 228 SER B CA 1
ATOM 6312 C C . SER B 1 228 ? -9.578 -26.562 -21.375 1 87.38 228 SER B C 1
ATOM 6314 O O . SER B 1 228 ? -10.727 -26.391 -21.781 1 87.38 228 SER B O 1
ATOM 6316 N N . LYS B 1 229 ? -9.281 -27.438 -20.453 1 91.69 229 LYS B N 1
ATOM 6317 C CA . LYS B 1 229 ? -10.289 -28.016 -19.562 1 91.69 229 LYS B CA 1
ATOM 6318 C C . LYS B 1 229 ? -10.383 -27.219 -18.25 1 91.69 229 LYS B C 1
ATOM 6320 O O . LYS B 1 229 ? -9.375 -26.75 -17.734 1 91.69 229 LYS B O 1
ATOM 6325 N N . GLY B 1 230 ? -11.625 -27.031 -17.812 1 95.62 230 GLY B N 1
ATOM 6326 C CA . GLY B 1 230 ? -11.836 -26.359 -16.531 1 95.62 230 GLY B CA 1
ATOM 6327 C C . GLY B 1 230 ? -11.867 -27.328 -15.359 1 95.62 230 GLY B C 1
ATOM 6328 O O . GLY B 1 230 ? -12.875 -28 -15.133 1 95.62 230 GLY B O 1
ATOM 6329 N N . VAL B 1 231 ? -10.797 -27.344 -14.539 1 97.12 231 VAL B N 1
ATOM 6330 C CA . VAL B 1 231 ? -10.711 -28.219 -13.375 1 97.12 231 VAL B CA 1
ATOM 6331 C C . VAL B 1 231 ? -11.508 -27.609 -12.219 1 97.12 231 VAL B C 1
ATOM 6333 O O . VAL B 1 231 ? -11.211 -26.5 -11.766 1 97.12 231 VAL B O 1
ATOM 6336 N N . LEU B 1 232 ? -12.508 -28.328 -11.766 1 97.81 232 LEU B N 1
ATOM 6337 C CA . LEU B 1 232 ? -13.391 -27.859 -10.711 1 97.81 232 LEU B CA 1
ATOM 6338 C C . LEU B 1 232 ? -12.922 -28.359 -9.344 1 97.81 232 LEU B C 1
ATOM 6340 O O . LEU B 1 232 ? -12.703 -29.547 -9.156 1 97.81 232 LEU B O 1
ATOM 6344 N N . HIS B 1 233 ? -12.773 -27.406 -8.406 1 98.44 233 HIS B N 1
ATOM 6345 C CA . HIS B 1 233 ? -12.398 -27.766 -7.043 1 98.44 233 HIS B CA 1
ATOM 6346 C C . HIS B 1 233 ? -13.43 -27.25 -6.043 1 98.44 233 HIS B C 1
ATOM 6348 O O . HIS B 1 233 ? -14.07 -26.219 -6.277 1 98.44 233 HIS B O 1
ATOM 6354 N N . SER B 1 234 ? -13.648 -28 -4.957 1 98.38 234 SER B N 1
ATOM 6355 C CA . SER B 1 234 ? -14.266 -27.484 -3.748 1 98.38 234 SER B CA 1
ATOM 6356 C C . SER B 1 234 ? -13.227 -26.922 -2.789 1 98.38 234 SER B C 1
ATOM 6358 O O . SER B 1 234 ? -12.023 -27.094 -2.996 1 98.38 234 SER B O 1
ATOM 6360 N N . GLN B 1 235 ? -13.703 -26.219 -1.795 1 98.56 235 GLN B N 1
ATOM 6361 C CA . GLN B 1 235 ? -12.773 -25.734 -0.784 1 98.56 235 GLN B CA 1
ATOM 6362 C C . GLN B 1 235 ? -12.086 -26.891 -0.064 1 98.56 235 GLN B C 1
ATOM 6364 O O . GLN B 1 235 ? -10.906 -26.797 0.281 1 98.56 235 GLN B O 1
ATOM 6369 N N . ASN B 1 236 ? -12.742 -27.984 0.115 1 98.5 236 ASN B N 1
ATOM 6370 C CA . ASN B 1 236 ? -12.164 -29.109 0.833 1 98.5 236 ASN B CA 1
ATOM 6371 C C . ASN B 1 236 ? -11.078 -29.797 0.008 1 98.5 236 ASN B C 1
ATOM 6373 O O . ASN B 1 236 ? -10.055 -30.203 0.546 1 98.5 236 ASN B O 1
ATOM 6377 N N . THR B 1 237 ? -11.328 -29.984 -1.318 1 98.44 237 THR B N 1
ATOM 6378 C CA . THR B 1 237 ? -10.273 -30.578 -2.135 1 98.44 237 THR B CA 1
ATOM 6379 C C . THR B 1 237 ? -9.016 -29.719 -2.102 1 98.44 237 THR B C 1
ATOM 6381 O O . THR B 1 237 ? -7.902 -30.234 -2.016 1 98.44 237 THR B O 1
ATOM 6384 N N . VAL B 1 238 ? -9.164 -28.406 -2.092 1 98.62 238 VAL B N 1
ATOM 6385 C CA . VAL B 1 238 ? -8.031 -27.5 -2.055 1 98.62 238 VAL B CA 1
ATOM 6386 C C . VAL B 1 238 ? -7.438 -27.469 -0.646 1 98.62 238 VAL B C 1
ATOM 6388 O O . VAL B 1 238 ? -6.219 -27.422 -0.478 1 98.62 238 VAL B O 1
ATOM 6391 N N . HIS B 1 239 ? -8.312 -27.469 0.351 1 98.38 239 HIS B N 1
ATOM 6392 C CA . HIS B 1 239 ? -7.848 -27.469 1.735 1 98.38 239 HIS B CA 1
ATOM 6393 C C . HIS B 1 239 ? -6.918 -28.656 2.01 1 98.38 239 HIS B C 1
ATOM 6395 O O . HIS B 1 239 ? -5.895 -28.5 2.676 1 98.38 239 HIS B O 1
ATOM 6401 N N . ALA B 1 240 ? -7.281 -29.828 1.54 1 98.25 240 ALA B N 1
ATOM 6402 C CA . ALA B 1 240 ? -6.465 -31.016 1.754 1 98.25 240 ALA B CA 1
ATOM 6403 C C . ALA B 1 240 ? -5.055 -30.828 1.206 1 98.25 240 ALA B C 1
ATOM 6405 O O . ALA B 1 240 ? -4.074 -31.188 1.859 1 98.25 240 ALA B O 1
ATOM 6406 N N . ALA B 1 241 ? -4.977 -30.266 0.042 1 97.88 241 ALA B N 1
ATOM 6407 C CA . ALA B 1 241 ? -3.682 -30 -0.582 1 97.88 241 ALA B CA 1
ATOM 6408 C C . ALA B 1 241 ? -2.906 -28.938 0.197 1 97.88 241 ALA B C 1
ATOM 6410 O O . ALA B 1 241 ? -1.712 -29.109 0.459 1 97.88 241 ALA B O 1
ATOM 6411 N N . VAL B 1 242 ? -3.553 -27.875 0.545 1 96.56 242 VAL B N 1
ATOM 6412 C CA . VAL B 1 242 ? -2.934 -26.75 1.231 1 96.56 242 VAL B CA 1
ATOM 6413 C C . VAL B 1 242 ? -2.451 -27.188 2.613 1 96.56 242 VAL B C 1
ATOM 6415 O O . VAL B 1 242 ? -1.378 -26.766 3.061 1 96.56 242 VAL B O 1
ATOM 6418 N N . ARG B 1 243 ? -3.232 -27.953 3.271 1 95.31 243 ARG B N 1
ATOM 6419 C CA . ARG B 1 243 ? -2.846 -28.453 4.586 1 95.31 243 ARG B CA 1
ATOM 6420 C C . ARG B 1 243 ? -1.541 -29.234 4.508 1 95.31 243 ARG B C 1
ATOM 6422 O O . ARG B 1 243 ? -0.659 -29.078 5.352 1 95.31 243 ARG B O 1
ATOM 6429 N N . GLY B 1 244 ? -1.496 -30.125 3.516 1 94.12 244 GLY B N 1
ATOM 6430 C CA . GLY B 1 244 ? -0.257 -30.859 3.312 1 94.12 244 GLY B CA 1
ATOM 6431 C C . GLY B 1 244 ? 0.939 -29.953 3.078 1 94.12 244 GLY B C 1
ATOM 6432 O O . GLY B 1 244 ? 2.014 -30.188 3.637 1 94.12 244 GLY B O 1
ATOM 6433 N N . TYR B 1 245 ? 0.82 -28.953 2.301 1 92.44 245 TYR B N 1
ATOM 6434 C CA . TYR B 1 245 ? 1.846 -27.953 1.999 1 92.44 245 TYR B CA 1
ATOM 6435 C C . TYR B 1 245 ? 2.27 -27.219 3.258 1 92.44 245 TYR B C 1
ATOM 6437 O O . TYR B 1 245 ? 3.463 -27.016 3.502 1 92.44 245 TYR B O 1
ATOM 6445 N N . VAL B 1 246 ? 1.321 -26.797 4.062 1 91.25 246 VAL B N 1
ATOM 6446 C CA . VAL B 1 246 ? 1.55 -26.031 5.289 1 91.25 246 VAL B CA 1
ATOM 6447 C C . VAL B 1 246 ? 2.238 -26.922 6.324 1 91.25 246 VAL B C 1
ATOM 6449 O O . VAL B 1 246 ? 3.078 -26.438 7.094 1 91.25 246 VAL B O 1
ATOM 6452 N N . ASP B 1 247 ? 1.829 -28.141 6.395 1 91 247 ASP B N 1
ATOM 6453 C CA . ASP B 1 247 ? 2.465 -29.078 7.316 1 91 247 ASP B CA 1
ATOM 6454 C C . ASP B 1 247 ? 3.959 -29.203 7.027 1 91 247 ASP B C 1
ATOM 6456 O O . ASP B 1 247 ? 4.766 -29.344 7.949 1 91 247 ASP B O 1
ATOM 6460 N N . ALA B 1 248 ? 4.246 -29.141 5.781 1 89.06 248 ALA B N 1
ATOM 6461 C CA . ALA B 1 248 ? 5.637 -29.297 5.367 1 89.06 248 ALA B CA 1
ATOM 6462 C C . ALA B 1 248 ? 6.418 -28 5.586 1 89.06 248 ALA B C 1
ATOM 6464 O O . ALA B 1 248 ? 7.582 -28.031 6 1 89.06 248 ALA B O 1
ATOM 6465 N N . PHE B 1 249 ? 5.832 -26.844 5.363 1 88.38 249 PHE B N 1
ATOM 6466 C CA . PHE B 1 249 ? 6.613 -25.625 5.254 1 88.38 249 PHE B CA 1
ATOM 6467 C C . PHE B 1 249 ? 6.066 -24.547 6.188 1 88.38 249 PHE B C 1
ATOM 6469 O O . PHE B 1 249 ? 6.613 -23.438 6.262 1 88.38 249 PHE B O 1
ATOM 6476 N N . GLY B 1 250 ? 4.992 -24.812 6.82 1 72.69 250 GLY B N 1
ATOM 6477 C CA . GLY B 1 250 ? 4.332 -23.812 7.641 1 72.69 250 GLY B CA 1
ATOM 6478 C C . GLY B 1 250 ? 4.922 -23.688 9.031 1 72.69 250 GLY B C 1
ATOM 6479 O O . GLY B 1 250 ? 4.656 -22.719 9.75 1 72.69 250 GLY B O 1
ATOM 6480 N N . ALA B 1 251 ? 5.742 -25.031 9.406 1 59.56 251 ALA B N 1
ATOM 6481 C CA . ALA B 1 251 ? 6.258 -25.188 10.758 1 59.56 251 ALA B CA 1
ATOM 6482 C C . ALA B 1 251 ? 7.492 -24.312 10.984 1 59.56 251 ALA B C 1
ATOM 6484 O O . ALA B 1 251 ? 8.227 -24.016 10.039 1 59.56 251 ALA B O 1
ATOM 6485 N N . GLY B 1 252 ? 7.711 -23.453 12.25 1 53.81 252 GLY B N 1
ATOM 6486 C CA . GLY B 1 252 ? 8.867 -22.75 12.781 1 53.81 252 GLY B CA 1
ATOM 6487 C C . GLY B 1 252 ? 8.711 -21.25 12.742 1 53.81 252 GLY B C 1
ATOM 6488 O O . GLY B 1 252 ? 9.664 -20.5 13.008 1 53.81 252 GLY B O 1
ATOM 6489 N N . SER B 1 253 ? 7.852 -20.875 11.945 1 43.75 253 SER B N 1
ATOM 6490 C CA . SER B 1 253 ? 7.852 -19.422 12.039 1 43.75 253 SER B CA 1
ATOM 6491 C C . SER B 1 253 ? 8.125 -18.953 13.461 1 43.75 253 SER B C 1
ATOM 6493 O O . SER B 1 253 ? 8.18 -17.75 13.734 1 43.75 253 SER B O 1
ATOM 6495 N N . GLY B 1 254 ? 7.703 -19.812 14.367 1 38.75 254 GLY B N 1
ATOM 6496 C CA . GLY B 1 254 ? 7.859 -19.406 15.758 1 38.75 254 GLY B CA 1
ATOM 6497 C C . GLY B 1 254 ? 9.273 -19.594 16.266 1 38.75 254 GLY B C 1
ATOM 6498 O O . GLY B 1 254 ? 9.5 -19.656 17.484 1 38.75 254 GLY B O 1
ATOM 6499 N N . ASP B 1 255 ? 10.344 -19.938 15.641 1 34.88 255 ASP B N 1
ATOM 6500 C CA . ASP B 1 255 ? 11.383 -20.016 16.656 1 34.88 255 ASP B CA 1
ATOM 6501 C C . ASP B 1 255 ? 11.227 -18.922 17.703 1 34.88 255 ASP B C 1
ATOM 6503 O O . ASP B 1 255 ? 11.992 -18.859 18.672 1 34.88 255 ASP B O 1
ATOM 6507 N N . GLY B 1 256 ? 11.477 -17.578 17.453 1 33.75 256 GLY B N 1
ATOM 6508 C CA . GLY B 1 256 ? 11.281 -16.953 18.75 1 33.75 256 GLY B CA 1
ATOM 6509 C C . GLY B 1 256 ? 10.062 -17.469 19.5 1 33.75 256 GLY B C 1
ATOM 6510 O O . GLY B 1 256 ? 9.125 -17.969 18.875 1 33.75 256 GLY B O 1
ATOM 6511 N N . GLY B 1 257 ? 10.234 -18.094 20.734 1 32.97 257 GLY B N 1
ATOM 6512 C CA . GLY B 1 257 ? 9.453 -18.734 21.766 1 32.97 257 GLY B CA 1
ATOM 6513 C C . GLY B 1 257 ? 7.984 -18.344 21.75 1 32.97 257 GLY B C 1
ATOM 6514 O O . GLY B 1 257 ? 7.207 -18.781 22.594 1 32.97 257 GLY B O 1
ATOM 6515 N N . ASP B 1 258 ? 7.598 -17.094 21.656 1 32.88 258 ASP B N 1
ATOM 6516 C CA . ASP B 1 258 ? 6.254 -17.109 22.219 1 32.88 258 ASP B CA 1
ATOM 6517 C C . ASP B 1 258 ? 5.328 -18.031 21.438 1 32.88 258 ASP B C 1
ATOM 6519 O O . ASP B 1 258 ? 5.293 -17.984 20.203 1 32.88 258 ASP B O 1
ATOM 6523 N N . GLY B 1 259 ? 5.305 -19.469 21.531 1 34.38 259 GLY B N 1
ATOM 6524 C CA . GLY B 1 259 ? 4.379 -20.578 21.438 1 34.38 259 GLY B CA 1
ATOM 6525 C C . GLY B 1 259 ? 3.094 -20.234 20.703 1 34.38 259 GLY B C 1
ATOM 6526 O O . GLY B 1 259 ? 2.141 -21.016 20.719 1 34.38 259 GLY B O 1
ATOM 6527 N N . ASP B 1 260 ? 2.633 -19.062 20.766 1 35.81 260 ASP B N 1
ATOM 6528 C CA . ASP B 1 260 ? 1.209 -18.969 20.453 1 35.81 260 ASP B CA 1
ATOM 6529 C C . ASP B 1 260 ? 0.951 -19.266 18.969 1 35.81 260 ASP B C 1
ATOM 6531 O O . ASP B 1 260 ? 1.633 -18.719 18.109 1 35.81 260 ASP B O 1
ATOM 6535 N N . GLY B 1 261 ? 0.888 -20.609 18.438 1 39.53 261 GLY B N 1
ATOM 6536 C CA . GLY B 1 261 ? 0.186 -21.125 17.266 1 39.53 261 GLY B CA 1
ATOM 6537 C C . GLY B 1 261 ? -0.216 -20.031 16.281 1 39.53 261 GLY B C 1
ATOM 6538 O O . GLY B 1 261 ? -1.042 -20.25 15.398 1 39.53 261 GLY B O 1
ATOM 6539 N N . ASP B 1 262 ? -0.114 -18.797 16.484 1 42.66 262 ASP B N 1
ATOM 6540 C CA . ASP B 1 262 ? -0.857 -17.75 15.812 1 42.66 262 ASP B CA 1
ATOM 6541 C C . ASP B 1 262 ? -0.149 -17.297 14.539 1 42.66 262 ASP B C 1
ATOM 6543 O O . ASP B 1 262 ? -0.42 -16.219 14.016 1 42.66 262 ASP B O 1
ATOM 6547 N N . GLY B 1 263 ? 0.236 -18.328 13.492 1 51.5 263 GLY B N 1
ATOM 6548 C CA . GLY B 1 263 ? 0.651 -17.891 12.164 1 51.5 263 GLY B CA 1
ATOM 6549 C C . GLY B 1 263 ? 1.596 -16.719 12.188 1 51.5 263 GLY B C 1
ATOM 6550 O O . GLY B 1 263 ? 1.864 -16.109 11.148 1 51.5 263 GLY B O 1
ATOM 6551 N N . ASN B 1 264 ? 2.096 -16.312 13.398 1 57.78 264 ASN B N 1
ATOM 6552 C CA . ASN B 1 264 ? 2.973 -15.156 13.562 1 57.78 264 ASN B CA 1
ATOM 6553 C C . ASN B 1 264 ? 4.359 -15.422 12.992 1 57.78 264 ASN B C 1
ATOM 6555 O O . ASN B 1 264 ? 4.918 -16.516 13.172 1 57.78 264 ASN B O 1
ATOM 6559 N N . GLY B 1 265 ? 4.73 -15.008 11.703 1 79.88 265 GLY B N 1
ATOM 6560 C CA . GLY B 1 265 ? 6.066 -15.031 11.125 1 79.88 265 GLY B CA 1
ATOM 6561 C C . GLY B 1 265 ? 6.105 -15.625 9.734 1 79.88 265 GLY B C 1
ATOM 6562 O O . GLY B 1 265 ? 7.141 -15.594 9.062 1 79.88 265 GLY B O 1
ATOM 6563 N N . TRP B 1 266 ? 4.895 -16.438 9.336 1 90.81 266 TRP B N 1
ATOM 6564 C CA . TRP B 1 266 ? 4.93 -16.984 7.98 1 90.81 266 TRP B CA 1
ATOM 6565 C C . TRP B 1 266 ? 4.711 -15.875 6.953 1 90.81 266 TRP B C 1
ATOM 6567 O O . TRP B 1 266 ? 3.664 -15.219 6.949 1 90.81 266 TRP B O 1
ATOM 6577 N N . VAL B 1 267 ? 5.68 -15.648 6.172 1 96 267 VAL B N 1
ATOM 6578 C CA . VAL B 1 267 ? 5.625 -14.672 5.082 1 96 267 VAL B CA 1
ATOM 6579 C C . VAL B 1 267 ? 6.055 -15.336 3.775 1 96 267 VAL B C 1
ATOM 6581 O O . VAL B 1 267 ? 7.18 -15.828 3.662 1 96 267 VAL B O 1
ATOM 6584 N N . ALA B 1 268 ? 5.152 -15.375 2.826 1 96.88 268 ALA B N 1
ATOM 6585 C CA . ALA B 1 268 ? 5.449 -15.984 1.532 1 96.88 268 ALA B CA 1
ATOM 6586 C C . ALA B 1 268 ? 5.66 -14.922 0.46 1 96.88 268 ALA B C 1
ATOM 6588 O O . ALA B 1 268 ? 4.809 -14.055 0.263 1 96.88 268 ALA B O 1
ATOM 6589 N N . ALA B 1 269 ? 6.785 -14.969 -0.19 1 97.38 269 ALA B N 1
ATOM 6590 C CA . ALA B 1 269 ? 6.984 -14.266 -1.453 1 97.38 269 ALA B CA 1
ATOM 6591 C C . ALA B 1 269 ? 6.602 -15.141 -2.639 1 97.38 269 ALA B C 1
ATOM 6593 O O . ALA B 1 269 ? 7.23 -16.172 -2.881 1 97.38 269 ALA B O 1
ATOM 6594 N N . VAL B 1 270 ? 5.59 -14.711 -3.355 1 95.06 270 VAL B N 1
ATOM 6595 C CA . VAL B 1 270 ? 5.012 -15.531 -4.418 1 95.06 270 VAL B CA 1
ATOM 6596 C C . VAL B 1 270 ? 5.449 -14.992 -5.777 1 95.06 270 VAL B C 1
ATOM 6598 O O . VAL B 1 270 ? 5.098 -13.875 -6.152 1 95.06 270 VAL B O 1
ATOM 6601 N N . SER B 1 271 ? 6.141 -15.805 -6.484 1 93.81 271 SER B N 1
ATOM 6602 C CA . SER B 1 271 ? 6.625 -15.383 -7.793 1 93.81 271 SER B CA 1
ATOM 6603 C C . SER B 1 271 ? 5.734 -15.906 -8.914 1 93.81 271 SER B C 1
ATOM 6605 O O . SER B 1 271 ? 5.922 -15.562 -10.078 1 93.81 271 SER B O 1
ATOM 6607 N N . THR B 1 272 ? 4.762 -16.719 -8.617 1 92.81 272 THR B N 1
ATOM 6608 C CA . THR B 1 272 ? 3.879 -17.312 -9.617 1 92.81 272 THR B CA 1
ATOM 6609 C C . THR B 1 272 ? 2.561 -16.547 -9.695 1 92.81 272 THR B C 1
ATOM 6611 O O . THR B 1 272 ? 2.162 -15.883 -8.742 1 92.81 272 THR B O 1
ATOM 6614 N N . PRO B 1 273 ? 1.86 -16.672 -10.805 1 94.12 273 PRO B N 1
ATOM 6615 C CA . PRO B 1 273 ? 0.569 -15.984 -10.938 1 94.12 273 PRO B CA 1
ATOM 6616 C C . PRO B 1 273 ? -0.479 -16.516 -9.961 1 94.12 273 PRO B C 1
ATOM 6618 O O . PRO B 1 273 ? -0.559 -17.734 -9.734 1 94.12 273 PRO B O 1
ATOM 6621 N N . LEU B 1 274 ? -1.258 -15.609 -9.43 1 96.06 274 LEU B N 1
ATOM 6622 C CA . LEU B 1 274 ? -2.338 -15.969 -8.523 1 96.06 274 LEU B CA 1
ATOM 6623 C C . LEU B 1 274 ? -3.436 -16.734 -9.258 1 96.06 274 LEU B C 1
ATOM 6625 O O . LEU B 1 274 ? -4.293 -17.359 -8.625 1 96.06 274 LEU B O 1
ATOM 6629 N N . VAL B 1 275 ? -3.404 -16.781 -10.602 1 95.25 275 VAL B N 1
ATOM 6630 C CA . VAL B 1 275 ? -4.449 -17.422 -11.391 1 95.25 275 VAL B CA 1
ATOM 6631 C C . VAL B 1 275 ? -4.141 -18.906 -11.555 1 95.25 275 VAL B C 1
ATOM 6633 O O . VAL B 1 275 ? -5.004 -19.688 -11.961 1 95.25 275 VAL B O 1
ATOM 6636 N N . HIS B 1 276 ? -2.916 -19.234 -11.18 1 93.12 276 HIS B N 1
ATOM 6637 C CA . HIS B 1 276 ? -2.537 -20.641 -11.18 1 93.12 276 HIS B CA 1
ATOM 6638 C C . HIS B 1 276 ? -2.732 -21.266 -9.797 1 93.12 276 HIS B C 1
ATOM 6640 O O . HIS B 1 276 ? -2.754 -20.547 -8.789 1 93.12 276 HIS B O 1
ATOM 6646 N N . TYR B 1 277 ? -2.824 -22.609 -9.797 1 94.88 277 TYR B N 1
ATOM 6647 C CA . TYR B 1 277 ? -3.098 -23.312 -8.547 1 94.88 277 TYR B CA 1
ATOM 6648 C C . TYR B 1 277 ? -2.117 -22.891 -7.457 1 94.88 277 TYR B C 1
ATOM 6650 O O . TYR B 1 277 ? -2.518 -22.625 -6.32 1 94.88 277 TYR B O 1
ATOM 6658 N N . SER B 1 278 ? -0.819 -22.797 -7.75 1 93.44 278 SER B N 1
ATOM 6659 C CA . SER B 1 278 ? 0.205 -22.516 -6.75 1 93.44 278 SER B CA 1
ATOM 6660 C C . SER B 1 278 ? -0.006 -21.141 -6.113 1 93.44 278 SER B C 1
ATOM 6662 O O . SER B 1 278 ? -0.015 -21.016 -4.887 1 93.44 278 SER B O 1
ATOM 6664 N N . GLY B 1 279 ? -0.133 -20.109 -6.945 1 95 279 GLY B N 1
ATOM 6665 C CA . GLY B 1 279 ? -0.371 -18.797 -6.395 1 95 279 GLY B CA 1
ATOM 6666 C C . GLY B 1 279 ? -1.704 -18.672 -5.68 1 95 279 GLY B C 1
ATOM 6667 O O . GLY B 1 279 ? -1.795 -18.031 -4.625 1 95 279 GLY B O 1
ATOM 6668 N N . PHE B 1 280 ? -2.727 -19.281 -6.25 1 97.19 280 PHE B N 1
ATOM 6669 C CA . PHE B 1 280 ? -4.09 -19.234 -5.738 1 97.19 280 PHE B CA 1
ATOM 6670 C C . PHE B 1 280 ? -4.191 -19.938 -4.391 1 97.19 280 PHE B C 1
ATOM 6672 O O . PHE B 1 280 ? -4.66 -19.344 -3.412 1 97.19 280 PHE B O 1
ATOM 6679 N N . ALA B 1 281 ? -3.672 -21.125 -4.336 1 97.44 281 ALA B N 1
ATOM 6680 C CA . ALA B 1 281 ? -3.883 -21.969 -3.17 1 97.44 281 ALA B CA 1
ATOM 6681 C C . ALA B 1 281 ? -2.697 -21.891 -2.213 1 97.44 281 ALA B C 1
ATOM 6683 O O . ALA B 1 281 ? -2.838 -21.453 -1.073 1 97.44 281 ALA B O 1
ATOM 6684 N N . GLN B 1 282 ? -1.49 -22.203 -2.658 1 94.56 282 GLN B N 1
ATOM 6685 C CA . GLN B 1 282 ? -0.306 -22.219 -1.805 1 94.56 282 GLN B CA 1
ATOM 6686 C C . GLN B 1 282 ? 0.087 -20.797 -1.393 1 94.56 282 GLN B C 1
ATOM 6688 O O . GLN B 1 282 ? 0.699 -20.594 -0.341 1 94.56 282 GLN B O 1
ATOM 6693 N N . GLY B 1 283 ? -0.288 -19.891 -2.209 1 95.38 283 GLY B N 1
ATOM 6694 C CA . GLY B 1 283 ? -0.039 -18.5 -1.869 1 95.38 283 GLY B CA 1
ATOM 6695 C C . GLY B 1 283 ? -1.124 -17.891 -0.998 1 95.38 283 GLY B C 1
ATOM 6696 O O . GLY B 1 283 ? -1.003 -17.875 0.228 1 95.38 283 GLY B O 1
ATOM 6697 N N . VAL B 1 284 ? -2.262 -17.578 -1.599 1 97.56 284 VAL B N 1
ATOM 6698 C CA . VAL B 1 284 ? -3.293 -16.766 -0.968 1 97.56 284 VAL B CA 1
ATOM 6699 C C . VAL B 1 284 ? -4.023 -17.578 0.094 1 97.56 284 VAL B C 1
ATOM 6701 O O . VAL B 1 284 ? -4.09 -17.172 1.259 1 97.56 284 VAL B O 1
ATOM 6704 N N . LEU B 1 285 ? -4.531 -18.734 -0.233 1 98.12 285 LEU B N 1
ATOM 6705 C CA . LEU B 1 285 ? -5.371 -19.484 0.694 1 98.12 285 LEU B CA 1
ATOM 6706 C C . LEU B 1 285 ? -4.547 -20.031 1.856 1 98.12 285 LEU B C 1
ATOM 6708 O O . LEU B 1 285 ? -5 -20.016 3.002 1 98.12 285 LEU B O 1
ATOM 6712 N N . ALA B 1 286 ? -3.33 -20.5 1.572 1 96.75 286 ALA B N 1
ATOM 6713 C CA . ALA B 1 286 ? -2.447 -20.938 2.65 1 96.75 286 ALA B CA 1
ATOM 6714 C C . ALA B 1 286 ? -2.129 -19.797 3.6 1 96.75 286 ALA B C 1
ATOM 6716 O O . ALA B 1 286 ? -2.119 -19.969 4.82 1 96.75 286 ALA B O 1
ATOM 6717 N N . GLY B 1 287 ? -1.825 -18.625 2.998 1 95.69 287 GLY B N 1
ATOM 6718 C CA . GLY B 1 287 ? -1.541 -17.453 3.811 1 95.69 287 GLY B CA 1
ATOM 6719 C C . GLY B 1 287 ? -2.672 -17.109 4.758 1 95.69 287 GLY B C 1
ATOM 6720 O O . GLY B 1 287 ? -2.445 -16.891 5.953 1 95.69 287 GLY B O 1
ATOM 6721 N N . VAL B 1 288 ? -3.84 -17.078 4.27 1 95.31 288 VAL B N 1
ATOM 6722 C CA . VAL B 1 288 ? -5.004 -16.703 5.074 1 95.31 288 VAL B CA 1
ATOM 6723 C C . VAL B 1 288 ? -5.27 -17.797 6.121 1 95.31 288 VAL B C 1
ATOM 6725 O O . VAL B 1 288 ? -5.574 -17.484 7.273 1 95.31 288 VAL B O 1
ATOM 6728 N N . MET B 1 289 ? -5.156 -19.031 5.691 1 94.94 289 MET B N 1
ATOM 6729 C CA . MET B 1 289 ? -5.348 -20.141 6.625 1 94.94 289 MET B CA 1
ATOM 6730 C C . MET B 1 289 ? -4.391 -20.031 7.805 1 94.94 289 MET B C 1
ATOM 6732 O O . MET B 1 289 ? -4.777 -20.266 8.953 1 94.94 289 MET B O 1
ATOM 6736 N N . LEU B 1 290 ? -3.146 -19.578 7.594 1 93.56 290 LEU B N 1
ATOM 6737 C CA . LEU B 1 290 ? -2.098 -19.531 8.609 1 93.56 290 LEU B CA 1
ATOM 6738 C C . LEU B 1 290 ? -2.111 -18.203 9.344 1 93.56 290 LEU B C 1
ATOM 6740 O O . LEU B 1 290 ? -1.482 -18.047 10.391 1 93.56 290 LEU B O 1
ATOM 6744 N N . GLY B 1 291 ? -2.838 -17.25 8.789 1 95.19 291 GLY B N 1
ATOM 6745 C CA . GLY B 1 291 ? -2.729 -15.898 9.312 1 95.19 291 GLY B CA 1
ATOM 6746 C C . GLY B 1 291 ? -1.408 -15.234 8.977 1 95.19 291 GLY B C 1
ATOM 6747 O O . GLY B 1 291 ? -0.917 -14.398 9.734 1 95.19 291 GLY B O 1
ATOM 6748 N N . GLY B 1 292 ? -0.806 -15.648 7.926 1 95.75 292 GLY B N 1
ATOM 6749 C CA . GLY B 1 292 ? 0.474 -15.109 7.496 1 95.75 292 GLY B CA 1
ATOM 6750 C C . GLY B 1 292 ? 0.336 -13.953 6.52 1 95.75 292 GLY B C 1
ATOM 6751 O O . GLY B 1 292 ? -0.733 -13.352 6.414 1 95.75 292 GLY B O 1
ATOM 6752 N N . THR B 1 293 ? 1.468 -13.555 5.918 1 96.94 293 THR B N 1
ATOM 6753 C CA . THR B 1 293 ? 1.53 -12.484 4.93 1 96.94 293 THR B CA 1
ATOM 6754 C C . THR B 1 293 ? 1.919 -13.031 3.561 1 96.94 293 THR B C 1
ATOM 6756 O O . THR B 1 293 ? 2.816 -13.867 3.453 1 96.94 293 THR B O 1
ATOM 6759 N N . VAL B 1 294 ? 1.197 -12.609 2.57 1 97.88 294 VAL B N 1
ATOM 6760 C CA . VAL B 1 294 ? 1.516 -12.977 1.195 1 97.88 294 VAL B CA 1
ATOM 6761 C C . VAL B 1 294 ? 1.973 -11.742 0.419 1 97.88 294 VAL B C 1
ATOM 6763 O O . VAL B 1 294 ? 1.219 -10.781 0.275 1 97.88 294 VAL B O 1
ATOM 6766 N N . ALA B 1 295 ? 3.219 -11.789 -0.021 1 98.25 295 ALA B N 1
ATOM 6767 C CA . ALA B 1 295 ? 3.793 -10.711 -0.825 1 98.25 295 ALA B CA 1
ATOM 6768 C C . ALA B 1 295 ? 3.994 -11.156 -2.271 1 98.25 295 ALA B C 1
ATOM 6770 O O . ALA B 1 295 ? 4.52 -12.242 -2.525 1 98.25 295 ALA B O 1
ATOM 6771 N N . PHE B 1 296 ? 3.496 -10.336 -3.227 1 98.31 296 PHE B N 1
ATOM 6772 C CA . PHE B 1 296 ? 3.641 -10.68 -4.637 1 98.31 296 PHE B CA 1
ATOM 6773 C C . PHE B 1 296 ? 3.822 -9.422 -5.48 1 98.31 296 PHE B C 1
ATOM 6775 O O . PHE B 1 296 ? 3.721 -8.305 -4.969 1 98.31 296 PHE B O 1
ATOM 6782 N N . GLN B 1 297 ? 4.176 -9.602 -6.73 1 97.81 297 GLN B N 1
ATOM 6783 C CA . GLN B 1 297 ? 4.371 -8.508 -7.68 1 97.81 297 GLN B CA 1
ATOM 6784 C C . GLN B 1 297 ? 3.535 -8.719 -8.938 1 97.81 297 GLN B C 1
ATOM 6786 O O . GLN B 1 297 ? 3.248 -9.852 -9.32 1 97.81 297 GLN B O 1
ATOM 6791 N N . ASP B 1 298 ? 3.15 -7.676 -9.602 1 95.88 298 ASP B N 1
ATOM 6792 C CA . ASP B 1 298 ? 2.203 -7.754 -10.711 1 95.88 298 ASP B CA 1
ATOM 6793 C C . ASP B 1 298 ? 2.898 -8.195 -12 1 95.88 298 ASP B C 1
ATOM 6795 O O . ASP B 1 298 ? 2.262 -8.766 -12.891 1 95.88 298 ASP B O 1
ATOM 6799 N N . VAL B 1 299 ? 4.191 -7.848 -12.156 1 94.19 299 VAL B N 1
ATOM 6800 C CA . VAL B 1 299 ? 5.008 -8.297 -13.273 1 94.19 299 VAL B CA 1
ATOM 6801 C C . VAL B 1 299 ? 6.332 -8.859 -12.758 1 94.19 299 VAL B C 1
ATOM 6803 O O . VAL B 1 299 ? 6.816 -8.445 -11.695 1 94.19 299 VAL B O 1
ATOM 6806 N N . ARG B 1 300 ? 6.863 -9.766 -13.477 1 93.19 300 ARG B N 1
ATOM 6807 C 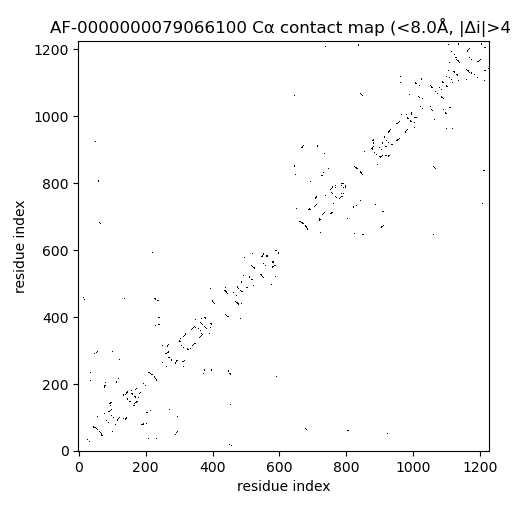CA . ARG B 1 300 ? 8.102 -10.398 -13.047 1 93.19 300 ARG B CA 1
ATOM 6808 C C . ARG B 1 300 ? 9.273 -9.414 -13.109 1 93.19 300 ARG B C 1
ATOM 6810 O O . ARG B 1 300 ? 9.555 -8.844 -14.164 1 93.19 300 ARG B O 1
ATOM 6817 N N . ARG B 1 301 ? 9.859 -9.188 -12.031 1 95.06 301 ARG B N 1
ATOM 6818 C CA . ARG B 1 301 ? 11.109 -8.469 -11.828 1 95.06 301 ARG B CA 1
ATOM 6819 C C . ARG B 1 301 ? 11.891 -9.039 -10.656 1 95.06 301 ARG B C 1
ATOM 6821 O O . ARG B 1 301 ? 11.477 -8.914 -9.5 1 95.06 301 ARG B O 1
ATOM 6828 N N . ASN B 1 302 ? 13.016 -9.648 -10.977 1 96.5 302 ASN B N 1
ATOM 6829 C CA . ASN B 1 302 ? 13.742 -10.406 -9.961 1 96.5 302 ASN B CA 1
ATOM 6830 C C . ASN B 1 302 ? 14.18 -9.523 -8.805 1 96.5 302 ASN B C 1
ATOM 6832 O O . ASN B 1 302 ? 14.055 -9.914 -7.641 1 96.5 302 ASN B O 1
ATOM 6836 N N . GLU B 1 303 ? 14.648 -8.336 -9.109 1 96.56 303 GLU B N 1
ATOM 6837 C CA . GLU B 1 303 ? 15.078 -7.398 -8.07 1 96.56 303 GLU B CA 1
ATOM 6838 C C . GLU B 1 303 ? 13.914 -7.016 -7.164 1 96.56 303 GLU B C 1
ATOM 6840 O O . GLU B 1 303 ? 14.07 -6.945 -5.941 1 96.56 303 GLU B O 1
ATOM 6845 N N . ALA B 1 304 ? 12.773 -6.793 -7.781 1 96.44 304 ALA B N 1
ATOM 6846 C CA . ALA B 1 304 ? 11.594 -6.402 -7.012 1 96.44 304 ALA B CA 1
ATOM 6847 C C . ALA B 1 304 ? 11.148 -7.527 -6.082 1 96.44 304 ALA B C 1
ATOM 6849 O O . ALA B 1 304 ? 10.672 -7.277 -4.973 1 96.44 304 ALA B O 1
ATOM 6850 N N . LEU B 1 305 ? 11.242 -8.719 -6.578 1 97.62 305 LEU B N 1
ATOM 6851 C CA . LEU B 1 305 ? 10.906 -9.859 -5.738 1 97.62 305 LEU B CA 1
ATOM 6852 C C . LEU B 1 305 ? 11.828 -9.938 -4.531 1 97.62 305 LEU B C 1
ATOM 6854 O O . LEU B 1 305 ? 11.375 -10.195 -3.412 1 97.62 305 LEU B O 1
ATOM 6858 N N . LEU B 1 306 ? 13.141 -9.766 -4.766 1 98.12 306 LEU B N 1
ATOM 6859 C CA . LEU B 1 306 ? 14.109 -9.781 -3.678 1 98.12 306 LEU B CA 1
ATOM 6860 C C . LEU B 1 306 ? 13.859 -8.625 -2.709 1 98.12 306 LEU B C 1
ATOM 6862 O O . LEU B 1 306 ? 14.062 -8.773 -1.502 1 98.12 306 LEU B O 1
ATOM 6866 N N . ASP B 1 307 ? 13.422 -7.469 -3.242 1 97.69 307 ASP B N 1
ATOM 6867 C CA . ASP B 1 307 ? 13.023 -6.359 -2.377 1 97.69 307 ASP B CA 1
ATOM 6868 C C . ASP B 1 307 ? 11.914 -6.785 -1.421 1 97.69 307 ASP B C 1
ATOM 6870 O O . ASP B 1 307 ? 11.922 -6.414 -0.246 1 97.69 307 ASP B O 1
ATOM 6874 N N . LEU B 1 308 ? 10.945 -7.5 -1.915 1 97.62 308 LEU B N 1
ATOM 6875 C CA . LEU B 1 308 ? 9.828 -7.969 -1.096 1 97.62 308 LEU B CA 1
ATOM 6876 C C . LEU B 1 308 ? 10.312 -8.945 -0.03 1 97.62 308 LEU B C 1
ATOM 6878 O O . LEU B 1 308 ? 9.836 -8.914 1.108 1 97.62 308 LEU B O 1
ATOM 6882 N N . VAL B 1 309 ? 11.242 -9.836 -0.426 1 97.5 309 VAL B N 1
ATOM 6883 C CA . VAL B 1 309 ? 11.812 -10.789 0.518 1 97.5 309 VAL B CA 1
ATOM 6884 C C . VAL B 1 309 ? 12.445 -10.047 1.689 1 97.5 309 VAL B C 1
ATOM 6886 O O . VAL B 1 309 ? 12.188 -10.367 2.852 1 97.5 309 VAL B O 1
ATOM 6889 N N . GLU B 1 310 ? 13.242 -9.078 1.358 1 97.38 310 GLU B N 1
ATOM 6890 C CA . GLU B 1 310 ? 13.938 -8.312 2.383 1 97.38 310 GLU B CA 1
ATOM 6891 C C . GLU B 1 310 ? 12.961 -7.477 3.211 1 97.38 310 GLU B C 1
ATOM 6893 O O . GLU B 1 310 ? 12.984 -7.527 4.441 1 97.38 310 GLU B O 1
ATOM 6898 N N . ARG B 1 311 ? 12.102 -6.754 2.607 1 96.06 311 ARG B N 1
ATOM 6899 C CA . ARG B 1 311 ? 11.227 -5.777 3.252 1 96.06 311 ARG B CA 1
ATOM 6900 C C . ARG B 1 311 ? 10.289 -6.457 4.246 1 96.06 311 ARG B C 1
ATOM 6902 O O . ARG B 1 311 ? 10.023 -5.914 5.32 1 96.06 311 ARG B O 1
ATOM 6909 N N . TYR B 1 312 ? 9.789 -7.59 3.861 1 95.5 312 TYR B N 1
ATOM 6910 C CA . TYR B 1 312 ? 8.75 -8.195 4.68 1 95.5 312 TYR B CA 1
ATOM 6911 C C . TYR B 1 312 ? 9.281 -9.406 5.441 1 95.5 312 TYR B C 1
ATOM 6913 O O . TYR B 1 312 ? 8.539 -10.062 6.176 1 95.5 312 TYR B O 1
ATOM 6921 N N . GLY B 1 313 ? 10.531 -9.695 5.27 1 95.5 313 GLY B N 1
ATOM 6922 C CA . GLY B 1 313 ? 11.094 -10.852 5.953 1 95.5 313 GLY B CA 1
ATOM 6923 C C . GLY B 1 313 ? 10.453 -12.164 5.543 1 95.5 313 GLY B C 1
ATOM 6924 O O . GLY B 1 313 ? 9.953 -12.906 6.387 1 95.5 313 GLY B O 1
ATOM 6925 N N . ALA B 1 314 ? 10.469 -12.445 4.211 1 96.81 314 ALA B N 1
ATOM 6926 C CA . ALA B 1 314 ? 9.836 -13.664 3.709 1 96.81 314 ALA B CA 1
ATOM 6927 C C . ALA B 1 314 ? 10.539 -14.906 4.242 1 96.81 314 ALA B C 1
ATOM 6929 O O . ALA B 1 314 ? 11.766 -14.938 4.336 1 96.81 314 ALA B O 1
ATOM 6930 N N . THR B 1 315 ? 9.773 -15.875 4.645 1 96.38 315 THR B N 1
ATOM 6931 C CA . THR B 1 315 ? 10.312 -17.141 5.133 1 96.38 315 THR B CA 1
ATOM 6932 C C . THR B 1 315 ? 10.227 -18.219 4.055 1 96.38 315 THR B C 1
ATOM 6934 O O . THR B 1 315 ? 10.883 -19.25 4.16 1 96.38 315 THR B O 1
ATOM 6937 N N . LEU B 1 316 ? 9.422 -17.922 3.066 1 96.69 316 LEU B N 1
ATOM 6938 C CA . LEU B 1 316 ? 9.188 -18.875 1.988 1 96.69 316 LEU B CA 1
ATOM 6939 C C . LEU B 1 316 ? 9.125 -18.172 0.639 1 96.69 316 LEU B C 1
ATOM 6941 O O . LEU B 1 316 ? 8.531 -17.094 0.521 1 96.69 316 LEU B O 1
ATOM 6945 N N . LEU B 1 317 ? 9.82 -18.719 -0.335 1 96.94 317 LEU B N 1
ATOM 6946 C CA . LEU B 1 317 ? 9.781 -18.281 -1.726 1 96.94 317 LEU B CA 1
ATOM 6947 C C . LEU B 1 317 ? 9.391 -19.422 -2.648 1 96.94 317 LEU B C 1
ATOM 6949 O O . LEU B 1 317 ? 9.969 -20.516 -2.576 1 96.94 317 LEU B O 1
ATOM 6953 N N . TYR B 1 318 ? 8.398 -19.156 -3.441 1 94.44 318 TYR B N 1
ATOM 6954 C CA . TYR B 1 318 ? 7.926 -20.172 -4.375 1 94.44 318 TYR B CA 1
ATOM 6955 C C . TYR B 1 318 ? 8.148 -19.734 -5.82 1 94.44 318 TYR B C 1
ATOM 6957 O O . TYR B 1 318 ? 7.871 -18.594 -6.172 1 94.44 318 TYR B O 1
ATOM 6965 N N . GLY B 1 319 ? 8.656 -20.703 -6.648 1 92.25 319 GLY B N 1
ATOM 6966 C CA . GLY B 1 319 ? 8.781 -20.391 -8.062 1 92.25 319 GLY B CA 1
ATOM 6967 C C . GLY B 1 319 ? 9.391 -21.516 -8.875 1 92.25 319 GLY B C 1
ATOM 6968 O O . GLY B 1 319 ? 9.922 -22.484 -8.312 1 92.25 319 GLY B O 1
ATOM 6969 N N . PRO B 1 320 ? 9.273 -21.438 -10.18 1 90.44 320 PRO B N 1
ATOM 6970 C CA . PRO B 1 320 ? 9.898 -22.422 -11.062 1 90.44 320 PRO B CA 1
ATOM 6971 C C . PRO B 1 320 ? 11.414 -22.297 -11.117 1 90.44 320 PRO B C 1
ATOM 6973 O O . PRO B 1 320 ? 11.969 -21.25 -10.727 1 90.44 320 PRO B O 1
ATOM 6976 N N . PRO B 1 321 ? 12.109 -23.266 -11.594 1 90.38 321 PRO B N 1
ATOM 6977 C CA . PRO B 1 321 ? 13.578 -23.266 -11.625 1 90.38 321 PRO B CA 1
ATOM 6978 C C . PRO B 1 321 ? 14.148 -22.078 -12.383 1 90.38 321 PRO B C 1
ATOM 6980 O O . PRO B 1 321 ? 15.094 -21.438 -11.914 1 90.38 321 PRO B O 1
ATOM 6983 N N . ALA B 1 322 ? 13.562 -21.812 -13.523 1 83.81 322 ALA B N 1
ATOM 6984 C CA . ALA B 1 322 ? 14.086 -20.703 -14.336 1 83.81 322 ALA B CA 1
ATOM 6985 C C . ALA B 1 322 ? 14.023 -19.391 -13.578 1 83.81 322 ALA B C 1
ATOM 6987 O O . ALA B 1 322 ? 14.977 -18.609 -13.586 1 83.81 322 ALA B O 1
ATOM 6988 N N . THR B 1 323 ? 12.914 -19.141 -12.945 1 89.75 323 THR B N 1
ATOM 6989 C CA . THR B 1 323 ? 12.719 -17.938 -12.164 1 89.75 323 THR B CA 1
ATOM 6990 C C . THR B 1 323 ? 13.711 -17.875 -11 1 89.75 323 THR B C 1
ATOM 6992 O O . THR B 1 323 ? 14.32 -16.844 -10.742 1 89.75 323 THR B O 1
ATOM 6995 N N . LEU B 1 324 ? 13.914 -18.953 -10.328 1 93.62 324 LEU B N 1
ATOM 6996 C CA . LEU B 1 324 ? 14.742 -18.984 -9.133 1 93.62 324 LEU B CA 1
ATOM 6997 C C . LEU B 1 324 ? 16.219 -18.859 -9.484 1 93.62 324 LEU B C 1
ATOM 6999 O O . LEU B 1 324 ? 17 -18.281 -8.727 1 93.62 324 LEU B O 1
ATOM 7003 N N . ALA B 1 325 ? 16.594 -19.422 -10.641 1 91.56 325 ALA B N 1
ATOM 7004 C CA . ALA B 1 325 ? 17.953 -19.203 -11.117 1 91.56 325 ALA B CA 1
ATOM 7005 C C . ALA B 1 325 ? 18.219 -17.719 -11.359 1 91.56 325 ALA B C 1
ATOM 7007 O O . ALA B 1 325 ? 19.281 -17.203 -10.984 1 91.56 325 ALA B O 1
ATOM 7008 N N . ASP B 1 326 ? 17.219 -17.094 -11.969 1 92.88 326 ASP B N 1
ATOM 7009 C CA . ASP B 1 326 ? 17.344 -15.664 -12.234 1 92.88 326 ASP B CA 1
ATOM 7010 C C . ASP B 1 326 ? 17.375 -14.867 -10.938 1 92.88 326 ASP B C 1
ATOM 7012 O O . ASP B 1 326 ? 18.094 -13.875 -10.828 1 92.88 326 ASP B O 1
ATOM 7016 N N . VAL B 1 327 ? 16.609 -15.234 -10.023 1 96.62 327 VAL B N 1
ATOM 7017 C CA . VAL B 1 327 ? 16.547 -14.57 -8.727 1 96.62 327 VAL B CA 1
ATOM 7018 C C . VAL B 1 327 ? 17.891 -14.711 -8.008 1 96.62 327 VAL B C 1
ATOM 7020 O O . VAL B 1 327 ? 18.391 -13.742 -7.434 1 96.62 327 VAL B O 1
ATOM 7023 N N . ALA B 1 328 ? 18.469 -15.875 -8.008 1 96.06 328 ALA B N 1
ATOM 7024 C CA . ALA B 1 328 ? 19.781 -16.094 -7.398 1 96.06 328 ALA B CA 1
ATOM 7025 C C . ALA B 1 328 ? 20.844 -15.234 -8.062 1 96.06 328 ALA B C 1
ATOM 7027 O O . ALA B 1 328 ? 21.703 -14.672 -7.379 1 96.06 328 ALA B O 1
ATOM 7028 N N . ALA B 1 329 ? 20.766 -15.211 -9.359 1 94.44 329 ALA B N 1
ATOM 7029 C CA . ALA B 1 329 ? 21.719 -14.375 -10.094 1 94.44 329 ALA B CA 1
ATOM 7030 C C . ALA B 1 329 ? 21.578 -12.906 -9.68 1 94.44 329 ALA B C 1
ATOM 7032 O O . ALA B 1 329 ? 22.578 -12.211 -9.508 1 94.44 329 ALA B O 1
ATOM 7033 N N . SER B 1 330 ? 20.375 -12.461 -9.602 1 97 330 SER B N 1
ATOM 7034 C CA . SER B 1 330 ? 20.094 -11.094 -9.172 1 97 330 SER B CA 1
ATOM 7035 C C . SER B 1 330 ? 20.625 -10.836 -7.766 1 97 330 SER B C 1
ATOM 7037 O O . SER B 1 330 ? 21.172 -9.766 -7.488 1 97 330 SER B O 1
ATOM 7039 N N . GLN B 1 331 ? 20.453 -11.766 -6.891 1 98 331 GLN B N 1
ATOM 7040 C CA . GLN B 1 331 ? 20.969 -11.68 -5.523 1 98 331 GLN B CA 1
ATOM 7041 C C . GLN B 1 331 ? 22.484 -11.547 -5.512 1 98 331 GLN B C 1
ATOM 7043 O O . GLN B 1 331 ? 23.047 -10.828 -4.688 1 98 331 GLN B O 1
ATOM 7048 N N . ARG B 1 332 ? 23.172 -12.211 -6.367 1 96.56 332 ARG B N 1
ATOM 7049 C CA . ARG B 1 332 ? 24.625 -12.117 -6.461 1 96.56 332 ARG B CA 1
ATOM 7050 C C . ARG B 1 332 ? 25.062 -10.742 -6.957 1 96.56 332 ARG B C 1
ATOM 7052 O O . ARG B 1 332 ? 26.078 -10.211 -6.516 1 96.56 332 ARG B O 1
ATOM 7059 N N . ALA B 1 333 ? 24.281 -10.266 -7.879 1 95.88 333 ALA B N 1
ATOM 7060 C CA . ALA B 1 333 ? 24.609 -8.969 -8.477 1 95.88 333 ALA B CA 1
ATOM 7061 C C . ALA B 1 333 ? 24.422 -7.84 -7.469 1 95.88 333 ALA B C 1
ATOM 7063 O O . ALA B 1 333 ? 25.25 -6.922 -7.395 1 95.88 333 ALA B O 1
ATOM 7064 N N . GLU B 1 334 ? 23.328 -7.832 -6.773 1 95.38 334 GLU B N 1
ATOM 7065 C CA . GLU B 1 334 ? 23 -6.863 -5.738 1 95.38 334 GLU B CA 1
ATOM 7066 C C . GLU B 1 334 ? 22.344 -7.539 -4.539 1 95.38 334 GLU B C 1
ATOM 7068 O O . GLU B 1 334 ? 21.125 -7.777 -4.535 1 95.38 334 GLU B O 1
ATOM 7073 N N . ARG B 1 335 ? 23.078 -7.617 -3.518 1 96.06 335 ARG B N 1
ATOM 7074 C CA . ARG B 1 335 ? 22.672 -8.445 -2.387 1 96.06 335 ARG B CA 1
ATOM 7075 C C . ARG B 1 335 ? 21.547 -7.781 -1.594 1 96.06 335 ARG B C 1
ATOM 7077 O O . ARG B 1 335 ? 21.594 -6.574 -1.339 1 96.06 335 ARG B O 1
ATOM 7084 N N . ARG B 1 336 ? 20.531 -8.477 -1.336 1 97.31 336 ARG B N 1
ATOM 7085 C CA . ARG B 1 336 ? 19.469 -8.156 -0.376 1 97.31 336 ARG B CA 1
ATOM 7086 C C . ARG B 1 336 ? 19.578 -9.039 0.866 1 97.31 336 ARG B C 1
ATOM 7088 O O . ARG B 1 336 ? 20.25 -10.07 0.845 1 97.31 336 ARG B O 1
ATOM 7095 N N . ASP B 1 337 ? 19 -8.57 1.994 1 96.94 337 ASP B N 1
ATOM 7096 C CA . ASP B 1 337 ? 18.953 -9.414 3.186 1 96.94 337 ASP B CA 1
ATOM 7097 C C . ASP B 1 337 ? 17.922 -10.531 3.021 1 96.94 337 ASP B C 1
ATOM 7099 O O . ASP B 1 337 ? 16.719 -10.289 3.08 1 96.94 337 ASP B O 1
ATOM 7103 N N . THR B 1 338 ? 18.359 -11.75 2.801 1 97.56 338 THR B N 1
ATOM 7104 C CA . THR B 1 338 ? 17.484 -12.906 2.643 1 97.56 338 THR B CA 1
ATOM 7105 C C . THR B 1 338 ? 17.594 -13.836 3.844 1 97.56 338 THR B C 1
ATOM 7107 O O . THR B 1 338 ? 17.312 -15.031 3.736 1 97.56 338 THR B O 1
ATOM 7110 N N . SER B 1 339 ? 18.016 -13.336 5.016 1 96.31 339 SER B N 1
ATOM 7111 C CA . SER B 1 339 ? 18.344 -14.164 6.172 1 96.31 339 SER B CA 1
ATOM 7112 C C . SER B 1 339 ? 17.109 -14.797 6.773 1 96.31 339 SER B C 1
ATOM 7114 O O . SER B 1 339 ? 17.188 -15.781 7.512 1 96.31 339 SER B O 1
ATOM 7116 N N . THR B 1 340 ? 15.945 -14.242 6.426 1 95.12 340 THR B N 1
ATOM 7117 C CA . THR B 1 340 ? 14.703 -14.773 6.969 1 95.12 340 THR B CA 1
ATOM 7118 C C . THR B 1 340 ? 14.211 -15.953 6.129 1 95.12 340 THR B C 1
ATOM 7120 O O . THR B 1 340 ? 13.328 -16.703 6.555 1 95.12 340 THR B O 1
ATOM 7123 N N . LEU B 1 341 ? 14.711 -16.141 4.922 1 96 341 LEU B N 1
ATOM 7124 C CA . LEU B 1 341 ? 14.258 -17.219 4.031 1 96 341 LEU B CA 1
ATOM 7125 C C . LEU B 1 341 ? 14.672 -18.578 4.566 1 96 341 LEU B C 1
ATOM 7127 O O . LEU B 1 341 ? 15.852 -18.812 4.848 1 96 341 LEU B O 1
ATOM 7131 N N . ARG B 1 342 ? 13.734 -19.422 4.691 1 95.25 342 ARG B N 1
ATOM 7132 C CA . ARG B 1 342 ? 13.992 -20.797 5.141 1 95.25 342 ARG B CA 1
ATOM 7133 C C . ARG B 1 342 ? 13.82 -21.781 3.994 1 95.25 342 ARG B C 1
ATOM 7135 O O . ARG B 1 342 ? 14.633 -22.703 3.832 1 95.25 342 ARG B O 1
ATOM 7142 N N . HIS B 1 343 ? 12.742 -21.547 3.264 1 96.19 343 HIS B N 1
ATOM 7143 C CA . HIS B 1 343 ? 12.367 -22.516 2.25 1 96.19 343 HIS B CA 1
ATOM 7144 C C . HIS B 1 343 ? 12.227 -21.859 0.879 1 96.19 343 HIS B C 1
ATOM 7146 O O . HIS B 1 343 ? 11.602 -20.812 0.75 1 96.19 343 HIS B O 1
ATOM 7152 N N . VAL B 1 344 ? 12.836 -22.469 -0.091 1 97.25 344 VAL B N 1
ATOM 7153 C CA . VAL B 1 344 ? 12.539 -22.203 -1.493 1 97.25 344 VAL B CA 1
ATOM 7154 C C . VAL B 1 344 ? 11.891 -23.438 -2.133 1 97.25 344 VAL B C 1
ATOM 7156 O O . VAL B 1 344 ? 12.547 -24.453 -2.328 1 97.25 344 VAL B O 1
ATOM 7159 N N . VAL B 1 345 ? 10.633 -23.297 -2.436 1 97.06 345 VAL B N 1
ATOM 7160 C CA . VAL B 1 345 ? 9.883 -24.422 -2.973 1 97.06 345 VAL B CA 1
ATOM 7161 C C . VAL B 1 345 ? 9.805 -24.312 -4.492 1 97.06 345 VAL B C 1
ATOM 7163 O O . VAL B 1 345 ? 9.359 -23.297 -5.027 1 97.06 345 VAL B O 1
ATOM 7166 N N . ILE B 1 346 ? 10.203 -25.375 -5.152 1 95.44 346 ILE B N 1
ATOM 7167 C CA . ILE B 1 346 ? 10.336 -25.359 -6.605 1 95.44 346 ILE B CA 1
ATOM 7168 C C . ILE B 1 346 ? 9.406 -26.422 -7.211 1 95.44 346 ILE B C 1
ATOM 7170 O O . ILE B 1 346 ? 9.445 -27.594 -6.832 1 95.44 346 ILE B O 1
ATOM 7174 N N . GLY B 1 347 ? 8.555 -25.922 -8.094 1 91.31 347 GLY B N 1
ATOM 7175 C CA . GLY B 1 347 ? 7.656 -26.812 -8.82 1 91.31 347 GLY B CA 1
ATOM 7176 C C . GLY B 1 347 ? 7.75 -26.641 -10.32 1 91.31 347 GLY B C 1
ATOM 7177 O O . GLY B 1 347 ? 8.609 -25.906 -10.82 1 91.31 347 GLY B O 1
ATOM 7178 N N . SER B 1 348 ? 7.039 -27.422 -11.039 1 84 348 SER B N 1
ATOM 7179 C CA . SER B 1 348 ? 6.793 -27.312 -12.469 1 84 348 SER B CA 1
ATOM 7180 C C . SER B 1 348 ? 7.926 -27.938 -13.281 1 84 348 SER B C 1
ATOM 7182 O O . SER B 1 348 ? 7.777 -28.172 -14.477 1 84 348 SER B O 1
ATOM 7184 N N . ALA B 1 349 ? 9.086 -28.156 -12.688 1 85.06 349 ALA B N 1
ATOM 7185 C CA . ALA B 1 349 ? 10.234 -28.781 -13.336 1 85.06 349 ALA B CA 1
ATOM 7186 C C . ALA B 1 349 ? 11.156 -29.422 -12.312 1 85.06 349 ALA B C 1
ATOM 7188 O O . ALA B 1 349 ? 11.055 -29.156 -11.117 1 85.06 349 ALA B O 1
ATOM 7189 N N . PRO B 1 350 ? 12.008 -30.281 -12.844 1 89.81 350 PRO B N 1
ATOM 7190 C CA . PRO B 1 350 ? 12.953 -30.906 -11.914 1 89.81 350 PRO B CA 1
ATOM 7191 C C . PRO B 1 350 ? 13.938 -29.891 -11.328 1 89.81 350 PRO B C 1
ATOM 7193 O O . PRO B 1 350 ? 14.336 -28.938 -12 1 89.81 350 PRO B O 1
ATOM 7196 N N . VAL B 1 351 ? 14.328 -30.203 -10.109 1 93.94 351 VAL B N 1
ATOM 7197 C CA . VAL B 1 351 ? 15.359 -29.406 -9.445 1 93.94 351 VAL B CA 1
ATOM 7198 C C . VAL B 1 351 ? 16.734 -30.031 -9.719 1 93.94 351 VAL B C 1
ATOM 7200 O O . VAL B 1 351 ? 17.016 -31.156 -9.305 1 93.94 351 VAL B O 1
ATOM 7203 N N . LEU B 1 352 ? 17.562 -29.328 -10.422 1 92.88 352 LEU B N 1
ATOM 7204 C CA . LEU B 1 352 ? 18.922 -29.781 -10.617 1 92.88 352 LEU B CA 1
ATOM 7205 C C . LEU B 1 352 ? 19.781 -29.469 -9.391 1 92.88 352 LEU B C 1
ATOM 7207 O O . LEU B 1 352 ? 19.5 -28.531 -8.648 1 92.88 352 LEU B O 1
ATOM 7211 N N . LYS B 1 353 ? 20.812 -30.281 -9.234 1 93.75 353 LYS B N 1
ATOM 7212 C CA . LYS B 1 353 ? 21.719 -30.109 -8.094 1 93.75 353 LYS B CA 1
ATOM 7213 C C . LYS B 1 353 ? 22.312 -28.719 -8.086 1 93.75 353 LYS B C 1
ATOM 7215 O O . LYS B 1 353 ? 22.438 -28.094 -7.023 1 93.75 353 LYS B O 1
ATOM 7220 N N . GLU B 1 354 ? 22.672 -28.234 -9.219 1 92.75 354 GLU B N 1
ATOM 7221 C CA . GLU B 1 354 ? 23.297 -26.922 -9.32 1 92.75 354 GLU B CA 1
ATOM 7222 C C . GLU B 1 354 ? 22.375 -25.828 -8.797 1 92.75 354 GLU B C 1
ATOM 7224 O O . GLU B 1 354 ? 22.828 -24.906 -8.102 1 92.75 354 GLU B O 1
ATOM 7229 N N . LEU B 1 355 ? 21.156 -25.922 -9.148 1 93.56 355 LEU B N 1
ATOM 7230 C CA . LEU B 1 355 ? 20.203 -24.922 -8.695 1 93.56 355 LEU B CA 1
ATOM 7231 C C . LEU B 1 355 ? 19.984 -25.016 -7.184 1 93.56 355 LEU B C 1
ATOM 7233 O O . LEU B 1 355 ? 19.906 -24 -6.492 1 93.56 355 LEU B O 1
ATOM 7237 N N . ALA B 1 356 ? 19.844 -26.203 -6.688 1 96 356 ALA B N 1
ATOM 7238 C CA . ALA B 1 356 ? 19.688 -26.406 -5.25 1 96 356 ALA B CA 1
ATOM 7239 C C . ALA B 1 356 ? 20.875 -25.812 -4.484 1 96 356 ALA B C 1
ATOM 7241 O O . ALA B 1 356 ? 20.688 -25.141 -3.463 1 96 356 ALA B O 1
ATOM 7242 N N . ASP B 1 357 ? 22.047 -26.047 -4.965 1 95.69 357 ASP B N 1
ATOM 7243 C CA . ASP B 1 357 ? 23.25 -25.5 -4.344 1 95.69 357 ASP B CA 1
ATOM 7244 C C . ASP B 1 357 ? 23.25 -23.969 -4.391 1 95.69 357 ASP B C 1
ATOM 7246 O O . ASP B 1 357 ? 23.609 -23.312 -3.412 1 95.69 357 ASP B O 1
ATOM 7250 N N . GLU B 1 358 ? 22.844 -23.516 -5.539 1 94.88 358 GLU B N 1
ATOM 7251 C CA . GLU B 1 358 ? 22.812 -22.062 -5.715 1 94.88 358 GLU B CA 1
ATOM 7252 C C . GLU B 1 358 ? 21.828 -21.422 -4.754 1 94.88 358 GLU B C 1
ATOM 7254 O O . GLU B 1 358 ? 22.094 -20.359 -4.195 1 94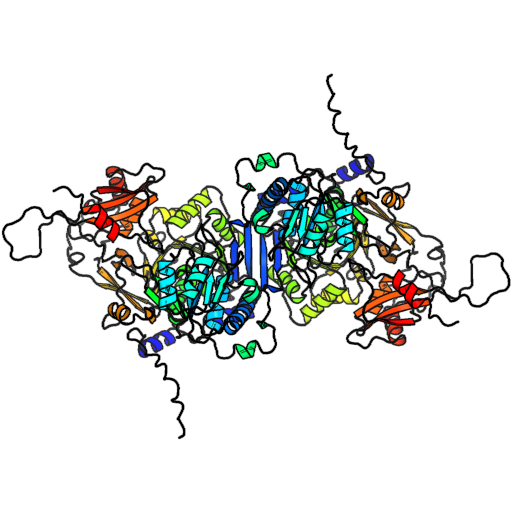.88 358 GLU B O 1
ATOM 7259 N N . VAL B 1 359 ? 20.703 -21.969 -4.625 1 96.19 359 VAL B N 1
ATOM 7260 C CA . VAL B 1 359 ? 19.688 -21.469 -3.707 1 96.19 359 VAL B CA 1
ATOM 7261 C C . VAL B 1 359 ? 20.25 -21.422 -2.289 1 96.19 359 VAL B C 1
ATOM 7263 O O . VAL B 1 359 ? 20.094 -20.422 -1.584 1 96.19 359 VAL B O 1
ATOM 7266 N N . HIS B 1 360 ? 20.938 -22.422 -1.894 1 96.25 360 HIS B N 1
ATOM 7267 C CA . HIS B 1 360 ? 21.516 -22.484 -0.556 1 96.25 360 HIS B CA 1
ATOM 7268 C C . HIS B 1 360 ? 22.625 -21.453 -0.388 1 96.25 360 HIS B C 1
ATOM 7270 O O . HIS B 1 360 ? 22.656 -20.719 0.604 1 96.25 360 HIS B O 1
ATOM 7276 N N . GLU B 1 361 ? 23.453 -21.328 -1.347 1 96.75 361 GLU B N 1
ATOM 7277 C CA . GLU B 1 361 ? 24.641 -20.5 -1.248 1 96.75 361 GLU B CA 1
ATOM 7278 C C . GLU B 1 361 ? 24.297 -19.016 -1.352 1 96.75 361 GLU B C 1
ATOM 7280 O O . GLU B 1 361 ? 24.875 -18.188 -0.661 1 96.75 361 GLU B O 1
ATOM 7285 N N . THR B 1 362 ? 23.344 -18.766 -2.178 1 97.56 362 THR B N 1
ATOM 7286 C CA . THR B 1 362 ? 23.094 -17.375 -2.527 1 97.56 362 THR B CA 1
ATOM 7287 C C . THR B 1 362 ? 21.922 -16.812 -1.724 1 97.56 362 THR B C 1
ATOM 7289 O O . THR B 1 362 ? 21.922 -15.641 -1.346 1 97.56 362 THR B O 1
ATOM 7292 N N . LEU B 1 363 ? 20.906 -17.594 -1.452 1 97.69 363 LEU B N 1
ATOM 7293 C CA . LEU B 1 363 ? 19.719 -17.109 -0.774 1 97.69 363 LEU B CA 1
ATOM 7294 C C . LEU B 1 363 ? 19.688 -17.562 0.682 1 97.69 363 LEU B C 1
ATOM 7296 O O . LEU B 1 363 ? 18.891 -17.062 1.478 1 97.69 363 LEU B O 1
ATOM 7300 N N . GLY B 1 364 ? 20.531 -18.469 1.006 1 96.44 364 GLY B N 1
ATOM 7301 C CA . GLY B 1 364 ? 20.625 -18.953 2.375 1 96.44 364 GLY B CA 1
ATOM 7302 C C . GLY B 1 364 ? 19.453 -19.828 2.771 1 96.44 364 GLY B C 1
ATOM 7303 O O . GLY B 1 364 ? 19.156 -19.969 3.957 1 96.44 364 GLY B O 1
ATOM 7304 N N . ALA B 1 365 ? 18.719 -20.406 1.809 1 96.5 365 ALA B N 1
ATOM 7305 C CA . ALA B 1 365 ? 17.516 -21.203 2.059 1 96.5 365 ALA B CA 1
ATOM 7306 C C . ALA B 1 365 ? 17.688 -22.625 1.548 1 96.5 365 ALA B C 1
ATOM 7308 O O . ALA B 1 365 ? 18.656 -22.922 0.834 1 96.5 365 ALA B O 1
ATOM 7309 N N . ARG B 1 366 ? 16.859 -23.438 1.988 1 96.5 366 ARG B N 1
ATOM 7310 C CA . ARG B 1 366 ? 16.844 -24.797 1.495 1 96.5 366 ARG B CA 1
ATOM 7311 C C . ARG B 1 366 ? 15.898 -24.953 0.316 1 96.5 366 ARG B C 1
ATOM 7313 O O . ARG B 1 366 ? 14.766 -24.469 0.357 1 96.5 366 ARG B O 1
ATOM 7320 N N . ALA B 1 367 ? 16.359 -25.641 -0.71 1 97.31 367 ALA B N 1
ATOM 7321 C CA . ALA B 1 367 ? 15.516 -25.906 -1.873 1 97.31 367 ALA B CA 1
ATOM 7322 C C . ALA B 1 367 ? 14.664 -27.156 -1.654 1 97.31 367 ALA B C 1
ATOM 7324 O O . ALA B 1 367 ? 15.133 -28.141 -1.105 1 97.31 367 ALA B O 1
ATOM 7325 N N . HIS B 1 368 ? 13.445 -27.078 -2.035 1 97.56 368 HIS B N 1
ATOM 7326 C CA . HIS B 1 368 ? 12.508 -28.188 -1.979 1 97.56 368 HIS B CA 1
ATOM 7327 C C . HIS B 1 368 ? 11.883 -28.453 -3.346 1 97.56 368 HIS B C 1
ATOM 7329 O O . HIS B 1 368 ? 11.594 -27.516 -4.09 1 97.56 368 HIS B O 1
ATOM 7335 N N . SER B 1 369 ? 11.695 -29.719 -3.66 1 97.44 369 SER B N 1
ATOM 7336 C CA . SER B 1 369 ? 10.992 -30.141 -4.867 1 97.44 369 SER B CA 1
ATOM 7337 C C . SER B 1 369 ? 9.539 -30.469 -4.574 1 97.44 369 SER B C 1
ATOM 7339 O O . SER B 1 369 ? 9.234 -31.156 -3.594 1 97.44 369 SER B O 1
ATOM 7341 N N . LEU B 1 370 ? 8.68 -29.922 -5.395 1 97.06 370 LEU B N 1
ATOM 7342 C CA . LEU B 1 370 ? 7.25 -30.172 -5.242 1 97.06 370 LEU B CA 1
ATOM 7343 C C . LEU B 1 370 ? 6.621 -30.562 -6.574 1 97.06 370 LEU B C 1
ATOM 7345 O O . LEU B 1 370 ? 6.887 -29.953 -7.605 1 97.06 370 LEU B O 1
ATOM 7349 N N . TRP B 1 371 ? 5.879 -31.688 -6.562 1 96.88 371 TRP B N 1
ATOM 7350 C CA . TRP B 1 371 ? 5.133 -32.094 -7.746 1 96.88 371 TRP B CA 1
ATOM 7351 C C . TRP B 1 371 ? 3.631 -32.062 -7.48 1 96.88 371 TRP B C 1
ATOM 7353 O O . TRP B 1 371 ? 3.176 -32.469 -6.406 1 96.88 371 TRP B O 1
ATOM 7363 N N . GLY B 1 372 ? 2.965 -31.547 -8.398 1 96.06 372 GLY B N 1
ATOM 7364 C CA . GLY B 1 372 ? 1.513 -31.469 -8.383 1 96.06 372 GLY B CA 1
ATOM 7365 C C . GLY B 1 372 ? 0.915 -31.141 -9.734 1 96.06 372 GLY B C 1
ATOM 7366 O O . GLY B 1 372 ? 1.61 -31.156 -10.75 1 96.06 372 GLY B O 1
ATOM 7367 N N . MET B 1 373 ? -0.323 -30.969 -9.805 1 94.44 373 MET B N 1
ATOM 7368 C CA . MET B 1 373 ? -1.082 -30.625 -11 1 94.44 373 MET B CA 1
ATOM 7369 C C . MET B 1 373 ? -2.393 -29.938 -10.633 1 94.44 373 MET B C 1
ATOM 7371 O O . MET B 1 373 ? -2.803 -29.953 -9.477 1 94.44 373 MET B O 1
ATOM 7375 N N . SER B 1 374 ? -3.01 -29.312 -11.562 1 94.81 374 SER B N 1
ATOM 7376 C CA . SER B 1 374 ? -4.23 -28.547 -11.312 1 94.81 374 SER B CA 1
ATOM 7377 C C . SER B 1 374 ? -5.336 -29.438 -10.773 1 94.81 374 SER B C 1
ATOM 7379 O O . SER B 1 374 ? -6.168 -29 -9.977 1 94.81 374 SER B O 1
ATOM 7381 N N . GLU B 1 375 ? -5.34 -30.734 -11.133 1 96.44 375 GLU B N 1
ATOM 7382 C CA . GLU B 1 375 ? -6.395 -31.672 -10.75 1 96.44 375 GLU B CA 1
ATOM 7383 C C . GLU B 1 375 ? -6.277 -32.062 -9.281 1 96.44 375 GLU B C 1
ATOM 7385 O O . GLU B 1 375 ? -7.219 -32.625 -8.711 1 96.44 375 GLU B O 1
ATOM 7390 N N . ALA B 1 376 ? -5.074 -31.781 -8.656 1 97.19 376 ALA B N 1
ATOM 7391 C CA . ALA B 1 376 ? -4.93 -32.281 -7.293 1 97.19 376 ALA B CA 1
ATOM 7392 C C . ALA B 1 376 ? -4.164 -31.297 -6.414 1 97.19 376 ALA B C 1
ATOM 7394 O O . ALA B 1 376 ? -4.156 -31.422 -5.191 1 97.19 376 ALA B O 1
ATOM 7395 N N . GLY B 1 377 ? -3.561 -30.25 -7.031 1 96.44 377 GLY B N 1
ATOM 7396 C CA . GLY B 1 377 ? -2.627 -29.438 -6.262 1 96.44 377 GLY B CA 1
ATOM 7397 C C . GLY B 1 377 ? -1.318 -30.141 -5.973 1 96.44 377 GLY B C 1
ATOM 7398 O O . GLY B 1 377 ? -0.923 -31.047 -6.711 1 96.44 377 GLY B O 1
ATOM 7399 N N . PRO B 1 378 ? -0.594 -29.688 -4.953 1 96.88 378 PRO B N 1
ATOM 7400 C CA . PRO B 1 378 ? 0.617 -30.406 -4.555 1 96.88 378 PRO B CA 1
ATOM 7401 C C . PRO B 1 378 ? 0.324 -31.828 -4.051 1 96.88 378 PRO B C 1
ATOM 7403 O O . PRO B 1 378 ? -0.57 -32 -3.223 1 96.88 378 PRO B O 1
ATOM 7406 N N . VAL B 1 379 ? 1.062 -32.781 -4.531 1 98.06 379 VAL B N 1
ATOM 7407 C CA . VAL B 1 379 ? 0.849 -34.156 -4.16 1 98.06 379 VAL B CA 1
ATOM 7408 C C . VAL B 1 379 ? 2.07 -34.688 -3.406 1 98.06 379 VAL B C 1
ATOM 7410 O O . VAL B 1 379 ? 1.933 -35.375 -2.381 1 98.06 379 VAL B O 1
ATOM 7413 N N . THR B 1 380 ? 3.248 -34.438 -3.975 1 97.94 380 THR B N 1
ATOM 7414 C CA . THR B 1 380 ? 4.484 -34.844 -3.32 1 97.94 380 THR B CA 1
ATOM 7415 C C . THR B 1 380 ? 5.422 -33.656 -3.133 1 97.94 380 THR B C 1
ATOM 7417 O O . THR B 1 380 ? 5.367 -32.688 -3.891 1 97.94 380 THR B O 1
ATOM 7420 N N . THR B 1 381 ? 6.203 -33.75 -2.121 1 97.5 381 THR B N 1
ATOM 7421 C CA . THR B 1 381 ? 7.223 -32.719 -1.882 1 97.5 381 THR B CA 1
ATOM 7422 C C . THR B 1 381 ? 8.359 -33.281 -1.037 1 97.5 381 THR B C 1
ATOM 7424 O O . THR B 1 381 ? 8.156 -34.219 -0.261 1 97.5 381 THR B O 1
ATOM 7427 N N . THR B 1 382 ? 9.547 -32.781 -1.311 1 97 382 THR B N 1
ATOM 7428 C CA . THR B 1 382 ? 10.594 -33.031 -0.32 1 97 382 THR B CA 1
ATOM 7429 C C . THR B 1 382 ? 10.336 -32.188 0.932 1 97 382 THR B C 1
ATOM 7431 O O . THR B 1 382 ? 9.555 -31.234 0.904 1 97 382 THR B O 1
ATOM 7434 N N . ARG B 1 383 ? 10.992 -32.562 2.039 1 95.12 383 ARG B N 1
ATOM 7435 C CA . ARG B 1 383 ? 10.719 -31.953 3.338 1 95.12 383 ARG B CA 1
ATOM 7436 C C . ARG B 1 383 ? 12.008 -31.5 4.004 1 95.12 383 ARG B C 1
ATOM 7438 O O . ARG B 1 383 ? 13.102 -31.922 3.627 1 95.12 383 ARG B O 1
ATOM 7445 N N . PRO B 1 384 ? 11.781 -30.562 4.992 1 92.38 384 PRO B N 1
ATOM 7446 C CA . PRO B 1 384 ? 12.953 -30.078 5.723 1 92.38 384 PRO B CA 1
ATOM 7447 C C . PRO B 1 384 ? 13.719 -31.203 6.426 1 92.38 384 PRO B C 1
ATOM 7449 O O . PRO B 1 384 ? 14.93 -31.094 6.645 1 92.38 384 PRO B O 1
ATOM 7452 N N . GLU B 1 385 ? 13.102 -32.281 6.707 1 91.75 385 GLU B N 1
ATOM 7453 C CA . GLU B 1 385 ? 13.711 -33.375 7.445 1 91.75 385 GLU B CA 1
ATOM 7454 C C . GLU B 1 385 ? 14.5 -34.312 6.516 1 91.75 385 GLU B C 1
ATOM 7456 O O . GLU B 1 385 ? 15.273 -35.156 6.977 1 91.75 385 GLU B O 1
ATOM 7461 N N . ASP B 1 386 ? 14.273 -34.156 5.207 1 94.19 386 ASP B N 1
ATOM 7462 C CA . ASP B 1 386 ? 15.031 -34.969 4.25 1 94.19 386 ASP B CA 1
ATOM 7463 C C . ASP B 1 386 ? 16.5 -34.562 4.234 1 94.19 386 ASP B C 1
ATOM 7465 O O . ASP B 1 386 ? 16.859 -33.5 4.707 1 94.19 386 ASP B O 1
ATOM 7469 N N . PRO B 1 387 ? 17.344 -35.469 3.723 1 92.06 387 PRO B N 1
ATOM 7470 C CA . PRO B 1 387 ? 18.75 -35.094 3.623 1 92.06 387 PRO B CA 1
ATOM 7471 C C . PRO B 1 387 ? 18.969 -33.844 2.781 1 92.06 387 PRO B C 1
ATOM 7473 O O . PRO B 1 387 ? 18.172 -33.531 1.885 1 92.06 387 PRO B O 1
ATOM 7476 N N . GLU B 1 388 ? 20.031 -33.219 3.072 1 89 388 GLU B N 1
ATOM 7477 C CA . GLU B 1 388 ? 20.391 -32.031 2.299 1 89 388 GLU B CA 1
ATOM 7478 C C . GLU B 1 388 ? 20.547 -32.344 0.819 1 89 388 GLU B C 1
ATOM 7480 O O . GLU B 1 388 ? 21.109 -33.375 0.469 1 89 388 GLU B O 1
ATOM 7485 N N . GLY B 1 389 ? 20.016 -31.562 0.018 1 89.69 389 GLY B N 1
ATOM 7486 C CA . GLY B 1 389 ? 20.156 -31.734 -1.419 1 89.69 389 GLY B CA 1
ATOM 7487 C C . GLY B 1 389 ? 19.172 -32.75 -2.002 1 89.69 389 GLY B C 1
ATOM 7488 O O . GLY B 1 389 ? 19.203 -33 -3.207 1 89.69 389 GLY B O 1
ATOM 7489 N N . TRP B 1 390 ? 18.297 -33.25 -1.242 1 93.19 390 TRP B N 1
ATOM 7490 C CA . TRP B 1 390 ? 17.391 -34.312 -1.653 1 93.19 390 TRP B CA 1
ATOM 7491 C C . TRP B 1 390 ? 16.484 -33.875 -2.791 1 93.19 390 TRP B C 1
ATOM 7493 O O . TRP B 1 390 ? 16.062 -34.656 -3.623 1 93.19 390 TRP B O 1
ATOM 7503 N N . ALA B 1 391 ? 16.281 -32.594 -2.832 1 95.5 391 ALA B N 1
ATOM 7504 C CA . ALA B 1 391 ? 15.398 -32.031 -3.846 1 95.5 391 ALA B CA 1
ATOM 7505 C C . ALA B 1 391 ? 15.914 -32.312 -5.25 1 95.5 391 ALA B C 1
ATOM 7507 O O . ALA B 1 391 ? 15.141 -32.406 -6.207 1 95.5 391 ALA B O 1
ATOM 7508 N N . ALA B 1 392 ? 17.219 -32.531 -5.395 1 93.38 392 ALA B N 1
ATOM 7509 C CA . ALA B 1 392 ? 17.828 -32.781 -6.695 1 93.38 392 ALA B CA 1
ATOM 7510 C C . ALA B 1 392 ? 17.609 -34.219 -7.133 1 93.38 392 ALA B C 1
ATOM 7512 O O . ALA B 1 392 ? 17.766 -34.562 -8.312 1 93.38 392 ALA B O 1
ATOM 7513 N N . ARG B 1 393 ? 17.125 -35.031 -6.246 1 91 393 ARG B N 1
ATOM 7514 C CA . ARG B 1 393 ? 17.062 -36.469 -6.551 1 91 393 ARG B CA 1
ATOM 7515 C C . ARG B 1 393 ? 15.641 -36.969 -6.453 1 91 393 ARG B C 1
ATOM 7517 O O . ARG B 1 393 ? 15.344 -38.094 -6.91 1 91 393 ARG B O 1
ATOM 7524 N N . SER B 1 394 ? 14.852 -36.219 -5.863 1 95.25 394 SER B N 1
ATOM 7525 C CA . SER B 1 394 ? 13.516 -36.688 -5.527 1 95.25 394 SER B CA 1
ATOM 7526 C C . SER B 1 394 ? 12.484 -35.562 -5.68 1 95.25 394 SER B C 1
ATOM 7528 O O . SER B 1 394 ? 12.805 -34.406 -5.523 1 95.25 394 SER B O 1
ATOM 7530 N N . ASN B 1 395 ? 11.32 -35.969 -6.059 1 97.06 395 ASN B N 1
ATOM 7531 C CA . ASN B 1 395 ? 10.172 -35.062 -5.945 1 97.06 395 ASN B CA 1
ATOM 7532 C C . ASN B 1 395 ? 9.445 -35.25 -4.613 1 97.06 395 ASN B C 1
ATOM 7534 O O . ASN B 1 395 ? 8.375 -34.688 -4.402 1 97.06 395 ASN B O 1
ATOM 7538 N N . GLY B 1 396 ? 10.023 -36.062 -3.777 1 96.88 396 GLY B N 1
ATOM 7539 C CA . GLY B 1 396 ? 9.539 -36.188 -2.412 1 96.88 396 GLY B CA 1
ATOM 7540 C C . GLY B 1 396 ? 8.445 -37.219 -2.26 1 96.88 396 GLY B C 1
ATOM 7541 O O . GLY B 1 396 ? 8.109 -37.938 -3.221 1 96.88 396 GLY B O 1
ATOM 7542 N N . SER B 1 397 ? 7.977 -37.375 -1.018 1 97 397 SER B N 1
ATOM 7543 C CA . SER B 1 397 ? 6.906 -38.312 -0.673 1 97 397 SER B CA 1
ATOM 7544 C C . SER B 1 397 ? 5.551 -37.625 -0.673 1 97 397 SER B C 1
ATOM 7546 O O . SER B 1 397 ? 5.477 -36.375 -0.647 1 97 397 SER B O 1
ATOM 7548 N N . SER B 1 398 ? 4.527 -38.406 -0.757 1 97.75 398 SER B N 1
ATOM 7549 C CA . SER B 1 398 ? 3.17 -37.875 -0.821 1 97.75 398 SER B CA 1
ATOM 7550 C C . SER B 1 398 ? 2.812 -37.125 0.451 1 97.75 398 SER B C 1
ATOM 7552 O O . SER B 1 398 ? 3.242 -37.469 1.545 1 97.75 398 SER B O 1
ATOM 7554 N N . ILE B 1 399 ? 2.066 -36.062 0.312 1 96.81 399 ILE B N 1
ATOM 7555 C CA . ILE B 1 399 ? 1.457 -35.438 1.479 1 96.81 399 ILE B CA 1
ATOM 7556 C C . ILE B 1 399 ? 0.487 -36.406 2.143 1 96.81 399 ILE B C 1
ATOM 7558 O O . ILE B 1 399 ? 0.062 -37.375 1.522 1 96.81 399 ILE B O 1
ATOM 7562 N N . ASP B 1 400 ? 0.085 -36.094 3.33 1 95.5 400 ASP B N 1
ATOM 7563 C CA . ASP B 1 400 ? -0.679 -37.031 4.148 1 95.5 400 ASP B CA 1
ATOM 7564 C C . ASP B 1 400 ? -2.012 -37.375 3.49 1 95.5 400 ASP B C 1
ATOM 7566 O O . ASP B 1 400 ? -2.486 -38.5 3.592 1 95.5 400 ASP B O 1
ATOM 7570 N N . ALA B 1 401 ? -2.588 -36.469 2.777 1 97.56 401 ALA B N 1
ATOM 7571 C CA . ALA B 1 401 ? -3.947 -36.625 2.262 1 97.56 401 ALA B CA 1
ATOM 7572 C C . ALA B 1 401 ? -3.943 -37.312 0.902 1 97.56 401 ALA B C 1
ATOM 7574 O O . ALA B 1 401 ? -5.004 -37.562 0.312 1 97.56 401 ALA B O 1
ATOM 7575 N N . MET B 1 402 ? -2.773 -37.719 0.436 1 98 402 MET B N 1
ATOM 7576 C CA . MET B 1 402 ? -2.676 -38.281 -0.91 1 98 402 MET B CA 1
ATOM 7577 C C . MET B 1 402 ? -1.879 -39.562 -0.906 1 98 402 MET B C 1
ATOM 7579 O O . MET B 1 402 ? -1.046 -39.781 -0.024 1 98 402 MET B O 1
ATOM 7583 N N . GLU B 1 403 ? -2.152 -40.406 -1.89 1 97.44 403 GLU B N 1
ATOM 7584 C CA . GLU B 1 403 ? -1.408 -41.625 -2.188 1 97.44 403 GLU B CA 1
ATOM 7585 C C . GLU B 1 403 ? -0.863 -41.594 -3.613 1 97.44 403 GLU B C 1
ATOM 7587 O O . GLU B 1 403 ? -1.479 -41.031 -4.512 1 97.44 403 GLU B O 1
ATOM 7592 N N . THR B 1 404 ? 0.29 -42.219 -3.742 1 97.81 404 THR B N 1
ATOM 7593 C CA . THR B 1 404 ? 0.881 -42.375 -5.062 1 97.81 404 THR B CA 1
ATOM 7594 C C . THR B 1 404 ? 1.103 -43.875 -5.371 1 97.81 404 THR B C 1
ATOM 7596 O O . THR B 1 404 ? 1.365 -44.656 -4.465 1 97.81 404 THR B O 1
ATOM 7599 N N . ARG B 1 405 ? 0.939 -44.188 -6.637 1 96.5 405 ARG B N 1
ATOM 7600 C CA . ARG B 1 405 ? 1.204 -45.531 -7.141 1 96.5 405 ARG B CA 1
ATOM 7601 C C . ARG B 1 405 ? 1.903 -45.5 -8.492 1 96.5 405 ARG B C 1
ATOM 7603 O O . ARG B 1 405 ? 1.489 -44.75 -9.383 1 96.5 405 ARG B O 1
ATOM 7610 N N . ILE B 1 406 ? 2.975 -46.25 -8.586 1 95.75 406 ILE B N 1
ATOM 7611 C CA . ILE B 1 406 ? 3.689 -46.375 -9.852 1 95.75 406 ILE B CA 1
ATOM 7612 C C . ILE B 1 406 ? 3.33 -47.688 -10.516 1 95.75 406 ILE B C 1
ATOM 7614 O O . ILE B 1 406 ? 3.645 -48.75 -9.992 1 95.75 406 ILE B O 1
ATOM 7618 N N . GLU B 1 407 ? 2.711 -47.594 -11.648 1 93.81 407 GLU B N 1
ATOM 7619 C CA . GLU B 1 407 ? 2.314 -48.781 -12.383 1 93.81 407 GLU B CA 1
ATOM 7620 C C . GLU B 1 407 ? 3.332 -49.125 -13.469 1 93.81 407 GLU B C 1
ATOM 7622 O O . GLU B 1 407 ? 3.33 -48.531 -14.539 1 93.81 407 GLU B O 1
ATOM 7627 N N . THR B 1 408 ? 4.031 -50.125 -13.125 1 89.81 408 THR B N 1
ATOM 7628 C CA . THR B 1 408 ? 5.062 -50.562 -14.062 1 89.81 408 THR B CA 1
ATOM 7629 C C . THR B 1 408 ? 4.473 -51.5 -15.125 1 89.81 408 THR B C 1
ATOM 7631 O O . THR B 1 408 ? 3.5 -52.188 -14.859 1 89.81 408 THR B O 1
ATOM 7634 N N . SER B 1 409 ? 4.914 -51.281 -16.344 1 82.62 409 SER B N 1
ATOM 7635 C CA . SER B 1 409 ? 4.52 -52.156 -17.453 1 82.62 409 SER B CA 1
ATOM 7636 C C . SER B 1 409 ? 5.672 -52.375 -18.438 1 82.62 409 SER B C 1
ATOM 7638 O O . SER B 1 409 ? 6.703 -51.688 -18.344 1 82.62 409 SER B O 1
ATOM 7640 N N . GLY B 1 410 ? 5.602 -53.375 -19.25 1 76.94 410 GLY B N 1
ATOM 7641 C CA . GLY B 1 410 ? 6.594 -53.656 -20.281 1 76.94 410 GLY B CA 1
ATOM 7642 C C . GLY B 1 410 ? 6.762 -52.5 -21.266 1 76.94 410 GLY B C 1
ATOM 7643 O O . GLY B 1 410 ? 7.785 -52.406 -21.938 1 76.94 410 GLY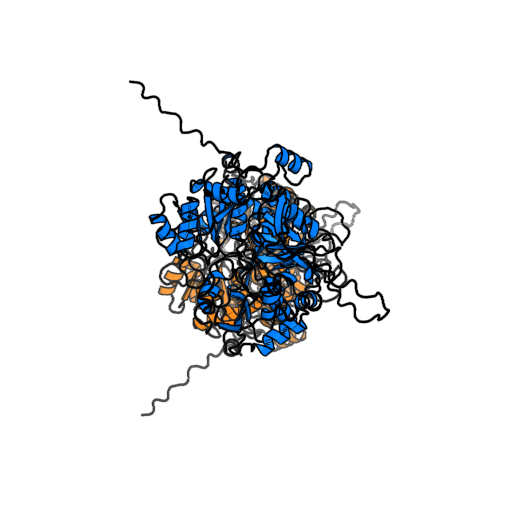 B O 1
ATOM 7644 N N . ALA B 1 411 ? 5.758 -51.656 -21.234 1 77.5 411 ALA B N 1
ATOM 7645 C CA . ALA B 1 411 ? 5.793 -50.562 -22.172 1 77.5 411 ALA B CA 1
ATOM 7646 C C . ALA B 1 411 ? 6.887 -49.562 -21.781 1 77.5 411 ALA B C 1
ATOM 7648 O O . ALA B 1 411 ? 7.387 -48.812 -22.641 1 77.5 411 ALA B O 1
ATOM 7649 N N . TYR B 1 412 ? 7.254 -49.656 -20.578 1 79.44 412 TYR B N 1
ATOM 7650 C CA . TYR B 1 412 ? 8.242 -48.688 -20.109 1 79.44 412 TYR B CA 1
ATOM 7651 C C . TYR B 1 412 ? 9.484 -49.406 -19.578 1 79.44 412 TYR B C 1
ATOM 7653 O O . TYR B 1 412 ? 10.086 -48.938 -18.594 1 79.44 412 TYR B O 1
ATOM 7661 N N . GLY B 1 413 ? 9.836 -50.5 -20.031 1 66.25 413 GLY B N 1
ATOM 7662 C CA . GLY B 1 413 ? 11.047 -51.25 -19.719 1 66.25 413 GLY B CA 1
ATOM 7663 C C . GLY B 1 413 ? 10.797 -52.438 -18.828 1 66.25 413 GLY B C 1
ATOM 7664 O O . GLY B 1 413 ? 9.742 -52.562 -18.203 1 66.25 413 GLY B O 1
ATOM 7665 N N . SER B 1 414 ? 11.531 -53.562 -19 1 54.84 414 SER B N 1
ATOM 7666 C CA . SER B 1 414 ? 11.375 -54.812 -18.281 1 54.84 414 SER B CA 1
ATOM 7667 C C . SER B 1 414 ? 11.672 -54.656 -16.797 1 54.84 414 SER B C 1
ATOM 7669 O O . SER B 1 414 ? 12.68 -54.031 -16.422 1 54.84 414 SER B O 1
ATOM 7671 N N . PRO B 1 415 ? 10.703 -54.812 -15.883 1 49.66 415 PRO B N 1
ATOM 7672 C CA . PRO B 1 415 ? 11.062 -54.75 -14.461 1 49.66 415 PRO B CA 1
ATOM 7673 C C . PRO B 1 415 ? 12.414 -55.406 -14.164 1 49.66 415 PRO B C 1
ATOM 7675 O O . PRO B 1 415 ? 13.062 -55.062 -13.172 1 49.66 415 PRO B O 1
ATOM 7678 N N . GLY B 1 416 ? 12.57 -56.781 -14.523 1 40.94 416 GLY B N 1
ATOM 7679 C CA . GLY B 1 416 ? 13.523 -57.781 -14.086 1 40.94 416 GLY B CA 1
ATOM 7680 C C . GLY B 1 416 ? 14.945 -57.5 -14.547 1 40.94 416 GLY B C 1
ATOM 7681 O O . GLY B 1 416 ? 15.789 -58.406 -14.539 1 40.94 416 GLY B O 1
ATOM 7682 N N . GLY B 1 417 ? 15.312 -56.656 -15.422 1 35.78 417 GLY B N 1
ATOM 7683 C CA . GLY B 1 417 ? 16.719 -56.844 -15.766 1 35.78 417 GLY B CA 1
ATOM 7684 C C . GLY B 1 417 ? 17.656 -56.656 -14.586 1 35.78 417 GLY B C 1
ATOM 7685 O O . GLY B 1 417 ? 17.906 -55.531 -14.156 1 35.78 417 GLY B O 1
ATOM 7686 N N . GLU B 1 418 ? 17.609 -57.562 -13.586 1 33.94 418 GLU B N 1
ATOM 7687 C CA . GLU B 1 418 ? 18.719 -57.844 -12.68 1 33.94 418 GLU B CA 1
ATOM 7688 C C . GLU B 1 418 ? 20.047 -57.938 -13.445 1 33.94 418 GLU B C 1
ATOM 7690 O O . GLU B 1 418 ? 20.359 -58.969 -14.039 1 33.94 418 GLU B O 1
ATOM 7695 N N . GLY B 1 419 ? 20.438 -57.25 -14.406 1 30.42 419 GLY B N 1
ATOM 7696 C CA . GLY B 1 419 ? 21.781 -57.594 -14.867 1 30.42 419 GLY B CA 1
ATOM 7697 C C . GLY B 1 419 ? 22.734 -57.938 -13.734 1 30.42 419 GLY B C 1
ATOM 7698 O O . GLY B 1 419 ? 22.766 -59.094 -13.273 1 30.42 419 GLY B O 1
ATOM 7699 N N . SER B 1 420 ? 24.078 -57.281 -13.578 1 28.89 420 SER B N 1
ATOM 7700 C CA . SER B 1 420 ? 25.375 -57.75 -13.148 1 28.89 420 SER B CA 1
ATOM 7701 C C . SER B 1 420 ? 25.391 -58.062 -11.656 1 28.89 420 SER B C 1
ATOM 7703 O O . SER B 1 420 ? 25.156 -57.188 -10.828 1 28.89 420 SER B O 1
ATOM 7705 N N . GLU B 1 421 ? 25.094 -59.219 -11.234 1 28.27 421 GLU B N 1
ATOM 7706 C CA . GLU B 1 421 ? 25.719 -59.844 -10.07 1 28.27 421 GLU B CA 1
ATOM 7707 C C . GLU B 1 421 ? 27.234 -59.688 -10.125 1 28.27 421 GLU B C 1
ATOM 7709 O O . GLU B 1 421 ? 27.938 -60.625 -10.508 1 28.27 421 GLU B O 1
ATOM 7714 N N . GLY B 1 422 ? 27.922 -58.875 -10.977 1 26.41 422 GLY B N 1
ATOM 7715 C CA . GLY B 1 422 ? 29.359 -59 -10.797 1 26.41 422 GLY B CA 1
ATOM 7716 C C . GLY B 1 422 ? 29.781 -59.031 -9.344 1 26.41 422 GLY B C 1
ATOM 7717 O O . GLY B 1 422 ? 29 -58.688 -8.461 1 26.41 422 GLY B O 1
ATOM 7718 N N . SER B 1 423 ? 31.047 -59.781 -9.125 1 26.59 423 SER B N 1
ATOM 7719 C CA . SER B 1 423 ? 31.922 -60.062 -8.008 1 26.59 423 SER B CA 1
ATOM 7720 C C . SER B 1 423 ? 32.125 -58.844 -7.129 1 26.59 423 SER B C 1
ATOM 7722 O O . SER B 1 423 ? 32.188 -57.719 -7.629 1 26.59 423 SER B O 1
ATOM 7724 N N . SER B 1 424 ? 31.875 -58.969 -5.852 1 25.55 424 SER B N 1
ATOM 7725 C CA . SER B 1 424 ? 32.094 -58.156 -4.664 1 25.55 424 SER B CA 1
ATOM 7726 C C . SER B 1 424 ? 33.5 -57.625 -4.621 1 25.55 424 SER B C 1
ATOM 7728 O O . SER B 1 424 ? 33.969 -57.156 -3.578 1 25.55 424 SER B O 1
ATOM 7730 N N . GLU B 1 425 ? 34.406 -57.875 -5.641 1 25.17 425 GLU B N 1
ATOM 7731 C CA . GLU B 1 425 ? 35.688 -57.406 -5.133 1 25.17 425 GLU B CA 1
ATOM 7732 C C . GLU B 1 425 ? 35.594 -55.969 -4.699 1 25.17 425 GLU B C 1
ATOM 7734 O O . GLU B 1 425 ? 34.719 -55.219 -5.109 1 25.17 425 GLU B O 1
ATOM 7739 N N . GLY B 1 426 ? 36.719 -55.469 -3.969 1 25.5 426 GLY B N 1
ATOM 7740 C CA . GLY B 1 426 ? 37.125 -54.469 -3.016 1 25.5 426 GLY B CA 1
ATOM 7741 C C . GLY B 1 426 ? 36.906 -53.062 -3.543 1 25.5 426 GLY B C 1
ATOM 7742 O O . GLY B 1 426 ? 37.188 -52.062 -2.836 1 25.5 426 GLY B O 1
ATOM 7743 N N . SER B 1 427 ? 37.125 -52.812 -4.91 1 24.72 427 SER B N 1
ATOM 7744 C CA . SER B 1 427 ? 37.656 -51.469 -4.93 1 24.72 427 SER B CA 1
ATOM 7745 C C . SER B 1 427 ? 36.625 -50.438 -4.5 1 24.72 427 SER B C 1
ATOM 7747 O O . SER B 1 427 ? 35.438 -50.531 -4.898 1 24.72 427 SER B O 1
ATOM 7749 N N . SER B 1 428 ? 36.781 -49.719 -3.449 1 27.22 428 SER B N 1
ATOM 7750 C CA . SER B 1 428 ? 36.281 -48.594 -2.648 1 27.22 428 SER B CA 1
ATOM 7751 C C . SER B 1 428 ? 35.812 -47.469 -3.535 1 27.22 428 SER B C 1
ATOM 7753 O O . SER B 1 428 ? 35.5 -46.375 -3.041 1 27.22 428 SER B O 1
ATOM 7755 N N . GLY B 1 429 ? 36.156 -47.531 -4.879 1 25.75 429 GLY B N 1
ATOM 7756 C CA . GLY B 1 429 ? 36.125 -46.156 -5.332 1 25.75 429 GLY B CA 1
ATOM 7757 C C . GLY B 1 429 ? 34.75 -45.5 -5.184 1 25.75 429 GLY B C 1
ATOM 7758 O O . GLY B 1 429 ? 33.781 -46.156 -4.812 1 25.75 429 GLY B O 1
ATOM 7759 N N . SER B 1 430 ? 34.625 -44.344 -5.863 1 29.44 430 SER B N 1
ATOM 7760 C CA . SER B 1 430 ? 33.719 -43.219 -5.797 1 29.44 430 SER B CA 1
ATOM 7761 C C . SER B 1 430 ? 32.281 -43.594 -6.145 1 29.44 430 SER B C 1
ATOM 7763 O O . SER B 1 430 ? 32.062 -44.188 -7.203 1 29.44 430 SER B O 1
ATOM 7765 N N . GLY B 1 431 ? 31.484 -44.156 -5.234 1 29.47 431 GLY B N 1
ATOM 7766 C CA . GLY B 1 431 ? 30.078 -44.5 -5.164 1 29.47 431 GLY B CA 1
ATOM 7767 C C . GLY B 1 431 ? 29.203 -43.562 -5.969 1 29.47 431 GLY B C 1
ATOM 7768 O O . GLY B 1 431 ? 29.078 -42.375 -5.637 1 29.47 431 GLY B O 1
ATOM 7769 N N . SER B 1 432 ? 29.312 -43.719 -7.273 1 32.91 432 SER B N 1
ATOM 7770 C CA . SER B 1 432 ? 28.266 -42.938 -7.91 1 32.91 432 SER B CA 1
ATOM 7771 C C . SER B 1 432 ? 26.906 -43.188 -7.246 1 32.91 432 SER B C 1
ATOM 7773 O O . SER B 1 432 ? 26.469 -44.312 -7.117 1 32.91 432 SER B O 1
ATOM 7775 N N . PRO B 1 433 ? 26.516 -42.469 -6.312 1 33.91 433 PRO B N 1
ATOM 7776 C CA . PRO B 1 433 ? 25.344 -42.562 -5.449 1 33.91 433 PRO B CA 1
ATOM 7777 C C . PRO B 1 433 ? 24.078 -42.906 -6.223 1 33.91 433 PRO B C 1
ATOM 7779 O O . PRO B 1 433 ? 22.969 -42.812 -5.691 1 33.91 433 PRO B O 1
ATOM 7782 N N . ALA B 1 434 ? 24.078 -43 -7.574 1 36.62 434 ALA B N 1
ATOM 7783 C CA . ALA B 1 434 ? 22.75 -43.219 -8.125 1 36.62 434 ALA B CA 1
ATOM 7784 C C . ALA B 1 434 ? 22.219 -44.594 -7.742 1 36.62 434 ALA B C 1
ATOM 7786 O O . ALA B 1 434 ? 22.859 -45.594 -8.008 1 36.62 434 ALA B O 1
ATOM 7787 N N . GLY B 1 435 ? 21.672 -44.844 -6.652 1 37.72 435 GLY B N 1
ATOM 7788 C CA . GLY B 1 435 ? 20.984 -46.062 -6.301 1 37.72 435 GLY B CA 1
ATOM 7789 C C . GLY B 1 435 ? 20.297 -46.719 -7.48 1 37.72 435 GLY B C 1
ATOM 7790 O O . GLY B 1 435 ? 20.156 -46.125 -8.547 1 37.72 435 GLY B O 1
ATOM 7791 N N . PRO B 1 436 ? 20.156 -48.062 -7.5 1 41.72 436 PRO B N 1
ATOM 7792 C CA . PRO B 1 436 ? 19.516 -48.781 -8.586 1 41.72 436 PRO B CA 1
ATOM 7793 C C . PRO B 1 436 ? 18.203 -48.156 -9.031 1 41.72 436 PRO B C 1
ATOM 7795 O O . PRO B 1 436 ? 17.375 -47.781 -8.188 1 41.72 436 PRO B O 1
ATOM 7798 N N . ALA B 1 43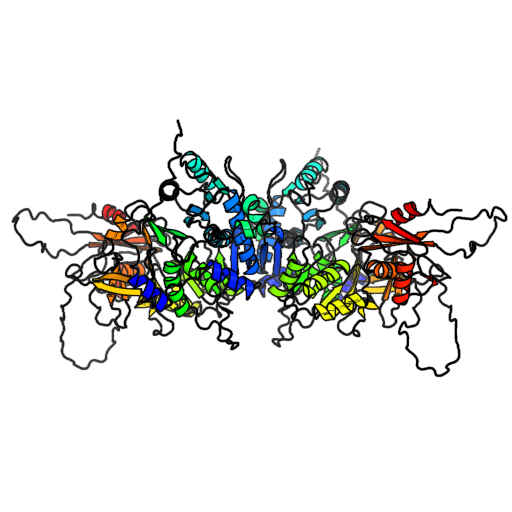7 ? 18.188 -47.344 -10.031 1 54.34 437 ALA B N 1
ATOM 7799 C CA . ALA B 1 437 ? 17.047 -46.625 -10.625 1 54.34 437 ALA B CA 1
ATOM 7800 C C . ALA B 1 437 ? 15.82 -47.531 -10.648 1 54.34 437 ALA B C 1
ATOM 7802 O O . ALA B 1 437 ? 15.852 -48.625 -11.211 1 54.34 437 ALA B O 1
ATOM 7803 N N . GLY B 1 438 ? 14.906 -47.469 -9.648 1 65 438 GLY B N 1
ATOM 7804 C CA . GLY B 1 438 ? 13.648 -48.188 -9.656 1 65 438 GLY B CA 1
ATOM 7805 C C . GLY B 1 438 ? 12.984 -48.219 -11.023 1 65 438 GLY B C 1
ATOM 7806 O O . GLY B 1 438 ? 13.352 -47.469 -11.906 1 65 438 GLY B O 1
ATOM 7807 N N . SER B 1 439 ? 12.172 -49.25 -11.305 1 83.81 439 SER B N 1
ATOM 7808 C CA . SER B 1 439 ? 11.398 -49.406 -12.531 1 83.81 439 SER B CA 1
ATOM 7809 C C . SER B 1 439 ? 10.484 -48.219 -12.773 1 83.81 439 SER B C 1
ATOM 7811 O O . SER B 1 439 ? 9.914 -47.656 -11.828 1 83.81 439 SER B O 1
ATOM 7813 N N . VAL B 1 440 ? 10.523 -47.75 -13.984 1 92.25 440 VAL B N 1
ATOM 7814 C CA . VAL B 1 440 ? 9.688 -46.625 -14.406 1 92.25 440 VAL B CA 1
ATOM 7815 C C . VAL B 1 440 ? 8.273 -47.125 -14.703 1 92.25 440 VAL B C 1
ATOM 7817 O O . VAL B 1 440 ? 8.086 -48.219 -15.258 1 92.25 440 VAL B O 1
ATOM 7820 N N . GLY B 1 441 ? 7.312 -46.375 -14.305 1 94.44 441 GLY B N 1
ATOM 7821 C CA . GLY B 1 441 ? 5.914 -46.688 -14.57 1 94.44 441 GLY B CA 1
ATOM 7822 C C . GLY B 1 441 ? 5.027 -45.469 -14.594 1 94.44 441 GLY B C 1
ATOM 7823 O O . GLY B 1 441 ? 5.492 -44.344 -14.344 1 94.44 441 GLY B O 1
ATOM 7824 N N . ARG B 1 442 ? 3.785 -45.719 -14.961 1 96.12 442 ARG B N 1
ATOM 7825 C CA . ARG B 1 442 ? 2.793 -44.656 -14.945 1 96.12 442 ARG B CA 1
ATOM 7826 C C . ARG B 1 442 ? 2.434 -44.25 -13.516 1 96.12 442 ARG B C 1
ATOM 7828 O O . ARG B 1 442 ? 2.186 -45.125 -12.672 1 96.12 442 ARG B O 1
ATOM 7835 N N . LEU B 1 443 ? 2.438 -42.938 -13.266 1 97.38 443 LEU B N 1
ATOM 7836 C CA . LEU B 1 443 ? 2.113 -42.438 -11.938 1 97.38 443 LEU B CA 1
ATOM 7837 C C . LEU B 1 443 ? 0.609 -42.25 -11.781 1 97.38 443 LEU B C 1
ATOM 7839 O O . LEU B 1 443 ? -0.014 -41.531 -12.555 1 97.38 443 LEU B O 1
ATOM 7843 N N . ARG B 1 444 ? 0.014 -42.906 -10.875 1 97.81 444 ARG B N 1
ATOM 7844 C CA . ARG B 1 444 ? -1.377 -42.75 -10.469 1 97.81 444 ARG B CA 1
ATOM 7845 C C . ARG B 1 444 ? -1.468 -42.156 -9.062 1 97.81 444 ARG B C 1
ATOM 7847 O O . ARG B 1 444 ? -0.604 -42.438 -8.227 1 97.81 444 ARG B O 1
ATOM 7854 N N . ILE B 1 445 ? -2.428 -41.375 -8.828 1 98.38 445 ILE B N 1
ATOM 7855 C CA . ILE B 1 445 ? -2.588 -40.75 -7.516 1 98.38 445 ILE B CA 1
ATOM 7856 C C . ILE B 1 445 ? -4.031 -40.906 -7.043 1 98.38 445 ILE B C 1
ATOM 7858 O O . ILE B 1 445 ? -4.941 -41.094 -7.852 1 98.38 445 ILE B O 1
ATOM 7862 N N . ARG B 1 446 ? -4.242 -40.875 -5.801 1 97.38 446 ARG B N 1
ATOM 7863 C CA . ARG B 1 446 ? -5.547 -40.938 -5.148 1 97.38 446 ARG B CA 1
ATOM 7864 C C . ARG B 1 446 ? -5.531 -40.219 -3.809 1 97.38 446 ARG B C 1
ATOM 7866 O O . ARG B 1 446 ? -4.516 -40.219 -3.105 1 97.38 446 ARG B O 1
ATOM 7873 N N . GLY B 1 447 ? -6.609 -39.562 -3.479 1 97.69 447 GLY B N 1
ATOM 7874 C CA . GLY B 1 447 ? -6.664 -38.906 -2.172 1 97.69 447 GLY B CA 1
ATOM 7875 C C . GLY B 1 447 ? -7.664 -37.781 -2.102 1 97.69 447 GLY B C 1
ATOM 7876 O O . GLY B 1 447 ? -8.508 -37.625 -2.988 1 97.69 447 GLY B O 1
ATOM 7877 N N . ALA B 1 448 ? -7.562 -37 -1.043 1 98.12 448 ALA B N 1
ATOM 7878 C CA . ALA B 1 448 ? -8.586 -36.031 -0.642 1 98.12 448 ALA B CA 1
ATOM 7879 C C . ALA B 1 448 ? -8.484 -34.75 -1.456 1 98.12 448 ALA B C 1
ATOM 7881 O O . ALA B 1 448 ? -9.398 -33.938 -1.441 1 98.12 448 ALA B O 1
ATOM 7882 N N . SER B 1 449 ? -7.387 -34.594 -2.197 1 98.25 449 SER B N 1
ATOM 7883 C CA . SER B 1 449 ? -7.168 -33.344 -2.896 1 98.25 449 SER B CA 1
ATOM 7884 C C . SER B 1 449 ? -7.598 -33.438 -4.359 1 98.25 449 SER B C 1
ATOM 7886 O O . SER B 1 449 ? -7.5 -32.469 -5.105 1 98.25 449 SER B O 1
ATOM 7888 N N . ILE B 1 450 ? -8.094 -34.625 -4.793 1 98.06 450 ILE B N 1
ATOM 7889 C CA . ILE B 1 450 ? -8.492 -34.812 -6.184 1 98.06 450 ILE B CA 1
ATOM 7890 C C . ILE B 1 450 ? -9.672 -33.875 -6.508 1 98.06 450 ILE B C 1
ATOM 7892 O O . ILE B 1 450 ? -10.609 -33.781 -5.715 1 98.06 450 ILE B O 1
ATOM 7896 N N . ALA B 1 451 ? -9.633 -33.281 -7.621 1 98 451 ALA B N 1
ATOM 7897 C CA . ALA B 1 451 ? -10.656 -32.344 -8.086 1 98 451 ALA B CA 1
ATOM 7898 C C . ALA B 1 451 ? -12.023 -33 -8.156 1 98 451 ALA B C 1
ATOM 7900 O O . ALA B 1 451 ? -12.125 -34.25 -8.148 1 98 451 ALA B O 1
ATOM 7901 N N . LEU B 1 452 ? -13.047 -32.156 -8.266 1 97 452 LEU B N 1
ATOM 7902 C CA . LEU B 1 452 ? -14.422 -32.625 -8.414 1 97 452 LEU B CA 1
ATOM 7903 C C . LEU B 1 452 ? -14.664 -33.156 -9.82 1 97 452 LEU B C 1
ATOM 7905 O O . LEU B 1 452 ? -15.547 -34 -10.023 1 97 452 LEU B O 1
ATOM 7909 N N . GLY B 1 453 ? -13.945 -32.656 -10.766 1 96.88 453 GLY B N 1
ATOM 7910 C CA . GLY B 1 453 ? -14.086 -33.031 -12.164 1 96.88 453 GLY B CA 1
ATOM 7911 C C . GLY B 1 453 ? -13.734 -31.891 -13.109 1 96.88 453 GLY B C 1
ATOM 7912 O O . GLY B 1 453 ? -13.219 -30.859 -12.688 1 96.88 453 GLY B O 1
ATOM 7913 N N . TYR B 1 454 ? -13.93 -32.219 -14.406 1 96.12 454 TYR B N 1
ATOM 7914 C CA . TYR B 1 454 ? -13.836 -31.188 -15.422 1 96.12 454 TYR B CA 1
ATOM 7915 C C . TYR B 1 454 ? -15.203 -30.547 -15.664 1 96.12 454 TYR B C 1
ATOM 7917 O O . TYR B 1 454 ? -16.188 -31.25 -15.93 1 96.12 454 TYR B O 1
ATOM 7925 N N . HIS B 1 455 ? -15.25 -29.25 -15.57 1 96.31 455 HIS B N 1
ATOM 7926 C CA . HIS B 1 455 ? -16.516 -28.547 -15.75 1 96.31 455 HIS B CA 1
ATOM 7927 C C . HIS B 1 455 ? -17.141 -28.891 -17.094 1 96.31 455 HIS B C 1
ATOM 7929 O O . HIS B 1 455 ? -16.516 -28.719 -18.141 1 96.31 455 HIS B O 1
ATOM 7935 N N . ARG B 1 456 ? -18.359 -29.453 -17.156 1 95.06 456 ARG B N 1
ATOM 7936 C CA . ARG B 1 456 ? -19.188 -29.812 -18.297 1 95.06 456 ARG B CA 1
ATOM 7937 C C . ARG B 1 456 ? -18.5 -30.875 -19.156 1 95.06 456 ARG B C 1
ATOM 7939 O O . ARG B 1 456 ? -18.781 -31 -20.344 1 95.06 456 ARG B O 1
ATOM 7946 N N . ARG B 1 457 ? -17.562 -31.594 -18.547 1 93.38 457 ARG B N 1
ATOM 7947 C CA . ARG B 1 457 ? -16.906 -32.719 -19.203 1 93.38 457 ARG B CA 1
ATOM 7948 C C . ARG B 1 457 ? -16.703 -33.875 -18.234 1 93.38 457 ARG B C 1
ATOM 7950 O O . ARG B 1 457 ? -15.594 -34.375 -18.062 1 93.38 457 ARG B O 1
ATOM 7957 N N . PRO B 1 458 ? -17.781 -34.312 -17.656 1 93.44 458 PRO B N 1
ATOM 7958 C CA . PRO B 1 458 ? -17.656 -35.375 -16.625 1 93.44 458 PRO B CA 1
ATOM 7959 C C . PRO B 1 458 ? -17.078 -36.656 -17.172 1 93.44 458 PRO B C 1
ATOM 7961 O O . PRO B 1 458 ? -16.328 -37.344 -16.469 1 93.44 458 PRO B O 1
ATOM 7964 N N . GLU B 1 459 ? -17.328 -36.938 -18.422 1 94.56 459 GLU B N 1
ATOM 7965 C CA . GLU B 1 459 ? -16.844 -38.188 -19.016 1 94.56 459 GLU B CA 1
ATOM 7966 C C . GLU B 1 459 ? -15.32 -38.156 -19.188 1 94.56 459 GLU B C 1
ATOM 7968 O O . GLU B 1 459 ? -14.648 -39.156 -18.984 1 94.56 459 GLU B O 1
ATOM 7973 N N . ALA B 1 460 ? -14.906 -37.031 -19.547 1 92.25 460 ALA B N 1
ATOM 7974 C CA . ALA B 1 460 ? -13.461 -36.875 -19.719 1 92.25 460 ALA B CA 1
ATOM 7975 C C . ALA B 1 460 ? -12.734 -37.094 -18.391 1 92.25 460 ALA B C 1
ATOM 7977 O O . ALA B 1 460 ? -11.656 -37.719 -18.359 1 92.25 460 ALA B O 1
ATOM 7978 N N . PHE B 1 461 ? -13.305 -36.656 -17.312 1 94.31 461 PHE B N 1
ATOM 7979 C CA . PHE B 1 461 ? -12.688 -36.812 -15.992 1 94.31 461 PHE B CA 1
ATOM 7980 C C . PHE B 1 461 ? -12.789 -38.281 -15.531 1 94.31 461 PHE B C 1
ATOM 7982 O O . PHE B 1 461 ? -11.836 -38.844 -15 1 94.31 461 PHE B O 1
ATOM 7989 N N . ALA B 1 462 ? -13.898 -38.844 -15.781 1 94.56 462 ALA B N 1
ATOM 7990 C CA . ALA B 1 462 ? -14.125 -40.25 -15.398 1 94.56 462 ALA B CA 1
ATOM 7991 C C . ALA B 1 462 ? -13.148 -41.156 -16.125 1 94.56 462 ALA B C 1
ATOM 7993 O O . ALA B 1 462 ? -12.727 -42.188 -15.562 1 94.56 462 ALA B O 1
ATOM 7994 N N . ALA B 1 463 ? -12.828 -40.812 -17.297 1 94.62 463 ALA B N 1
ATOM 7995 C CA . ALA B 1 463 ? -11.93 -41.625 -18.109 1 94.62 463 ALA B CA 1
ATOM 7996 C C . ALA B 1 463 ? -10.523 -41.625 -17.531 1 94.62 463 ALA B C 1
ATOM 7998 O O . ALA B 1 463 ? -9.727 -42.531 -17.828 1 94.62 463 ALA B O 1
ATOM 7999 N N . GLU B 1 464 ? -10.227 -40.719 -16.703 1 94.81 464 GLU B N 1
ATOM 8000 C CA . GLU B 1 464 ? -8.906 -40.625 -16.078 1 94.81 464 GLU B CA 1
ATOM 8001 C C . GLU B 1 464 ? -8.852 -41.469 -14.797 1 94.81 464 GLU B C 1
ATOM 8003 O O . GLU B 1 464 ? -7.77 -41.719 -14.266 1 94.81 464 GLU B O 1
ATOM 8008 N N . LEU B 1 465 ? -9.977 -41.906 -14.32 1 95.38 465 LEU B N 1
ATOM 8009 C CA . LEU B 1 465 ? -10.062 -42.688 -13.086 1 95.38 465 LEU B CA 1
ATOM 8010 C C . LEU B 1 465 ? -10.266 -44.188 -13.391 1 95.38 465 LEU B C 1
ATOM 8012 O O . LEU B 1 465 ? -11.039 -44.531 -14.281 1 95.38 465 LEU B O 1
ATOM 8016 N N . ASP B 1 466 ? -9.609 -45.031 -12.656 1 94.31 466 ASP B N 1
ATOM 8017 C CA . ASP B 1 466 ? -9.883 -46.438 -12.797 1 94.31 466 ASP B CA 1
ATOM 8018 C C . ASP B 1 466 ? -10.938 -46.906 -11.789 1 94.31 466 ASP B C 1
ATOM 8020 O O . ASP B 1 466 ? -11.539 -46.094 -11.094 1 94.31 466 ASP B O 1
ATOM 8024 N N . GLU B 1 467 ? -11.133 -48.156 -11.711 1 91.31 467 GLU B N 1
ATOM 8025 C CA . GLU B 1 467 ? -12.227 -48.719 -10.922 1 91.31 467 GLU B CA 1
ATOM 8026 C C . GLU B 1 467 ? -11.992 -48.5 -9.422 1 91.31 467 GLU B C 1
ATOM 8028 O O . GLU B 1 467 ? -12.945 -48.406 -8.648 1 91.31 467 GLU B O 1
ATOM 8033 N N . ASP B 1 468 ? -10.742 -48.375 -9.047 1 91.5 468 ASP B N 1
ATOM 8034 C CA . ASP B 1 468 ? -10.406 -48.219 -7.637 1 91.5 468 ASP B CA 1
ATOM 8035 C C . ASP B 1 468 ? -10.234 -46.75 -7.273 1 91.5 468 ASP B C 1
ATOM 8037 O O . ASP B 1 468 ? -9.867 -46.406 -6.145 1 91.5 468 ASP B O 1
ATOM 8041 N N . GLY B 1 469 ? -10.422 -45.906 -8.211 1 92.75 469 GLY B N 1
ATOM 8042 C CA . GLY B 1 469 ? -10.391 -44.5 -7.934 1 92.75 469 GLY B CA 1
ATOM 8043 C C . GLY B 1 469 ? -9.016 -43.875 -8.133 1 92.75 469 GLY B C 1
ATOM 8044 O O . GLY B 1 469 ? -8.766 -42.75 -7.703 1 92.75 469 GLY B O 1
ATOM 8045 N N . TRP B 1 470 ? -8.086 -44.625 -8.68 1 96.62 470 TRP B N 1
ATOM 8046 C CA . TRP B 1 470 ? -6.762 -44.062 -8.977 1 96.62 470 TRP B CA 1
ATOM 8047 C C . TRP B 1 470 ? -6.805 -43.188 -10.211 1 96.62 470 TRP B C 1
ATOM 8049 O O . TRP B 1 470 ? -7.277 -43.594 -11.266 1 96.62 470 TRP B O 1
ATOM 8059 N N . PHE B 1 471 ? -6.391 -41.906 -10.07 1 97.69 471 PHE B N 1
ATOM 8060 C CA . PHE B 1 471 ? -6.332 -40.938 -11.148 1 97.69 471 PHE B CA 1
ATOM 8061 C C . PHE B 1 471 ? -5.043 -41.094 -11.945 1 97.69 471 PHE B C 1
ATOM 8063 O O . PHE B 1 471 ? -3.949 -41.062 -11.375 1 97.69 471 PHE B O 1
ATOM 8070 N N . ASP B 1 472 ? -5.121 -41.219 -13.242 1 97.25 472 ASP B N 1
ATOM 8071 C CA . ASP B 1 472 ? -3.959 -41.281 -14.125 1 97.25 472 ASP B CA 1
ATOM 8072 C C . ASP B 1 472 ? -3.391 -39.906 -14.383 1 97.25 472 ASP B C 1
ATOM 8074 O O . ASP B 1 472 ? -4 -39.094 -15.086 1 97.25 472 ASP B O 1
ATOM 8078 N N . THR B 1 473 ? -2.193 -39.656 -13.922 1 96.56 473 THR B N 1
ATOM 8079 C CA . THR B 1 473 ? -1.619 -38.312 -14.008 1 96.56 473 THR B CA 1
ATOM 8080 C C . THR B 1 473 ? -1.073 -38.062 -15.406 1 96.56 473 THR B C 1
ATOM 8082 O O . THR B 1 473 ? -0.813 -36.906 -15.773 1 96.56 473 THR B O 1
ATOM 8085 N N . GLY B 1 474 ? -0.864 -39.125 -16.141 1 94.19 474 GLY B N 1
ATOM 8086 C CA . GLY B 1 474 ? -0.21 -39 -17.422 1 94.19 474 GLY B CA 1
ATOM 8087 C C . GLY B 1 474 ? 1.297 -38.875 -17.328 1 94.19 474 GLY B C 1
ATOM 8088 O O . GLY B 1 474 ? 1.992 -38.812 -18.344 1 94.19 474 GLY B O 1
ATOM 8089 N N . ASP B 1 475 ? 1.854 -38.906 -16.141 1 95.38 475 ASP B N 1
ATOM 8090 C CA . ASP B 1 475 ? 3.293 -38.781 -15.906 1 95.38 475 ASP B CA 1
ATOM 8091 C C . ASP B 1 475 ? 3.914 -40.156 -15.648 1 95.38 475 ASP B C 1
ATOM 8093 O O . ASP B 1 475 ? 3.23 -41.094 -15.203 1 95.38 475 ASP B O 1
ATOM 8097 N N . LEU B 1 476 ? 5.152 -40.219 -16.031 1 95.5 476 LEU B N 1
ATOM 8098 C CA . LEU B 1 476 ? 5.977 -41.344 -15.664 1 95.5 476 LEU B CA 1
ATOM 8099 C C . LEU B 1 476 ? 6.844 -41.031 -14.445 1 95.5 476 LEU B C 1
ATOM 8101 O O . LEU B 1 476 ? 7.371 -39.938 -14.328 1 95.5 476 LEU B O 1
ATOM 8105 N N . ALA B 1 477 ? 6.926 -42.031 -13.523 1 96.19 477 ALA B N 1
ATOM 8106 C CA . ALA B 1 477 ? 7.742 -41.844 -12.328 1 96.19 477 ALA B CA 1
ATOM 8107 C C . ALA B 1 477 ? 8.453 -43.125 -11.938 1 96.19 477 ALA B C 1
ATOM 8109 O O . ALA B 1 477 ? 8.125 -44.188 -12.453 1 96.19 477 ALA B O 1
ATOM 8110 N N . ARG B 1 478 ? 9.461 -43.031 -11.195 1 94 478 ARG B N 1
ATOM 8111 C CA . ARG B 1 478 ? 10.109 -44.156 -10.516 1 94 478 ARG B CA 1
ATOM 8112 C C . ARG B 1 478 ? 10.219 -43.906 -9.016 1 94 478 ARG B C 1
ATOM 8114 O O . ARG B 1 478 ? 10.07 -42.75 -8.57 1 94 478 ARG B O 1
ATOM 8121 N N . ASP B 1 479 ? 10.344 -44.938 -8.312 1 93.38 479 ASP B N 1
ATOM 8122 C CA . ASP B 1 479 ? 10.633 -44.812 -6.887 1 93.38 479 ASP B CA 1
ATOM 8123 C C . ASP B 1 479 ? 11.984 -44.156 -6.656 1 93.38 479 ASP B C 1
ATOM 8125 O O . ASP B 1 479 ? 12.961 -44.438 -7.359 1 93.38 479 ASP B O 1
ATOM 8129 N N . ASP B 1 480 ? 12.008 -43.219 -5.656 1 91.31 480 ASP B N 1
ATOM 8130 C CA . ASP B 1 480 ? 13.258 -42.5 -5.434 1 91.31 480 ASP B CA 1
ATOM 8131 C C . ASP B 1 480 ? 14.156 -43.281 -4.461 1 91.31 480 ASP B C 1
ATOM 8133 O O . ASP B 1 480 ? 15.25 -42.812 -4.133 1 91.31 480 ASP B O 1
ATOM 8137 N N . GLY B 1 481 ? 13.688 -44.344 -3.906 1 89.94 481 GLY B N 1
ATOM 8138 C CA . GLY B 1 481 ? 14.477 -45.188 -3.021 1 89.94 481 GLY B CA 1
ATOM 8139 C C . GLY B 1 481 ? 14.328 -44.844 -1.558 1 89.94 481 GLY B C 1
ATOM 8140 O O . GLY B 1 481 ? 14.883 -45.5 -0.684 1 89.94 481 GLY B O 1
ATOM 8141 N N . ALA B 1 482 ? 13.594 -43.844 -1.25 1 90.69 482 ALA B N 1
ATOM 8142 C CA . ALA B 1 482 ? 13.438 -43.375 0.13 1 90.69 482 ALA B CA 1
ATOM 8143 C C . ALA B 1 482 ? 11.977 -43.062 0.434 1 90.69 482 ALA B C 1
ATOM 8145 O O . ALA B 1 482 ? 11.695 -42.125 1.181 1 90.69 482 ALA B O 1
ATOM 8146 N N . GLY B 1 483 ? 11.094 -43.719 -0.227 1 90.62 483 GLY B N 1
ATOM 8147 C CA . GLY B 1 483 ? 9.68 -43.562 0.075 1 90.62 483 GLY B CA 1
ATOM 8148 C C . GLY B 1 483 ? 9.016 -42.469 -0.753 1 90.62 483 GLY B C 1
ATOM 8149 O O . GLY B 1 483 ? 7.82 -42.219 -0.592 1 90.62 483 GLY B O 1
ATOM 8150 N N . GLY B 1 484 ? 9.781 -41.875 -1.647 1 95.06 484 GLY B N 1
ATOM 8151 C CA . GLY B 1 484 ? 9.242 -40.875 -2.545 1 95.06 484 GLY B CA 1
ATOM 8152 C C . GLY B 1 484 ? 9.328 -41.25 -4.008 1 95.06 484 GLY B C 1
ATOM 8153 O O . GLY B 1 484 ? 9.453 -42.438 -4.328 1 95.06 484 GLY B O 1
ATOM 8154 N N . ILE B 1 485 ? 9.07 -40.219 -4.832 1 96.31 485 ILE B N 1
ATOM 8155 C CA . ILE B 1 485 ? 9.062 -40.5 -6.262 1 96.31 485 ILE B CA 1
ATOM 8156 C C . ILE B 1 485 ? 10.016 -39.562 -6.984 1 96.31 485 ILE B C 1
ATOM 8158 O O . ILE B 1 485 ? 10.461 -38.562 -6.41 1 96.31 485 ILE B O 1
ATOM 8162 N N . ARG B 1 486 ? 10.344 -39.906 -8.117 1 95.31 486 ARG B N 1
ATOM 8163 C CA . ARG B 1 486 ? 11.016 -39.031 -9.07 1 95.31 486 ARG B CA 1
ATOM 8164 C C . ARG B 1 486 ? 10.297 -39.031 -10.414 1 95.31 486 ARG B C 1
ATOM 8166 O O . ARG B 1 486 ? 10.156 -40.094 -11.047 1 95.31 486 ARG B O 1
ATOM 8173 N N . ILE B 1 487 ? 9.883 -37.906 -10.867 1 95.69 487 ILE B N 1
ATOM 8174 C CA . ILE B 1 487 ? 9.188 -37.75 -12.141 1 95.69 487 ILE B CA 1
ATOM 8175 C C . ILE B 1 487 ? 10.188 -37.906 -13.289 1 95.69 487 ILE B C 1
ATOM 8177 O O . ILE B 1 487 ? 11.258 -37.312 -13.281 1 95.69 487 ILE B O 1
ATOM 8181 N N . ILE B 1 488 ? 9.82 -38.656 -14.258 1 92.19 488 ILE B N 1
ATOM 8182 C CA . ILE B 1 488 ? 10.68 -38.969 -15.398 1 92.19 488 ILE B CA 1
ATOM 8183 C C . ILE B 1 488 ? 10.242 -38.156 -16.609 1 92.19 488 ILE B C 1
ATOM 8185 O O . ILE B 1 488 ? 11.086 -37.688 -17.391 1 92.19 488 ILE B O 1
ATOM 8189 N N . GLY B 1 489 ? 9.016 -38 -16.812 1 92.62 489 GLY B N 1
ATOM 8190 C CA . GLY B 1 489 ? 8.43 -37.312 -17.953 1 92.62 489 GLY B CA 1
ATOM 8191 C C . GLY B 1 489 ? 6.965 -37.656 -18.172 1 92.62 489 GLY B C 1
ATOM 8192 O O . GLY B 1 489 ? 6.336 -38.281 -17.312 1 92.62 489 GLY B O 1
ATOM 8193 N N . ARG B 1 490 ? 6.465 -37.188 -19.344 1 92 490 ARG B N 1
ATOM 8194 C CA . ARG B 1 490 ? 5.102 -37.5 -19.734 1 92 490 ARG B CA 1
ATOM 8195 C C . ARG B 1 490 ? 5.047 -38.875 -20.438 1 92 490 ARG B C 1
ATOM 8197 O O . ARG B 1 490 ? 5.914 -39.18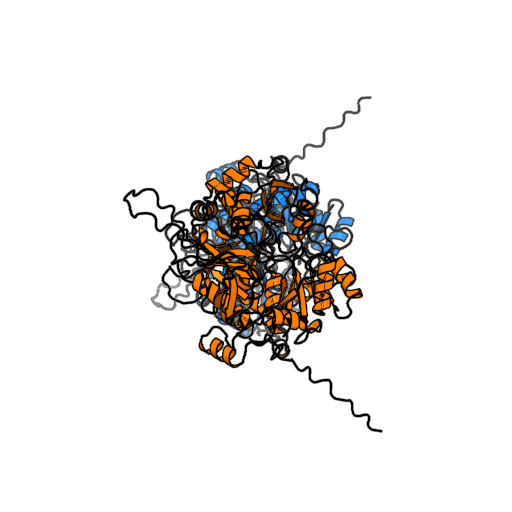8 -21.25 1 92 490 ARG B O 1
ATOM 8204 N N . ALA B 1 491 ? 4.031 -39.562 -20.141 1 91.88 491 ALA B N 1
ATOM 8205 C CA . ALA B 1 491 ? 3.875 -40.875 -20.75 1 91.88 491 ALA B CA 1
ATOM 8206 C C . ALA B 1 491 ? 3.758 -40.781 -22.266 1 91.88 491 ALA B C 1
ATOM 8208 O O . ALA B 1 491 ? 4.332 -41.594 -23 1 91.88 491 ALA B O 1
ATOM 8209 N N . ARG B 1 492 ? 3.084 -39.781 -22.719 1 87.81 492 ARG B N 1
ATOM 8210 C CA . ARG B 1 492 ? 2.836 -39.625 -24.141 1 87.81 492 ARG B CA 1
ATOM 8211 C C . ARG B 1 492 ? 4.109 -39.219 -24.875 1 87.81 492 ARG B C 1
ATOM 8213 O O . ARG B 1 492 ? 4.191 -39.344 -26.109 1 87.81 492 ARG B O 1
ATOM 8220 N N . ASP B 1 493 ? 5.078 -38.812 -24.125 1 89.31 493 ASP B N 1
ATOM 8221 C CA . ASP B 1 493 ? 6.328 -38.344 -24.734 1 89.31 493 ASP B CA 1
ATOM 8222 C C . ASP B 1 493 ? 7.477 -39.281 -24.406 1 89.31 493 ASP B C 1
ATOM 8224 O O . ASP B 1 493 ? 8.648 -38.938 -24.578 1 89.31 493 ASP B O 1
ATOM 8228 N N . ALA B 1 494 ? 7.156 -40.406 -23.953 1 91.31 494 ALA B N 1
ATOM 8229 C CA . ALA B 1 494 ? 8.18 -41.344 -23.531 1 91.31 494 ALA B CA 1
ATOM 8230 C C . ALA B 1 494 ? 9.031 -41.812 -24.719 1 91.31 494 ALA B C 1
ATOM 8232 O O . ALA B 1 494 ? 8.508 -42.062 -25.797 1 91.31 494 ALA B O 1
ATOM 8233 N N . VAL B 1 495 ? 10.289 -41.906 -24.484 1 90.38 495 VAL B N 1
ATOM 8234 C CA . VAL B 1 495 ? 11.234 -42.438 -25.453 1 90.38 495 VAL B CA 1
ATOM 8235 C C . VAL B 1 495 ? 12.008 -43.594 -24.828 1 90.38 495 VAL B C 1
ATOM 8237 O O . VAL B 1 495 ? 12.625 -43.438 -23.781 1 90.38 495 VAL B O 1
ATOM 8240 N N . LEU B 1 496 ? 11.961 -44.688 -25.5 1 88 496 LEU B N 1
ATOM 8241 C CA . LEU B 1 496 ? 12.703 -45.844 -25.047 1 88 496 LEU B CA 1
ATOM 8242 C C . LEU B 1 496 ? 14.016 -46 -25.812 1 88 496 LEU B C 1
ATOM 8244 O O . LEU B 1 496 ? 14.031 -45.938 -27.047 1 88 496 LEU B O 1
ATOM 8248 N N . ARG B 1 497 ? 15.031 -46.062 -25.062 1 87.12 497 ARG B N 1
ATOM 8249 C CA . ARG B 1 497 ? 16.359 -46.344 -25.609 1 87.12 497 ARG B CA 1
ATOM 8250 C C . ARG B 1 497 ? 16.953 -47.594 -24.938 1 87.12 497 ARG B C 1
ATOM 8252 O O . ARG B 1 497 ? 17.188 -47.594 -23.719 1 87.12 497 ARG B O 1
ATOM 8259 N N . ASP B 1 498 ? 17.266 -48.594 -25.734 1 82.12 498 ASP B N 1
ATOM 8260 C CA . ASP B 1 498 ? 17.844 -49.844 -25.25 1 82.12 498 ASP B CA 1
ATOM 8261 C C . ASP B 1 498 ? 17.031 -50.406 -24.094 1 82.12 498 ASP B C 1
ATOM 8263 O O . ASP B 1 498 ? 17.578 -50.75 -23.047 1 82.12 498 ASP B O 1
ATOM 8267 N N . GLY B 1 499 ? 15.719 -50.281 -24.219 1 81.06 499 GLY B N 1
ATOM 8268 C CA . GLY B 1 499 ? 14.797 -50.875 -23.281 1 81.06 499 GLY B CA 1
ATOM 8269 C C . GLY B 1 499 ? 14.562 -50.062 -22.047 1 81.06 499 GLY B C 1
ATOM 8270 O O . GLY B 1 499 ? 13.859 -50.469 -21.125 1 81.06 499 GLY B O 1
ATOM 8271 N N . GLN B 1 500 ? 15.125 -48.906 -22 1 87.56 500 GLN B N 1
ATOM 8272 C CA . GLN B 1 500 ? 14.953 -48.031 -20.844 1 87.56 500 GLN B CA 1
ATOM 8273 C C . GLN B 1 500 ? 14.312 -46.719 -21.266 1 87.56 500 GLN B C 1
ATOM 8275 O O . GLN B 1 500 ? 14.617 -46.188 -22.328 1 87.56 500 GLN B O 1
ATOM 8280 N N . VAL B 1 501 ? 13.469 -46.25 -20.391 1 91.25 501 VAL B N 1
ATOM 8281 C CA . VAL B 1 501 ? 12.82 -44.969 -20.672 1 91.25 501 VAL B CA 1
ATOM 8282 C C . VAL B 1 501 ? 13.797 -43.844 -20.422 1 91.25 501 VAL B C 1
ATOM 8284 O O . VAL B 1 501 ? 14.391 -43.75 -19.344 1 91.25 501 VAL B O 1
ATOM 8287 N N . ALA B 1 502 ? 13.969 -43 -21.391 1 92.44 502 ALA B N 1
ATOM 8288 C CA . ALA B 1 502 ? 14.828 -41.844 -21.234 1 92.44 502 ALA B CA 1
ATOM 8289 C C . ALA B 1 502 ? 14.203 -40.812 -20.266 1 92.44 502 ALA B C 1
ATOM 8291 O O . ALA B 1 502 ? 13.016 -40.531 -20.359 1 92.44 502 ALA B O 1
ATOM 8292 N N . PRO B 1 503 ? 14.945 -40.344 -19.312 1 92.62 503 PRO B N 1
ATOM 8293 C CA . PRO B 1 503 ? 14.43 -39.312 -18.406 1 92.62 503 PRO B CA 1
ATOM 8294 C C . PRO B 1 503 ? 14.328 -37.938 -19.078 1 92.62 503 PRO B C 1
ATOM 8296 O O . PRO B 1 503 ? 15.086 -37.031 -18.734 1 92.62 503 PRO B O 1
ATOM 8299 N N . MET B 1 504 ? 13.328 -37.75 -19.844 1 92.19 504 MET B N 1
ATOM 8300 C CA . MET B 1 504 ? 13.188 -36.625 -20.75 1 92.19 504 MET B CA 1
ATOM 8301 C C . MET B 1 504 ? 13.18 -35.312 -19.984 1 92.19 504 MET B C 1
ATOM 8303 O O . MET B 1 504 ? 13.82 -34.344 -20.375 1 92.19 504 MET B O 1
ATOM 8307 N N . THR B 1 505 ? 12.477 -35.25 -18.859 1 91.69 505 THR B N 1
ATOM 8308 C CA . THR B 1 505 ? 12.32 -34.031 -18.094 1 91.69 505 THR B CA 1
ATOM 8309 C C . THR B 1 505 ? 13.656 -33.594 -17.516 1 91.69 505 THR B C 1
ATOM 8311 O O . THR B 1 505 ? 14 -32.406 -17.562 1 91.69 505 THR B O 1
ATOM 8314 N N . GLU B 1 506 ? 14.336 -34.469 -16.984 1 91.5 506 GLU B N 1
ATOM 8315 C CA . GLU B 1 506 ? 15.648 -34.156 -16.422 1 91.5 506 GLU B CA 1
ATOM 8316 C C . GLU B 1 506 ? 16.625 -33.75 -17.516 1 91.5 506 GLU B C 1
ATOM 8318 O O . GLU B 1 506 ? 17.422 -32.812 -17.344 1 91.5 506 GLU B O 1
ATOM 8323 N N . LEU B 1 507 ? 16.609 -34.5 -18.609 1 94.44 507 LEU B N 1
ATOM 8324 C CA . LEU B 1 507 ? 17.5 -34.188 -19.719 1 94.44 507 LEU B CA 1
ATOM 8325 C C . LEU B 1 507 ? 17.234 -32.75 -20.234 1 94.44 507 LEU B C 1
ATOM 8327 O O . LEU B 1 507 ? 18.172 -32.031 -20.547 1 94.44 507 LEU B O 1
ATOM 8331 N N . GLU B 1 508 ? 16 -32.438 -20.344 1 95 508 GLU B N 1
ATOM 8332 C CA . GLU B 1 508 ? 15.633 -31.078 -20.766 1 95 508 GLU B CA 1
ATOM 8333 C C . GLU B 1 508 ? 16.203 -30.031 -19.812 1 95 508 GLU B C 1
ATOM 8335 O O . GLU B 1 508 ? 16.734 -29.016 -20.25 1 95 508 GLU B O 1
ATOM 8340 N N . ALA B 1 509 ? 16.047 -30.297 -18.547 1 92.56 509 ALA B N 1
ATOM 8341 C CA . ALA B 1 509 ? 16.562 -29.375 -17.531 1 92.56 509 ALA B CA 1
ATOM 8342 C C . ALA B 1 509 ? 18.078 -29.234 -17.641 1 92.56 509 ALA B C 1
ATOM 8344 O O . ALA B 1 509 ? 18.609 -28.125 -17.562 1 92.56 509 ALA B O 1
ATOM 8345 N N . VAL B 1 510 ? 18.781 -30.344 -17.828 1 94.25 510 VAL B N 1
ATOM 8346 C CA . VAL B 1 510 ? 20.234 -30.375 -17.906 1 94.25 510 VAL B CA 1
ATOM 8347 C C . VAL B 1 510 ? 20.688 -29.578 -19.141 1 94.25 510 VAL B C 1
ATOM 8349 O O . VAL B 1 510 ? 21.562 -28.719 -19.047 1 94.25 510 VAL B O 1
ATOM 8352 N N . ILE B 1 511 ? 20.078 -29.844 -20.219 1 95.88 511 ILE B N 1
ATOM 8353 C CA . ILE B 1 511 ? 20.453 -29.172 -21.453 1 95.88 511 ILE B CA 1
ATOM 8354 C C . ILE B 1 511 ? 20.109 -27.688 -21.359 1 95.88 511 ILE B C 1
ATOM 8356 O O . ILE B 1 511 ? 20.891 -26.828 -21.781 1 95.88 511 ILE B O 1
ATOM 8360 N N . GLY B 1 512 ? 18.984 -27.438 -20.781 1 92.94 512 GLY B N 1
ATOM 8361 C CA . GLY B 1 512 ? 18.547 -26.062 -20.609 1 92.94 512 GLY B CA 1
ATOM 8362 C C . GLY B 1 512 ? 19.453 -25.25 -19.688 1 92.94 512 GLY B C 1
ATOM 8363 O O . GLY B 1 512 ? 19.484 -24.016 -19.766 1 92.94 512 GLY B O 1
ATOM 8364 N N . SER B 1 513 ? 20.172 -25.875 -18.844 1 90.69 513 SER B N 1
ATOM 8365 C CA . SER B 1 513 ? 21.047 -25.203 -17.891 1 90.69 513 SER B CA 1
ATOM 8366 C C . SER B 1 513 ? 22.406 -24.922 -18.516 1 90.69 513 SER B C 1
ATOM 8368 O O . SER B 1 513 ? 23.266 -24.281 -17.891 1 90.69 513 SER B O 1
ATOM 8370 N N . HIS B 1 514 ? 22.625 -25.375 -19.766 1 93.06 514 HIS B N 1
ATOM 8371 C CA . HIS B 1 514 ? 23.875 -25.062 -20.469 1 93.06 514 HIS B CA 1
ATOM 8372 C C . HIS B 1 514 ? 24.047 -23.562 -20.625 1 93.06 514 HIS B C 1
ATOM 8374 O O . HIS B 1 514 ? 23.078 -22.844 -20.906 1 93.06 514 HIS B O 1
ATOM 8380 N N . PRO B 1 515 ? 25.234 -23.047 -20.531 1 90.31 515 PRO B N 1
ATOM 8381 C CA . PRO B 1 515 ? 25.484 -21.609 -20.594 1 90.31 515 PRO B CA 1
ATOM 8382 C C . PRO B 1 515 ? 25.016 -20.984 -21.906 1 90.31 515 PRO B C 1
ATOM 8384 O O . PRO B 1 515 ? 24.656 -19.797 -21.938 1 90.31 515 PRO B O 1
ATOM 8387 N N . LYS B 1 516 ? 24.953 -21.812 -22.953 1 94.94 516 LYS B N 1
ATOM 8388 C CA . LYS B 1 516 ? 24.578 -21.297 -24.266 1 94.94 516 LYS B CA 1
ATOM 8389 C C . LYS B 1 516 ? 23.094 -21.547 -24.547 1 94.94 516 LYS B C 1
ATOM 8391 O O . LYS B 1 516 ? 22.609 -21.266 -25.656 1 94.94 516 LYS B O 1
ATOM 8396 N N . ALA B 1 517 ? 22.406 -22.109 -23.625 1 94.69 517 ALA B N 1
ATOM 8397 C CA . ALA B 1 517 ? 20.984 -22.422 -23.812 1 94.69 517 ALA B CA 1
ATOM 8398 C C . ALA B 1 517 ? 20.109 -21.594 -22.875 1 94.69 517 ALA B C 1
ATOM 8400 O O . ALA B 1 517 ? 20.469 -21.391 -21.703 1 94.69 517 ALA B O 1
ATOM 8401 N N . ALA B 1 518 ? 19.047 -21.047 -23.391 1 90.12 518 ALA B N 1
ATOM 8402 C CA . ALA B 1 518 ? 18.031 -20.391 -22.562 1 90.12 518 ALA B CA 1
ATOM 8403 C C . ALA B 1 518 ? 16.984 -21.391 -22.078 1 90.12 518 ALA B C 1
ATOM 8405 O O . ALA B 1 518 ? 16.484 -21.281 -20.953 1 90.12 518 ALA B O 1
ATOM 8406 N N . GLU B 1 519 ? 16.641 -22.297 -22.906 1 91.75 519 GLU B N 1
ATOM 8407 C CA . GLU B 1 519 ? 15.703 -23.391 -22.625 1 91.75 519 GLU B CA 1
ATOM 8408 C C . GLU B 1 519 ? 15.883 -24.547 -23.609 1 91.75 519 GLU B C 1
ATOM 8410 O O . GLU B 1 519 ? 16.547 -24.391 -24.641 1 91.75 519 GLU B O 1
ATOM 8415 N N . ALA B 1 520 ? 15.383 -25.672 -23.219 1 95.31 520 ALA B N 1
ATOM 8416 C CA . ALA B 1 520 ? 15.492 -26.844 -24.078 1 95.31 520 ALA B CA 1
ATOM 8417 C C . ALA B 1 520 ? 14.273 -27.75 -23.938 1 95.31 520 ALA B C 1
ATOM 8419 O O . ALA B 1 520 ? 13.672 -27.828 -22.859 1 95.31 520 ALA B O 1
ATOM 8420 N N . ALA B 1 521 ? 13.898 -28.359 -25 1 95.69 521 ALA B N 1
ATOM 8421 C CA . ALA B 1 521 ? 12.898 -29.422 -25.047 1 95.69 521 ALA B CA 1
ATOM 8422 C C . ALA B 1 521 ? 13.414 -30.641 -25.812 1 95.69 521 ALA B C 1
ATOM 8424 O O . ALA B 1 521 ? 14.242 -30.5 -26.719 1 95.69 521 ALA B O 1
ATOM 8425 N N . LEU B 1 522 ? 12.977 -31.812 -25.453 1 96.06 522 LEU B N 1
ATOM 8426 C CA . LEU B 1 522 ? 13.359 -33.031 -26.141 1 96.06 522 LEU B CA 1
ATOM 8427 C C . LEU B 1 522 ? 12.141 -33.75 -26.734 1 96.06 522 LEU B C 1
ATOM 8429 O O . LEU B 1 522 ? 11.086 -33.781 -26.109 1 96.06 522 LEU B O 1
ATOM 8433 N N . VAL B 1 523 ? 12.344 -34.25 -27.938 1 95.12 523 VAL B N 1
ATOM 8434 C CA . VAL B 1 523 ? 11.297 -35.062 -28.547 1 95.12 523 VAL B CA 1
ATOM 8435 C C . VAL B 1 523 ? 11.914 -36.312 -29.141 1 95.12 523 VAL B C 1
ATOM 8437 O O . VAL B 1 523 ? 13.07 -36.312 -29.562 1 95.12 523 VAL B O 1
ATOM 8440 N N . GLY B 1 524 ? 11.18 -37.375 -29.062 1 92.88 524 GLY B N 1
ATOM 8441 C CA . GLY B 1 524 ? 11.547 -38.625 -29.703 1 92.88 524 GLY B CA 1
ATOM 8442 C C . GLY B 1 524 ? 10.93 -38.812 -31.078 1 92.88 524 GLY B C 1
ATOM 8443 O O . GLY B 1 524 ? 9.766 -38.469 -31.297 1 92.88 524 GLY B O 1
ATOM 8444 N N . LEU B 1 525 ? 11.773 -39.25 -31.984 1 89.81 525 LEU B N 1
ATOM 8445 C CA . LEU B 1 525 ? 11.289 -39.531 -33.344 1 89.81 525 LEU B CA 1
ATOM 8446 C C . LEU B 1 525 ? 11.445 -41 -33.656 1 89.81 525 LEU B C 1
ATOM 8448 O O . LEU B 1 525 ? 12.43 -41.625 -33.25 1 89.81 525 LEU B O 1
ATOM 8452 N N . GLU B 1 526 ? 10.445 -41.562 -34.281 1 78.38 526 GLU B N 1
ATOM 8453 C CA . GLU B 1 526 ? 10.562 -42.938 -34.75 1 78.38 526 GLU B CA 1
ATOM 8454 C C . GLU B 1 526 ? 11.523 -43.031 -35.938 1 78.38 526 GLU B C 1
ATOM 8456 O O . GLU B 1 526 ? 11.57 -42.125 -36.781 1 78.38 526 GLU B O 1
ATOM 8461 N N . PRO B 1 527 ? 12.461 -43.969 -35.812 1 65.25 527 PRO B N 1
ATOM 8462 C CA . PRO B 1 527 ? 13.398 -44.125 -36.906 1 65.25 527 PRO B CA 1
ATOM 8463 C C . PRO B 1 527 ? 12.695 -44.281 -38.25 1 65.25 527 PRO B C 1
ATOM 8465 O O . PRO B 1 527 ? 11.578 -44.812 -38.312 1 65.25 527 PRO B O 1
ATOM 8468 N N . ALA B 1 528 ? 13.008 -43.562 -39.281 1 50.12 528 ALA B N 1
ATOM 8469 C CA . ALA B 1 528 ? 12.469 -43.781 -40.625 1 50.12 528 ALA B CA 1
ATOM 8470 C C . ALA B 1 528 ? 12.414 -45.25 -41 1 50.12 528 ALA B C 1
ATOM 8472 O O . ALA B 1 528 ? 13.359 -46 -40.719 1 50.12 528 ALA B O 1
ATOM 8473 N N . ALA B 1 529 ? 11.242 -45.875 -41.125 1 44.66 529 ALA B N 1
ATOM 8474 C CA . ALA B 1 529 ? 11.102 -47.25 -41.688 1 44.66 529 ALA B CA 1
ATOM 8475 C C . ALA B 1 529 ? 12.102 -47.469 -42.781 1 44.66 529 ALA B C 1
ATOM 8477 O O . ALA B 1 529 ? 12.047 -46.844 -43.844 1 44.66 529 ALA B O 1
ATOM 8478 N N . GLY B 1 530 ? 13.273 -47.688 -42.719 1 37.72 530 GLY B N 1
ATOM 8479 C CA . GLY B 1 530 ? 13.844 -48.281 -43.906 1 37.72 530 GLY B CA 1
ATOM 8480 C C . GLY B 1 530 ? 12.922 -49.281 -44.562 1 37.72 530 GLY B C 1
ATOM 8481 O O . GLY B 1 530 ? 11.945 -49.719 -43.969 1 37.72 530 GLY B O 1
ATOM 8482 N N . ASN B 1 531 ? 13.062 -49.5 -46.031 1 35.06 531 ASN B N 1
ATOM 8483 C CA . ASN B 1 531 ? 12.391 -50.344 -47 1 35.06 531 ASN B CA 1
ATOM 8484 C C . ASN B 1 531 ? 12.266 -51.781 -46.5 1 35.06 531 ASN B C 1
ATOM 8486 O O . ASN B 1 531 ? 13.062 -52.656 -46.875 1 35.06 531 ASN B O 1
ATOM 8490 N N . ALA B 1 532 ? 12.141 -52.219 -45.375 1 34.97 532 ALA B N 1
ATOM 8491 C CA . ALA B 1 532 ? 11.836 -53.625 -45.312 1 34.97 532 ALA B CA 1
ATOM 8492 C C . ALA B 1 532 ? 10.492 -53.938 -45.969 1 34.97 532 ALA B C 1
ATOM 8494 O O . ALA B 1 532 ? 9.438 -53.625 -45.438 1 34.97 532 ALA B O 1
ATOM 8495 N N . ALA B 1 533 ? 10.281 -53.906 -47.281 1 31.39 533 ALA B N 1
ATOM 8496 C CA . ALA B 1 533 ? 9.117 -54.5 -47.938 1 31.39 533 ALA B CA 1
ATOM 8497 C C . ALA B 1 533 ? 8.812 -55.875 -47.344 1 31.39 533 ALA B C 1
ATOM 8499 O O . ALA B 1 533 ? 7.824 -56.531 -47.719 1 31.39 533 ALA B O 1
ATOM 8500 N N . GLY B 1 534 ? 9.898 -56.781 -47.219 1 28.56 534 GLY B N 1
ATOM 8501 C CA . GLY B 1 534 ? 9.367 -58.125 -47.312 1 28.56 534 GLY B CA 1
ATOM 8502 C C . GLY B 1 534 ? 8.32 -58.406 -46.25 1 28.56 534 GLY B C 1
ATOM 8503 O O . GLY B 1 534 ? 7.125 -58.438 -46.531 1 28.56 534 GLY B O 1
ATOM 8504 N N . ASN B 1 535 ? 8.633 -59.5 -45.312 1 27.22 535 ASN B N 1
ATOM 8505 C CA . ASN B 1 535 ? 7.664 -60.375 -44.688 1 27.22 535 ASN B CA 1
ATOM 8506 C C . ASN B 1 535 ? 6.797 -59.656 -43.656 1 27.22 535 ASN B C 1
ATOM 8508 O O . ASN B 1 535 ? 7.316 -58.969 -42.781 1 27.22 535 ASN B O 1
ATOM 8512 N N . ALA B 1 536 ? 5.578 -59.375 -43.906 1 28.86 536 ALA B N 1
ATOM 8513 C CA . ALA B 1 536 ? 4.418 -58.781 -43.25 1 28.86 536 ALA B CA 1
ATOM 8514 C C . ALA B 1 536 ? 4.316 -59.281 -41.812 1 28.86 536 ALA B C 1
ATOM 8516 O O . ALA B 1 536 ? 3.414 -58.844 -41.062 1 28.86 536 ALA B O 1
ATOM 8517 N N . ALA B 1 537 ? 4.555 -60.625 -41.688 1 27.38 537 ALA B N 1
ATOM 8518 C CA . ALA B 1 537 ? 3.748 -61.156 -40.562 1 27.38 537 ALA B CA 1
ATOM 8519 C C . ALA B 1 537 ? 4.043 -60.375 -39.281 1 27.38 537 ALA B C 1
ATOM 8521 O O . ALA B 1 537 ? 3.133 -59.844 -38.656 1 27.38 537 ALA B O 1
ATOM 8522 N N . GLY B 1 538 ? 4.523 -61.188 -38.219 1 26.25 538 GLY B N 1
ATOM 8523 C CA . GLY B 1 538 ? 4.152 -61.25 -36.812 1 26.25 538 GLY B CA 1
ATOM 8524 C C . GLY B 1 538 ? 4.66 -60.094 -36 1 26.25 538 GLY B C 1
ATOM 8525 O O . GLY B 1 538 ? 3.873 -59.375 -35.375 1 26.25 538 GLY B O 1
ATOM 8526 N N . SER B 1 539 ? 5.852 -60.312 -35.312 1 28.45 539 SER B N 1
ATOM 8527 C CA . SER B 1 539 ? 6.094 -59.781 -33.969 1 28.45 539 SER B CA 1
ATOM 8528 C C . SER B 1 539 ? 6.395 -58.312 -34.031 1 28.45 539 SER B C 1
ATOM 8530 O O . SER B 1 539 ? 7.098 -57.844 -34.938 1 28.45 539 SER B O 1
ATOM 8532 N N . ALA B 1 540 ? 5.5 -57.406 -33.656 1 31.5 540 ALA B N 1
ATOM 8533 C CA . ALA B 1 540 ? 5.621 -56 -33.25 1 31.5 540 ALA B CA 1
ATOM 8534 C C . ALA B 1 540 ? 7.035 -55.688 -32.781 1 31.5 540 ALA B C 1
ATOM 8536 O O . ALA B 1 540 ? 7.277 -54.625 -32.219 1 31.5 540 ALA B O 1
ATOM 8537 N N . ALA B 1 541 ? 7.887 -56.812 -32.5 1 32.5 541 ALA B N 1
ATOM 8538 C CA . ALA B 1 541 ? 9.211 -56.438 -32 1 32.5 541 ALA B CA 1
ATOM 8539 C C . ALA B 1 541 ? 10.047 -55.781 -33.094 1 32.5 541 ALA B C 1
ATOM 8541 O O . ALA B 1 541 ? 10.711 -56.469 -33.875 1 32.5 541 ALA B O 1
ATOM 8542 N N . GLY B 1 542 ? 9.523 -55 -33.906 1 33.34 542 GLY B N 1
ATOM 8543 C CA . GLY B 1 542 ? 10.367 -54.375 -34.906 1 33.34 542 GLY B CA 1
ATOM 8544 C C . GLY B 1 542 ? 11.75 -54.031 -34.375 1 33.34 542 GLY B C 1
ATOM 8545 O O . GLY B 1 542 ? 11.969 -54 -33.156 1 33.34 542 GLY B O 1
ATOM 8546 N N . SER B 1 543 ? 12.742 -54.094 -35.344 1 34.09 543 SER B N 1
ATOM 8547 C CA . SER B 1 543 ? 14.18 -53.906 -35.125 1 34.09 543 SER B CA 1
ATOM 8548 C C . SER B 1 543 ? 14.453 -52.719 -34.219 1 34.09 543 SER B C 1
ATOM 8550 O O . SER B 1 543 ? 13.625 -51.812 -34.094 1 34.09 543 SER B O 1
ATOM 8552 N N . ALA B 1 544 ? 15.414 -52.812 -33.312 1 39.59 544 ALA B N 1
ATOM 8553 C CA . ALA B 1 544 ? 16.125 -52 -32.344 1 39.59 544 ALA B CA 1
ATOM 8554 C C . ALA B 1 544 ? 16.453 -50.625 -32.938 1 39.59 544 ALA B C 1
ATOM 8556 O O . ALA B 1 544 ? 17.297 -49.875 -32.406 1 39.59 544 ALA B O 1
ATOM 8557 N N . ALA B 1 545 ? 16.406 -50.406 -34.125 1 47.56 545 ALA B N 1
ATOM 8558 C CA . ALA B 1 545 ? 16.906 -49.094 -34.562 1 47.56 545 ALA B CA 1
ATOM 8559 C C . ALA B 1 545 ? 16.219 -47.969 -33.781 1 47.56 545 ALA B C 1
ATOM 8561 O O . ALA B 1 545 ? 15 -47.812 -33.844 1 47.56 545 ALA B O 1
ATOM 8562 N N . GLY B 1 546 ? 16.656 -47.688 -32.5 1 59.41 546 GLY B N 1
ATOM 8563 C CA . GLY B 1 546 ? 16.266 -46.969 -31.312 1 59.41 546 GLY B CA 1
ATOM 8564 C C . GLY B 1 546 ? 15.727 -45.562 -31.609 1 59.41 546 GLY B C 1
ATOM 8565 O O . GLY B 1 546 ? 15.953 -45.031 -32.688 1 59.41 546 GLY B O 1
ATOM 8566 N N . ASN B 1 547 ? 14.68 -45.062 -31 1 80.25 547 ASN B N 1
ATOM 8567 C CA . ASN B 1 547 ? 14.125 -43.688 -31.016 1 80.25 547 ASN B CA 1
ATOM 8568 C C . ASN B 1 547 ? 15.219 -42.656 -31.078 1 80.25 547 ASN B C 1
ATOM 8570 O O . ASN B 1 547 ? 16.281 -42.812 -30.484 1 80.25 547 ASN B O 1
ATOM 8574 N N . VAL B 1 548 ? 15.055 -41.812 -32.156 1 89.5 548 VAL B N 1
ATOM 8575 C CA . VAL B 1 548 ? 15.961 -40.656 -32.219 1 89.5 548 VAL B CA 1
ATOM 8576 C C . VAL B 1 548 ? 15.531 -39.594 -31.234 1 89.5 548 VAL B C 1
ATOM 8578 O O . VAL B 1 548 ? 14.352 -39.219 -31.172 1 89.5 548 VAL B O 1
ATOM 8581 N N . ILE B 1 549 ? 16.453 -39.156 -30.406 1 94.94 549 ILE B N 1
ATOM 8582 C CA . ILE B 1 549 ? 16.188 -38.062 -29.484 1 94.94 549 ILE B CA 1
ATOM 8583 C C . ILE B 1 549 ? 16.688 -36.75 -30.094 1 94.94 549 ILE B C 1
ATOM 8585 O O . ILE B 1 549 ? 17.859 -36.625 -30.391 1 94.94 549 ILE B O 1
ATOM 8589 N N . VAL B 1 550 ? 15.797 -35.812 -30.297 1 96 550 VAL B N 1
ATOM 8590 C CA . VAL B 1 550 ? 16.125 -34.5 -30.828 1 96 550 VAL B CA 1
ATOM 8591 C C . VAL B 1 550 ? 16.047 -33.469 -29.703 1 96 550 VAL B C 1
ATOM 8593 O O . VAL B 1 550 ? 15.016 -33.344 -29.031 1 96 550 VAL B O 1
ATOM 8596 N N . ALA B 1 551 ? 17.156 -32.812 -29.453 1 97.62 551 ALA B N 1
ATOM 8597 C CA . ALA B 1 551 ? 17.172 -31.672 -28.531 1 97.62 551 ALA B CA 1
ATOM 8598 C C . ALA B 1 551 ? 16.859 -30.375 -29.266 1 97.62 551 ALA B C 1
ATOM 8600 O O . ALA B 1 551 ? 17.609 -29.953 -30.156 1 97.62 551 ALA B O 1
ATOM 8601 N N . VAL B 1 552 ? 15.797 -29.75 -28.922 1 97.44 552 VAL B N 1
ATOM 8602 C CA . VAL B 1 552 ? 15.438 -28.438 -29.453 1 97.44 552 VAL B CA 1
ATOM 8603 C C . VAL B 1 552 ? 15.82 -27.344 -28.469 1 97.44 552 VAL B C 1
ATOM 8605 O O . VAL B 1 552 ? 15.273 -27.281 -27.359 1 97.44 552 VAL B O 1
ATOM 8608 N N . VAL B 1 553 ? 16.734 -26.469 -28.875 1 97.25 553 VAL B N 1
ATOM 8609 C CA . VAL B 1 553 ? 17.359 -25.562 -27.922 1 97.25 553 VAL B CA 1
ATOM 8610 C C . VAL B 1 553 ? 17.125 -24.109 -28.375 1 97.25 553 VAL B C 1
ATOM 8612 O O . VAL B 1 553 ? 17.234 -23.797 -29.562 1 97.25 553 VAL B O 1
ATOM 8615 N N . VAL B 1 554 ? 16.703 -23.297 -27.438 1 96 554 VAL B N 1
ATOM 8616 C CA . VAL B 1 554 ? 16.703 -21.844 -27.641 1 96 554 VAL B CA 1
ATOM 8617 C C . VAL B 1 554 ? 18.062 -21.266 -27.203 1 96 554 VAL B C 1
ATOM 8619 O O . VAL B 1 554 ? 18.422 -21.328 -26.031 1 96 554 VAL B O 1
ATOM 8622 N N . PRO B 1 555 ? 18.859 -20.75 -28.125 1 95.06 555 PRO B N 1
ATOM 8623 C CA . PRO B 1 555 ? 20.188 -20.219 -27.781 1 95.06 555 PRO B CA 1
ATOM 8624 C C . PRO B 1 555 ? 20.109 -18.984 -26.875 1 95.06 555 PRO B C 1
ATOM 8626 O O . PRO B 1 555 ? 19.188 -18.188 -27 1 95.06 555 PRO B O 1
ATOM 8629 N N . ARG B 1 556 ? 21.125 -19.094 -25.969 1 88.81 556 ARG B N 1
ATOM 8630 C CA . ARG B 1 556 ? 21.328 -17.875 -25.188 1 88.81 556 ARG B CA 1
ATOM 8631 C C . ARG B 1 556 ? 22.141 -16.859 -25.969 1 88.81 556 ARG B C 1
ATOM 8633 O O . ARG B 1 556 ? 23.25 -17.156 -26.438 1 88.81 556 ARG B O 1
ATOM 8640 N N . ASP B 1 557 ? 21.797 -15.664 -26.328 1 84.44 557 ASP B N 1
ATOM 8641 C CA . ASP B 1 557 ? 22.5 -14.57 -26.984 1 84.44 557 ASP B CA 1
ATOM 8642 C C . ASP B 1 557 ? 22.828 -14.914 -28.422 1 84.44 557 ASP B C 1
ATOM 8644 O O . ASP B 1 557 ? 23.922 -14.609 -28.906 1 84.44 557 ASP B O 1
ATOM 8648 N N . GLY B 1 558 ? 22.125 -15.82 -29.141 1 84.25 558 GLY B N 1
ATOM 8649 C CA . GLY B 1 558 ? 22.234 -16.031 -30.562 1 84.25 558 GLY B CA 1
ATOM 8650 C C . GLY B 1 558 ? 22.984 -17.297 -30.938 1 84.25 558 GLY B C 1
ATOM 8651 O O . GLY B 1 558 ? 22.719 -17.906 -31.969 1 84.25 558 GLY B O 1
ATOM 8652 N N . GLU B 1 559 ? 24.078 -17.609 -30.188 1 89.44 559 GLU B N 1
ATOM 8653 C CA . GLU B 1 559 ? 24.812 -18.828 -30.5 1 89.44 559 GLU B CA 1
ATOM 8654 C C . GLU B 1 559 ? 24.453 -19.953 -29.531 1 89.44 559 GLU B C 1
ATOM 8656 O O . GLU B 1 559 ? 24.656 -19.828 -28.328 1 89.44 559 GLU B O 1
ATOM 8661 N N . GLY B 1 560 ? 23.906 -21.031 -30.078 1 93.5 560 GLY B N 1
ATOM 8662 C CA . GLY B 1 560 ? 23.516 -22.172 -29.25 1 93.5 560 GLY B CA 1
ATOM 8663 C C . GLY B 1 560 ? 24.578 -23.234 -29.172 1 93.5 560 GLY B C 1
ATOM 8664 O O . GLY B 1 560 ? 25.578 -23.188 -29.891 1 93.5 560 GLY B O 1
ATOM 8665 N N . PRO B 1 561 ? 24.438 -24.156 -28.234 1 96.31 561 PRO B N 1
ATOM 8666 C CA . PRO B 1 561 ? 25.391 -25.266 -28.109 1 96.31 561 PRO B CA 1
ATOM 8667 C C . PRO B 1 561 ? 25.344 -26.219 -29.281 1 96.31 561 PRO B C 1
ATOM 8669 O O . PRO B 1 561 ? 24.297 -26.406 -29.906 1 96.31 561 PRO B O 1
ATOM 8672 N N . THR B 1 562 ? 26.516 -26.781 -29.594 1 96.38 562 THR B N 1
ATOM 8673 C CA . THR B 1 562 ? 26.609 -27.844 -30.594 1 96.38 562 THR B CA 1
ATOM 8674 C C . THR B 1 562 ? 26.125 -29.172 -30.016 1 96.38 562 THR B C 1
ATOM 8676 O O . THR B 1 562 ? 25.953 -29.297 -28.797 1 96.38 562 THR B O 1
ATOM 8679 N N . LEU B 1 563 ? 25.906 -30.109 -30.938 1 97.12 563 LEU B N 1
ATOM 8680 C CA . LEU B 1 563 ? 25.547 -31.453 -30.484 1 97.12 563 LEU B CA 1
ATOM 8681 C C . LEU B 1 563 ? 26.594 -32 -29.531 1 97.12 563 LEU B C 1
ATOM 8683 O O . LEU B 1 563 ? 26.25 -32.594 -28.5 1 97.12 563 LEU B O 1
ATOM 8687 N N . ALA B 1 564 ? 27.828 -31.75 -29.844 1 97.5 564 ALA B N 1
ATOM 8688 C CA . ALA B 1 564 ? 28.922 -32.25 -29 1 97.5 564 ALA B CA 1
ATOM 8689 C C . ALA B 1 564 ? 28.875 -31.609 -27.609 1 97.5 564 ALA B C 1
ATOM 8691 O O . ALA B 1 564 ? 29.094 -32.281 -26.609 1 97.5 564 ALA B O 1
ATOM 8692 N N . GLU B 1 565 ? 28.594 -30.359 -27.578 1 97.31 565 GLU B N 1
ATOM 8693 C CA . GLU B 1 565 ? 28.516 -29.641 -26.312 1 97.31 565 GLU B CA 1
ATOM 8694 C C . GLU B 1 565 ? 27.328 -30.109 -25.469 1 97.31 565 GLU B C 1
ATOM 8696 O O . GLU B 1 565 ? 27.438 -30.25 -24.25 1 97.31 565 GLU B O 1
ATOM 8701 N N . VAL B 1 566 ? 26.219 -30.359 -26.156 1 97.5 566 VAL B N 1
ATOM 8702 C CA . VAL B 1 566 ? 25.016 -30.844 -25.469 1 97.5 566 VAL B CA 1
ATOM 8703 C C . VAL B 1 566 ? 25.281 -32.25 -24.906 1 97.5 566 VAL B C 1
ATOM 8705 O O . VAL B 1 566 ? 24.938 -32.531 -23.75 1 97.5 566 VAL B O 1
ATOM 8708 N N . ARG B 1 567 ? 25.891 -33.062 -25.672 1 97.38 567 ARG B N 1
ATOM 8709 C CA . ARG B 1 567 ? 26.203 -34.438 -25.234 1 97.38 567 ARG B CA 1
ATOM 8710 C C . ARG B 1 567 ? 27.172 -34.438 -24.062 1 97.38 567 ARG B C 1
ATOM 8712 O O . ARG B 1 567 ? 27.031 -35.219 -23.125 1 97.38 567 ARG B O 1
ATOM 8719 N N . ALA B 1 568 ? 28.109 -33.531 -24.109 1 97.25 568 ALA B N 1
ATOM 8720 C CA . ALA B 1 568 ? 29.062 -33.406 -23.016 1 97.25 568 ALA B CA 1
ATOM 8721 C C . ALA B 1 568 ? 28.359 -32.969 -21.734 1 97.25 568 ALA B C 1
ATOM 8723 O O . ALA B 1 568 ? 28.656 -33.5 -20.656 1 97.25 568 ALA B O 1
ATOM 8724 N N . ARG B 1 569 ? 27.469 -32.031 -21.859 1 95.81 569 ARG B N 1
ATOM 8725 C CA . ARG B 1 569 ? 26.719 -31.547 -20.719 1 95.81 569 ARG B CA 1
ATOM 8726 C C . ARG B 1 569 ? 25.891 -32.656 -20.094 1 95.81 569 ARG B C 1
ATOM 8728 O O . ARG B 1 569 ? 25.812 -32.781 -18.859 1 95.81 569 ARG B O 1
ATOM 8735 N N . VAL B 1 570 ? 25.219 -33.438 -20.891 1 96.12 570 VAL B N 1
ATOM 8736 C CA . VAL B 1 570 ? 24.391 -34.562 -20.453 1 96.12 570 VAL B CA 1
ATOM 8737 C C . VAL B 1 570 ? 25.266 -35.625 -19.75 1 96.12 570 VAL B C 1
ATOM 8739 O O . VAL B 1 570 ? 24.906 -36.125 -18.688 1 96.12 570 VAL B O 1
ATOM 8742 N N . THR B 1 571 ? 26.453 -35.844 -20.328 1 95.69 571 THR B N 1
ATOM 8743 C CA . THR B 1 571 ? 27.375 -36.812 -19.75 1 95.69 571 THR B CA 1
ATOM 8744 C C . THR B 1 571 ? 27.922 -36.312 -18.406 1 95.69 571 THR B C 1
ATOM 8746 O O . THR B 1 571 ? 27.984 -37.094 -17.438 1 95.69 571 THR B O 1
ATOM 8749 N N . GLU B 1 572 ? 28.219 -35.125 -18.375 1 93.88 572 GLU B N 1
ATOM 8750 C CA . GLU B 1 572 ? 28.75 -34.5 -17.156 1 93.88 572 GLU B CA 1
ATOM 8751 C C . GLU B 1 572 ? 27.719 -34.562 -16.031 1 93.88 572 GLU B C 1
ATOM 8753 O O . GLU B 1 572 ? 28.078 -34.656 -14.852 1 93.88 572 GLU B O 1
ATOM 8758 N N . ALA B 1 573 ? 26.5 -34.531 -16.453 1 90.88 573 ALA B N 1
ATOM 8759 C CA . ALA B 1 573 ? 25.422 -34.531 -15.469 1 90.88 573 ALA B CA 1
ATOM 8760 C C . ALA B 1 573 ? 25.156 -35.938 -14.961 1 90.88 573 ALA B C 1
ATOM 8762 O O . ALA B 1 573 ? 24.328 -36.156 -14.078 1 90.88 573 ALA B O 1
ATOM 8763 N N . GLY B 1 574 ? 25.844 -36.938 -15.531 1 88.56 574 GLY B N 1
ATOM 8764 C CA . GLY B 1 574 ? 25.797 -38.281 -14.992 1 88.56 574 GLY B CA 1
ATOM 8765 C C . GLY B 1 574 ? 24.844 -39.188 -15.742 1 88.56 574 GLY B C 1
ATOM 8766 O O . GLY B 1 574 ? 24.547 -40.312 -15.297 1 88.56 574 GLY B O 1
ATOM 8767 N N . HIS B 1 575 ? 24.359 -38.75 -16.891 1 91.44 575 HIS B N 1
ATOM 8768 C CA . HIS B 1 575 ? 23.422 -39.594 -17.656 1 91.44 575 HIS B CA 1
ATOM 8769 C C . HIS B 1 575 ? 24.172 -40.562 -18.562 1 91.44 575 HIS B C 1
ATOM 8771 O O . HIS B 1 575 ? 25.266 -40.281 -19.031 1 91.44 575 HIS B O 1
ATOM 8777 N N . GLY B 1 576 ? 23.594 -41.656 -18.797 1 89.88 576 GLY B N 1
ATOM 8778 C CA . GLY B 1 576 ? 24.188 -42.688 -19.641 1 89.88 576 GLY B CA 1
ATOM 8779 C C . GLY B 1 576 ? 24.25 -42.312 -21.109 1 89.88 576 GLY B C 1
ATOM 8780 O O . GLY B 1 576 ? 23.469 -41.5 -21.578 1 89.88 576 GLY B O 1
ATOM 8781 N N . ALA B 1 577 ? 25.094 -42.938 -21.812 1 92.19 577 ALA B N 1
ATOM 8782 C CA . ALA B 1 577 ? 25.328 -42.688 -23.234 1 92.19 577 ALA B CA 1
ATOM 8783 C C . ALA B 1 577 ? 24.078 -42.969 -24.062 1 92.19 577 ALA B C 1
ATOM 8785 O O . ALA B 1 577 ? 23.812 -42.312 -25.062 1 92.19 577 ALA B O 1
ATOM 8786 N N . ARG B 1 578 ? 23.266 -43.844 -23.625 1 91.25 578 ARG B N 1
ATOM 8787 C CA . ARG B 1 578 ? 22.078 -44.25 -24.344 1 91.25 578 ARG B CA 1
ATOM 8788 C C . ARG B 1 578 ? 21.062 -43.125 -24.438 1 91.25 578 ARG B C 1
ATOM 8790 O O . ARG B 1 578 ? 20.172 -43.125 -25.281 1 91.25 578 ARG B O 1
ATOM 8797 N N . PHE B 1 579 ? 21.203 -42.156 -23.562 1 93.31 579 PHE B N 1
ATOM 8798 C CA . PHE B 1 579 ? 20.203 -41.094 -23.5 1 93.31 579 PHE B CA 1
ATOM 8799 C C . PHE B 1 579 ? 20.719 -39.844 -24.172 1 93.31 579 PHE B C 1
ATOM 8801 O O . PHE B 1 579 ? 20.062 -38.781 -24.125 1 93.31 579 PHE B O 1
ATOM 8808 N N . LEU B 1 580 ? 21.875 -39.906 -24.797 1 95.88 580 LEU B N 1
ATOM 8809 C CA . LEU B 1 580 ? 22.422 -38.75 -25.484 1 95.88 580 LEU B CA 1
ATOM 8810 C C . LEU B 1 580 ? 21.562 -38.375 -26.688 1 95.88 580 LEU B C 1
ATOM 8812 O O . LEU B 1 580 ? 21.109 -39.25 -27.438 1 95.88 580 LEU B O 1
ATOM 8816 N N . PRO B 1 581 ? 21.312 -37.094 -26.828 1 96.31 581 PRO B N 1
ATOM 8817 C CA . PRO B 1 581 ? 20.562 -36.688 -28.016 1 96.31 581 PRO B CA 1
ATOM 8818 C C . PRO B 1 581 ? 21.297 -37.031 -29.328 1 96.31 581 PRO B C 1
ATOM 8820 O O . PRO B 1 581 ? 22.531 -36.969 -29.375 1 96.31 581 PRO B O 1
ATOM 8823 N N . ASP B 1 582 ? 20.547 -37.219 -30.328 1 94.75 582 ASP B N 1
ATOM 8824 C CA . ASP B 1 582 ? 21.109 -37.562 -31.641 1 94.75 582 ASP B CA 1
ATOM 8825 C C . ASP B 1 582 ? 21.219 -36.312 -32.531 1 94.75 582 ASP B C 1
ATOM 8827 O O . ASP B 1 582 ? 22.031 -36.312 -33.469 1 94.75 582 ASP B O 1
ATOM 8831 N N . ARG B 1 583 ? 20.328 -35.406 -32.25 1 95.25 583 ARG B N 1
ATOM 8832 C CA . ARG B 1 583 ? 20.281 -34.156 -33 1 95.25 583 ARG B CA 1
ATOM 8833 C C . ARG B 1 583 ? 20 -32.969 -32.094 1 95.25 583 ARG B C 1
ATOM 8835 O O . ARG B 1 583 ? 19.391 -33.125 -31.047 1 95.25 583 ARG B O 1
ATOM 8842 N N . VAL B 1 584 ? 20.578 -31.812 -32.531 1 96.94 584 VAL B N 1
ATOM 8843 C CA . VAL B 1 584 ? 20.266 -30.547 -31.875 1 96.94 584 VAL B CA 1
ATOM 8844 C C . VAL B 1 584 ? 19.672 -29.562 -32.875 1 96.94 584 VAL B C 1
ATOM 8846 O O . VAL B 1 584 ? 20.234 -29.375 -33.969 1 96.94 584 VAL B O 1
ATOM 8849 N N . GLU B 1 585 ? 18.516 -29.062 -32.562 1 96.06 585 GLU B N 1
ATOM 8850 C CA . GLU B 1 585 ? 17.875 -28.031 -33.375 1 96.06 585 GLU B CA 1
ATOM 8851 C C . GLU B 1 585 ? 17.781 -26.719 -32.594 1 96.06 585 GLU B C 1
ATOM 8853 O O . GLU B 1 585 ? 17.391 -26.703 -31.438 1 96.06 585 GLU B O 1
ATOM 8858 N N . LEU B 1 586 ? 18.219 -25.656 -33.25 1 96 586 LEU B N 1
ATOM 8859 C CA . LEU B 1 586 ? 18.141 -24.344 -32.625 1 96 586 LEU B CA 1
ATOM 8860 C C . LEU B 1 586 ? 16.922 -23.578 -33.125 1 96 586 LEU B C 1
ATOM 8862 O O . LEU B 1 586 ? 16.656 -23.516 -34.312 1 96 586 LEU B O 1
ATOM 8866 N N . VAL B 1 587 ? 16.141 -23.141 -32.188 1 95.69 587 VAL B N 1
ATOM 8867 C CA . VAL B 1 587 ? 14.961 -22.359 -32.531 1 95.69 587 VAL B CA 1
ATOM 8868 C C . VAL B 1 587 ? 14.961 -21.047 -31.734 1 95.69 587 VAL B C 1
ATOM 8870 O O . VAL B 1 587 ? 15.555 -20.969 -30.656 1 95.69 587 VAL B O 1
ATOM 8873 N N . PRO B 1 588 ? 14.367 -20.031 -32.312 1 93.38 588 PRO B N 1
ATOM 8874 C CA . PRO B 1 588 ? 14.32 -18.766 -31.562 1 93.38 588 PRO B CA 1
ATOM 8875 C C . PRO B 1 588 ? 13.461 -18.828 -30.312 1 93.38 588 PRO B C 1
ATOM 8877 O O . PRO B 1 588 ? 13.703 -18.094 -29.344 1 93.38 588 PRO B O 1
ATOM 8880 N N . ALA B 1 589 ? 12.391 -19.625 -30.375 1 92.06 589 ALA B N 1
ATOM 8881 C CA . ALA B 1 589 ? 11.5 -19.828 -29.234 1 92.06 589 ALA B CA 1
ATOM 8882 C C . ALA B 1 589 ? 10.828 -21.188 -29.312 1 92.06 589 ALA B C 1
ATOM 8884 O O . ALA B 1 589 ? 10.578 -21.719 -30.391 1 92.06 589 ALA B O 1
ATOM 8885 N N . LEU B 1 590 ? 10.586 -21.766 -28.109 1 93.19 590 LEU B N 1
ATOM 8886 C CA . LEU B 1 590 ? 9.812 -23 -28.062 1 93.19 590 LEU B CA 1
ATOM 8887 C C . LEU B 1 590 ? 8.32 -22.703 -28.109 1 93.19 590 LEU B C 1
ATOM 8889 O O . LEU B 1 590 ? 7.852 -21.734 -27.516 1 93.19 590 LEU B O 1
ATOM 8893 N N . PRO B 1 591 ? 7.605 -23.438 -28.859 1 89.44 591 PRO B N 1
ATOM 8894 C CA . PRO B 1 591 ? 6.148 -23.297 -28.797 1 89.44 591 PRO B CA 1
ATOM 8895 C C . PRO B 1 591 ? 5.586 -23.688 -27.438 1 89.44 591 PRO B C 1
ATOM 8897 O O . PRO B 1 591 ? 5.836 -24.797 -26.953 1 89.44 591 PRO B O 1
ATOM 8900 N N . LYS B 1 592 ? 4.902 -22.766 -26.844 1 85.06 592 LYS B N 1
ATOM 8901 C CA . LYS B 1 592 ? 4.406 -23 -25.5 1 85.06 592 LYS B CA 1
ATOM 8902 C C . LYS B 1 592 ? 2.906 -22.734 -25.406 1 85.06 592 LYS B C 1
ATOM 8904 O O . LYS B 1 592 ? 2.363 -21.953 -26.172 1 85.06 592 LYS B O 1
ATOM 8909 N N . THR B 1 593 ? 2.367 -23.469 -24.438 1 74.38 593 THR B N 1
ATOM 8910 C CA . THR B 1 593 ? 0.988 -23.172 -24.062 1 74.38 593 THR B CA 1
ATOM 8911 C C . THR B 1 593 ? 0.915 -21.906 -23.219 1 74.38 593 THR B C 1
ATOM 8913 O O . THR B 1 593 ? 1.945 -21.328 -22.875 1 74.38 593 THR B O 1
ATOM 8916 N N . LEU B 1 594 ? -0.29 -21.516 -22.859 1 67.19 594 LEU B N 1
ATOM 8917 C CA . LEU B 1 594 ? -0.529 -20.312 -22.062 1 67.19 594 LEU B CA 1
ATOM 8918 C C . LEU B 1 594 ? 0.027 -20.484 -20.656 1 67.19 594 LEU B C 1
ATOM 8920 O O . LEU B 1 594 ? 0.344 -19.5 -19.969 1 67.19 594 LEU B O 1
ATOM 8924 N N . THR B 1 595 ? 0.122 -21.703 -20.234 1 67.12 595 THR B N 1
ATOM 8925 C CA . THR B 1 595 ? 0.63 -21.953 -18.891 1 67.12 595 THR B CA 1
ATOM 8926 C C . THR B 1 595 ? 2.139 -22.188 -18.906 1 67.12 595 THR B C 1
ATOM 8928 O O . THR B 1 595 ? 2.74 -22.5 -17.875 1 67.12 595 THR B O 1
ATOM 8931 N N . GLY B 1 596 ? 2.74 -22.109 -20.094 1 73.31 596 GLY B N 1
ATOM 8932 C CA . GLY B 1 596 ? 4.191 -22.156 -20.203 1 73.31 596 GLY B CA 1
ATOM 8933 C C . GLY B 1 596 ? 4.719 -23.547 -20.547 1 73.31 596 GLY B C 1
ATOM 8934 O O . GLY B 1 596 ? 5.93 -23.734 -20.641 1 73.31 596 GLY B O 1
ATOM 8935 N N . LYS B 1 597 ? 3.828 -24.453 -20.828 1 76.88 597 LYS B N 1
ATOM 8936 C CA . LYS B 1 597 ? 4.254 -25.812 -21.172 1 76.88 597 LYS B CA 1
ATOM 8937 C C . LYS B 1 597 ? 4.641 -25.891 -22.656 1 76.88 597 LYS B C 1
ATOM 8939 O O . LYS B 1 597 ? 3.979 -25.312 -23.516 1 76.88 597 LYS B O 1
ATOM 8944 N N . VAL B 1 598 ? 5.672 -26.609 -22.984 1 86.88 598 VAL B N 1
ATOM 8945 C CA . VAL B 1 598 ? 6.145 -26.766 -24.359 1 86.88 598 VAL B CA 1
ATOM 8946 C C . VAL B 1 598 ? 5.211 -27.688 -25.141 1 86.88 598 VAL B C 1
ATOM 8948 O O . VAL B 1 598 ? 4.832 -28.75 -24.641 1 86.88 598 VAL B O 1
ATOM 8951 N N . ARG B 1 599 ? 4.781 -27.312 -26.328 1 87.38 599 ARG B N 1
ATOM 8952 C CA . ARG B 1 599 ? 3.98 -28.141 -27.219 1 87.38 599 ARG B CA 1
ATOM 8953 C C . ARG B 1 599 ? 4.855 -29.141 -27.984 1 87.38 599 ARG B C 1
ATOM 8955 O O . ARG B 1 599 ? 5.152 -28.938 -29.156 1 87.38 599 ARG B O 1
ATOM 8962 N N . LYS B 1 600 ? 5.078 -30.266 -27.469 1 90.38 600 LYS B N 1
ATOM 8963 C CA . LYS B 1 600 ? 6.039 -31.234 -27.984 1 90.38 600 LYS B CA 1
ATOM 8964 C C . LYS B 1 600 ? 5.5 -31.922 -29.234 1 90.38 600 LYS B C 1
ATOM 8966 O O . LYS B 1 600 ? 6.27 -32.312 -30.109 1 90.38 600 LYS B O 1
ATOM 8971 N N . ALA B 1 601 ? 4.188 -32.062 -29.312 1 87.31 601 ALA B N 1
ATOM 8972 C CA . ALA B 1 601 ? 3.592 -32.625 -30.5 1 87.31 601 ALA B CA 1
ATOM 8973 C C . ALA B 1 601 ? 3.951 -31.812 -31.75 1 87.31 601 ALA B C 1
ATOM 8975 O O . ALA B 1 601 ? 4.234 -32.375 -32.812 1 87.31 601 ALA B O 1
ATOM 8976 N N . GLU B 1 602 ? 3.893 -30.547 -31.531 1 89.12 602 GLU B N 1
ATOM 8977 C CA . GLU B 1 602 ? 4.254 -29.656 -32.625 1 89.12 602 GLU B CA 1
ATOM 8978 C C . GLU B 1 602 ? 5.719 -29.828 -33 1 89.12 602 GLU B C 1
ATOM 8980 O O . GLU B 1 602 ? 6.055 -29.812 -34.188 1 89.12 602 GLU B O 1
ATOM 8985 N N . LEU B 1 603 ? 6.559 -29.984 -32.062 1 92.5 603 LEU B N 1
ATOM 8986 C CA . LEU B 1 603 ? 7.984 -30.172 -32.312 1 92.5 603 LEU B CA 1
ATOM 8987 C C . LEU B 1 603 ? 8.242 -31.5 -33 1 92.5 603 LEU B C 1
ATOM 8989 O O . LEU B 1 603 ? 9.078 -31.578 -33.906 1 92.5 603 LEU B O 1
ATOM 8993 N N . ARG B 1 604 ? 7.586 -32.531 -32.656 1 90.62 604 ARG B N 1
ATOM 8994 C CA . ARG B 1 604 ? 7.727 -33.844 -33.281 1 90.62 604 ARG B CA 1
ATOM 8995 C C . ARG B 1 604 ? 7.348 -33.812 -34.75 1 90.62 604 ARG B C 1
ATOM 8997 O O . ARG B 1 604 ? 8.039 -34.375 -35.594 1 90.62 604 ARG B O 1
ATOM 9004 N N . GLU B 1 605 ? 6.246 -33.125 -34.969 1 89.44 605 GLU B N 1
ATOM 9005 C CA . GLU B 1 605 ? 5.793 -32.969 -36.344 1 89.44 605 GLU B CA 1
ATOM 9006 C C . GLU B 1 605 ? 6.801 -32.188 -37.188 1 89.44 605 GLU B C 1
ATOM 9008 O O . GLU B 1 605 ? 7.086 -32.562 -38.312 1 89.44 605 GLU B O 1
ATOM 9013 N N . ARG B 1 606 ? 7.309 -31.219 -36.625 1 91.62 606 ARG B N 1
ATOM 9014 C CA . ARG B 1 606 ? 8.242 -30.344 -37.312 1 91.62 606 ARG B CA 1
ATOM 9015 C C . ARG B 1 606 ? 9.523 -31.078 -37.688 1 91.62 606 ARG B C 1
ATOM 9017 O O . ARG B 1 606 ? 10.086 -30.875 -38.75 1 91.62 606 ARG B O 1
ATOM 9024 N N . TYR B 1 607 ? 10 -31.922 -36.875 1 90.69 607 TYR B N 1
ATOM 9025 C CA . TYR B 1 607 ? 11.336 -32.469 -37.062 1 90.69 607 TYR B CA 1
ATOM 9026 C C . TYR B 1 607 ? 11.273 -33.938 -37.5 1 90.69 607 TYR B C 1
ATOM 9028 O O . TYR B 1 607 ? 12.305 -34.562 -37.781 1 90.69 607 TYR B O 1
ATOM 9036 N N . ALA B 1 608 ? 10.102 -34.531 -37.531 1 83.38 608 ALA B N 1
ATOM 9037 C CA . ALA B 1 608 ? 9.938 -35.875 -38.094 1 83.38 608 ALA B CA 1
ATOM 9038 C C . ALA B 1 608 ? 10.25 -35.906 -39.562 1 83.38 608 ALA B C 1
ATOM 9040 O O . ALA B 1 608 ? 10.773 -36.875 -40.094 1 83.38 608 ALA B O 1
ATOM 9041 N N . THR B 1 609 ? 9.805 -34.906 -40.5 1 64.5 609 THR B N 1
ATOM 9042 C CA . THR B 1 609 ? 9.906 -34.906 -41.969 1 64.5 609 THR B CA 1
ATOM 9043 C C . THR B 1 609 ? 11.359 -34.844 -42.406 1 64.5 609 THR B C 1
ATOM 9045 O O . THR B 1 609 ? 11.703 -35.281 -43.5 1 64.5 609 THR B O 1
ATOM 9048 N N . ASN B 1 610 ? 12.297 -34.281 -41.719 1 52.44 610 ASN B N 1
ATOM 9049 C CA . ASN B 1 610 ? 13.648 -34.062 -42.25 1 52.44 610 ASN B CA 1
ATOM 9050 C C . ASN B 1 610 ? 14.578 -35.219 -41.875 1 52.44 610 ASN B C 1
ATOM 9052 O O . ASN B 1 610 ? 15.797 -35.062 -41.844 1 52.44 610 ASN B O 1
ATOM 9056 N N . THR B 1 611 ? 14.141 -36.281 -41.375 1 46.03 611 THR B N 1
ATOM 9057 C CA . THR B 1 611 ? 15.062 -37.406 -41.156 1 46.03 611 THR B CA 1
ATOM 9058 C C . THR B 1 611 ? 15.461 -38.062 -42.469 1 46.03 611 THR B C 1
ATOM 9060 O O . THR B 1 611 ? 14.602 -38.594 -43.188 1 46.03 611 THR B O 1
ATOM 9063 N N . PRO B 1 612 ? 16.656 -37.688 -43.062 1 40.62 612 PRO B N 1
ATOM 9064 C CA . PRO B 1 612 ? 17.047 -38.406 -44.312 1 40.62 612 PRO B CA 1
ATOM 9065 C C . PRO B 1 612 ? 16.859 -39.938 -44.188 1 40.62 612 PRO B C 1
ATOM 9067 O O . PRO B 1 612 ? 17.016 -40.5 -43.094 1 40.62 612 PRO B O 1
ATOM 9070 N N . ALA B 1 613 ? 16.359 -40.594 -45.375 1 38.19 613 ALA B N 1
ATOM 9071 C CA . ALA B 1 613 ? 16.5 -42.031 -45.562 1 38.19 613 ALA B CA 1
ATOM 9072 C C . ALA B 1 613 ? 17.953 -42.469 -45.5 1 38.19 613 ALA B C 1
ATOM 9074 O O . ALA B 1 613 ? 18.828 -41.812 -46.094 1 38.19 613 ALA B O 1
#

Radius of gyration: 37.36 Å; Cα contacts (8 Å, |Δi|>4): 2604; chains: 2; bounding box: 97×128×107 Å

Foldseek 3Di:
DPPPPPDPDDPPPPLFLQHDDPVQVVVCVVVVLFDFDFLLNLLVVLCVPPVAAWAEWEDAPVVRDTDTHGSVRLNLLLLLQLVLCVVLVDAAAAEAEEAAWPDPVVQSVLSSCQLQNYAYQYHYVVQDLVLVLVVCQLRLHQEYEYACDDPHRRRQVSLQVSCVVRVSHQAYEHDDDDHDPRHHHDCVRRPPDSQCPDPCSVVVRPPRGDTQQDFHYWAWDFDLPDHTWTFTAGRSLLSSQLVLVCVFQVPPLPPPPPPPQQLNRAEEQEEDTCSDSCNVRNANSSSSNSSHYHYYYRDDDLVVSLVRCQVRVHQEYEDALLSLVVNLVVCVVPNGPLVSHAEYEHEDAADALVSQVSCCVRNVYGYKAWYDDRQRHTFAMAHPPDDGSCSNQFNHAGGPFKDKDFDADLVAFDQPPPPDPPDPDDDPDDCPVQPPFAGKGFMWMDGRNGTSDTRVCSVVQSVQADPVGTGGPQWIWGDSPPNGIDTQGGVVQWFDFPRHTHSQRVLQVLLCPPPFFVGKGKGWEDADPDPPPDDPDDDPPPDNPGTAIEIETETDPPDHDDLVRSQVSCVVSPDDPRNRHPYYHYDNDFDATPSGHGSRVVVRVVPRVPNDD/DPPPPPDPDDPPPPLFLQHDDPVQVVVCVVVVLFDFDFLLNLLVVLCVVPVAAWAEWEDAPVVRDTDTHGSVRLNLLLLLQLVLCVVLVDAAAAEAEEAAWPDPVVQSVLSSCQLQNYAYQYHYVVQDLVLVLVVCQLRLHQEYEYECDDPHRRSQVSVQVSCVVRVSHQAYEHDDDDHDPRHHHDCVRRPPDSQCPDPCSVVVRPPRGDTQADFHYWAWDFDLPDHTWTFTAGRSLLSSQLVLVCVFQVPPLPPVPPPPQQLPRAEEQEEDTCSDSCNVRNANSSSSNSSHYHYYYRDDDLVVSLVRCQVRVHQEYEDALLSLVVNLVVCVVPNGPLVSHAEYEHEDAADALVSQVSCCVRNVYGYKAWYDDRQRHTFAMAHPPDDGSCSNQFNHAGGPFKDKDFDADLVAFDQPPPPDPPDPDDDPDDCPVQPPWAGKGFMWMDGRNGTSDTRVCSVVQSVQADPVGTGGPQWIWGDSPPNGIDTQGGVVQWFDFPRHTHSQRVLQVLLCPPPFFVGKHKGWEDDPPDPPPDDPDDDPPPDNPGTAIEIETETDPPDHDDLVRSQVSCVVSPDDPRNRHPYYHYDNDFDATPSGHGSRVVVRVVPRVPNDD